Protein AF-A0A2V9B7Y4-F1 (afdb_monomer)

Mean predicted aligned error: 9.8 Å

Structure (mmCIF, N/CA/C/O backbone):
data_AF-A0A2V9B7Y4-F1
#
_entry.id   AF-A0A2V9B7Y4-F1
#
loop_
_atom_site.group_PDB
_atom_site.id
_atom_site.type_symbol
_atom_site.label_atom_id
_atom_site.label_alt_id
_atom_site.label_comp_id
_atom_site.label_asym_id
_atom_site.label_entity_id
_atom_site.label_seq_id
_atom_site.pdbx_PDB_ins_code
_atom_site.Cartn_x
_atom_site.Cartn_y
_atom_site.Cartn_z
_atom_site.occupancy
_atom_site.B_iso_or_equiv
_atom_site.auth_seq_id
_atom_site.auth_comp_id
_atom_site.auth_asym_id
_atom_site.auth_atom_id
_atom_site.pdbx_PDB_model_num
ATOM 1 N N . MET A 1 1 ? -25.257 -10.181 9.235 1.00 35.06 1 MET A N 1
ATOM 2 C CA . MET A 1 1 ? -26.248 -10.334 10.325 1.00 35.06 1 MET A CA 1
ATOM 3 C C . MET A 1 1 ? -25.592 -9.902 11.633 1.00 35.06 1 MET A C 1
ATOM 5 O O . MET A 1 1 ? -24.398 -10.118 11.781 1.00 35.06 1 MET A O 1
ATOM 9 N N . ALA A 1 2 ? -26.307 -9.236 12.543 1.00 29.06 2 ALA A N 1
ATOM 10 C CA . ALA A 1 2 ? -25.777 -8.903 13.868 1.00 29.06 2 ALA A CA 1
ATOM 11 C C . ALA A 1 2 ? -26.132 -10.042 14.832 1.00 29.06 2 ALA A C 1
ATOM 13 O O . ALA A 1 2 ? -27.311 -10.269 15.093 1.00 29.06 2 ALA A O 1
ATOM 14 N N . LEU A 1 3 ? -25.133 -10.775 15.328 1.00 53.94 3 LEU A N 1
ATOM 15 C CA . LEU A 1 3 ? -25.369 -11.898 16.232 1.00 53.94 3 LEU A CA 1
ATOM 16 C C . LEU A 1 3 ? -25.596 -11.379 17.663 1.00 53.94 3 LEU A C 1
ATOM 18 O O . LEU A 1 3 ? -24.677 -10.861 18.303 1.00 53.94 3 LEU A O 1
ATOM 22 N N . VAL A 1 4 ? -26.830 -11.478 18.161 1.00 57.25 4 VAL A N 1
ATOM 23 C CA . VAL A 1 4 ? -27.223 -11.003 19.497 1.00 57.25 4 VAL A CA 1
ATOM 24 C C . VAL A 1 4 ? -27.313 -12.195 20.445 1.00 57.25 4 VAL A C 1
ATOM 26 O O . VAL A 1 4 ? -28.183 -13.045 20.297 1.00 57.25 4 VAL A O 1
ATOM 29 N N . THR A 1 5 ? -26.440 -12.257 21.454 1.00 68.62 5 THR A N 1
ATOM 30 C CA . THR A 1 5 ? -26.583 -13.252 22.530 1.00 68.62 5 THR A CA 1
ATOM 31 C C . THR A 1 5 ? -27.759 -12.868 23.421 1.00 68.62 5 THR A C 1
ATOM 33 O O . THR A 1 5 ? -27.755 -11.774 23.993 1.00 68.62 5 THR A O 1
ATOM 36 N N . THR A 1 6 ? -28.736 -13.753 23.584 1.00 68.00 6 THR A N 1
ATOM 37 C CA . THR A 1 6 ? -29.861 -13.545 24.503 1.00 68.00 6 THR A CA 1
ATOM 38 C C . THR A 1 6 ? -29.462 -13.870 25.943 1.00 68.00 6 THR A C 1
ATOM 40 O O . THR A 1 6 ? -28.637 -14.751 26.180 1.00 68.00 6 THR A O 1
ATOM 43 N N . GLY A 1 7 ? -30.043 -13.165 26.917 1.00 68.25 7 GLY A N 1
ATOM 44 C CA . GLY A 1 7 ? -29.895 -13.525 28.331 1.00 68.25 7 GLY A CA 1
ATOM 45 C C . GLY A 1 7 ? -30.585 -14.856 28.649 1.00 68.25 7 GLY A C 1
ATOM 46 O O . GLY A 1 7 ? -31.545 -15.236 27.982 1.00 68.25 7 GLY A O 1
ATOM 47 N N . GLY A 1 8 ? -30.093 -15.560 29.668 1.00 74.19 8 GLY A N 1
ATOM 48 C CA . GLY A 1 8 ? -30.611 -16.869 30.070 1.00 74.19 8 GLY A CA 1
ATOM 49 C C . GLY A 1 8 ? -32.087 -16.890 30.491 1.00 74.19 8 GLY A C 1
ATOM 50 O O . GLY A 1 8 ? -32.567 -15.965 31.151 1.00 74.19 8 GLY A O 1
ATOM 51 N N . THR A 1 9 ? -32.794 -17.975 30.154 1.00 83.12 9 THR A N 1
ATOM 52 C CA . THR A 1 9 ? -34.196 -18.213 30.539 1.00 83.12 9 THR A CA 1
ATOM 53 C C . THR A 1 9 ? -34.372 -19.578 31.216 1.00 83.12 9 THR A C 1
ATOM 55 O O . THR A 1 9 ? -33.515 -20.454 31.117 1.00 83.12 9 THR A O 1
ATOM 58 N N . ASN A 1 10 ? -35.491 -19.777 31.920 1.00 91.12 10 ASN A N 1
ATOM 59 C CA . ASN A 1 10 ? -35.814 -21.052 32.580 1.00 91.12 10 ASN A CA 1
ATOM 60 C C . ASN A 1 10 ? -36.330 -22.142 31.628 1.00 91.12 10 ASN A C 1
ATOM 62 O O . ASN A 1 10 ? -36.573 -23.266 32.073 1.00 91.12 10 ASN A O 1
ATOM 66 N N . ASN A 1 11 ? -36.511 -21.819 30.350 1.00 93.06 11 ASN A N 1
ATOM 67 C CA . ASN A 1 11 ? -37.021 -22.739 29.348 1.00 93.06 11 ASN A CA 1
ATOM 68 C C . ASN A 1 11 ? -35.929 -23.021 28.324 1.00 93.06 11 ASN A C 1
ATOM 70 O O . ASN A 1 11 ? -35.140 -22.141 27.989 1.00 93.06 11 ASN A O 1
ATOM 74 N N . PHE A 1 12 ? -35.904 -24.247 27.813 1.00 92.81 12 PHE A N 1
ATOM 75 C CA . PHE A 1 12 ? -35.071 -24.559 26.663 1.00 92.81 12 PHE A CA 1
ATOM 76 C C . PHE A 1 12 ? -35.696 -23.957 25.407 1.00 92.81 12 PHE A C 1
ATOM 78 O O . PHE A 1 12 ? -36.899 -24.100 25.180 1.00 92.81 12 PHE A O 1
ATOM 85 N N . HIS A 1 13 ? -34.881 -23.291 24.601 1.00 93.44 13 HIS A N 1
ATOM 86 C CA . HIS A 1 13 ? -35.260 -22.796 23.285 1.00 93.44 13 HIS A CA 1
ATOM 87 C C . HIS A 1 13 ? -34.067 -22.882 22.337 1.00 93.44 13 HIS A C 1
ATOM 89 O O . HIS A 1 13 ? -32.913 -22.853 22.766 1.00 93.44 13 HIS A O 1
ATOM 95 N N . GLY A 1 14 ? -34.351 -22.983 21.048 1.00 92.00 14 GLY A N 1
ATOM 96 C CA . GLY A 1 14 ? -33.337 -23.043 20.013 1.00 92.00 14 GLY A CA 1
ATOM 97 C C . GLY A 1 14 ? -33.952 -22.947 18.628 1.00 92.00 14 GLY A C 1
ATOM 98 O O . GLY A 1 14 ? -35.173 -23.003 18.475 1.00 92.00 14 GLY A O 1
ATOM 99 N N . ASP A 1 15 ? -33.088 -22.802 17.640 1.00 93.81 15 ASP A N 1
ATOM 100 C CA . ASP A 1 15 ? -33.435 -22.662 16.234 1.00 93.81 15 ASP A CA 1
ATOM 101 C C . ASP A 1 15 ? -32.378 -23.352 15.368 1.00 93.81 15 ASP A C 1
ATOM 103 O O . ASP A 1 15 ? -31.227 -23.513 15.777 1.00 93.81 15 ASP A O 1
ATOM 107 N N . LEU A 1 16 ? -32.803 -23.791 14.186 1.00 96.00 16 LEU A N 1
ATOM 108 C CA . LEU A 1 16 ? -31.955 -24.310 13.119 1.00 96.00 16 LEU A CA 1
ATOM 109 C C . LEU A 1 16 ? -32.406 -23.657 11.819 1.00 96.00 16 LEU A C 1
ATOM 111 O O . LEU A 1 16 ? -33.607 -23.463 11.609 1.00 96.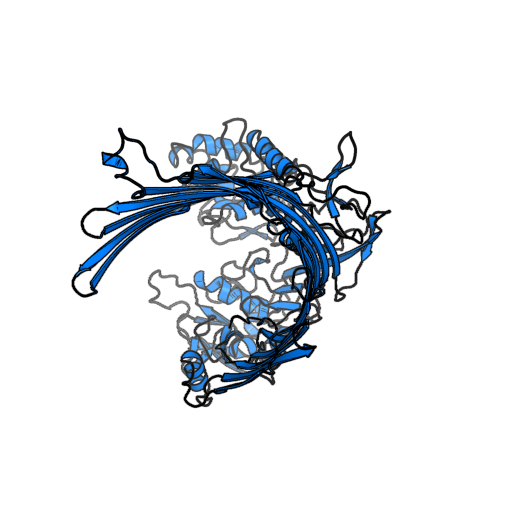00 16 LEU A O 1
ATOM 115 N N . TYR A 1 17 ? -31.460 -23.341 10.945 1.00 95.94 17 TYR A N 1
ATOM 116 C CA . TYR A 1 17 ? -31.757 -22.762 9.644 1.00 95.94 17 TYR A CA 1
ATOM 117 C C . TYR A 1 17 ? -30.705 -23.159 8.605 1.00 95.94 17 TYR A C 1
ATOM 119 O O . TYR A 1 17 ? -29.550 -23.435 8.934 1.00 95.94 17 TYR A O 1
ATOM 127 N N . GLU A 1 18 ? -31.118 -23.152 7.340 1.00 95.94 18 GLU A N 1
ATOM 128 C CA . GLU A 1 18 ? -30.258 -23.337 6.174 1.00 95.94 18 GLU A CA 1
ATOM 129 C C . GLU A 1 18 ? -30.752 -22.433 5.040 1.00 95.94 18 GLU A C 1
ATOM 131 O O . GLU A 1 18 ? -31.954 -22.309 4.799 1.00 95.94 18 GLU A O 1
ATOM 136 N N . ILE A 1 19 ? -29.817 -21.772 4.365 1.00 95.44 19 ILE A N 1
ATOM 137 C CA . ILE A 1 19 ? -30.049 -20.892 3.225 1.00 95.44 19 ILE A CA 1
ATOM 138 C C . ILE A 1 19 ? -29.080 -21.329 2.127 1.00 95.44 19 ILE A C 1
ATOM 140 O O . ILE A 1 19 ? -27.864 -21.264 2.313 1.00 95.44 19 ILE A O 1
ATOM 144 N N . ASN A 1 20 ? -29.623 -21.754 0.986 1.00 94.75 20 ASN A N 1
ATOM 145 C CA . ASN A 1 20 ? -28.862 -22.090 -0.213 1.00 94.75 20 ASN A CA 1
ATOM 146 C C . ASN A 1 20 ? -29.141 -21.068 -1.324 1.00 94.75 20 ASN A C 1
ATOM 148 O O . ASN A 1 20 ? -30.295 -20.753 -1.616 1.00 94.75 20 ASN A O 1
ATOM 152 N N . ARG A 1 21 ? -28.079 -20.597 -1.977 1.00 93.31 21 ARG A N 1
ATOM 153 C CA . ARG A 1 21 ? -28.122 -19.930 -3.280 1.00 93.31 21 ARG A CA 1
ATOM 154 C C . ARG A 1 21 ? -27.186 -20.674 -4.220 1.00 93.31 21 ARG A C 1
ATOM 156 O O . ARG A 1 21 ? -26.070 -21.012 -3.838 1.00 93.31 21 ARG A O 1
ATOM 163 N N . SER A 1 22 ? -27.625 -20.912 -5.447 1.00 91.38 22 SER A N 1
ATOM 164 C CA . SER A 1 22 ? -26.818 -21.563 -6.479 1.00 91.38 22 SER A CA 1
ATOM 165 C C . SER A 1 22 ? -26.890 -20.784 -7.788 1.00 91.38 22 SER A C 1
ATOM 167 O O . SER A 1 22 ? -27.738 -19.908 -7.943 1.00 91.38 22 SER A O 1
ATOM 169 N N . ALA A 1 23 ? -26.042 -21.147 -8.748 1.00 86.88 23 ALA A N 1
ATOM 170 C CA . ALA A 1 23 ? -26.048 -20.592 -10.101 1.00 86.88 23 ALA A CA 1
ATOM 171 C C . ALA A 1 23 ? -27.290 -20.975 -10.944 1.00 86.88 23 ALA A C 1
ATOM 173 O O . ALA A 1 23 ? -27.355 -20.662 -12.134 1.00 86.88 23 ALA A O 1
ATOM 174 N N . LEU A 1 24 ? -28.280 -21.676 -10.374 1.00 87.44 24 LEU A N 1
ATOM 175 C CA . LEU A 1 24 ? -29.507 -22.048 -11.079 1.00 87.44 24 LEU A CA 1
ATOM 176 C C . LEU A 1 24 ? -30.299 -20.794 -11.484 1.00 87.44 24 LEU A C 1
ATOM 178 O O . LEU A 1 24 ? -30.862 -20.104 -10.640 1.00 87.44 24 LEU A O 1
ATOM 182 N N . GLY A 1 25 ? -30.377 -20.537 -12.792 1.00 85.25 25 GLY A N 1
ATOM 183 C CA . GLY A 1 25 ? -31.092 -19.385 -13.352 1.00 85.25 25 GLY A CA 1
ATOM 184 C C . GLY A 1 25 ? -30.278 -18.088 -13.408 1.00 85.25 25 GLY A C 1
ATOM 185 O O . GLY A 1 25 ? -30.826 -17.065 -13.812 1.00 85.25 25 GLY A O 1
ATOM 186 N N . GLU A 1 26 ? -28.991 -18.123 -13.051 1.00 88.12 26 GLU A N 1
ATOM 187 C CA . GLU A 1 26 ? -28.097 -16.969 -13.180 1.00 88.12 26 GLU A CA 1
ATOM 188 C C . GLU A 1 26 ? -27.634 -16.797 -14.635 1.00 88.12 26 GLU A C 1
ATOM 190 O O . GLU A 1 26 ? -27.276 -17.756 -15.329 1.00 88.12 26 GLU A O 1
ATOM 195 N N . SER A 1 27 ? -27.636 -15.554 -15.118 1.00 90.06 27 SER A N 1
ATOM 196 C CA . SER A 1 27 ? -27.051 -15.215 -16.415 1.00 90.06 27 SER A CA 1
ATOM 197 C C . SER A 1 27 ? -25.530 -15.143 -16.317 1.00 90.06 27 SER A C 1
ATOM 199 O O . SER A 1 27 ? -24.990 -14.720 -15.299 1.00 90.06 27 SER A O 1
ATOM 201 N N . ASN A 1 28 ? -24.833 -15.482 -17.402 1.00 91.56 28 ASN A N 1
ATOM 202 C CA . ASN A 1 28 ? -23.390 -15.268 -17.471 1.00 91.56 28 ASN A CA 1
ATOM 203 C C . ASN A 1 28 ? -23.044 -13.770 -17.434 1.00 91.56 28 ASN A C 1
ATOM 205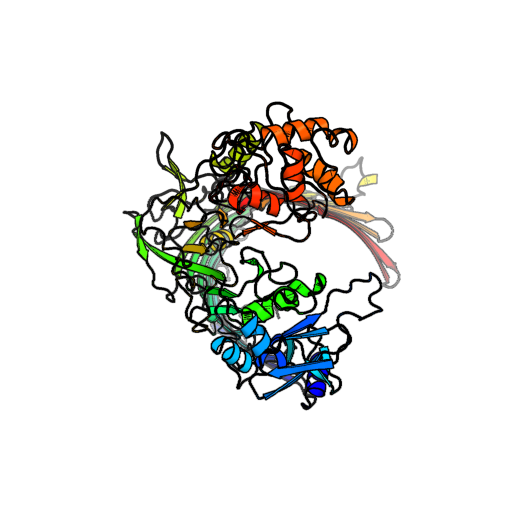 O O . ASN A 1 28 ? -23.796 -12.943 -17.957 1.00 91.56 28 ASN A O 1
ATOM 209 N N . ASP A 1 29 ? -21.889 -13.447 -16.857 1.00 92.00 29 ASP A N 1
ATOM 210 C CA . ASP A 1 29 ? -21.314 -12.107 -16.898 1.00 92.00 29 ASP A CA 1
ATOM 211 C C . ASP A 1 29 ? -21.035 -11.691 -18.351 1.00 92.00 29 ASP A C 1
ATOM 213 O O . ASP A 1 29 ? -20.611 -12.503 -19.178 1.00 92.00 29 ASP A O 1
ATOM 217 N N . PHE A 1 30 ? -21.282 -10.419 -18.677 1.00 90.56 30 PHE A N 1
ATOM 218 C CA . PHE A 1 30 ? -21.164 -9.918 -20.048 1.00 90.56 30 PHE A CA 1
ATOM 219 C C . PHE A 1 30 ? -19.755 -10.115 -20.621 1.00 90.56 30 PHE A C 1
ATOM 221 O O . PHE A 1 30 ? -19.606 -10.581 -21.755 1.00 90.56 30 PHE A O 1
ATOM 228 N N . PHE A 1 31 ? -18.723 -9.786 -19.844 1.00 91.25 31 PHE A N 1
ATOM 229 C CA . PHE A 1 31 ? -17.346 -9.830 -20.312 1.00 91.25 31 PHE A CA 1
ATOM 230 C C . PHE A 1 31 ? -16.828 -11.266 -20.368 1.00 91.25 31 PHE A C 1
ATOM 232 O O . PHE A 1 31 ? -16.194 -11.644 -21.354 1.00 91.25 31 PHE A O 1
ATOM 239 N N . VAL A 1 32 ? -17.151 -12.092 -19.367 1.00 91.19 32 VAL A N 1
ATOM 240 C CA . VAL A 1 32 ? -16.803 -13.525 -19.370 1.00 91.19 32 VAL A CA 1
ATOM 241 C C . VAL A 1 32 ? -17.463 -14.238 -20.548 1.00 91.19 32 VAL A C 1
ATOM 243 O O . VAL A 1 32 ? -16.787 -14.962 -21.277 1.00 91.19 32 VAL A O 1
ATOM 246 N N . LYS A 1 33 ? -18.752 -13.980 -20.798 1.00 92.69 33 LYS A N 1
ATOM 247 C CA . LYS A 1 33 ? -19.474 -14.507 -21.962 1.00 92.69 33 LYS A CA 1
ATOM 248 C C . LYS A 1 33 ? -18.806 -14.095 -23.270 1.00 92.69 33 LYS A C 1
ATOM 250 O O . LYS A 1 33 ? -18.599 -14.942 -24.134 1.00 92.69 33 LYS A O 1
ATOM 255 N N . SER A 1 34 ? -18.478 -12.811 -23.424 1.00 89.81 34 SER A N 1
ATOM 256 C CA . SER A 1 34 ? -17.818 -12.297 -24.630 1.00 89.81 34 SER A CA 1
ATOM 257 C C . SER A 1 34 ? -16.488 -13.015 -24.889 1.00 89.81 34 SER A C 1
ATOM 259 O O . SER A 1 34 ? -16.258 -13.520 -25.987 1.00 89.81 34 SER A O 1
ATOM 261 N N . ALA A 1 35 ? -15.658 -13.163 -23.852 1.00 89.31 35 ALA A N 1
ATOM 262 C CA . ALA A 1 35 ? -14.367 -13.842 -23.934 1.00 89.31 35 ALA A CA 1
ATOM 263 C C . ALA A 1 35 ? -14.489 -15.358 -24.194 1.00 89.31 35 ALA A C 1
ATOM 265 O O . ALA A 1 35 ? -13.728 -15.917 -24.988 1.00 89.31 35 ALA A O 1
ATOM 266 N N . GLN A 1 36 ? -15.464 -16.037 -23.575 1.00 89.75 36 GLN A N 1
ATOM 267 C CA . GLN A 1 36 ? -15.763 -17.452 -23.835 1.00 89.75 36 GLN A CA 1
ATOM 268 C C . GLN A 1 36 ? -16.157 -17.667 -25.299 1.00 89.75 36 GLN A C 1
ATOM 270 O O . GLN A 1 36 ? -15.560 -18.492 -25.986 1.00 89.75 36 GLN A O 1
ATOM 275 N N . LEU A 1 37 ? -17.099 -16.871 -25.809 1.00 88.88 37 LEU A N 1
ATOM 276 C CA . LEU A 1 37 ? -17.543 -16.966 -27.200 1.00 88.88 37 LEU A CA 1
ATOM 277 C C . LEU A 1 37 ? -16.409 -16.640 -28.182 1.00 88.88 37 LEU A C 1
ATOM 279 O O . LEU A 1 37 ? -16.245 -17.344 -29.175 1.00 88.88 37 LEU A O 1
ATOM 283 N N . ALA A 1 38 ? -15.582 -15.633 -27.878 1.00 82.62 38 ALA A N 1
ATOM 284 C CA . ALA A 1 38 ? -14.418 -15.276 -28.688 1.00 82.62 38 ALA A CA 1
ATOM 285 C C . ALA A 1 38 ? -13.336 -16.373 -28.727 1.00 82.62 38 ALA A C 1
ATOM 287 O O . ALA A 1 38 ? -12.560 -16.423 -29.677 1.00 82.62 38 ALA A O 1
ATOM 288 N N . SER A 1 39 ? -13.286 -17.249 -27.718 1.00 81.31 39 SER A N 1
ATOM 289 C CA . SER A 1 39 ? -12.339 -18.372 -27.619 1.00 81.31 39 SER A CA 1
ATOM 290 C C . SER A 1 39 ? -12.956 -19.733 -27.973 1.00 81.31 39 SER A C 1
ATOM 292 O O . SER A 1 39 ? -12.325 -20.768 -27.762 1.00 81.31 39 SER A O 1
ATOM 294 N N . GLY A 1 40 ? -14.184 -19.752 -28.507 1.00 84.56 40 GLY A N 1
ATOM 295 C CA . GLY A 1 40 ? -14.899 -20.984 -28.862 1.00 84.56 40 GLY A CA 1
ATOM 296 C C . GLY A 1 40 ? -15.327 -21.837 -27.660 1.00 84.56 40 GLY A C 1
ATOM 297 O O . GLY A 1 40 ? -15.683 -23.001 -27.828 1.00 84.56 40 GLY A O 1
ATOM 298 N N . GLN A 1 41 ? -15.286 -21.277 -26.450 1.00 85.88 41 GLN A N 1
ATOM 299 C CA . GLN A 1 41 ? -15.716 -21.930 -25.218 1.00 85.88 41 GLN A CA 1
ATOM 300 C C . GLN A 1 41 ? -17.241 -21.837 -25.048 1.00 85.88 41 GLN A C 1
ATOM 302 O O . GLN A 1 41 ? -17.872 -20.887 -25.526 1.00 85.88 41 GLN A O 1
ATOM 307 N N . PRO A 1 42 ? -17.865 -22.799 -24.344 1.00 87.50 42 PRO A N 1
ATOM 308 C CA . PRO A 1 42 ? -19.287 -22.732 -24.044 1.00 87.50 42 PRO A CA 1
ATOM 309 C C . PRO A 1 42 ? -19.609 -21.527 -23.151 1.00 87.50 42 PRO A C 1
ATOM 311 O O . PRO A 1 42 ? -18.861 -21.195 -22.233 1.00 87.50 42 PRO A O 1
ATOM 314 N N . ASN A 1 43 ? -20.767 -20.907 -23.396 1.00 90.50 43 ASN A N 1
ATOM 315 C CA . ASN A 1 43 ? -21.327 -19.863 -22.539 1.00 90.50 43 ASN A CA 1
ATOM 316 C C . ASN A 1 43 ? -21.741 -20.470 -21.189 1.00 90.50 43 ASN A C 1
ATOM 318 O O . ASN A 1 43 ? -22.831 -21.036 -21.076 1.00 90.50 43 ASN A O 1
ATOM 322 N N . HIS A 1 44 ? -20.874 -20.355 -20.187 1.00 87.88 44 HIS A N 1
ATOM 323 C CA . HIS A 1 44 ? -21.093 -20.901 -18.851 1.00 87.88 44 HIS A CA 1
ATOM 324 C C . HIS A 1 44 ? -21.052 -19.780 -17.807 1.00 87.88 44 HIS A C 1
ATOM 326 O O . HIS A 1 44 ? -20.038 -19.074 -17.756 1.00 87.88 44 HIS A O 1
ATOM 332 N N . PRO A 1 45 ? -22.118 -19.596 -17.000 1.00 89.38 45 PRO A N 1
ATOM 333 C CA . PRO A 1 45 ? -22.136 -18.574 -15.961 1.00 89.38 45 PRO A CA 1
ATOM 334 C C . PRO A 1 45 ? -21.040 -18.826 -14.914 1.00 89.38 45 PRO A C 1
ATOM 336 O O . PRO A 1 45 ? -20.663 -19.981 -14.699 1.00 89.38 45 PRO A O 1
ATOM 339 N N . PRO A 1 46 ? -20.524 -17.773 -14.254 1.00 90.31 46 PRO A N 1
ATOM 340 C CA . PRO A 1 46 ? -19.547 -17.932 -13.187 1.00 90.31 46 PRO A CA 1
ATOM 341 C C . PRO A 1 46 ? -20.093 -18.808 -12.056 1.00 90.31 46 PRO A C 1
ATOM 343 O O . PRO A 1 46 ? -21.300 -18.855 -11.806 1.00 90.31 46 PRO A O 1
ATOM 346 N N . GLN A 1 47 ? -19.192 -19.497 -11.358 1.00 89.38 47 GLN A N 1
ATOM 347 C CA . GLN A 1 47 ? -19.559 -20.293 -10.195 1.00 89.38 47 GLN A CA 1
ATOM 348 C C . GLN A 1 47 ? -20.192 -19.403 -9.117 1.00 89.38 47 GLN A C 1
ATOM 350 O O . GLN A 1 47 ? -19.669 -18.340 -8.793 1.00 89.38 47 GLN A O 1
ATOM 355 N N . LEU A 1 48 ? -21.321 -19.855 -8.572 1.00 92.56 48 LEU A N 1
ATOM 356 C CA . LEU A 1 48 ? -22.024 -19.205 -7.472 1.00 92.56 48 LEU A CA 1
ATOM 357 C C . LEU A 1 48 ? -22.680 -20.284 -6.619 1.00 92.56 48 LEU A C 1
ATOM 359 O O . LEU A 1 48 ? -23.634 -20.938 -7.051 1.00 92.56 48 LEU A O 1
ATOM 363 N N . VAL A 1 49 ? -22.167 -20.475 -5.412 1.00 93.81 49 VAL A N 1
ATOM 364 C CA . VAL A 1 49 ? -22.755 -21.365 -4.412 1.00 93.81 49 VAL A CA 1
ATOM 365 C C . VAL A 1 49 ? -22.613 -20.708 -3.053 1.00 93.81 49 VAL A C 1
ATOM 367 O O . VAL A 1 49 ? -21.504 -20.624 -2.539 1.00 93.81 49 VAL A O 1
ATOM 370 N N . HIS A 1 50 ? -23.729 -20.306 -2.440 1.00 95.25 50 HIS A N 1
ATOM 371 C CA . HIS A 1 50 ? -23.766 -19.865 -1.048 1.00 95.25 50 HIS A CA 1
ATOM 372 C C . HIS A 1 50 ? -24.566 -20.835 -0.202 1.00 95.25 50 HIS A C 1
ATOM 374 O O . HIS A 1 50 ? -25.779 -20.922 -0.358 1.00 95.25 50 HIS A O 1
ATOM 380 N N . ASN A 1 51 ? -23.905 -21.520 0.726 1.00 95.94 51 ASN A N 1
ATOM 381 C CA . ASN A 1 51 ? -24.576 -22.287 1.770 1.00 95.94 51 ASN A CA 1
ATOM 382 C C . ASN A 1 51 ? -24.311 -21.636 3.120 1.00 95.94 51 ASN A C 1
ATOM 384 O O . ASN A 1 51 ? -23.168 -21.614 3.578 1.00 95.94 51 ASN A O 1
ATOM 388 N N . VAL A 1 52 ? -25.362 -21.133 3.757 1.00 96.50 52 VAL A N 1
ATOM 389 C CA . VAL A 1 52 ? -25.319 -20.625 5.129 1.00 96.50 52 VAL A CA 1
ATOM 390 C C . VAL A 1 52 ? -26.211 -21.510 5.978 1.00 96.50 52 VAL A C 1
ATOM 392 O O . VAL A 1 52 ? -27.405 -21.611 5.719 1.00 96.50 52 VAL A O 1
ATOM 395 N N . PHE A 1 53 ? -25.647 -22.138 6.997 1.00 96.88 53 PHE A N 1
ATOM 396 C CA . PHE A 1 53 ? -26.397 -22.975 7.924 1.00 96.88 53 PHE A CA 1
ATOM 397 C C . PHE A 1 53 ? -25.959 -22.692 9.348 1.00 96.88 53 PHE A C 1
ATOM 399 O O . PHE A 1 53 ? -24.814 -22.322 9.610 1.00 96.88 53 PHE A O 1
ATOM 406 N N . GLY A 1 54 ? -26.866 -22.882 10.290 1.00 96.44 54 GLY A N 1
ATOM 407 C CA . GLY A 1 54 ? -26.556 -22.620 11.678 1.00 96.44 54 GLY A CA 1
ATOM 408 C C . GLY A 1 54 ? -27.697 -22.963 12.604 1.00 96.44 54 GLY A C 1
ATOM 409 O O . GLY A 1 54 ? -28.752 -23.455 12.202 1.00 96.44 54 GLY A O 1
ATOM 410 N N . GLY A 1 55 ? -27.452 -22.699 13.876 1.00 95.00 55 GLY A N 1
ATOM 411 C CA . GLY A 1 55 ? -28.458 -22.846 14.902 1.00 95.00 55 GLY A CA 1
ATOM 412 C C . GLY A 1 55 ? -28.011 -22.314 16.242 1.00 95.00 55 GLY A C 1
ATOM 413 O O . GLY A 1 55 ? -26.824 -22.079 16.495 1.00 95.00 55 GLY A O 1
ATOM 414 N N . SER A 1 56 ? -28.982 -22.123 17.120 1.00 94.81 56 SER A N 1
ATOM 415 C CA . SER A 1 56 ? -28.744 -21.718 18.495 1.00 94.81 56 SER A CA 1
ATOM 416 C C . SER A 1 56 ? -29.512 -22.597 19.471 1.00 94.81 56 SER A C 1
ATOM 418 O O . SER A 1 56 ? -30.536 -23.190 19.138 1.00 94.81 56 SER A O 1
ATOM 420 N N . VAL A 1 57 ? -28.996 -22.706 20.690 1.00 94.88 57 VAL A N 1
ATOM 421 C CA . VAL A 1 57 ? -29.662 -23.374 21.804 1.00 94.88 57 VAL A CA 1
ATOM 422 C C . VAL A 1 57 ? -29.335 -22.645 23.099 1.00 94.88 57 VAL A C 1
ATOM 424 O O . VAL A 1 57 ? -28.191 -22.270 23.351 1.00 94.88 57 VAL A O 1
ATOM 427 N N . GLY A 1 58 ? -30.338 -22.447 23.946 1.00 95.25 58 GLY A N 1
ATOM 428 C CA . GLY A 1 58 ? -30.177 -21.854 25.266 1.00 95.25 58 GLY A CA 1
ATOM 429 C C . GLY A 1 58 ? -31.155 -22.435 26.277 1.00 95.25 58 GLY A C 1
ATOM 430 O O . GLY A 1 58 ? -32.180 -23.015 25.917 1.00 95.25 58 GLY A O 1
ATOM 431 N N . GLY A 1 59 ? -30.818 -22.296 27.556 1.00 95.19 59 GLY A N 1
ATOM 432 C CA . GLY A 1 59 ? -31.645 -22.785 28.656 1.00 95.19 59 GLY A CA 1
ATOM 433 C C . GLY A 1 59 ? -30.931 -22.758 30.010 1.00 95.19 59 GLY A C 1
ATOM 434 O O . GLY A 1 59 ? -29.814 -22.241 30.124 1.00 95.19 59 GLY A O 1
ATOM 435 N N . PRO A 1 60 ? -31.562 -23.296 31.068 1.00 96.19 60 PRO A N 1
ATOM 436 C CA . PRO A 1 60 ? -30.974 -23.343 32.400 1.00 96.19 60 PRO A CA 1
ATOM 437 C C . PRO A 1 60 ? -30.127 -24.608 32.615 1.00 96.19 60 PRO A C 1
ATOM 439 O O . PRO A 1 60 ? -30.583 -25.722 32.370 1.00 96.19 60 PRO A O 1
ATOM 442 N N . PHE A 1 61 ? -28.933 -24.454 33.192 1.00 95.06 61 PHE A N 1
ATOM 443 C CA . PHE A 1 61 ? -28.282 -25.534 33.949 1.00 95.06 61 PHE A CA 1
ATOM 444 C C . PHE A 1 61 ? -28.905 -25.674 35.342 1.00 95.06 61 PHE A C 1
ATOM 446 O O . PHE A 1 61 ? -29.067 -26.776 35.857 1.00 95.06 61 PHE A O 1
ATOM 453 N N . MET A 1 62 ? -29.266 -24.541 35.952 1.00 93.38 62 MET A N 1
ATOM 454 C CA . MET A 1 62 ? -29.997 -24.464 37.214 1.00 93.38 62 MET A CA 1
ATOM 455 C C . MET A 1 62 ? -31.042 -23.361 37.089 1.00 93.38 62 MET A C 1
ATOM 457 O O . MET A 1 62 ? -30.685 -22.200 36.874 1.00 93.38 62 MET A O 1
ATOM 461 N N . LYS A 1 63 ? -32.325 -23.714 37.234 1.00 91.81 63 LYS A N 1
ATOM 462 C CA . LYS A 1 63 ? -33.422 -22.739 37.157 1.00 91.81 63 LYS A CA 1
ATOM 463 C C . LYS A 1 63 ? -33.171 -21.567 38.105 1.00 91.81 63 LYS A C 1
ATOM 465 O O . LYS A 1 63 ? -32.632 -21.740 39.197 1.00 91.81 63 LYS A O 1
ATOM 470 N N . ASP A 1 64 ? -33.503 -20.373 37.628 1.00 90.75 64 ASP A N 1
ATOM 471 C CA . ASP A 1 64 ? -33.358 -19.082 38.305 1.00 90.75 64 ASP A CA 1
ATOM 472 C C . ASP A 1 64 ? -31.927 -18.642 38.640 1.00 90.75 64 ASP A C 1
ATOM 474 O O . ASP A 1 64 ? -31.744 -17.503 39.082 1.00 90.75 64 ASP A O 1
ATOM 478 N N . ARG A 1 65 ? -30.910 -19.484 38.397 1.00 92.50 65 ARG A N 1
ATOM 479 C CA . ARG A 1 65 ? -29.547 -19.257 38.893 1.00 92.50 65 ARG A CA 1
ATOM 480 C C . ARG A 1 65 ? -28.450 -19.376 37.838 1.00 92.50 65 ARG A C 1
ATOM 482 O O . ARG A 1 65 ? -27.573 -18.518 37.826 1.00 92.50 65 ARG A O 1
ATOM 489 N N . PHE A 1 66 ? -28.459 -20.405 36.992 1.00 94.88 66 PHE A N 1
ATOM 490 C CA . PHE A 1 66 ? -27.366 -20.692 36.058 1.00 94.88 66 PHE A CA 1
ATOM 491 C C . PHE A 1 66 ? -27.897 -21.040 34.670 1.00 94.88 66 PHE A C 1
ATOM 493 O O . PHE A 1 66 ? -28.647 -22.004 34.519 1.00 94.88 66 PHE A O 1
ATOM 500 N N . PHE A 1 67 ? -27.477 -20.284 33.661 1.00 95.56 67 PHE A N 1
ATOM 501 C CA . PHE A 1 67 ? -27.986 -20.375 32.298 1.00 95.56 67 PHE A CA 1
ATOM 502 C C . PHE A 1 67 ? -26.860 -20.490 31.278 1.00 95.56 67 PHE A C 1
ATOM 504 O O . PHE A 1 67 ? -25.753 -20.001 31.514 1.00 95.56 67 PHE A O 1
ATOM 511 N N . PHE A 1 68 ? -27.168 -21.093 30.132 1.00 95.06 68 PHE A N 1
ATOM 512 C CA . PHE A 1 68 ? -26.261 -21.194 28.998 1.00 95.06 68 PHE A CA 1
ATOM 513 C C . PHE A 1 68 ? -26.926 -20.764 27.694 1.00 95.06 68 PHE A C 1
ATOM 515 O O . PHE A 1 68 ? -28.147 -20.814 27.542 1.00 95.06 68 PHE A O 1
ATOM 522 N N . PHE A 1 69 ? -26.081 -20.378 26.748 1.00 95.44 69 PHE A N 1
ATOM 523 C CA . PHE A 1 69 ? -26.420 -20.142 25.355 1.00 95.44 69 PHE A CA 1
ATOM 524 C C . PHE A 1 69 ? -25.253 -20.611 24.485 1.00 95.44 69 PHE A C 1
ATOM 526 O O . PHE A 1 69 ? -24.096 -20.324 24.798 1.00 95.44 69 PHE A O 1
ATOM 533 N N . PHE A 1 70 ? -25.549 -21.320 23.404 1.00 95.00 70 PHE A N 1
ATOM 534 C CA . PHE A 1 70 ? -24.589 -21.733 22.392 1.00 95.00 70 PHE A CA 1
ATOM 535 C C . PHE A 1 70 ? -25.159 -21.460 21.004 1.00 95.00 70 PHE A C 1
ATOM 537 O O . PHE A 1 70 ? -26.338 -21.697 20.752 1.00 95.00 70 PHE A O 1
ATOM 544 N N . ASN A 1 71 ? -24.314 -20.983 20.103 1.00 95.06 71 ASN A N 1
ATOM 545 C CA . ASN A 1 71 ? -24.646 -20.768 18.708 1.00 95.06 71 ASN A CA 1
ATOM 546 C C . ASN A 1 71 ? -23.479 -21.196 17.819 1.00 95.06 71 ASN A C 1
ATOM 548 O O . ASN A 1 71 ? -22.313 -20.959 18.153 1.00 95.06 71 ASN A O 1
ATOM 552 N N . TYR A 1 72 ? -23.832 -21.809 16.693 1.00 95.81 72 TYR A N 1
ATOM 553 C CA . TYR A 1 72 ? -22.930 -22.146 15.606 1.00 95.81 72 TYR A CA 1
ATOM 554 C C . TYR A 1 72 ? -23.507 -21.630 14.288 1.00 95.81 72 TYR A C 1
ATOM 556 O O . TYR A 1 72 ? -24.698 -21.795 14.025 1.00 95.81 72 TYR A O 1
ATOM 564 N N . GLU A 1 73 ? -22.650 -21.047 13.460 1.00 96.06 73 GLU A N 1
ATOM 565 C CA . GLU A 1 73 ? -22.968 -20.637 12.097 1.00 96.06 73 GLU A CA 1
ATOM 566 C C . GLU A 1 73 ? -21.807 -21.024 11.174 1.00 96.06 73 GLU A C 1
ATOM 568 O O . GLU A 1 73 ? -20.638 -20.784 11.488 1.00 96.06 73 GLU A O 1
ATOM 573 N N . GLY A 1 74 ? -22.129 -21.668 10.055 1.00 96.62 74 GLY A N 1
ATOM 574 C CA . GLY A 1 74 ? -21.182 -22.137 9.055 1.00 96.62 74 GLY A CA 1
ATOM 575 C C . GLY A 1 74 ? -21.535 -21.594 7.677 1.00 96.62 74 GLY A C 1
ATOM 576 O O . GLY A 1 74 ? -22.674 -21.719 7.228 1.00 96.62 74 GLY A O 1
ATOM 577 N N . HIS A 1 75 ? -20.556 -20.994 6.998 1.00 96.50 75 HIS A N 1
ATOM 578 C CA . HIS A 1 75 ? -20.706 -20.525 5.616 1.00 96.50 75 HIS A CA 1
ATOM 579 C C . HIS A 1 75 ? -19.822 -21.363 4.696 1.00 96.50 75 HIS A C 1
ATOM 581 O O . HIS A 1 75 ? -18.670 -21.657 5.026 1.00 96.50 75 HIS A O 1
ATOM 587 N N . ARG A 1 76 ? -20.353 -21.784 3.549 1.00 96.06 76 ARG A N 1
ATOM 588 C CA . ARG A 1 76 ? -19.595 -22.424 2.465 1.00 96.06 76 ARG A CA 1
ATOM 589 C C . ARG A 1 76 ? -19.909 -21.674 1.186 1.00 96.06 76 ARG A C 1
ATOM 591 O O . ARG A 1 76 ? -20.982 -21.878 0.612 1.00 96.06 76 ARG A O 1
ATOM 598 N N . PHE A 1 77 ? -19.000 -20.792 0.797 1.00 95.44 77 PHE A N 1
ATOM 599 C CA . PHE A 1 77 ? -19.129 -19.982 -0.403 1.00 95.44 77 PHE A CA 1
ATOM 600 C C . PHE A 1 77 ? -18.138 -20.447 -1.458 1.00 95.44 77 PHE A C 1
ATOM 602 O O . PHE A 1 77 ? -16.995 -20.779 -1.143 1.00 95.44 77 PHE A O 1
ATOM 609 N N . ALA A 1 78 ? -18.600 -20.487 -2.699 1.00 93.56 78 ALA A N 1
ATOM 610 C CA . ALA A 1 78 ? -17.766 -20.663 -3.870 1.00 93.56 78 ALA A CA 1
ATOM 611 C C . ALA A 1 78 ? -18.284 -19.711 -4.945 1.00 93.56 78 ALA A C 1
ATOM 613 O O . ALA A 1 78 ? -19.311 -19.985 -5.571 1.00 93.56 78 ALA A O 1
ATOM 614 N N . ASP A 1 79 ? -17.576 -18.599 -5.113 1.00 91.31 79 ASP A N 1
ATOM 615 C CA . ASP A 1 79 ? -17.977 -17.502 -5.985 1.00 91.31 79 ASP A CA 1
ATOM 616 C C . ASP A 1 79 ? -16.869 -17.205 -6.977 1.00 91.31 79 ASP A C 1
ATOM 618 O O . ASP A 1 79 ? -15.697 -17.139 -6.607 1.00 91.31 79 ASP A O 1
ATOM 622 N N . ALA A 1 80 ? -17.241 -16.998 -8.232 1.00 91.25 80 ALA A N 1
ATOM 623 C CA . ALA A 1 80 ? -16.327 -16.575 -9.273 1.00 91.25 80 ALA A CA 1
ATOM 624 C C . ALA A 1 80 ? -16.724 -15.200 -9.808 1.00 91.25 80 ALA A C 1
ATOM 626 O O . ALA A 1 80 ? -17.889 -14.937 -10.111 1.00 91.25 80 ALA A O 1
ATOM 627 N N . SER A 1 81 ? -15.732 -14.333 -9.969 1.00 89.25 81 SER A N 1
ATOM 628 C CA . SER A 1 81 ? -15.864 -13.019 -10.598 1.00 89.25 81 SER A CA 1
ATOM 629 C C . SER A 1 81 ? -15.017 -12.949 -11.862 1.00 89.25 81 SER A C 1
ATOM 631 O O . SER A 1 81 ? -14.054 -13.697 -12.014 1.00 89.25 81 SER A O 1
ATOM 633 N N . SER A 1 82 ? -15.370 -12.047 -12.784 1.00 92.56 82 SER A N 1
ATOM 634 C CA . SER A 1 82 ? -14.535 -11.794 -13.960 1.00 92.56 82 SER A CA 1
ATOM 635 C C . SER A 1 82 ? -13.174 -11.253 -13.525 1.00 92.56 82 SER A C 1
ATOM 637 O O . SER A 1 82 ? -13.073 -10.122 -13.063 1.00 92.56 82 SER A O 1
ATOM 639 N N . GLU A 1 83 ? -12.123 -12.009 -13.805 1.00 92.12 83 GLU A N 1
ATOM 640 C CA . GLU A 1 83 ? -10.734 -11.601 -13.643 1.00 92.12 83 GLU A CA 1
ATOM 641 C C . GLU A 1 83 ? -10.104 -11.371 -15.013 1.00 92.12 83 GLU A C 1
ATOM 643 O O . GLU A 1 83 ? -10.321 -12.148 -15.945 1.00 92.12 83 GLU A O 1
ATOM 648 N N . LEU A 1 84 ? -9.310 -10.309 -15.128 1.00 93.75 84 LEU A N 1
ATOM 649 C CA . LEU A 1 84 ? -8.532 -9.996 -16.321 1.00 93.75 84 LEU A CA 1
ATOM 650 C C . LEU A 1 84 ? -7.046 -10.017 -15.966 1.00 93.75 84 LEU A C 1
ATOM 652 O O . LEU A 1 84 ? -6.630 -9.428 -14.964 1.00 93.75 84 LEU A O 1
ATOM 656 N N . ARG A 1 85 ? -6.250 -10.709 -16.781 1.00 94.56 85 ARG A N 1
ATOM 657 C CA . ARG A 1 85 ? -4.790 -10.753 -16.671 1.00 94.56 85 ARG A CA 1
ATOM 658 C C . ARG A 1 85 ? -4.175 -10.290 -17.979 1.00 94.56 85 ARG A C 1
ATOM 660 O O . ARG A 1 85 ? -4.488 -10.853 -19.021 1.00 94.56 85 ARG A O 1
ATOM 667 N N . THR A 1 86 ? -3.294 -9.303 -17.935 1.00 95.88 86 THR A N 1
ATOM 668 C CA . THR A 1 86 ? -2.467 -8.942 -19.088 1.00 95.88 86 THR A CA 1
ATOM 669 C C . THR A 1 86 ? -1.334 -9.952 -19.203 1.00 95.88 86 THR A C 1
ATOM 671 O O . THR A 1 86 ? -0.558 -10.132 -18.263 1.00 95.88 86 THR A O 1
ATOM 674 N N . ILE A 1 87 ? -1.272 -10.644 -20.335 1.00 96.00 87 ILE A N 1
ATOM 675 C CA . ILE A 1 87 ? -0.374 -11.772 -20.587 1.00 96.00 87 ILE A CA 1
ATOM 676 C C . ILE A 1 87 ? 0.251 -11.676 -21.992 1.00 96.00 87 ILE A C 1
ATOM 678 O O . ILE A 1 87 ? -0.267 -10.948 -22.842 1.00 96.00 87 ILE A O 1
ATOM 682 N N . PRO A 1 88 ? 1.327 -12.428 -22.288 1.00 96.38 88 PRO A N 1
ATOM 683 C CA . PRO A 1 88 ? 1.938 -12.461 -23.619 1.00 96.38 88 PRO A CA 1
ATOM 684 C C . PRO A 1 88 ? 0.985 -12.974 -24.702 1.00 96.38 88 PRO A C 1
ATOM 686 O O . PRO A 1 88 ? 0.301 -13.983 -24.500 1.00 96.38 88 PRO A O 1
ATOM 689 N N . THR A 1 89 ? 0.977 -12.345 -25.875 1.00 95.81 89 THR A N 1
ATOM 690 C CA . THR A 1 89 ? 0.279 -12.849 -27.070 1.00 95.81 89 THR A CA 1
ATOM 691 C C . THR A 1 89 ? 0.977 -14.077 -27.654 1.00 95.81 89 THR A C 1
ATOM 693 O O . THR A 1 89 ? 2.094 -14.433 -27.272 1.00 95.81 89 THR A O 1
ATOM 696 N N . LYS A 1 90 ? 0.326 -14.738 -28.620 1.00 93.69 90 LYS A N 1
ATOM 697 C CA . LYS A 1 90 ? 0.942 -15.843 -29.366 1.00 93.69 90 LYS A CA 1
ATOM 698 C C . LYS A 1 90 ? 2.190 -15.393 -30.138 1.00 93.69 90 LYS A C 1
ATOM 700 O O . LYS A 1 90 ? 3.173 -16.120 -30.139 1.00 93.69 90 LYS A O 1
ATOM 705 N N . SER A 1 91 ? 2.160 -14.210 -30.751 1.00 94.38 91 SER A N 1
ATOM 706 C CA . SER A 1 91 ? 3.301 -13.655 -31.489 1.00 94.38 91 SER A CA 1
ATOM 707 C C . SER A 1 91 ? 4.509 -13.409 -30.593 1.00 94.38 91 SER A C 1
ATOM 709 O O . SER A 1 91 ? 5.599 -13.871 -30.923 1.00 94.38 91 SER A O 1
ATOM 711 N N . LEU A 1 92 ? 4.320 -12.792 -29.422 1.00 96.25 92 LEU A N 1
ATOM 712 C CA . LEU A 1 92 ? 5.434 -12.535 -28.508 1.00 96.25 92 LEU A CA 1
ATOM 713 C C . LEU A 1 92 ? 6.035 -13.833 -27.950 1.00 96.25 92 LEU A C 1
ATOM 715 O O . LEU A 1 92 ? 7.252 -13.959 -27.857 1.00 96.25 92 LEU A O 1
ATOM 719 N N . ARG A 1 93 ? 5.193 -14.834 -27.655 1.00 94.94 93 ARG A N 1
ATOM 720 C CA . ARG A 1 93 ? 5.618 -16.200 -27.274 1.00 94.94 93 ARG A CA 1
ATOM 721 C C . ARG A 1 93 ? 6.416 -16.929 -28.340 1.00 94.94 93 ARG A C 1
ATOM 723 O O . ARG A 1 93 ? 6.992 -17.970 -28.035 1.00 94.94 93 ARG A O 1
ATOM 730 N N . ASP A 1 94 ? 6.385 -16.423 -29.566 1.00 94.94 94 ASP A N 1
ATOM 731 C CA . ASP A 1 94 ? 7.118 -16.944 -30.710 1.00 94.94 94 ASP A CA 1
ATOM 732 C C . ASP A 1 94 ? 8.266 -16.018 -31.149 1.00 94.94 94 ASP A C 1
ATOM 734 O O . ASP A 1 94 ? 8.904 -16.245 -32.176 1.00 94.94 94 ASP A O 1
ATOM 738 N N . GLY A 1 95 ? 8.545 -14.987 -30.344 1.00 95.56 95 GLY A N 1
ATOM 739 C CA . GLY A 1 95 ? 9.617 -14.020 -30.543 1.00 95.56 95 GLY A CA 1
ATOM 740 C C . GLY A 1 95 ? 9.348 -12.987 -31.635 1.00 95.56 95 GLY A C 1
ATOM 741 O O . GLY A 1 95 ? 10.296 -12.384 -32.128 1.00 95.56 95 GLY A O 1
ATOM 742 N N . ALA A 1 96 ? 8.083 -12.791 -32.018 1.00 95.50 96 ALA A N 1
ATOM 743 C CA . ALA A 1 96 ? 7.660 -11.725 -32.917 1.00 95.50 96 ALA A CA 1
ATOM 744 C C . ALA A 1 96 ? 7.119 -10.529 -32.116 1.00 95.50 96 ALA A C 1
ATOM 746 O O . ALA A 1 96 ? 6.121 -10.663 -31.403 1.00 95.50 96 ALA A O 1
ATOM 747 N N . VAL A 1 97 ? 7.764 -9.368 -32.253 1.00 96.50 97 VAL A N 1
ATOM 748 C CA . VAL A 1 97 ? 7.404 -8.119 -31.559 1.00 96.50 97 VAL A CA 1
ATOM 749 C C . VAL A 1 97 ? 6.757 -7.156 -32.544 1.00 96.50 97 VAL A C 1
ATOM 751 O O . VAL A 1 97 ? 7.322 -6.881 -33.601 1.00 96.50 97 VAL A O 1
ATOM 754 N N . PHE A 1 98 ? 5.583 -6.642 -32.193 1.00 95.12 98 PHE A N 1
ATOM 755 C CA . PHE A 1 98 ? 4.852 -5.656 -32.987 1.00 95.12 98 PHE A CA 1
ATOM 756 C C . PHE A 1 98 ? 5.026 -4.256 -32.407 1.00 95.12 98 PHE A C 1
ATOM 758 O O . PHE A 1 98 ? 5.085 -4.090 -31.192 1.00 95.12 98 PHE A O 1
ATOM 765 N N . TYR A 1 99 ? 5.042 -3.238 -33.261 1.00 93.88 99 TYR A N 1
ATOM 766 C CA . TYR A 1 99 ? 4.967 -1.850 -32.812 1.00 93.88 99 TYR A CA 1
ATOM 767 C C . TYR A 1 99 ? 4.247 -0.961 -33.819 1.00 93.88 99 TYR A C 1
ATOM 769 O O . TYR A 1 99 ? 4.239 -1.250 -35.017 1.00 93.88 99 TYR A O 1
ATOM 777 N N . SER A 1 100 ? 3.626 0.107 -33.318 1.00 90.44 100 SER A N 1
ATOM 778 C CA . SER A 1 100 ? 3.087 1.177 -34.159 1.00 90.44 100 SER A CA 1
ATOM 779 C C . SER A 1 100 ? 4.233 2.050 -34.648 1.00 90.44 100 SER A C 1
ATOM 781 O O . SER A 1 100 ? 5.053 2.485 -33.837 1.00 90.44 100 SER A O 1
ATOM 783 N N . CYS A 1 101 ? 4.283 2.326 -35.945 1.00 87.38 101 CYS A N 1
ATOM 784 C CA . CYS A 1 101 ? 5.317 3.189 -36.509 1.00 87.38 101 CYS A CA 1
ATOM 785 C C . CYS A 1 101 ? 5.016 4.662 -36.231 1.00 87.38 101 CYS A C 1
ATOM 787 O O . CYS A 1 101 ? 3.846 5.047 -36.187 1.00 87.38 101 CYS A O 1
ATOM 789 N N . ALA A 1 102 ? 6.056 5.479 -36.064 1.00 80.44 102 ALA A N 1
ATOM 790 C CA . ALA A 1 102 ? 5.913 6.927 -36.034 1.00 80.44 102 ALA A CA 1
ATOM 791 C C . ALA A 1 102 ? 5.398 7.411 -37.399 1.00 80.44 102 ALA A C 1
ATOM 793 O O . ALA A 1 102 ? 5.922 7.008 -38.433 1.00 80.44 102 ALA A O 1
ATOM 794 N N . ASP A 1 103 ? 4.363 8.253 -37.413 1.00 66.94 103 ASP A N 1
ATOM 795 C CA . ASP A 1 103 ? 3.934 8.926 -38.641 1.00 66.94 103 ASP A CA 1
ATOM 796 C C . ASP A 1 103 ? 4.684 10.258 -38.767 1.00 66.94 103 ASP A C 1
ATOM 798 O O . ASP A 1 103 ? 4.715 11.056 -37.826 1.00 66.94 103 ASP A O 1
ATOM 802 N N . THR A 1 104 ? 5.290 10.508 -39.926 1.00 52.69 104 THR A N 1
ATOM 803 C CA . THR A 1 104 ? 5.926 11.792 -40.246 1.00 52.69 104 THR A CA 1
ATOM 804 C C . THR A 1 104 ? 4.912 12.881 -40.613 1.00 52.69 104 THR A C 1
ATOM 806 O O . THR A 1 104 ? 5.272 14.058 -40.651 1.00 52.69 104 THR A O 1
ATOM 809 N N . ASN A 1 105 ? 3.634 12.533 -40.808 1.00 51.94 105 ASN A N 1
ATOM 810 C CA . ASN A 1 105 ? 2.533 13.463 -41.035 1.00 51.94 105 ASN A CA 1
ATOM 811 C C . ASN A 1 105 ? 1.596 13.540 -39.818 1.00 51.94 105 ASN A C 1
ATOM 813 O O . ASN A 1 105 ? 1.110 12.540 -39.295 1.00 51.94 105 ASN A O 1
ATOM 817 N N . SER A 1 106 ? 1.249 14.758 -39.400 1.00 47.03 106 SER A N 1
ATOM 818 C CA . SER A 1 106 ? 0.368 15.031 -38.251 1.00 47.03 106 SER A CA 1
ATOM 819 C C . SER A 1 106 ? -1.086 14.546 -38.404 1.00 47.03 106 SER A C 1
ATOM 821 O O . SER A 1 106 ? -1.861 14.673 -37.457 1.00 47.03 106 SER A O 1
ATOM 823 N N . ASP A 1 107 ? -1.461 13.986 -39.559 1.00 50.75 107 ASP A N 1
ATOM 824 C CA . ASP A 1 107 ? -2.843 13.632 -39.915 1.00 50.75 107 ASP A CA 1
ATOM 825 C C . ASP A 1 107 ? -3.146 12.115 -39.875 1.00 50.75 107 ASP A C 1
ATOM 827 O O . ASP A 1 107 ? -4.271 11.712 -40.158 1.00 50.75 107 ASP A O 1
ATOM 831 N N . LYS A 1 108 ? -2.178 11.248 -39.511 1.00 51.75 108 LYS A N 1
ATOM 832 C CA . LYS A 1 108 ? -2.335 9.774 -39.357 1.00 51.75 108 LYS A CA 1
ATOM 833 C C . LYS A 1 108 ? -3.011 9.037 -40.530 1.00 51.75 108 LYS A C 1
ATOM 835 O O . LYS A 1 108 ? -3.486 7.910 -40.377 1.00 51.75 108 LYS A O 1
ATOM 840 N N . SER A 1 109 ? -3.093 9.672 -41.697 1.00 49.69 109 SER A N 1
ATOM 841 C CA . SER A 1 109 ? -3.899 9.238 -42.840 1.00 49.69 109 SER A CA 1
ATOM 842 C C . SER A 1 109 ? -3.058 8.690 -43.995 1.00 49.69 109 SER A C 1
ATOM 844 O O . SER A 1 109 ? -3.620 8.084 -44.908 1.00 49.69 109 SER A O 1
ATOM 846 N N . ASN A 1 110 ? -1.728 8.844 -43.940 1.00 53.47 110 ASN A N 1
ATOM 847 C CA . ASN A 1 110 ? -0.809 8.412 -44.987 1.00 53.47 110 ASN A CA 1
ATOM 848 C C . ASN A 1 110 ? 0.321 7.540 -44.408 1.00 53.47 110 ASN A C 1
ATOM 850 O O . ASN A 1 110 ? 1.334 8.040 -43.932 1.00 53.47 110 ASN A O 1
ATOM 854 N N . LEU A 1 111 ? 0.123 6.219 -44.435 1.00 60.56 111 LEU A N 1
ATOM 855 C CA . LEU A 1 111 ? 0.970 5.208 -43.780 1.00 60.56 111 LEU A CA 1
ATOM 856 C C . LEU A 1 111 ? 2.244 4.860 -44.584 1.00 60.56 111 LEU A C 1
ATOM 858 O O . LEU A 1 111 ? 2.622 3.691 -44.658 1.00 60.56 111 LEU A O 1
ATOM 862 N N . ASP A 1 112 ? 2.890 5.845 -45.212 1.00 62.34 112 ASP A N 1
ATOM 863 C CA . ASP A 1 112 ? 3.955 5.627 -46.208 1.00 62.34 112 ASP A CA 1
ATOM 864 C C . ASP A 1 112 ? 5.188 4.886 -45.649 1.00 62.34 112 ASP A C 1
ATOM 866 O O . ASP A 1 112 ? 5.788 4.076 -46.358 1.00 62.34 112 ASP A O 1
ATOM 870 N N . GLU A 1 113 ? 5.548 5.087 -44.374 1.00 66.25 113 GLU A N 1
ATOM 871 C CA . GLU A 1 113 ? 6.671 4.372 -43.735 1.00 66.25 113 GLU A CA 1
ATOM 872 C C . GLU A 1 113 ? 6.328 2.927 -43.336 1.00 66.25 113 GLU A C 1
ATOM 874 O O . GLU A 1 113 ? 7.211 2.069 -43.272 1.00 66.25 113 GLU A O 1
ATOM 879 N N . CYS A 1 114 ? 5.043 2.630 -43.112 1.00 78.50 114 CYS A N 1
ATOM 880 C CA . CYS A 1 114 ? 4.555 1.315 -42.695 1.00 78.50 114 CYS A CA 1
ATOM 881 C C . CYS A 1 114 ? 3.253 0.945 -43.424 1.00 78.50 114 CYS A C 1
ATOM 883 O O . CYS A 1 114 ? 2.186 0.883 -42.803 1.00 78.50 114 CYS A O 1
ATOM 885 N N . PRO A 1 115 ? 3.321 0.610 -44.729 1.00 77.75 115 PRO A N 1
ATOM 886 C CA . PRO A 1 115 ? 2.142 0.255 -45.527 1.00 77.75 115 PRO A CA 1
ATOM 887 C C . PRO A 1 115 ? 1.495 -1.080 -45.105 1.00 77.75 115 PRO A C 1
ATOM 889 O O . PRO A 1 115 ? 0.439 -1.452 -45.616 1.00 77.75 115 PRO A O 1
ATOM 892 N N . GLY A 1 116 ? 2.112 -1.810 -44.169 1.00 79.81 116 GLY A N 1
ATOM 893 C CA . GLY A 1 116 ? 1.754 -3.178 -43.805 1.00 79.81 116 GLY A CA 1
ATOM 894 C C . GLY A 1 116 ? 2.340 -4.216 -44.771 1.00 79.81 116 GLY A C 1
ATOM 895 O O . GLY A 1 116 ? 2.979 -3.891 -45.769 1.00 79.81 116 GLY A O 1
ATOM 896 N N . GLY A 1 117 ? 2.157 -5.500 -44.458 1.00 84.69 117 GLY A N 1
ATOM 897 C CA . GLY A 1 117 ? 2.553 -6.627 -45.312 1.00 84.69 117 GLY A CA 1
ATOM 898 C C . GLY A 1 117 ? 3.937 -7.227 -45.031 1.00 84.69 117 GLY A C 1
ATOM 899 O O . GLY A 1 117 ? 4.223 -8.327 -45.516 1.00 84.69 117 GLY A O 1
ATOM 900 N N . ARG A 1 118 ? 4.781 -6.589 -44.202 1.00 90.62 118 ARG A N 1
ATOM 901 C CA . ARG A 1 118 ? 6.021 -7.224 -43.717 1.00 90.62 118 ARG A CA 1
ATOM 902 C C . ARG A 1 118 ? 5.679 -8.500 -42.965 1.00 90.62 118 ARG A C 1
ATOM 904 O O . ARG A 1 118 ? 4.790 -8.504 -42.119 1.00 90.62 118 ARG A O 1
ATOM 911 N N . THR A 1 119 ? 6.425 -9.556 -43.262 1.00 93.12 119 THR A N 1
ATOM 912 C CA . THR A 1 119 ? 6.199 -10.887 -42.715 1.00 93.12 119 THR A CA 1
ATOM 913 C C . THR A 1 119 ? 7.474 -11.441 -42.092 1.00 93.12 119 THR A C 1
ATOM 915 O O . THR A 1 119 ? 8.536 -11.364 -42.705 1.00 93.12 119 THR A O 1
ATOM 918 N N . VAL A 1 120 ? 7.363 -12.010 -40.891 1.00 94.50 120 VAL A N 1
ATOM 919 C CA . VAL A 1 120 ? 8.472 -12.647 -40.164 1.00 94.50 120 VAL A CA 1
ATOM 920 C C . VAL A 1 120 ? 8.105 -14.066 -39.735 1.00 94.50 120 VAL A C 1
ATOM 922 O O . VAL A 1 120 ? 6.930 -14.387 -39.541 1.00 94.50 120 VAL A O 1
ATOM 925 N N . THR A 1 121 ? 9.119 -14.914 -39.570 1.00 95.62 121 THR A N 1
ATOM 926 C CA . THR A 1 121 ? 8.965 -16.290 -39.081 1.00 95.62 121 THR A CA 1
ATOM 927 C C . THR A 1 121 ? 9.357 -16.353 -37.608 1.00 95.62 121 THR A C 1
ATOM 929 O O . THR A 1 121 ? 10.484 -16.003 -37.260 1.00 95.62 121 THR A O 1
ATOM 932 N N . GLY A 1 122 ? 8.436 -16.784 -36.748 1.00 93.19 122 GLY A N 1
ATOM 933 C CA . GLY A 1 122 ? 8.689 -16.991 -35.322 1.00 93.19 122 GLY A CA 1
ATOM 934 C C . GLY A 1 122 ? 9.453 -18.285 -35.028 1.00 93.19 122 GLY A C 1
ATOM 935 O O . GLY A 1 122 ? 9.701 -19.105 -35.916 1.00 93.19 122 GLY A O 1
ATOM 936 N N . ALA A 1 123 ? 9.822 -18.487 -33.764 1.00 92.12 123 ALA A N 1
ATOM 937 C CA . ALA A 1 123 ? 10.626 -19.624 -33.305 1.00 92.12 123 ALA A CA 1
ATOM 938 C C . ALA A 1 123 ? 9.989 -21.006 -33.583 1.00 92.12 123 ALA A C 1
ATOM 940 O O . ALA A 1 123 ? 10.698 -21.990 -33.782 1.00 92.12 123 ALA A O 1
ATOM 941 N N . SER A 1 124 ? 8.660 -21.082 -33.636 1.00 92.44 124 SER A N 1
ATOM 942 C CA . SER A 1 124 ? 7.862 -22.273 -33.941 1.00 92.44 124 SER A CA 1
ATOM 943 C C . SER A 1 124 ? 7.754 -22.575 -35.440 1.00 92.44 124 SER A C 1
ATOM 945 O O . SER A 1 124 ? 7.214 -23.613 -35.820 1.00 92.44 124 SER A O 1
ATOM 947 N N . GLY A 1 125 ? 8.232 -21.667 -36.298 1.00 92.31 125 GLY A N 1
ATOM 948 C CA . GLY A 1 125 ? 8.023 -21.700 -37.746 1.00 92.31 125 GLY A CA 1
ATOM 949 C C . GLY A 1 125 ? 6.717 -21.043 -38.205 1.00 92.31 125 GLY A C 1
ATOM 950 O O . GLY A 1 125 ? 6.460 -20.991 -39.407 1.00 92.31 125 GLY A O 1
ATOM 951 N N . ALA A 1 126 ? 5.892 -20.529 -37.285 1.00 91.50 126 ALA A N 1
ATOM 952 C CA . ALA A 1 126 ? 4.700 -19.765 -37.633 1.00 91.50 126 ALA A CA 1
ATOM 953 C C . ALA A 1 126 ? 5.059 -18.411 -38.260 1.00 91.50 126 ALA A C 1
ATOM 955 O O . ALA A 1 126 ? 6.093 -17.810 -37.969 1.00 91.50 126 ALA A O 1
ATOM 956 N N . THR A 1 127 ? 4.174 -17.924 -39.122 1.00 93.19 127 THR A N 1
ATOM 957 C CA . THR A 1 127 ? 4.370 -16.695 -39.886 1.00 93.19 127 THR A CA 1
ATOM 958 C C . THR A 1 127 ? 3.479 -15.583 -39.344 1.00 93.19 127 THR A C 1
ATOM 960 O O . THR A 1 127 ? 2.285 -15.797 -39.136 1.00 93.19 127 THR A O 1
ATOM 963 N N . TYR A 1 128 ? 4.049 -14.395 -39.147 1.00 92.81 128 TYR A N 1
ATOM 964 C CA . TYR A 1 128 ? 3.350 -13.221 -38.624 1.00 92.81 128 TYR A CA 1
ATOM 965 C C . TYR A 1 128 ? 3.508 -12.038 -39.571 1.00 92.81 128 TYR A C 1
ATOM 967 O O . TYR A 1 128 ? 4.630 -11.681 -39.929 1.00 92.81 128 TYR A O 1
ATOM 975 N N . THR A 1 129 ? 2.388 -11.425 -39.952 1.00 92.31 129 THR A N 1
ATOM 976 C CA . THR A 1 129 ? 2.344 -10.306 -40.902 1.00 92.31 129 THR A CA 1
ATOM 977 C C . THR A 1 129 ? 1.825 -9.041 -40.227 1.00 92.31 129 THR A C 1
ATOM 979 O O . THR A 1 129 ? 0.791 -9.075 -39.560 1.00 92.31 129 THR A O 1
ATOM 982 N N . ALA A 1 130 ? 2.525 -7.920 -40.410 1.00 89.81 130 ALA A N 1
ATOM 983 C CA . ALA A 1 130 ? 2.113 -6.628 -39.869 1.00 89.81 130 ALA A CA 1
ATOM 984 C C . ALA A 1 130 ? 0.964 -6.001 -40.685 1.00 89.81 130 ALA A C 1
ATOM 986 O O . ALA A 1 130 ? 1.054 -5.970 -41.918 1.00 89.81 130 ALA A O 1
ATOM 987 N N . PRO A 1 131 ? -0.110 -5.493 -40.049 1.00 87.69 131 PRO A N 1
ATOM 988 C CA . PRO A 1 131 ? -1.119 -4.687 -40.735 1.00 87.69 131 PRO A CA 1
ATOM 989 C C . PRO A 1 131 ? -0.587 -3.277 -41.061 1.00 87.69 131 PRO A C 1
ATOM 991 O O . PRO A 1 131 ? 0.462 -2.885 -40.546 1.00 87.69 131 PRO A O 1
ATOM 994 N N . PRO A 1 132 ? -1.305 -2.491 -41.885 1.00 86.50 132 PRO A N 1
ATOM 995 C CA . PRO A 1 132 ? -0.963 -1.089 -42.126 1.00 86.50 132 PRO A CA 1
ATOM 996 C C . PRO A 1 132 ? -0.825 -0.289 -40.820 1.00 86.50 132 PRO A C 1
ATOM 998 O O . PRO A 1 132 ? -1.633 -0.449 -39.905 1.00 86.50 132 PRO A O 1
ATOM 1001 N N . GLY A 1 133 ? 0.205 0.558 -40.739 1.00 83.62 133 GLY A N 1
ATOM 1002 C CA . GLY A 1 133 ? 0.545 1.375 -39.566 1.00 83.62 133 GLY A CA 1
ATOM 1003 C C . GLY A 1 133 ? 1.354 0.657 -38.483 1.00 83.62 133 GLY A C 1
ATOM 1004 O O . GLY A 1 133 ? 1.865 1.304 -37.571 1.00 83.62 133 GLY A O 1
ATOM 1005 N N . PHE A 1 134 ? 1.529 -0.659 -38.605 1.00 88.94 134 PHE A N 1
ATOM 1006 C CA . PHE A 1 134 ? 2.364 -1.452 -37.711 1.00 88.94 134 PHE A CA 1
ATOM 1007 C C . PHE A 1 134 ? 3.561 -2.043 -38.449 1.00 88.94 134 PHE A C 1
ATOM 1009 O O . PHE A 1 134 ? 3.538 -2.278 -39.660 1.00 88.94 134 PHE A O 1
ATOM 1016 N N . PHE A 1 135 ? 4.584 -2.372 -37.674 1.00 92.62 135 PHE A N 1
ATOM 1017 C CA . PHE A 1 135 ? 5.715 -3.175 -38.104 1.00 92.62 135 PHE A CA 1
ATOM 1018 C C . PHE A 1 135 ? 5.876 -4.393 -37.192 1.00 92.62 135 PHE A C 1
ATOM 1020 O O . PHE A 1 135 ? 5.332 -4.437 -36.086 1.00 92.62 135 PHE A O 1
ATOM 1027 N N . VAL A 1 136 ? 6.607 -5.402 -37.671 1.00 94.56 136 VAL A N 1
ATOM 1028 C CA . VAL A 1 136 ? 6.902 -6.616 -36.905 1.00 94.56 136 VAL A CA 1
ATOM 1029 C C . VAL A 1 136 ? 8.373 -7.000 -37.052 1.00 94.56 136 VAL A C 1
ATOM 1031 O O . VAL A 1 136 ? 8.899 -7.073 -38.168 1.00 94.56 136 VAL A O 1
ATOM 1034 N N . LEU A 1 137 ? 9.023 -7.253 -35.916 1.00 96.38 137 LEU A N 1
ATOM 1035 C CA . LEU A 1 137 ? 10.391 -7.761 -35.819 1.00 96.38 137 LEU A CA 1
ATOM 1036 C C . LEU A 1 137 ? 10.354 -9.232 -35.424 1.00 96.38 137 LEU A C 1
ATOM 1038 O O . LEU A 1 137 ? 9.666 -9.602 -34.472 1.00 96.38 137 LEU A O 1
ATOM 1042 N N . GLY A 1 138 ? 11.074 -10.073 -36.163 1.00 96.00 138 GLY A N 1
ATOM 1043 C CA . GLY A 1 138 ? 11.200 -11.497 -35.860 1.00 96.00 138 GLY A CA 1
ATOM 1044 C C . GLY A 1 138 ? 12.401 -11.816 -34.963 1.00 96.00 138 GLY A C 1
ATOM 1045 O O . GLY A 1 138 ? 13.273 -10.968 -34.762 1.00 96.00 138 GLY A O 1
ATOM 1046 N N . PRO A 1 139 ? 12.532 -13.075 -34.504 1.00 96.19 139 PRO A N 1
ATOM 1047 C CA . PRO A 1 139 ? 13.679 -13.521 -33.712 1.00 96.19 139 PRO A CA 1
ATOM 1048 C C . PRO A 1 139 ? 15.035 -13.262 -34.385 1.00 96.19 139 PRO A C 1
ATOM 1050 O O . PRO A 1 139 ? 16.014 -12.974 -33.702 1.00 96.19 139 PRO A O 1
ATOM 1053 N N . SER A 1 140 ? 15.103 -13.358 -35.719 1.00 94.62 140 SER A N 1
ATOM 1054 C CA . SER A 1 140 ? 16.319 -13.068 -36.488 1.00 94.62 140 SER A CA 1
ATOM 1055 C C . SER A 1 140 ? 16.668 -11.583 -36.495 1.00 94.62 140 SER A C 1
ATOM 1057 O O . SER A 1 140 ? 17.833 -11.253 -36.308 1.00 94.62 140 SER A O 1
ATOM 1059 N N . ASP A 1 141 ? 15.672 -10.707 -36.665 1.00 96.00 141 ASP A N 1
ATOM 1060 C CA . ASP A 1 141 ? 15.866 -9.252 -36.651 1.00 96.00 141 ASP A CA 1
ATOM 1061 C C . ASP A 1 141 ? 16.382 -8.819 -35.273 1.00 96.00 141 ASP A C 1
ATOM 1063 O O . ASP A 1 141 ? 17.418 -8.167 -35.163 1.00 96.00 141 ASP A O 1
ATOM 1067 N N . LEU A 1 142 ? 15.716 -9.292 -34.213 1.00 96.25 142 LEU A N 1
ATOM 1068 C CA . LEU A 1 142 ? 16.097 -9.021 -32.829 1.00 96.25 142 LEU A CA 1
ATOM 1069 C C . LEU A 1 142 ? 17.492 -9.553 -32.498 1.00 96.25 142 LEU A C 1
ATOM 1071 O O . LEU A 1 142 ? 18.235 -8.894 -31.786 1.00 96.25 142 LEU A O 1
ATOM 1075 N N . LYS A 1 143 ? 17.882 -10.717 -33.030 1.00 95.44 143 LYS A N 1
ATOM 1076 C CA . LYS A 1 143 ? 19.242 -11.244 -32.860 1.00 95.44 143 LYS A CA 1
ATOM 1077 C C . LYS A 1 143 ? 20.294 -10.389 -33.570 1.00 95.44 143 LYS A C 1
ATOM 1079 O O . LYS A 1 143 ? 21.401 -10.266 -33.062 1.00 95.44 143 LYS A O 1
ATOM 1084 N N . THR A 1 144 ? 19.973 -9.819 -34.731 1.00 94.75 144 THR A N 1
ATOM 1085 C CA . THR A 1 144 ? 20.866 -8.891 -35.442 1.00 94.75 144 THR A CA 1
ATOM 1086 C C . THR A 1 144 ? 20.989 -7.551 -34.718 1.00 94.75 144 THR A C 1
ATOM 1088 O O . THR A 1 144 ? 22.068 -6.971 -34.711 1.00 94.75 144 THR A O 1
ATOM 1091 N N . MET A 1 145 ? 19.909 -7.084 -34.088 1.00 94.44 145 MET A N 1
ATOM 1092 C CA . MET A 1 145 ? 19.892 -5.871 -33.260 1.00 94.44 145 MET A CA 1
ATOM 1093 C C . MET A 1 145 ? 20.525 -6.079 -31.873 1.00 94.44 145 MET A C 1
ATOM 1095 O O . MET A 1 145 ? 20.781 -5.099 -31.179 1.00 94.44 145 MET A O 1
ATOM 1099 N N . ASP A 1 146 ? 20.756 -7.330 -31.462 1.00 95.06 146 ASP A N 1
ATOM 1100 C CA . ASP A 1 146 ? 21.284 -7.684 -30.146 1.00 95.06 146 ASP A CA 1
ATOM 1101 C C . ASP A 1 146 ? 22.810 -7.475 -30.079 1.00 95.06 146 ASP A C 1
ATOM 1103 O O . ASP A 1 146 ? 23.549 -8.185 -30.770 1.00 95.06 146 ASP A O 1
ATOM 1107 N N . PRO A 1 147 ? 23.318 -6.589 -29.200 1.00 91.00 147 PRO A N 1
ATOM 1108 C CA . PRO A 1 147 ? 24.749 -6.321 -29.080 1.00 91.00 147 PRO A CA 1
ATOM 1109 C C . PRO A 1 147 ? 25.541 -7.540 -28.584 1.00 91.00 147 PRO A C 1
ATOM 1111 O O . PRO A 1 147 ? 26.728 -7.660 -28.883 1.00 91.00 147 PRO A O 1
ATOM 1114 N N . VAL A 1 148 ? 24.897 -8.472 -27.869 1.00 91.12 148 VAL A N 1
ATOM 1115 C CA . VAL A 1 148 ? 25.509 -9.735 -27.419 1.00 91.12 148 VAL A CA 1
ATOM 1116 C C . VAL A 1 148 ? 25.170 -10.919 -28.335 1.00 91.12 148 VAL A C 1
ATOM 1118 O O . VAL A 1 148 ? 25.624 -12.040 -28.100 1.00 91.12 148 VAL A O 1
ATOM 1121 N N . GLY A 1 149 ? 24.386 -10.693 -29.397 1.00 90.38 149 GLY A N 1
ATOM 1122 C CA . GLY A 1 149 ? 24.105 -11.662 -30.459 1.00 90.38 149 GLY A CA 1
ATOM 1123 C C . GLY A 1 149 ? 23.333 -12.918 -30.032 1.00 90.38 149 GLY A C 1
ATOM 1124 O O . GLY A 1 149 ? 23.367 -13.921 -30.754 1.00 90.38 149 GLY A O 1
ATOM 1125 N N . MET A 1 150 ? 22.651 -12.907 -28.881 1.00 91.50 150 MET A N 1
ATOM 1126 C CA . MET A 1 150 ? 21.896 -14.060 -28.373 1.00 91.50 150 MET A CA 1
ATOM 1127 C C . MET A 1 150 ? 20.479 -14.118 -28.959 1.00 91.50 150 MET A C 1
ATOM 1129 O O . MET A 1 150 ? 20.020 -15.194 -29.349 1.00 91.50 150 MET A O 1
ATOM 1133 N N . GLY A 1 151 ? 19.817 -12.965 -29.084 1.00 93.62 151 GLY A N 1
ATOM 1134 C CA . GLY A 1 151 ? 18.414 -12.848 -29.474 1.00 93.62 151 GLY A CA 1
ATOM 1135 C C . GLY A 1 151 ? 17.447 -13.170 -28.321 1.00 93.62 151 GLY A C 1
ATOM 1136 O O . GLY A 1 151 ? 17.818 -13.052 -27.152 1.00 93.62 151 GLY A O 1
ATOM 1137 N N . PRO A 1 152 ? 16.194 -13.566 -28.626 1.00 96.69 152 PRO A N 1
ATOM 1138 C CA . PRO A 1 152 ? 15.184 -13.893 -27.615 1.00 96.69 152 PRO A CA 1
ATOM 1139 C C . PRO A 1 152 ? 15.625 -14.953 -26.590 1.00 96.69 152 PRO A C 1
ATOM 1141 O O . PRO A 1 152 ? 16.159 -16.003 -26.950 1.00 96.69 152 PRO A O 1
ATOM 1144 N N . SER A 1 153 ? 15.336 -14.713 -25.308 1.00 96.69 153 SER A N 1
ATOM 1145 C CA . SER A 1 153 ? 15.696 -15.611 -24.206 1.00 96.69 153 SER A CA 1
ATOM 1146 C C . SER A 1 153 ? 14.838 -16.873 -24.192 1.00 96.69 153 SER A C 1
ATOM 1148 O O . SER A 1 153 ? 13.614 -16.819 -24.062 1.00 96.69 153 SER A O 1
ATOM 1150 N N . ALA A 1 154 ? 15.485 -18.041 -24.208 1.00 94.88 154 ALA A N 1
ATOM 1151 C CA . ALA A 1 154 ? 14.805 -19.330 -24.068 1.00 94.88 154 ALA A CA 1
ATOM 1152 C C . ALA A 1 154 ? 14.061 -19.471 -22.723 1.00 94.88 154 ALA A C 1
ATOM 1154 O O . ALA A 1 154 ? 13.013 -20.119 -22.653 1.00 94.88 154 ALA A O 1
ATOM 1155 N N . VAL A 1 155 ? 14.575 -18.846 -21.659 1.00 96.31 155 VAL A N 1
ATOM 1156 C CA . VAL A 1 155 ? 13.976 -18.874 -20.315 1.00 96.31 155 VAL A CA 1
ATOM 1157 C C . VAL A 1 155 ? 12.681 -18.070 -20.304 1.00 96.31 155 VAL A C 1
ATOM 1159 O O . VAL A 1 155 ? 11.638 -18.600 -19.913 1.00 96.31 155 VAL A O 1
ATOM 1162 N N . THR A 1 156 ? 12.718 -16.827 -20.798 1.00 96.19 156 THR A N 1
ATOM 1163 C CA . THR A 1 156 ? 11.515 -15.993 -20.901 1.00 96.19 156 THR A CA 1
ATOM 1164 C C . THR A 1 156 ? 10.491 -16.640 -21.824 1.00 96.19 156 THR A C 1
ATOM 1166 O O . THR A 1 156 ? 9.318 -16.731 -21.477 1.00 96.19 156 THR A O 1
ATOM 1169 N N . MET A 1 157 ? 10.923 -17.169 -22.968 1.00 94.94 157 MET A N 1
ATOM 1170 C CA . MET A 1 157 ? 10.037 -17.840 -23.917 1.00 94.94 157 MET A CA 1
ATOM 1171 C C . MET A 1 157 ? 9.348 -19.059 -23.298 1.00 94.94 157 MET A C 1
ATOM 1173 O O . MET A 1 157 ? 8.146 -19.248 -23.484 1.00 94.94 157 MET A O 1
ATOM 1177 N N . THR A 1 158 ? 10.062 -19.854 -22.496 1.00 94.81 158 THR A N 1
ATOM 1178 C CA . THR A 1 158 ? 9.464 -20.967 -21.739 1.00 94.81 158 THR A CA 1
ATOM 1179 C C . THR A 1 158 ? 8.407 -20.459 -20.757 1.00 94.81 158 THR A C 1
ATOM 1181 O O . THR A 1 158 ? 7.314 -21.019 -20.676 1.00 94.81 158 THR A O 1
ATOM 1184 N N . TYR A 1 159 ? 8.692 -19.362 -20.050 1.00 94.50 159 TYR A N 1
ATOM 1185 C CA . TYR A 1 159 ? 7.734 -18.747 -19.135 1.00 94.50 159 TYR A CA 1
ATOM 1186 C C . TYR A 1 159 ? 6.508 -18.174 -19.864 1.00 94.50 159 TYR A C 1
ATOM 1188 O O . TYR A 1 159 ? 5.379 -18.440 -19.457 1.00 94.50 159 TYR A O 1
ATOM 1196 N N . PHE A 1 160 ? 6.681 -17.468 -20.981 1.00 95.44 160 PHE A N 1
ATOM 1197 C CA . PHE A 1 160 ? 5.578 -16.949 -21.795 1.00 95.44 160 PHE A CA 1
ATOM 1198 C C . PHE A 1 160 ? 4.681 -18.067 -22.344 1.00 95.44 160 PHE A C 1
ATOM 1200 O O . PHE A 1 160 ? 3.457 -17.926 -22.370 1.00 95.44 160 PHE A O 1
ATOM 1207 N N . ASN A 1 161 ? 5.265 -19.207 -22.717 1.00 93.62 161 ASN A N 1
ATOM 1208 C CA . ASN A 1 161 ? 4.516 -20.382 -23.165 1.00 93.62 161 ASN A CA 1
ATOM 1209 C C . ASN A 1 161 ? 3.746 -21.095 -22.038 1.00 93.62 161 ASN A C 1
ATOM 1211 O O . ASN A 1 161 ? 2.895 -21.933 -22.326 1.00 93.62 161 ASN A O 1
ATOM 1215 N N . SER A 1 162 ? 3.978 -20.737 -20.770 1.00 92.75 162 SER A N 1
ATOM 1216 C CA . SER A 1 162 ? 3.233 -21.285 -19.630 1.00 92.75 162 SER A CA 1
ATOM 1217 C C . SER A 1 162 ? 1.859 -20.642 -19.397 1.00 92.75 162 SER A C 1
ATOM 1219 O O . SER A 1 162 ? 1.070 -21.164 -18.609 1.00 92.75 162 SER A O 1
ATOM 1221 N N . PHE A 1 163 ? 1.554 -19.531 -20.075 1.00 93.88 163 PHE A N 1
ATOM 1222 C CA . PHE A 1 163 ? 0.268 -18.837 -19.975 1.00 93.88 163 PHE A CA 1
ATOM 1223 C C . PHE A 1 163 ? -0.791 -19.448 -20.918 1.00 93.88 163 PHE A C 1
ATOM 1225 O O . PHE A 1 163 ? -0.443 -19.960 -21.984 1.00 93.88 163 PHE A O 1
ATOM 1232 N N . PRO A 1 164 ? -2.100 -19.331 -20.630 1.00 93.19 164 PRO A N 1
ATOM 1233 C CA . PRO A 1 164 ? -3.155 -19.571 -21.625 1.00 93.19 164 PRO A CA 1
ATOM 1234 C C . PRO A 1 164 ? -3.079 -18.544 -22.757 1.00 93.19 164 PRO A C 1
ATOM 1236 O O . PRO A 1 164 ? -2.551 -17.465 -22.544 1.00 93.19 164 PRO A O 1
ATOM 1239 N N . LEU A 1 165 ? -3.599 -18.824 -23.954 1.00 92.31 165 LEU A N 1
ATOM 1240 C CA . LEU A 1 165 ? -3.685 -17.797 -25.006 1.00 92.31 165 LEU A CA 1
ATOM 1241 C C . LEU A 1 165 ? -4.682 -16.688 -24.613 1.00 92.31 165 LEU A C 1
ATOM 1243 O O . LEU A 1 165 ? -5.695 -16.999 -23.984 1.00 92.31 165 LEU A O 1
ATOM 1247 N N . PRO A 1 166 ? -4.431 -15.419 -24.985 1.00 93.94 166 PRO A N 1
ATOM 1248 C CA . PRO A 1 166 ? -5.350 -14.324 -24.686 1.00 93.94 166 PRO A CA 1
ATOM 1249 C C . PRO A 1 166 ? -6.697 -14.505 -25.395 1.00 93.94 166 PRO A C 1
ATOM 1251 O O . PRO A 1 166 ? -6.783 -15.116 -26.461 1.00 93.94 166 PRO A O 1
ATOM 1254 N N . ASN A 1 167 ? -7.753 -13.951 -24.803 1.00 92.94 167 ASN A N 1
ATOM 1255 C CA . ASN A 1 167 ? -9.126 -14.004 -25.319 1.00 92.94 167 ASN A CA 1
ATOM 1256 C C . ASN A 1 167 ? -9.858 -12.648 -25.226 1.00 92.94 167 ASN A C 1
ATOM 1258 O O . ASN A 1 167 ? -11.039 -12.567 -25.564 1.00 92.94 167 ASN A O 1
ATOM 1262 N N . ASP A 1 168 ? -9.167 -11.589 -24.796 1.00 91.69 168 ASP A N 1
ATOM 1263 C CA . ASP A 1 168 ? -9.706 -10.254 -24.555 1.00 91.69 168 ASP A CA 1
ATOM 1264 C C . ASP A 1 168 ? -8.685 -9.191 -25.003 1.00 91.69 168 ASP A C 1
ATOM 1266 O O . ASP A 1 168 ? -7.519 -9.251 -24.636 1.00 91.69 168 ASP A O 1
ATOM 1270 N N . THR A 1 169 ? -9.110 -8.211 -25.802 1.00 90.25 169 THR A N 1
ATOM 1271 C CA . THR A 1 169 ? -8.235 -7.153 -26.350 1.00 90.25 169 THR A CA 1
ATOM 1272 C C . THR A 1 169 ? -8.457 -5.786 -25.694 1.00 90.25 169 THR A C 1
ATOM 1274 O O . THR A 1 169 ? -8.082 -4.766 -26.257 1.00 90.25 169 THR A O 1
ATOM 1277 N N . THR A 1 170 ? -9.123 -5.728 -24.537 1.00 90.44 170 THR A N 1
ATOM 1278 C CA . THR A 1 170 ? -9.389 -4.471 -23.808 1.00 90.44 170 THR A CA 1
ATOM 1279 C C . THR A 1 170 ? -8.181 -3.976 -23.015 1.00 90.44 170 THR A C 1
ATOM 1281 O O . THR A 1 170 ? -8.165 -2.826 -22.580 1.00 90.44 170 THR A O 1
ATOM 1284 N N . THR A 1 171 ? -7.168 -4.828 -22.833 1.00 91.69 171 THR A N 1
ATOM 1285 C CA . THR A 1 171 ? -5.876 -4.479 -22.236 1.00 91.69 171 THR A CA 1
ATOM 1286 C C . THR A 1 171 ? -4.720 -4.959 -23.098 1.00 91.69 171 THR A C 1
ATOM 1288 O O . THR A 1 171 ? -4.865 -5.862 -23.926 1.00 91.69 171 THR A O 1
ATOM 1291 N N . GLY A 1 172 ? -3.552 -4.369 -22.846 1.00 90.38 172 GLY A N 1
ATOM 1292 C CA . GLY A 1 172 ? -2.363 -4.586 -23.655 1.00 90.38 172 GLY A CA 1
ATOM 1293 C C . GLY A 1 172 ? -2.417 -3.792 -24.956 1.00 90.38 172 GLY A C 1
ATOM 1294 O O . GLY A 1 172 ? -3.187 -2.843 -25.089 1.00 90.38 172 GLY A O 1
ATOM 1295 N N . ASP A 1 173 ? -1.565 -4.179 -25.893 1.00 91.31 173 ASP A N 1
ATOM 1296 C CA . ASP A 1 173 ? -1.362 -3.509 -27.179 1.00 91.31 173 ASP A CA 1
ATOM 1297 C C . ASP A 1 173 ? -1.797 -4.369 -28.374 1.00 91.31 173 ASP A C 1
ATOM 1299 O O . ASP A 1 173 ? -1.593 -4.006 -29.533 1.00 91.31 173 ASP A O 1
ATOM 1303 N N . ALA A 1 174 ? -2.388 -5.529 -28.092 1.00 89.88 174 ALA A N 1
ATOM 1304 C CA . ALA A 1 174 ? -2.787 -6.471 -29.113 1.00 89.88 174 ALA A CA 1
ATOM 1305 C C . ALA A 1 174 ? -4.032 -6.031 -29.888 1.00 89.88 174 ALA A C 1
ATOM 1307 O O . ALA A 1 174 ? -4.997 -5.492 -29.346 1.00 89.88 174 ALA A O 1
ATOM 1308 N N . PHE A 1 175 ? -4.039 -6.384 -31.166 1.00 88.25 175 PHE A N 1
ATOM 1309 C CA . PHE A 1 175 ? -5.135 -6.194 -32.104 1.00 88.25 175 PHE A CA 1
ATOM 1310 C C . PHE A 1 175 ? -5.496 -7.534 -32.762 1.00 88.25 175 PHE A C 1
ATOM 1312 O O . PHE A 1 175 ? -4.885 -8.570 -32.491 1.00 88.25 175 PHE A O 1
ATOM 1319 N N . ARG A 1 176 ? -6.531 -7.542 -33.607 1.00 86.31 176 ARG A N 1
ATOM 1320 C CA . ARG A 1 176 ? -6.912 -8.732 -34.381 1.00 86.31 176 ARG A CA 1
ATOM 1321 C C . ARG A 1 176 ? -6.336 -8.659 -35.790 1.00 86.31 176 ARG A C 1
ATOM 1323 O O . ARG A 1 176 ? -6.506 -7.643 -36.457 1.00 86.31 176 ARG A O 1
ATOM 1330 N N . ASP A 1 177 ? -5.675 -9.726 -36.233 1.00 81.81 177 ASP A N 1
ATOM 1331 C CA . ASP A 1 177 ? -5.215 -9.855 -37.618 1.00 81.81 177 ASP A CA 1
ATOM 1332 C C . ASP A 1 177 ? -6.391 -10.082 -38.593 1.00 81.81 177 ASP A C 1
ATOM 1334 O O . ASP A 1 177 ? -7.550 -10.218 -38.190 1.00 81.81 177 ASP A O 1
ATOM 1338 N N . ALA A 1 178 ? -6.098 -10.156 -39.895 1.00 77.38 178 ALA A N 1
ATOM 1339 C CA . ALA A 1 178 ? -7.103 -10.400 -40.937 1.00 77.38 178 ALA A CA 1
ATOM 1340 C C . ALA A 1 178 ? -7.850 -11.743 -40.783 1.00 77.38 178 ALA A C 1
ATOM 1342 O O . ALA A 1 178 ? -8.944 -11.904 -41.319 1.00 77.38 178 ALA A O 1
ATOM 1343 N N . ASN A 1 179 ? -7.279 -12.691 -40.035 1.00 78.81 179 ASN A N 1
ATOM 1344 C CA . ASN A 1 179 ? -7.875 -13.989 -39.726 1.00 78.81 179 ASN A CA 1
ATOM 1345 C C . ASN A 1 179 ? -8.614 -13.983 -38.372 1.00 78.81 179 ASN A C 1
ATOM 1347 O O . ASN A 1 179 ? -9.118 -15.017 -37.936 1.00 78.81 179 ASN A O 1
ATOM 1351 N N . GLY A 1 180 ? -8.685 -12.832 -37.696 1.00 80.12 180 GLY A N 1
ATOM 1352 C CA . GLY A 1 180 ? -9.331 -12.654 -36.399 1.00 80.12 180 GLY A CA 1
ATOM 1353 C C . GLY A 1 180 ? -8.491 -13.084 -35.190 1.00 80.12 180 GLY A C 1
ATOM 1354 O O . GLY A 1 180 ? -9.002 -13.021 -34.064 1.00 80.12 180 GLY A O 1
ATOM 1355 N N . ASN A 1 181 ? -7.230 -13.495 -35.376 1.00 84.31 181 ASN A N 1
ATOM 1356 C CA . ASN A 1 181 ? -6.341 -13.906 -34.288 1.00 84.31 181 ASN A CA 1
ATOM 1357 C C . ASN A 1 181 ? -5.832 -12.694 -33.509 1.00 84.31 181 ASN A C 1
ATOM 1359 O O . ASN A 1 181 ? -5.501 -11.670 -34.097 1.00 84.31 181 ASN A O 1
ATOM 1363 N N . ILE A 1 182 ? -5.706 -12.835 -32.189 1.00 88.81 182 ILE A N 1
ATOM 1364 C CA . ILE A 1 182 ? -5.100 -11.810 -31.333 1.00 88.81 182 ILE A CA 1
ATOM 1365 C C . ILE A 1 182 ? -3.576 -11.842 -31.519 1.00 88.81 182 ILE A C 1
ATOM 1367 O O . ILE A 1 182 ? -2.918 -12.821 -31.152 1.00 88.81 182 ILE A O 1
ATOM 1371 N N . VAL A 1 183 ? -3.033 -10.764 -32.081 1.00 87.25 183 VAL A N 1
ATOM 1372 C CA . VAL A 1 183 ? -1.608 -10.541 -32.372 1.00 87.25 183 VAL A CA 1
ATOM 1373 C C . VAL A 1 183 ? -1.168 -9.196 -31.786 1.00 87.25 183 VAL A C 1
ATOM 1375 O O . VAL A 1 183 ? -2.002 -8.344 -31.504 1.00 87.25 183 VAL A O 1
ATOM 1378 N N . GLY A 1 184 ? 0.126 -9.005 -31.551 1.00 92.81 184 GLY A N 1
ATOM 1379 C CA . GLY A 1 184 ? 0.668 -7.869 -30.789 1.00 92.81 184 GLY A CA 1
ATOM 1380 C C . GLY A 1 184 ? 1.706 -8.353 -29.786 1.00 92.81 184 GLY A C 1
ATOM 1381 O O . GLY A 1 184 ? 2.277 -9.426 -29.999 1.00 92.81 184 GLY A O 1
ATOM 1382 N N . ASN A 1 185 ? 1.901 -7.664 -28.664 1.00 96.12 185 ASN A N 1
ATOM 1383 C CA . ASN A 1 185 ? 2.861 -8.099 -27.646 1.00 96.12 185 ASN A CA 1
ATOM 1384 C C . ASN A 1 185 ? 2.164 -8.640 -26.398 1.00 96.12 185 ASN A C 1
ATOM 1386 O O . ASN A 1 185 ? 2.358 -9.799 -26.019 1.00 96.12 185 ASN A O 1
ATOM 1390 N N . TYR A 1 186 ? 1.290 -7.835 -25.800 1.00 96.75 186 TYR A N 1
ATOM 1391 C CA . TYR A 1 186 ? 0.528 -8.177 -24.605 1.00 96.75 186 TYR A CA 1
ATOM 1392 C C . TYR A 1 186 ? -0.971 -8.040 -24.849 1.00 96.75 186 TYR A C 1
ATOM 1394 O O . TYR A 1 186 ? -1.431 -7.173 -25.587 1.00 96.75 186 TYR A O 1
ATOM 1402 N N . SER A 1 187 ? -1.758 -8.903 -24.214 1.00 96.19 187 SER A N 1
ATOM 1403 C CA . SER A 1 187 ? -3.212 -8.890 -24.344 1.00 96.19 187 SER A CA 1
ATOM 1404 C C . SER A 1 187 ? -3.897 -9.463 -23.110 1.00 96.19 187 SER A C 1
ATOM 1406 O O . SER A 1 187 ? -3.269 -10.114 -22.274 1.00 96.19 187 SER A O 1
ATOM 1408 N N . GLY A 1 188 ? -5.195 -9.223 -22.991 1.00 95.25 188 GLY A N 1
ATOM 1409 C CA . GLY A 1 188 ? -6.015 -9.701 -21.898 1.00 95.25 188 GLY A CA 1
ATOM 1410 C C . GLY A 1 188 ? -6.347 -11.191 -22.008 1.00 95.25 188 GLY A C 1
ATOM 1411 O O . GLY A 1 188 ? -6.758 -11.715 -23.046 1.00 95.25 188 GLY A O 1
ATOM 1412 N N . PHE A 1 189 ? -6.241 -11.879 -20.880 1.00 94.44 189 PHE A N 1
ATOM 1413 C CA . PHE A 1 189 ? -6.887 -13.155 -20.634 1.00 94.44 189 PHE A CA 1
ATOM 1414 C C . PHE A 1 189 ? -7.939 -12.981 -19.552 1.00 94.44 189 PHE A C 1
ATOM 1416 O O . PHE A 1 189 ? -7.626 -12.721 -18.386 1.00 94.44 189 PHE A O 1
ATOM 1423 N N . ARG A 1 190 ? -9.196 -13.101 -19.967 1.00 93.81 190 ARG A N 1
ATOM 1424 C CA . ARG A 1 190 ? -10.365 -13.014 -19.114 1.00 93.81 190 ARG A CA 1
ATOM 1425 C C . ARG A 1 190 ? -10.898 -14.396 -18.787 1.00 93.81 190 ARG A C 1
ATOM 1427 O O . ARG A 1 190 ? -11.166 -15.206 -19.676 1.00 93.81 190 ARG A O 1
ATOM 1434 N N . PHE A 1 191 ? -11.102 -14.636 -17.503 1.00 92.69 191 PHE A N 1
ATOM 1435 C CA . PHE A 1 191 ? -11.678 -15.867 -16.979 1.00 92.69 191 PHE A CA 1
ATOM 1436 C C . PHE A 1 191 ? -12.404 -15.589 -15.662 1.00 92.69 191 PHE A C 1
ATOM 1438 O O . PHE A 1 191 ? -12.364 -14.473 -15.154 1.00 92.69 191 PHE A O 1
ATOM 1445 N N . ALA A 1 192 ? -13.095 -16.592 -15.126 1.00 92.19 192 ALA A N 1
ATOM 1446 C CA . ALA A 1 192 ? -13.809 -16.481 -13.859 1.00 92.19 192 ALA A CA 1
ATOM 1447 C C . ALA A 1 192 ? -13.331 -17.579 -12.895 1.00 92.19 192 ALA A C 1
ATOM 1449 O O . ALA A 1 192 ? -13.953 -18.643 -12.835 1.00 92.19 192 ALA A O 1
ATOM 1450 N N . PRO A 1 193 ? -12.191 -17.387 -12.203 1.00 91.38 193 PRO A N 1
ATOM 1451 C CA . PRO A 1 193 ? -11.749 -18.327 -11.182 1.00 91.38 193 PRO A CA 1
ATOM 1452 C C . PRO A 1 193 ? -12.676 -18.266 -9.969 1.00 91.38 193 PRO A C 1
ATOM 1454 O O . PRO A 1 193 ? -13.092 -17.186 -9.560 1.00 91.38 193 PRO A O 1
ATOM 1457 N N . ALA A 1 194 ? -12.965 -19.420 -9.374 1.00 88.81 194 ALA A N 1
ATOM 1458 C CA . ALA A 1 194 ? -13.712 -19.477 -8.127 1.00 88.81 194 ALA A CA 1
ATOM 1459 C C . ALA A 1 194 ? -12.789 -19.267 -6.922 1.00 88.81 194 ALA A C 1
ATOM 1461 O O . ALA A 1 194 ? -11.749 -19.921 -6.810 1.00 88.81 194 ALA A O 1
ATOM 1462 N N . SER A 1 195 ? -13.210 -18.392 -6.015 1.00 90.81 195 SER A N 1
ATOM 1463 C CA . SER A 1 195 ? -12.685 -18.286 -4.656 1.00 90.81 195 SER A CA 1
ATOM 1464 C C . SER A 1 195 ? -13.573 -19.078 -3.706 1.00 90.81 195 SER A C 1
ATOM 1466 O O . SER A 1 195 ? -14.803 -19.035 -3.807 1.00 90.81 195 SER A O 1
ATOM 1468 N N . HIS A 1 196 ? -12.954 -19.782 -2.764 1.00 92.94 196 HIS A N 1
ATOM 1469 C CA . HIS A 1 196 ? -13.658 -20.583 -1.773 1.00 92.94 196 HIS A CA 1
ATOM 1470 C C . HIS A 1 196 ? -13.537 -19.948 -0.396 1.00 92.94 196 HIS A C 1
ATOM 1472 O O . HIS A 1 196 ? -12.431 -19.719 0.091 1.00 92.94 196 HIS A O 1
ATOM 1478 N N . ASN A 1 197 ? -14.678 -19.748 0.264 1.00 94.00 197 ASN A N 1
ATOM 1479 C CA . ASN A 1 197 ? -14.718 -19.317 1.655 1.00 94.00 197 ASN A CA 1
ATOM 1480 C C . ASN A 1 197 ? -15.416 -20.375 2.502 1.00 94.00 197 ASN A C 1
ATOM 1482 O O . ASN A 1 197 ? -16.506 -20.867 2.193 1.00 94.00 197 ASN A O 1
ATOM 1486 N N . ARG A 1 198 ? -14.770 -20.726 3.603 1.00 95.75 198 ARG A N 1
ATOM 1487 C CA . ARG A 1 198 ? -15.250 -21.657 4.607 1.00 95.75 198 ARG A CA 1
ATOM 1488 C C . ARG A 1 198 ? -15.158 -20.972 5.957 1.00 95.75 198 ARG A C 1
ATOM 1490 O O . ARG A 1 198 ? -14.123 -21.048 6.615 1.00 95.75 198 ARG A O 1
ATOM 1497 N N . ASP A 1 199 ? -16.280 -20.429 6.403 1.00 95.31 199 ASP A N 1
ATOM 1498 C CA . ASP A 1 199 ? -16.351 -19.731 7.682 1.00 95.31 199 ASP A CA 1
ATOM 1499 C C . ASP A 1 199 ? -17.054 -20.591 8.726 1.00 95.31 199 ASP A C 1
ATOM 1501 O O . ASP A 1 199 ? -17.967 -21.369 8.417 1.00 95.31 199 ASP A O 1
ATOM 1505 N N . ASN A 1 200 ? -16.582 -20.505 9.966 1.00 95.31 200 ASN A N 1
ATOM 1506 C CA . ASN A 1 200 ? -17.177 -21.205 11.098 1.00 95.31 200 ASN A CA 1
ATOM 1507 C C . ASN A 1 200 ? -17.100 -20.311 12.326 1.00 95.31 200 ASN A C 1
ATOM 1509 O O . ASN A 1 200 ? -16.010 -20.037 12.835 1.00 95.31 200 ASN A O 1
ATOM 1513 N N . TRP A 1 201 ? -18.258 -19.903 12.831 1.00 94.75 201 TRP A N 1
ATOM 1514 C CA . TRP A 1 201 ? -18.368 -19.060 14.012 1.00 94.75 201 TRP A CA 1
ATOM 1515 C C . TRP A 1 201 ? -19.078 -19.804 15.126 1.00 94.75 201 TRP A C 1
ATOM 1517 O O . TRP A 1 201 ? -20.122 -20.422 14.932 1.00 94.75 201 TRP A O 1
ATOM 1527 N N . TYR A 1 202 ? -18.497 -19.716 16.315 1.00 94.81 202 TYR A N 1
ATOM 1528 C CA . TYR A 1 202 ? -19.008 -20.337 17.523 1.00 94.81 202 TYR A CA 1
ATOM 1529 C C . TYR A 1 202 ? -19.109 -19.268 18.596 1.00 94.81 202 TYR A C 1
ATOM 1531 O O . TYR A 1 202 ? -18.125 -18.576 18.868 1.00 94.81 202 TYR A O 1
ATOM 1539 N N . ILE A 1 203 ? -20.262 -19.152 19.249 1.00 95.12 203 ILE A N 1
ATOM 1540 C CA . ILE A 1 203 ? -20.416 -18.310 20.437 1.00 95.12 203 ILE A CA 1
ATOM 1541 C C . ILE A 1 203 ? -21.053 -19.128 21.546 1.00 95.12 203 ILE A C 1
ATOM 1543 O O . ILE A 1 203 ? -22.105 -19.730 21.370 1.00 95.12 203 ILE A O 1
ATOM 1547 N N . ALA A 1 204 ? -20.423 -19.104 22.714 1.00 94.44 204 ALA A N 1
ATOM 1548 C CA . ALA A 1 204 ? -20.954 -19.674 23.936 1.00 94.44 204 ALA A CA 1
ATOM 1549 C C . ALA A 1 204 ? -21.052 -18.584 25.003 1.00 94.44 204 ALA A C 1
ATOM 1551 O O . ALA A 1 204 ? -20.170 -17.731 25.127 1.00 94.44 204 ALA A O 1
ATOM 1552 N N . ARG A 1 205 ? -22.115 -18.614 25.798 1.00 95.25 205 ARG A N 1
ATOM 1553 C CA . ARG A 1 205 ? -22.318 -17.721 26.934 1.00 95.25 205 ARG A CA 1
ATOM 1554 C C . ARG A 1 205 ? -22.845 -18.510 28.122 1.00 95.25 205 ARG A C 1
ATOM 1556 O O . ARG A 1 205 ? -23.664 -19.409 27.968 1.00 95.25 205 ARG A O 1
ATOM 1563 N N . LEU A 1 206 ? -22.368 -18.141 29.299 1.00 95.75 206 LEU A N 1
ATOM 1564 C CA . LEU A 1 206 ? -22.795 -18.653 30.589 1.00 95.75 206 LEU A CA 1
ATOM 1565 C C . LEU A 1 206 ? -23.155 -17.463 31.474 1.00 95.75 206 LEU A C 1
ATOM 1567 O O . LEU A 1 206 ? -22.352 -16.543 31.609 1.00 95.75 206 LEU A O 1
ATOM 1571 N N . ASP A 1 207 ? -24.330 -17.485 32.091 1.00 95.62 207 ASP A N 1
ATOM 1572 C CA . ASP A 1 207 ? -24.789 -16.443 33.011 1.00 95.62 207 ASP A CA 1
ATOM 1573 C C . ASP A 1 207 ? -25.113 -17.066 34.369 1.00 95.62 207 ASP A C 1
ATOM 1575 O O . ASP A 1 207 ? -25.915 -17.997 34.456 1.00 95.62 207 ASP A O 1
ATOM 1579 N N . TYR A 1 208 ? -24.512 -16.547 35.438 1.00 95.62 208 TYR A N 1
ATOM 1580 C CA . TYR A 1 208 ? -24.674 -17.059 36.794 1.00 95.62 208 TYR A CA 1
ATOM 1581 C C . TYR A 1 208 ? -25.068 -15.955 37.774 1.00 95.62 208 TYR A C 1
ATOM 1583 O O . TYR A 1 208 ? -24.362 -14.961 37.947 1.00 95.62 208 TYR A O 1
ATOM 1591 N N . ARG A 1 209 ? -26.188 -16.142 38.471 1.00 95.12 209 ARG A N 1
ATOM 1592 C CA . ARG A 1 209 ? -26.615 -15.285 39.580 1.00 95.12 209 ARG A CA 1
ATOM 1593 C C . ARG A 1 209 ? -26.014 -15.824 40.878 1.00 95.12 209 ARG A C 1
ATOM 1595 O O . ARG A 1 209 ? -26.473 -16.836 41.404 1.00 95.12 209 ARG A O 1
ATOM 1602 N N . LEU A 1 210 ? -24.993 -15.143 41.398 1.00 94.19 210 LEU A N 1
ATOM 1603 C CA . LEU A 1 210 ? -24.334 -15.495 42.664 1.00 94.19 210 LEU A CA 1
ATOM 1604 C C . LEU A 1 210 ? -25.307 -15.393 43.844 1.00 94.19 210 LEU A C 1
ATOM 1606 O O . LEU A 1 210 ? -25.289 -16.232 44.742 1.00 94.19 210 LEU A O 1
ATOM 1610 N N . THR A 1 211 ? -26.172 -14.376 43.826 1.00 93.44 211 THR A N 1
ATOM 1611 C CA . THR A 1 211 ? -27.221 -14.171 44.828 1.00 93.44 211 THR A CA 1
ATOM 1612 C C . THR A 1 211 ? -28.604 -14.404 44.227 1.00 93.44 211 THR A C 1
ATOM 1614 O O . THR A 1 211 ? -28.867 -14.058 43.076 1.00 93.44 211 THR A O 1
ATOM 1617 N N . SER A 1 212 ? -29.524 -14.963 45.018 1.00 86.69 212 SER A N 1
ATOM 1618 C CA . SER A 1 212 ? -30.904 -15.241 44.584 1.00 86.69 212 SER A CA 1
ATOM 1619 C C . SER A 1 212 ? -31.681 -13.981 44.190 1.00 86.69 212 SER A C 1
ATOM 1621 O O . SER A 1 212 ? -32.556 -14.044 43.335 1.00 86.69 212 SER A O 1
ATOM 1623 N N . ASN A 1 213 ? -31.336 -12.831 44.775 1.00 87.94 213 ASN A N 1
ATOM 1624 C CA . ASN A 1 213 ? -31.921 -11.530 44.447 1.00 87.94 213 ASN A CA 1
ATOM 1625 C C . ASN A 1 213 ? -31.325 -10.871 43.186 1.00 87.94 213 ASN A C 1
ATOM 1627 O O . ASN A 1 213 ? -31.785 -9.804 42.798 1.00 87.94 213 ASN A O 1
ATOM 1631 N N . GLY A 1 214 ? -30.301 -11.466 42.561 1.00 86.38 214 GLY A N 1
ATOM 1632 C CA . GLY A 1 214 ? -29.680 -10.938 41.343 1.00 86.38 214 GLY A CA 1
ATOM 1633 C C . GLY A 1 214 ? -28.765 -9.725 41.540 1.00 86.38 214 GLY A C 1
ATOM 1634 O O . GLY A 1 214 ? -28.294 -9.175 40.550 1.00 86.38 214 GLY A O 1
ATOM 1635 N N . ASN A 1 215 ? -28.468 -9.318 42.780 1.00 94.31 215 ASN A N 1
ATOM 1636 C CA . ASN A 1 215 ? -27.548 -8.203 43.039 1.00 94.31 215 ASN A CA 1
ATOM 1637 C C . ASN A 1 215 ? -26.116 -8.495 42.581 1.00 94.31 215 ASN A C 1
ATOM 1639 O O . ASN A 1 215 ? -25.383 -7.568 42.256 1.00 94.31 215 ASN A O 1
ATOM 1643 N N . HIS A 1 216 ? -25.713 -9.765 42.572 1.00 96.69 216 HIS A N 1
ATOM 1644 C CA . HIS A 1 216 ? -24.396 -10.187 42.120 1.00 96.69 216 HIS A CA 1
ATOM 1645 C C . HIS A 1 216 ? -24.546 -11.180 40.973 1.00 96.69 216 HIS A C 1
ATOM 1647 O O . HIS A 1 216 ? -25.100 -12.270 41.146 1.00 96.69 216 HIS A O 1
ATOM 1653 N N . THR A 1 217 ? -24.034 -10.815 39.803 1.00 96.00 217 THR A N 1
ATOM 1654 C CA . THR A 1 217 ? -24.106 -11.649 38.600 1.00 96.00 217 THR A CA 1
ATOM 1655 C C . THR A 1 217 ? -22.743 -11.776 37.947 1.00 96.00 217 THR A C 1
ATOM 1657 O O . THR A 1 217 ? -22.038 -10.780 37.781 1.00 96.00 217 THR A O 1
ATOM 1660 N N . LEU A 1 218 ? -22.403 -12.992 37.539 1.00 96.50 218 LEU A N 1
ATOM 1661 C CA . LEU A 1 218 ? -21.260 -13.305 36.698 1.00 96.50 218 LEU A CA 1
ATOM 1662 C C . LEU A 1 218 ? -21.751 -13.679 35.308 1.00 96.50 218 LEU A C 1
ATOM 1664 O O . LEU A 1 218 ? -22.767 -14.358 35.169 1.00 96.50 218 LEU A O 1
ATOM 1668 N N . PHE A 1 219 ? -20.994 -13.301 34.289 1.00 95.38 219 PHE A N 1
ATOM 1669 C CA . PHE A 1 219 ? -21.133 -13.904 32.976 1.00 95.38 219 PHE A CA 1
ATOM 1670 C C . PHE A 1 219 ? -19.773 -14.309 32.433 1.00 95.38 219 PHE A C 1
ATOM 1672 O O . PHE A 1 219 ? -18.766 -13.642 32.673 1.00 95.38 219 PHE A O 1
ATOM 1679 N N . TRP A 1 220 ? -19.773 -15.375 31.649 1.00 96.38 220 TRP A N 1
ATOM 1680 C CA . TRP A 1 220 ? -18.681 -15.746 30.769 1.00 96.38 220 TRP A CA 1
ATOM 1681 C C . TRP A 1 220 ? -19.194 -15.793 29.333 1.00 96.38 220 TRP A C 1
ATOM 1683 O O . TRP A 1 220 ? -20.321 -16.214 29.079 1.00 96.38 220 TRP A O 1
ATOM 1693 N N . ARG A 1 221 ? -18.370 -15.362 28.382 1.00 95.69 221 ARG A N 1
ATOM 1694 C CA . ARG A 1 221 ? -18.626 -15.490 26.951 1.00 95.69 221 ARG A CA 1
ATOM 1695 C C . ARG A 1 221 ? -17.356 -15.944 26.246 1.00 95.69 221 ARG A C 1
ATOM 1697 O O . ARG A 1 221 ? -16.340 -15.258 26.321 1.00 95.69 221 ARG A O 1
ATOM 1704 N N . GLY A 1 222 ? -17.439 -17.051 25.525 1.00 96.06 222 GLY A N 1
ATOM 1705 C CA . GLY A 1 222 ? -16.424 -17.499 24.580 1.00 96.06 222 GLY A CA 1
ATOM 1706 C C . GLY A 1 222 ? -16.897 -17.278 23.149 1.00 96.06 222 GLY A C 1
ATOM 1707 O O . GLY A 1 222 ? -18.072 -17.468 22.845 1.00 96.06 222 GLY A O 1
ATOM 1708 N N . SER A 1 223 ? -15.988 -16.887 22.267 1.00 95.06 223 SER A N 1
ATOM 1709 C CA . SER A 1 223 ? -16.222 -16.869 20.827 1.00 95.06 223 SER A CA 1
ATOM 1710 C C . SER A 1 223 ? -15.026 -17.471 20.103 1.00 95.06 223 SER A C 1
ATOM 1712 O O . SER A 1 223 ? -13.882 -17.188 20.457 1.00 95.06 223 SER A O 1
ATOM 1714 N N . ALA A 1 224 ? -15.273 -18.279 19.085 1.00 94.81 224 ALA A N 1
ATOM 1715 C CA . ALA A 1 224 ? -14.239 -18.821 18.218 1.00 94.81 224 ALA A CA 1
ATOM 1716 C C . ALA A 1 224 ? -14.647 -18.632 16.761 1.00 94.81 224 ALA A C 1
ATOM 1718 O O . ALA A 1 224 ? -15.831 -18.655 16.426 1.00 94.81 224 ALA A O 1
ATOM 1719 N N . ARG A 1 225 ? -13.643 -18.412 15.924 1.00 93.00 225 ARG A N 1
ATOM 1720 C CA . ARG A 1 225 ? -13.754 -18.222 14.488 1.00 93.00 225 ARG A CA 1
ATOM 1721 C C . ARG A 1 225 ? -12.668 -19.067 13.839 1.00 93.00 225 ARG A C 1
ATOM 1723 O O . ARG A 1 225 ? -11.508 -18.897 14.204 1.00 93.00 225 ARG A O 1
ATOM 1730 N N . ASP A 1 226 ? -13.059 -19.951 12.929 1.00 93.06 226 ASP A N 1
ATOM 1731 C CA . ASP A 1 226 ? -12.170 -20.837 12.171 1.00 93.06 226 ASP A CA 1
ATOM 1732 C C . ASP A 1 226 ? -12.485 -20.688 10.682 1.00 93.06 226 ASP A C 1
ATOM 1734 O O . ASP A 1 226 ? -13.143 -21.536 10.065 1.00 93.06 226 ASP A O 1
ATOM 1738 N N . ASP A 1 227 ? -12.034 -19.560 10.141 1.00 95.12 227 ASP A N 1
ATOM 1739 C CA . ASP A 1 227 ? -12.326 -19.158 8.772 1.00 95.12 227 ASP A CA 1
ATOM 1740 C C . ASP A 1 227 ? -11.146 -19.472 7.864 1.00 95.12 227 ASP A C 1
ATOM 1742 O O . ASP A 1 227 ? -9.983 -19.293 8.240 1.00 95.12 227 ASP A O 1
ATOM 1746 N N . THR A 1 228 ? -11.458 -19.974 6.676 1.00 95.62 228 THR A N 1
ATOM 1747 C CA . THR A 1 228 ? -10.509 -20.186 5.587 1.00 95.62 228 THR A CA 1
ATOM 1748 C C . THR A 1 228 ? -11.077 -19.545 4.338 1.00 95.62 228 THR A C 1
ATOM 1750 O O . THR A 1 228 ? -12.167 -19.924 3.923 1.00 95.62 228 THR A O 1
ATOM 1753 N N . ASP A 1 229 ? -10.361 -18.602 3.745 1.00 94.31 229 ASP A N 1
ATOM 1754 C CA . ASP A 1 229 ? -10.834 -17.870 2.574 1.00 94.31 229 ASP A CA 1
ATOM 1755 C C . ASP A 1 229 ? -9.719 -17.645 1.555 1.00 94.31 229 ASP A C 1
ATOM 1757 O O . ASP A 1 229 ? -8.575 -17.350 1.908 1.00 94.31 229 ASP A O 1
ATOM 1761 N N . ASP A 1 230 ? -10.063 -17.787 0.280 1.00 93.81 230 ASP A N 1
ATOM 1762 C CA . ASP A 1 230 ? -9.181 -17.462 -0.836 1.00 93.81 230 ASP A CA 1
ATOM 1763 C C . ASP A 1 230 ? -9.183 -15.941 -1.045 1.00 93.81 230 ASP A C 1
ATOM 1765 O O . ASP A 1 230 ? -10.025 -15.395 -1.762 1.00 93.81 230 ASP A O 1
ATOM 1769 N N . LEU A 1 231 ? -8.231 -15.248 -0.407 1.00 92.12 231 LEU A N 1
ATOM 1770 C CA . LEU A 1 231 ? -8.075 -13.790 -0.499 1.00 92.12 231 LEU A CA 1
ATOM 1771 C C . LEU A 1 231 ? -7.825 -13.323 -1.928 1.00 92.12 231 LEU A C 1
ATOM 1773 O O . LEU A 1 231 ? -8.294 -12.259 -2.326 1.00 92.12 231 LEU A O 1
ATOM 1777 N N . ILE A 1 232 ? -7.037 -14.100 -2.671 1.00 91.69 232 ILE A N 1
ATOM 1778 C CA . ILE A 1 232 ? -6.774 -13.855 -4.081 1.00 91.69 232 ILE A CA 1
ATOM 1779 C C . ILE A 1 232 ? -6.979 -15.169 -4.821 1.00 91.69 232 ILE A C 1
ATOM 1781 O O . ILE A 1 232 ? -6.268 -16.152 -4.585 1.00 91.69 232 ILE A O 1
ATOM 1785 N N . ALA A 1 233 ? -7.940 -15.146 -5.742 1.00 89.19 233 ALA A N 1
ATOM 1786 C CA . ALA A 1 233 ? -8.265 -16.264 -6.609 1.00 89.19 233 ALA A CA 1
ATOM 1787 C C . ALA A 1 233 ? -7.025 -16.769 -7.381 1.00 89.19 233 ALA A C 1
ATOM 1789 O O . ALA A 1 233 ? -6.040 -16.029 -7.549 1.00 89.19 233 ALA A O 1
ATOM 1790 N N . PRO A 1 234 ? -7.053 -18.020 -7.875 1.00 91.81 234 PRO A N 1
ATOM 1791 C CA . PRO A 1 234 ? -5.975 -18.559 -8.691 1.00 91.81 234 PRO A CA 1
ATOM 1792 C C . PRO A 1 234 ? -5.515 -17.605 -9.792 1.00 91.81 234 PRO A C 1
ATOM 1794 O O . PRO A 1 234 ? -6.329 -16.967 -10.460 1.00 91.81 234 PRO A O 1
ATOM 1797 N N . PHE A 1 235 ? -4.196 -17.495 -9.970 1.00 92.62 235 PHE A N 1
ATOM 1798 C CA . PHE A 1 235 ? -3.612 -16.568 -10.941 1.00 92.62 235 PHE A CA 1
ATOM 1799 C C . PHE A 1 235 ? -4.034 -16.917 -12.372 1.00 92.62 235 PHE A C 1
ATOM 1801 O O . PHE A 1 235 ? -4.411 -16.034 -13.143 1.00 92.62 235 PHE A O 1
ATOM 1808 N N . LEU A 1 236 ? -4.013 -18.217 -12.678 1.00 92.69 236 LEU A N 1
ATOM 1809 C CA . LEU A 1 236 ? -4.432 -18.820 -13.939 1.00 92.69 236 LEU A CA 1
ATOM 1810 C C . LEU A 1 236 ? -5.358 -20.027 -13.685 1.00 92.69 236 LEU A C 1
ATOM 1812 O O . LEU A 1 236 ? -5.414 -20.545 -12.562 1.00 92.69 236 LEU A O 1
ATOM 1816 N N . PRO A 1 237 ? -6.076 -20.516 -14.715 1.00 90.31 237 PRO A N 1
ATOM 1817 C CA . PRO A 1 237 ? -6.850 -21.752 -14.624 1.00 90.31 237 PRO A CA 1
ATOM 1818 C C . PRO A 1 237 ? -5.981 -22.966 -14.268 1.00 90.31 237 PRO A C 1
ATOM 1820 O O . PRO A 1 237 ? -4.774 -22.980 -14.513 1.00 90.31 237 PRO A O 1
ATOM 1823 N N . ALA A 1 238 ? -6.602 -24.016 -13.726 1.00 86.25 238 ALA A N 1
ATOM 1824 C CA . ALA A 1 238 ? -5.916 -25.284 -13.484 1.00 86.25 238 ALA A CA 1
ATOM 1825 C C . ALA A 1 238 ? -5.297 -25.840 -14.783 1.00 86.25 238 ALA A C 1
ATOM 1827 O O . ALA A 1 238 ? -5.910 -25.767 -15.846 1.00 86.25 238 ALA A O 1
ATOM 1828 N N . GLY A 1 239 ? -4.085 -26.395 -14.685 1.00 82.38 239 GLY A N 1
ATOM 1829 C CA . GLY A 1 239 ? -3.328 -26.924 -15.830 1.00 82.38 239 GLY A CA 1
ATOM 1830 C C . GLY A 1 239 ? -2.262 -25.978 -16.397 1.00 82.38 239 GLY A C 1
ATOM 1831 O O . GLY A 1 239 ? -1.445 -26.420 -17.199 1.00 82.38 239 GLY A O 1
ATOM 1832 N N . PHE A 1 240 ? -2.216 -24.721 -15.947 1.00 85.88 240 PHE A N 1
ATOM 1833 C CA . PHE A 1 240 ? -1.132 -23.779 -16.249 1.00 85.88 240 PHE A CA 1
ATOM 1834 C C . PHE A 1 240 ? -0.162 -23.642 -15.066 1.00 85.88 240 PHE A C 1
ATOM 1836 O O . PHE A 1 240 ? -0.492 -23.994 -13.930 1.00 85.88 240 PHE A O 1
ATOM 1843 N N . VAL A 1 241 ? 1.046 -23.128 -15.317 1.00 77.50 241 VAL A N 1
ATOM 1844 C CA . VAL A 1 241 ? 2.014 -22.831 -14.245 1.00 77.50 241 VAL A CA 1
ATOM 1845 C C . VAL A 1 241 ? 1.405 -21.790 -13.304 1.00 77.50 241 VAL A C 1
ATOM 1847 O O . VAL A 1 241 ? 0.819 -20.816 -13.763 1.00 77.50 241 VAL A O 1
ATOM 1850 N N . GLN A 1 242 ? 1.502 -22.015 -11.987 1.00 70.12 242 GLN A N 1
ATOM 1851 C CA . GLN A 1 242 ? 0.816 -21.204 -10.961 1.00 70.12 242 GLN A CA 1
ATOM 1852 C C . GLN A 1 242 ? -0.724 -21.173 -11.120 1.00 70.12 242 GLN A C 1
ATOM 1854 O O . GLN A 1 242 ? -1.396 -20.283 -10.598 1.00 70.12 242 GLN A O 1
ATOM 1859 N N . GLY A 1 243 ? -1.291 -22.142 -11.846 1.00 79.31 243 GLY A N 1
ATOM 1860 C CA . GLY A 1 243 ? -2.715 -22.247 -12.124 1.00 79.31 243 GLY A CA 1
ATOM 1861 C C . GLY A 1 243 ? -3.455 -23.201 -11.188 1.00 79.31 243 GLY A C 1
ATOM 1862 O O . GLY A 1 243 ? -2.898 -24.176 -10.688 1.00 79.31 243 GLY A O 1
ATOM 1863 N N . GLY A 1 244 ? -4.740 -22.930 -10.957 1.00 80.50 244 GLY A N 1
ATOM 1864 C CA . GLY A 1 244 ? -5.642 -23.806 -10.196 1.00 80.50 244 GLY A CA 1
ATOM 1865 C C . GLY A 1 244 ? -5.456 -23.807 -8.675 1.00 80.50 244 GLY A C 1
ATOM 1866 O O . GLY A 1 244 ? -6.274 -24.401 -7.979 1.00 80.50 244 GLY A O 1
ATOM 1867 N N . VAL A 1 245 ? -4.434 -23.124 -8.158 1.00 86.19 245 VAL A N 1
ATOM 1868 C CA . VAL A 1 245 ? -4.249 -22.866 -6.725 1.00 86.19 245 VAL A CA 1
ATOM 1869 C C . VAL A 1 245 ? -4.449 -21.379 -6.435 1.00 86.19 245 VAL A C 1
ATOM 1871 O O . VAL A 1 245 ? -3.969 -20.557 -7.221 1.00 86.19 245 VAL A O 1
ATOM 1874 N N . PRO A 1 246 ? -5.145 -21.010 -5.345 1.00 91.62 246 PRO A N 1
ATOM 1875 C CA . PRO A 1 246 ? -5.264 -19.620 -4.920 1.00 91.62 246 PRO A CA 1
ATOM 1876 C C . PRO A 1 246 ? -3.888 -18.978 -4.745 1.00 91.62 246 PRO A C 1
ATOM 1878 O O . PRO A 1 246 ? -2.932 -19.624 -4.314 1.00 91.62 246 PRO A O 1
ATOM 1881 N N . GLN A 1 247 ? -3.779 -17.699 -5.088 1.00 93.00 247 GLN A N 1
ATOM 1882 C CA . GLN A 1 247 ? -2.527 -16.959 -4.920 1.00 93.00 247 GLN A CA 1
ATOM 1883 C C . GLN A 1 247 ? -2.251 -16.646 -3.452 1.00 93.00 247 GLN A C 1
ATOM 1885 O O . GLN A 1 247 ? -1.103 -16.706 -3.013 1.00 93.00 247 GLN A O 1
ATOM 1890 N N . LEU A 1 248 ? -3.315 -16.319 -2.716 1.00 95.06 248 LEU A N 1
ATOM 1891 C CA . LEU A 1 248 ? -3.303 -16.101 -1.280 1.00 95.06 248 LEU A CA 1
ATOM 1892 C C . LEU A 1 248 ? -4.496 -16.823 -0.659 1.00 95.06 248 LEU A C 1
ATOM 1894 O O . LEU A 1 248 ? -5.641 -16.542 -1.015 1.00 95.06 248 LEU A O 1
ATOM 1898 N N . THR A 1 249 ? -4.230 -17.680 0.320 1.00 95.62 249 THR A N 1
ATOM 1899 C CA . THR A 1 249 ? -5.264 -18.297 1.160 1.00 95.62 249 THR A CA 1
ATOM 1900 C C . THR A 1 249 ? -5.068 -17.826 2.593 1.00 95.62 249 THR A C 1
ATOM 1902 O O . THR A 1 249 ? -3.976 -17.940 3.153 1.00 95.62 249 THR A O 1
ATOM 1905 N N . ARG A 1 250 ? -6.122 -17.299 3.212 1.00 96.06 250 ARG A N 1
ATOM 1906 C CA . ARG A 1 250 ? -6.118 -16.898 4.615 1.00 96.06 250 ARG A CA 1
ATOM 1907 C C . ARG A 1 250 ? -6.721 -17.983 5.483 1.00 96.06 250 ARG A C 1
ATOM 1909 O O . ARG A 1 250 ? -7.793 -18.490 5.192 1.00 96.06 250 ARG A O 1
ATOM 1916 N N . PHE A 1 251 ? -6.072 -18.256 6.605 1.00 95.19 251 PHE A N 1
ATOM 1917 C CA . PHE A 1 251 ? -6.612 -19.023 7.716 1.00 95.19 251 PHE A CA 1
ATOM 1918 C C . PHE A 1 251 ? -6.652 -18.150 8.975 1.00 95.19 251 PHE A C 1
ATOM 1920 O O . PHE A 1 251 ? -5.617 -17.659 9.431 1.00 95.19 251 PHE A O 1
ATOM 1927 N N . SER A 1 252 ? -7.840 -17.951 9.550 1.00 94.06 252 SER A N 1
ATOM 1928 C CA . SER A 1 252 ? -8.065 -17.019 10.665 1.00 94.06 252 SER A CA 1
ATOM 1929 C C . SER A 1 252 ? -8.648 -17.702 11.912 1.00 94.06 252 SER A C 1
ATOM 1931 O O . SER A 1 252 ? -9.856 -17.613 12.136 1.00 94.06 252 SER A O 1
ATOM 1933 N N . PRO A 1 253 ? -7.816 -18.322 12.777 1.00 92.62 253 PRO A N 1
ATOM 1934 C CA . PRO A 1 253 ? -8.254 -18.989 14.010 1.00 92.62 253 PRO A CA 1
ATOM 1935 C C . PRO A 1 253 ? -8.421 -17.993 15.175 1.00 92.62 253 PRO A C 1
ATOM 1937 O O . PRO A 1 253 ? -7.742 -18.075 16.210 1.00 92.62 253 PRO A O 1
ATOM 1940 N N . THR A 1 254 ? -9.277 -16.987 14.988 1.00 94.31 254 THR A N 1
ATOM 1941 C CA . THR A 1 254 ? -9.482 -15.898 15.955 1.00 94.31 254 THR A CA 1
ATOM 1942 C C . THR A 1 254 ? -10.349 -16.355 17.126 1.00 94.31 254 THR A C 1
ATOM 1944 O O . THR A 1 254 ? -11.369 -17.019 16.958 1.00 94.31 254 THR A O 1
ATOM 1947 N N . LYS A 1 255 ? -9.960 -15.980 18.346 1.00 94.62 255 LYS A N 1
ATOM 1948 C CA . LYS A 1 255 ? -10.655 -16.374 19.579 1.00 94.62 255 LYS A CA 1
ATOM 1949 C C . LYS A 1 255 ? -10.954 -15.159 20.443 1.00 94.62 255 LYS A C 1
ATOM 1951 O O . LYS A 1 255 ? -10.162 -14.225 20.519 1.00 94.62 255 LYS A O 1
ATOM 1956 N N . GLY A 1 256 ? -12.092 -15.187 21.115 1.00 95.19 256 GLY A N 1
ATOM 1957 C CA . GLY A 1 256 ? -12.531 -14.169 22.054 1.00 95.19 256 GLY A CA 1
ATOM 1958 C C . GLY A 1 256 ? -12.988 -14.807 23.356 1.00 95.19 256 GLY A C 1
ATOM 1959 O O . GLY A 1 256 ? -13.595 -15.875 23.381 1.00 95.19 256 GLY A O 1
ATOM 1960 N N . PHE A 1 257 ? -12.686 -14.136 24.451 1.00 95.25 257 PHE A N 1
ATOM 1961 C CA . PHE A 1 257 ? -13.051 -14.532 25.797 1.00 95.25 257 PHE A CA 1
ATOM 1962 C C . PHE A 1 257 ? -13.454 -13.273 26.553 1.00 95.25 257 PHE A C 1
ATOM 1964 O O . PHE A 1 257 ? -12.751 -12.269 26.500 1.00 95.25 257 PHE A O 1
ATOM 1971 N N . ALA A 1 258 ? -14.576 -13.308 27.258 1.00 96.50 258 ALA A N 1
ATOM 1972 C CA . ALA A 1 258 ? -14.986 -12.239 28.150 1.00 96.50 258 ALA A CA 1
ATOM 1973 C C . ALA A 1 258 ? -15.544 -12.827 29.442 1.00 96.50 258 ALA A C 1
ATOM 1975 O O . ALA A 1 258 ? -16.374 -13.731 29.418 1.00 96.50 258 ALA A O 1
ATOM 1976 N N . LEU A 1 259 ? -15.104 -12.279 30.563 1.00 97.62 259 LEU A N 1
ATOM 1977 C CA . LEU A 1 259 ? -15.636 -12.527 31.890 1.00 97.62 259 LEU A CA 1
ATOM 1978 C C . LEU A 1 259 ? -16.133 -11.191 32.430 1.00 97.62 259 LEU A C 1
ATOM 1980 O O . LEU A 1 259 ? -15.441 -10.182 32.304 1.00 97.62 259 LEU A O 1
ATOM 1984 N N . GLY A 1 260 ? -17.307 -11.166 33.043 1.00 97.31 260 GLY A N 1
ATOM 1985 C CA . GLY A 1 260 ? -17.771 -9.967 33.721 1.00 97.31 260 GLY A CA 1
ATOM 1986 C C . GLY A 1 260 ? -18.493 -10.263 35.014 1.00 97.31 260 GLY A C 1
ATOM 1987 O O . GLY A 1 260 ? -19.121 -11.307 35.178 1.00 97.31 260 GLY A O 1
ATOM 1988 N N . TYR A 1 261 ? -18.392 -9.309 35.925 1.00 98.00 261 TYR A N 1
ATOM 1989 C CA . TYR A 1 261 ? -18.988 -9.316 37.242 1.00 98.00 261 TYR A CA 1
ATOM 1990 C C . TYR A 1 261 ? -19.726 -7.998 37.448 1.00 98.00 261 TYR A C 1
ATOM 1992 O O . TYR A 1 261 ? -19.149 -6.923 37.326 1.00 98.00 261 TYR A O 1
ATOM 2000 N N . THR A 1 262 ? -21.021 -8.073 37.733 1.00 97.38 262 THR A N 1
ATOM 2001 C CA . THR A 1 262 ? -21.838 -6.905 38.072 1.00 97.38 262 THR A CA 1
ATOM 2002 C C . THR A 1 262 ? -22.321 -7.041 39.506 1.00 97.38 262 THR A C 1
ATOM 2004 O O . THR A 1 262 ? -22.882 -8.074 39.877 1.00 97.38 262 THR A O 1
ATOM 2007 N N . ALA A 1 263 ? -22.088 -5.998 40.298 1.00 97.81 263 ALA A N 1
ATOM 2008 C CA . ALA A 1 263 ? -22.448 -5.922 41.704 1.00 97.81 263 ALA A CA 1
ATOM 2009 C C . ALA A 1 263 ? -23.313 -4.685 41.972 1.00 97.81 263 ALA A C 1
ATOM 2011 O O . ALA A 1 263 ? -22.855 -3.546 41.871 1.00 97.81 263 ALA A O 1
ATOM 2012 N N . VAL A 1 264 ? -24.562 -4.912 42.367 1.00 97.44 264 VAL A N 1
ATOM 2013 C CA . VAL A 1 264 ? -25.462 -3.903 42.932 1.00 97.44 264 VAL A CA 1
ATOM 2014 C C . VAL A 1 264 ? -25.180 -3.825 44.431 1.00 97.44 264 VAL A C 1
ATOM 2016 O O . VAL A 1 264 ? -25.775 -4.537 45.238 1.00 97.44 264 VAL A O 1
ATOM 2019 N N . LEU A 1 265 ? -24.219 -2.978 44.800 1.00 96.19 265 LEU A N 1
ATOM 2020 C CA . LEU A 1 265 ? -23.742 -2.830 46.178 1.00 96.19 265 LEU A CA 1
ATOM 2021 C C . LEU A 1 265 ? -24.778 -2.126 47.066 1.00 96.19 265 LEU A C 1
ATOM 2023 O O . LEU A 1 265 ? -24.887 -2.409 48.257 1.00 96.19 265 LEU A O 1
ATOM 2027 N N . ARG A 1 266 ? -25.531 -1.184 46.484 1.00 95.44 266 ARG A N 1
ATOM 2028 C CA . ARG A 1 266 ? -26.675 -0.478 47.088 1.00 95.44 266 ARG A CA 1
ATOM 2029 C C . ARG A 1 266 ? -27.708 -0.195 45.997 1.00 95.44 266 ARG A C 1
ATOM 2031 O O . ARG A 1 266 ? -27.377 -0.246 44.818 1.00 95.44 266 ARG A O 1
ATOM 2038 N N . SER A 1 267 ? -28.925 0.211 46.367 1.00 94.50 267 SER A N 1
ATOM 2039 C CA . SER A 1 267 ? -29.972 0.613 45.403 1.00 94.50 267 SER A CA 1
ATOM 2040 C C . SER A 1 267 ? -29.564 1.765 44.470 1.00 94.50 267 SER A C 1
ATOM 2042 O O . SER A 1 267 ? -30.225 2.014 43.468 1.00 94.50 267 SER A O 1
ATOM 2044 N N . ASN A 1 268 ? -28.479 2.466 44.799 1.00 96.44 268 ASN A N 1
ATOM 2045 C CA . ASN A 1 268 ? -27.942 3.598 44.065 1.00 96.44 268 ASN A CA 1
ATOM 2046 C C . ASN A 1 268 ? -26.442 3.477 43.740 1.00 96.44 268 ASN A C 1
ATOM 2048 O O . ASN A 1 268 ? -25.849 4.473 43.333 1.00 96.44 268 ASN A O 1
ATOM 2052 N N . LEU A 1 269 ? -25.821 2.311 43.954 1.00 97.88 269 LEU A N 1
ATOM 2053 C CA . LEU A 1 269 ? -24.390 2.084 43.727 1.00 97.88 269 LEU A CA 1
ATOM 2054 C C . LEU A 1 269 ? -24.178 0.749 43.012 1.00 97.88 269 LEU A C 1
ATOM 2056 O O . LEU A 1 269 ? -24.421 -0.309 43.596 1.00 97.88 269 LEU A O 1
ATOM 2060 N N . VAL A 1 270 ? -23.700 0.812 41.771 1.00 98.00 270 VAL A N 1
ATOM 2061 C CA . VAL A 1 270 ? -23.471 -0.354 40.910 1.00 98.00 270 VAL A CA 1
ATOM 2062 C C . VAL A 1 270 ? -22.035 -0.338 40.407 1.00 98.00 270 VAL A C 1
ATOM 2064 O O . VAL A 1 270 ? -21.575 0.683 39.901 1.00 98.00 270 VAL A O 1
ATOM 2067 N N . ASN A 1 271 ? -21.343 -1.467 40.528 1.00 98.19 271 ASN A N 1
ATOM 2068 C CA . ASN A 1 271 ? -20.023 -1.694 39.949 1.00 98.19 271 ASN A CA 1
ATOM 2069 C C . ASN A 1 271 ? -20.097 -2.782 38.869 1.00 98.19 271 ASN A C 1
ATOM 2071 O O . ASN A 1 271 ? -20.830 -3.764 39.020 1.00 98.19 271 ASN A O 1
ATOM 2075 N N . ASN A 1 272 ? -19.355 -2.601 37.781 1.00 97.88 272 ASN A N 1
ATOM 2076 C CA . ASN A 1 272 ? -19.252 -3.546 36.679 1.00 97.88 272 ASN A CA 1
ATOM 2077 C C . ASN A 1 272 ? -17.782 -3.736 36.304 1.00 97.88 272 ASN A C 1
ATOM 2079 O O . ASN A 1 272 ? -17.188 -2.856 35.690 1.00 97.88 272 ASN A O 1
ATOM 2083 N N . LEU A 1 273 ? -17.228 -4.896 36.646 1.00 98.19 273 LEU A N 1
ATOM 2084 C CA . LEU A 1 273 ? -15.874 -5.296 36.288 1.00 98.19 273 LEU A CA 1
ATOM 2085 C C . LEU A 1 273 ? -15.927 -6.270 35.113 1.00 98.19 273 LEU A C 1
ATOM 2087 O O . LEU A 1 273 ? -16.685 -7.241 35.133 1.00 98.19 273 LEU A O 1
ATOM 2091 N N . ARG A 1 274 ? -15.092 -6.054 34.100 1.00 97.88 274 ARG A N 1
ATOM 2092 C CA . ARG A 1 274 ? -14.980 -6.917 32.923 1.00 97.88 274 ARG A CA 1
ATOM 2093 C C . ARG A 1 274 ? -13.525 -7.172 32.583 1.00 97.88 274 ARG A C 1
ATOM 2095 O O . ARG A 1 274 ? -12.709 -6.259 32.558 1.00 97.88 274 ARG A O 1
ATOM 2102 N N . TYR A 1 275 ? -13.233 -8.416 32.244 1.00 98.12 275 TYR A N 1
ATOM 2103 C CA . TYR A 1 275 ? -11.990 -8.824 31.617 1.00 98.12 275 TYR A CA 1
ATOM 2104 C C . TYR A 1 275 ? -12.302 -9.433 30.253 1.00 98.12 275 TYR A C 1
ATOM 2106 O O . TYR A 1 275 ? -13.128 -10.337 30.144 1.00 98.12 275 TYR A O 1
ATOM 2114 N N . GLY A 1 276 ? -11.644 -8.941 29.214 1.00 97.56 276 GLY A N 1
ATOM 2115 C CA . GLY A 1 276 ? -11.701 -9.472 27.863 1.00 97.56 276 GLY A CA 1
ATOM 2116 C C . GLY A 1 276 ? -10.321 -9.914 27.393 1.00 97.56 276 GLY A C 1
ATOM 2117 O O . GLY A 1 276 ? -9.338 -9.219 27.622 1.00 97.56 276 GLY A O 1
ATOM 2118 N N . LEU A 1 277 ? -10.258 -11.044 26.700 1.00 96.62 277 LEU A N 1
ATOM 2119 C CA . LEU A 1 277 ? -9.132 -11.436 25.865 1.00 96.62 277 LEU A CA 1
ATOM 2120 C C . LEU A 1 277 ? -9.649 -11.604 24.438 1.00 96.62 277 LEU A C 1
ATOM 2122 O O . LEU A 1 277 ? -10.447 -12.500 24.167 1.00 96.62 277 LEU A O 1
ATOM 2126 N N . THR A 1 278 ? -9.167 -10.772 23.526 1.00 95.62 278 THR A N 1
ATOM 2127 C CA . THR A 1 278 ? -9.367 -10.964 22.087 1.00 95.62 278 THR A CA 1
ATOM 2128 C C . THR A 1 278 ? -8.041 -11.387 21.493 1.00 95.62 278 THR A C 1
ATOM 2130 O O . THR A 1 278 ? -7.094 -10.615 21.508 1.00 95.62 278 THR A O 1
ATOM 2133 N N . ARG A 1 279 ? -7.953 -12.611 20.981 1.00 94.50 279 ARG A N 1
ATOM 2134 C CA . ARG A 1 279 ? -6.794 -13.108 20.244 1.00 94.50 279 ARG A CA 1
ATOM 2135 C C . ARG A 1 279 ? -7.143 -13.163 18.769 1.00 94.50 279 ARG A C 1
ATOM 2137 O O . ARG A 1 279 ? -7.700 -14.157 18.301 1.00 94.50 279 ARG A O 1
ATOM 2144 N N . GLN A 1 280 ? -6.806 -12.101 18.049 1.00 93.75 280 GLN A N 1
ATOM 2145 C CA . GLN A 1 280 ? -6.891 -12.108 16.597 1.00 93.75 280 GLN A CA 1
ATOM 2146 C C . GLN A 1 280 ? -5.688 -12.861 16.039 1.00 93.75 280 GLN A C 1
ATOM 2148 O O . GLN A 1 280 ? -4.556 -12.654 16.467 1.00 93.75 280 GLN A O 1
ATOM 2153 N N . SER A 1 281 ? -5.911 -13.775 15.110 1.00 93.69 281 SER A N 1
ATOM 2154 C CA . SER A 1 281 ? -4.831 -14.499 14.445 1.00 93.69 281 SER A CA 1
ATOM 2155 C C . SER A 1 281 ? -5.195 -14.689 12.989 1.00 93.69 281 SER A C 1
ATOM 2157 O O . SER A 1 281 ? -6.348 -14.993 12.688 1.00 93.69 281 SER A O 1
ATOM 2159 N N . SER A 1 282 ? -4.214 -14.500 12.116 1.00 94.50 282 SER A N 1
ATOM 2160 C CA . SER A 1 282 ? -4.356 -14.674 10.677 1.00 94.50 282 SER A CA 1
ATOM 2161 C C . SER A 1 282 ? -3.056 -15.231 10.130 1.00 94.50 282 SER A C 1
ATOM 2163 O O . SER A 1 282 ? -1.982 -14.716 10.434 1.00 94.50 282 SER A O 1
ATOM 2165 N N . VAL A 1 283 ? -3.160 -16.271 9.320 1.00 95.31 283 VAL A N 1
ATOM 2166 C CA . VAL A 1 283 ? -2.083 -16.790 8.483 1.00 95.31 283 VAL A CA 1
ATOM 2167 C C . VAL A 1 283 ? -2.523 -16.565 7.053 1.00 95.31 283 VAL A C 1
ATOM 2169 O O . VAL A 1 283 ? -3.603 -16.998 6.680 1.00 95.31 283 VAL A O 1
ATOM 2172 N N . ILE A 1 284 ? -1.719 -15.871 6.272 1.00 96.06 284 ILE A N 1
ATOM 2173 C CA . ILE A 1 284 ? -1.898 -15.703 4.839 1.00 96.06 284 ILE A CA 1
ATOM 2174 C C . ILE A 1 284 ? -0.797 -16.537 4.193 1.00 96.06 284 ILE A C 1
ATOM 2176 O O . ILE A 1 284 ? 0.389 -16.239 4.330 1.00 96.06 284 ILE A O 1
ATOM 2180 N N . ALA A 1 285 ? -1.195 -17.629 3.555 1.00 95.31 285 ALA A N 1
ATOM 2181 C CA . ALA A 1 285 ? -0.303 -18.493 2.804 1.00 95.31 285 ALA A CA 1
ATOM 2182 C C . ALA A 1 285 ? -0.211 -17.973 1.369 1.00 95.31 285 ALA A C 1
ATOM 2184 O O . ALA A 1 285 ? -1.231 -17.872 0.687 1.00 95.31 285 ALA A O 1
ATOM 2185 N N . GLY A 1 286 ? 1.003 -17.636 0.939 1.00 94.69 286 GLY A N 1
ATOM 2186 C CA . GLY A 1 286 ? 1.303 -17.293 -0.444 1.00 94.69 286 GLY A CA 1
ATOM 2187 C C . GLY A 1 286 ? 1.657 -18.515 -1.280 1.00 94.69 286 GLY A C 1
ATOM 2188 O O . GLY A 1 286 ? 2.036 -19.563 -0.756 1.00 94.69 286 GLY A O 1
ATOM 2189 N N . ASN A 1 287 ? 1.543 -18.374 -2.596 1.00 92.19 287 ASN A N 1
ATOM 2190 C CA . ASN A 1 287 ? 1.818 -19.437 -3.558 1.00 92.19 287 ASN A CA 1
ATOM 2191 C C . ASN A 1 287 ? 3.296 -19.545 -3.987 1.00 92.19 287 ASN A C 1
ATOM 2193 O O . ASN A 1 287 ? 3.620 -20.391 -4.820 1.00 92.19 287 ASN A O 1
ATOM 2197 N N . SER A 1 288 ? 4.191 -18.713 -3.440 1.00 92.25 288 SER A N 1
ATOM 2198 C CA . SER A 1 288 ? 5.630 -18.739 -3.718 1.00 92.25 288 SER A CA 1
ATOM 2199 C C . SER A 1 288 ? 6.478 -18.709 -2.444 1.00 92.25 288 SER A C 1
ATOM 2201 O O . SER A 1 288 ? 6.092 -18.167 -1.408 1.00 92.25 288 SER A O 1
ATOM 2203 N N . ASN A 1 289 ? 7.676 -19.282 -2.546 1.00 93.38 289 ASN A N 1
ATOM 2204 C CA . ASN A 1 289 ? 8.738 -19.227 -1.544 1.00 93.38 289 ASN A CA 1
ATOM 2205 C C . ASN A 1 289 ? 10.132 -19.082 -2.184 1.00 93.38 289 ASN A C 1
ATOM 2207 O O . ASN A 1 289 ? 11.121 -19.519 -1.596 1.00 93.38 289 ASN A O 1
ATOM 2211 N N . GLN A 1 290 ? 10.200 -18.526 -3.397 1.00 93.38 290 GLN A N 1
ATOM 2212 C CA . GLN A 1 290 ? 11.431 -18.361 -4.170 1.00 93.38 290 GLN A CA 1
ATOM 2213 C C . GLN A 1 290 ? 11.609 -16.905 -4.617 1.00 93.38 290 GLN A C 1
ATOM 2215 O O . GLN A 1 290 ? 10.602 -16.226 -4.816 1.00 93.38 290 GLN A O 1
ATOM 2220 N N . PRO A 1 291 ? 12.854 -16.447 -4.851 1.00 95.44 291 PRO A N 1
ATOM 2221 C CA . PRO A 1 291 ? 13.121 -15.179 -5.532 1.00 95.44 291 PRO A CA 1
ATOM 2222 C C . PRO A 1 291 ? 12.477 -15.159 -6.923 1.00 95.44 291 PRO A C 1
ATOM 2224 O O . PRO A 1 291 ? 12.173 -16.220 -7.481 1.00 95.44 291 PRO A O 1
ATOM 2227 N N . TRP A 1 292 ? 12.291 -13.971 -7.501 1.00 96.25 292 TRP A N 1
ATOM 2228 C CA . TRP A 1 292 ? 11.660 -13.843 -8.815 1.00 96.25 292 TRP A CA 1
ATOM 2229 C C . TRP A 1 292 ? 12.233 -12.700 -9.661 1.00 96.25 292 TRP A C 1
ATOM 2231 O O . TRP A 1 292 ? 12.455 -11.600 -9.156 1.00 96.25 292 TRP A O 1
ATOM 2241 N N . ASN A 1 293 ? 12.432 -12.969 -10.953 1.00 97.31 293 ASN A N 1
ATOM 2242 C CA . ASN A 1 293 ? 12.706 -11.974 -11.985 1.00 97.31 293 ASN A CA 1
ATOM 2243 C C . ASN A 1 293 ? 11.380 -11.530 -12.628 1.00 97.31 293 ASN A C 1
ATOM 2245 O O . ASN A 1 293 ? 10.737 -12.286 -13.356 1.00 97.31 293 ASN A O 1
ATOM 2249 N N . PHE A 1 294 ? 10.940 -10.310 -12.345 1.00 97.31 294 PHE A N 1
ATOM 2250 C CA . PHE A 1 294 ? 9.706 -9.738 -12.865 1.00 97.31 294 PHE A CA 1
ATOM 2251 C C . PHE A 1 294 ? 9.870 -9.219 -14.296 1.00 97.31 294 PHE A C 1
ATOM 2253 O O . PHE A 1 294 ? 10.908 -8.683 -14.679 1.00 97.31 294 PHE A O 1
ATOM 2260 N N . ILE A 1 295 ? 8.805 -9.354 -15.081 1.00 97.19 295 ILE A N 1
ATOM 2261 C CA . ILE A 1 295 ? 8.693 -8.868 -16.453 1.00 97.19 295 ILE A CA 1
ATOM 2262 C C . ILE A 1 295 ? 7.664 -7.746 -16.456 1.00 97.19 295 ILE A C 1
ATOM 2264 O O . ILE A 1 295 ? 6.491 -7.955 -16.142 1.00 97.19 295 ILE A O 1
ATOM 2268 N N . ARG A 1 296 ? 8.099 -6.542 -16.823 1.00 95.50 296 ARG A N 1
ATOM 2269 C CA . ARG A 1 296 ? 7.221 -5.375 -16.922 1.00 95.50 296 ARG A CA 1
ATOM 2270 C C . ARG A 1 296 ? 6.138 -5.587 -17.988 1.00 95.50 296 ARG A C 1
ATOM 2272 O O . ARG A 1 296 ? 6.388 -6.124 -19.064 1.00 95.50 296 ARG A O 1
ATOM 2279 N N . GLY A 1 297 ? 4.933 -5.100 -17.696 1.00 91.69 297 GLY A N 1
ATOM 2280 C CA . GLY A 1 297 ? 3.814 -5.056 -18.644 1.00 91.69 297 GLY A CA 1
ATOM 2281 C C . GLY A 1 297 ? 2.901 -6.287 -18.657 1.00 91.69 297 GLY A C 1
ATOM 2282 O O . GLY A 1 297 ? 1.839 -6.227 -19.272 1.00 91.69 297 GLY A O 1
ATOM 2283 N N . ILE A 1 298 ? 3.237 -7.353 -17.923 1.00 94.81 298 ILE A N 1
ATOM 2284 C CA . ILE A 1 298 ? 2.347 -8.505 -17.703 1.00 94.81 298 ILE A CA 1
ATOM 2285 C C . ILE A 1 298 ? 2.046 -8.702 -16.220 1.00 94.81 298 ILE A C 1
ATOM 2287 O O . ILE A 1 298 ? 2.812 -8.296 -15.348 1.00 94.81 298 ILE A O 1
ATOM 2291 N N . ASN A 1 299 ? 0.925 -9.353 -15.918 1.00 94.94 299 ASN A N 1
ATOM 2292 C CA . ASN A 1 299 ? 0.666 -9.817 -14.562 1.00 94.94 299 ASN A CA 1
ATOM 2293 C C . ASN A 1 299 ? 1.465 -11.096 -14.282 1.00 94.94 299 ASN A C 1
ATOM 2295 O O . ASN A 1 299 ? 1.645 -11.934 -15.164 1.00 94.94 299 ASN A O 1
ATOM 2299 N N . GLN A 1 300 ? 1.910 -11.260 -13.036 1.00 92.31 300 GLN A N 1
ATOM 2300 C CA . GLN A 1 300 ? 2.632 -12.442 -12.561 1.00 92.31 300 GLN A CA 1
ATOM 2301 C C . GLN A 1 300 ? 2.151 -12.767 -11.144 1.00 92.31 300 GLN A C 1
ATOM 2303 O O . GLN A 1 300 ? 2.112 -11.887 -10.287 1.00 92.31 300 GLN A O 1
ATOM 2308 N N . GLY A 1 301 ? 1.741 -14.011 -10.899 1.00 90.06 301 GLY A N 1
ATOM 2309 C CA . GLY A 1 301 ? 1.090 -14.407 -9.651 1.00 90.06 301 GLY A CA 1
ATOM 2310 C C . GLY A 1 301 ? 2.060 -14.873 -8.576 1.00 90.06 301 GLY A C 1
ATOM 2311 O O . GLY A 1 301 ? 1.943 -16.008 -8.133 1.00 90.06 301 GLY A O 1
ATOM 2312 N N . VAL A 1 302 ? 3.023 -14.047 -8.166 1.00 92.31 302 VAL A N 1
ATOM 2313 C CA . VAL A 1 302 ? 4.024 -14.410 -7.144 1.00 92.31 302 VAL A CA 1
ATOM 2314 C C . VAL A 1 302 ? 3.683 -13.731 -5.823 1.00 92.31 302 VAL A C 1
ATOM 2316 O O . VAL A 1 302 ? 3.820 -12.519 -5.700 1.00 92.31 302 VAL A O 1
ATOM 2319 N N . ASN A 1 303 ? 3.250 -14.508 -4.828 1.00 94.06 303 ASN A N 1
ATOM 2320 C CA . ASN A 1 303 ? 2.880 -13.988 -3.512 1.00 94.06 303 ASN A CA 1
ATOM 2321 C C . ASN A 1 303 ? 3.552 -14.792 -2.392 1.00 94.06 303 ASN A C 1
ATOM 2323 O O . ASN A 1 303 ? 3.619 -16.021 -2.456 1.00 94.06 303 ASN A O 1
ATOM 2327 N N . TYR A 1 304 ? 4.017 -14.104 -1.347 1.00 94.25 304 TYR A N 1
ATOM 2328 C CA . TYR A 1 304 ? 4.710 -14.715 -0.208 1.00 94.25 304 TYR A CA 1
ATOM 2329 C C . TYR A 1 304 ? 3.828 -14.768 1.037 1.00 94.25 304 TYR A C 1
ATOM 2331 O O . TYR A 1 304 ? 2.882 -13.996 1.185 1.00 94.25 304 TYR A O 1
ATOM 2339 N N . SER A 1 305 ? 4.154 -15.685 1.948 1.00 95.69 305 SER A N 1
ATOM 2340 C CA . SER A 1 305 ? 3.359 -15.897 3.156 1.00 95.69 305 SER A CA 1
ATOM 2341 C C . SER A 1 305 ? 3.676 -14.883 4.255 1.00 95.69 305 SER A C 1
ATOM 2343 O O . SER A 1 305 ? 4.822 -14.475 4.457 1.00 95.69 305 SER A O 1
ATOM 2345 N N . ASN A 1 306 ? 2.666 -14.539 5.044 1.00 94.44 306 ASN A N 1
ATOM 2346 C CA . ASN A 1 306 ? 2.823 -13.812 6.295 1.00 94.44 306 ASN A CA 1
ATOM 2347 C C . ASN A 1 306 ? 1.751 -14.226 7.305 1.00 94.44 306 ASN A C 1
ATOM 2349 O O . ASN A 1 306 ? 0.667 -14.684 6.965 1.00 94.44 306 ASN A O 1
ATOM 2353 N N . ALA A 1 307 ? 2.050 -14.076 8.584 1.00 93.94 307 ALA A N 1
ATOM 2354 C CA . ALA A 1 307 ? 1.158 -14.436 9.665 1.00 93.94 307 ALA A CA 1
ATOM 2355 C C . ALA A 1 307 ? 1.300 -13.461 10.824 1.00 93.94 307 ALA A C 1
ATOM 2357 O O . ALA A 1 307 ? 2.369 -12.901 11.071 1.00 93.94 307 ALA A O 1
ATOM 2358 N N . PHE A 1 308 ? 0.218 -13.298 11.574 1.00 92.50 308 PHE A N 1
ATOM 2359 C CA . PHE A 1 308 ? 0.229 -12.526 12.799 1.00 92.50 308 PHE A CA 1
ATOM 2360 C C . PHE A 1 308 ? -0.671 -13.132 13.873 1.00 92.50 308 PHE A C 1
ATOM 2362 O O . PHE A 1 308 ? -1.630 -13.863 13.606 1.00 92.50 308 PHE A O 1
ATOM 2369 N N . ASN A 1 309 ? -0.392 -12.748 15.113 1.00 92.56 309 ASN A N 1
ATOM 2370 C CA . ASN A 1 309 ? -1.197 -13.034 16.284 1.00 92.56 309 ASN A CA 1
ATOM 2371 C C . ASN A 1 309 ? -1.202 -11.810 17.213 1.00 92.56 309 ASN A C 1
ATOM 2373 O O . ASN A 1 309 ? -0.169 -11.460 17.782 1.00 92.56 309 ASN A O 1
ATOM 2377 N N . PHE A 1 310 ? -2.377 -11.208 17.397 1.00 91.19 310 PHE A N 1
ATOM 2378 C CA . PHE A 1 310 ? -2.613 -10.043 18.248 1.00 91.19 310 PHE A CA 1
ATOM 2379 C C . PHE A 1 310 ? -3.526 -10.393 19.433 1.00 91.19 310 PHE A C 1
ATOM 2381 O O . PHE A 1 310 ? -4.754 -10.283 19.321 1.00 91.19 310 PHE A O 1
ATOM 2388 N N . PRO A 1 311 ? -2.981 -10.844 20.577 1.00 94.69 311 PRO A N 1
ATOM 2389 C CA . PRO A 1 311 ? -3.734 -10.912 21.819 1.00 94.69 311 PRO A CA 1
ATOM 2390 C C . PRO A 1 311 ? -3.870 -9.523 22.464 1.00 94.69 311 PRO A C 1
ATOM 2392 O O . PRO A 1 311 ? -2.889 -8.827 22.728 1.00 94.69 311 PRO A O 1
ATOM 2395 N N . VAL A 1 312 ? -5.112 -9.156 22.767 1.00 95.50 312 VAL A N 1
ATOM 2396 C CA . VAL A 1 312 ? -5.498 -7.942 23.486 1.00 95.50 312 VAL A CA 1
ATOM 2397 C C . VAL A 1 312 ? -6.166 -8.347 24.787 1.00 95.50 312 VAL A C 1
ATOM 2399 O O . VAL A 1 312 ? -7.272 -8.892 24.776 1.00 95.50 312 VAL A O 1
ATOM 2402 N N . HIS A 1 313 ? -5.509 -8.055 25.902 1.00 97.12 313 HIS A N 1
ATOM 2403 C CA . HIS A 1 313 ? -6.122 -8.130 27.220 1.00 97.12 313 HIS A CA 1
ATOM 2404 C C . HIS A 1 313 ? -6.750 -6.776 27.527 1.00 97.12 313 HIS A C 1
ATOM 2406 O O . HIS A 1 313 ? -6.081 -5.750 27.432 1.00 97.12 313 HIS A O 1
ATOM 2412 N N . ASN A 1 314 ? -8.026 -6.771 27.886 1.00 97.44 314 ASN A N 1
ATOM 2413 C CA . ASN A 1 314 ? -8.777 -5.568 28.197 1.00 97.44 314 ASN A CA 1
ATOM 2414 C C . ASN A 1 314 ? -9.439 -5.710 29.569 1.00 97.44 314 ASN A C 1
ATOM 2416 O O . ASN A 1 314 ? -10.257 -6.608 29.762 1.00 97.44 314 ASN A O 1
ATOM 2420 N N . ILE A 1 315 ? -9.088 -4.848 30.516 1.00 98.12 315 ILE A N 1
ATOM 2421 C CA . ILE A 1 315 ? -9.666 -4.821 31.861 1.00 98.12 315 ILE A CA 1
ATOM 2422 C C . ILE A 1 315 ? -10.428 -3.511 32.002 1.00 98.12 315 ILE A C 1
ATOM 2424 O O . ILE A 1 315 ? -9.827 -2.442 31.936 1.00 98.12 315 ILE A O 1
ATOM 2428 N N . VAL A 1 316 ? -11.737 -3.599 32.213 1.00 98.06 316 VAL A N 1
ATOM 2429 C CA . VAL A 1 316 ? -12.620 -2.439 32.345 1.00 98.06 316 VAL A CA 1
ATOM 2430 C C . VAL A 1 316 ? -13.355 -2.515 33.671 1.00 98.06 316 VAL A C 1
ATOM 2432 O O . VAL A 1 316 ? -13.943 -3.547 33.983 1.00 98.06 316 VAL A O 1
ATOM 2435 N N . ASP A 1 317 ? -13.337 -1.428 34.429 1.00 98.00 317 ASP A N 1
ATOM 2436 C CA . ASP A 1 317 ? -14.145 -1.264 35.634 1.00 98.00 317 ASP A CA 1
ATOM 2437 C C . ASP A 1 317 ? -14.971 0.013 35.520 1.00 98.00 317 ASP A C 1
ATOM 2439 O O . ASP A 1 317 ? -14.417 1.077 35.246 1.00 98.00 317 ASP A O 1
ATOM 2443 N N . ASP A 1 318 ? -16.279 -0.097 35.739 1.00 98.00 318 ASP A N 1
ATOM 2444 C CA . ASP A 1 318 ? -17.214 1.024 35.723 1.00 98.00 318 ASP A CA 1
ATOM 2445 C C . ASP A 1 318 ? -18.006 1.058 37.038 1.00 98.00 318 ASP A C 1
ATOM 2447 O O . ASP A 1 318 ? -18.749 0.131 37.375 1.00 98.00 318 ASP A O 1
ATOM 2451 N N . LEU A 1 319 ? -17.897 2.158 37.780 1.00 98.25 319 LEU A N 1
ATOM 2452 C CA . LEU A 1 319 ? -18.658 2.431 38.996 1.00 98.25 319 LEU A CA 1
ATOM 2453 C C . LEU A 1 319 ? -19.661 3.559 38.743 1.00 98.25 319 LEU A C 1
ATOM 2455 O O . LEU A 1 319 ? -19.280 4.672 38.382 1.00 98.25 319 LEU A O 1
ATOM 2459 N N . SER A 1 320 ? -20.943 3.297 38.993 1.00 97.88 320 SER A N 1
ATOM 2460 C CA . SER A 1 320 ? -22.022 4.284 38.923 1.00 97.88 320 SER A CA 1
ATOM 2461 C C . SER A 1 320 ? -22.642 4.505 40.298 1.00 97.88 320 SER A C 1
ATOM 2463 O O . SER A 1 320 ? -23.084 3.555 40.949 1.00 97.88 320 SER A O 1
ATOM 2465 N N . TRP A 1 321 ? -22.689 5.763 40.741 1.00 98.19 321 TRP A N 1
ATOM 2466 C CA . TRP A 1 321 ? -23.227 6.158 42.038 1.00 98.19 321 TRP A CA 1
ATOM 2467 C C . TRP A 1 321 ? -24.225 7.310 41.911 1.00 98.19 321 TRP A C 1
ATOM 2469 O O . TRP A 1 321 ? -23.855 8.466 41.703 1.00 98.19 321 TRP A O 1
ATOM 2479 N N . ALA A 1 322 ? -25.508 7.011 42.098 1.00 97.50 322 ALA A N 1
ATOM 2480 C CA . ALA A 1 322 ? -26.556 8.020 42.178 1.00 97.50 322 ALA A CA 1
ATOM 2481 C C . ALA A 1 322 ? -26.661 8.564 43.614 1.00 97.50 322 ALA A C 1
ATOM 2483 O O . ALA A 1 322 ? -27.126 7.888 44.533 1.00 97.50 322 ALA A O 1
ATOM 2484 N N . LYS A 1 323 ? -26.243 9.810 43.837 1.00 96.62 323 LYS A N 1
ATOM 2485 C CA . LYS A 1 323 ? -26.273 10.463 45.152 1.00 96.62 323 LYS A CA 1
ATOM 2486 C C . LYS A 1 323 ? -27.034 11.783 45.073 1.00 96.62 323 LYS A C 1
ATOM 2488 O O . LYS A 1 323 ? -26.503 12.815 44.669 1.00 96.62 323 LYS A O 1
ATOM 2493 N N . GLY A 1 324 ? -28.295 11.765 45.504 1.00 96.00 324 GLY A N 1
ATOM 2494 C CA . GLY A 1 324 ? -29.154 12.950 45.485 1.00 96.00 324 GLY A CA 1
ATOM 2495 C C . GLY A 1 324 ? -29.382 13.459 44.059 1.00 96.00 324 GLY A C 1
ATOM 2496 O O . GLY A 1 324 ? -29.988 12.769 43.246 1.00 96.00 324 GLY A O 1
ATOM 2497 N N . LYS A 1 325 ? -28.902 14.672 43.761 1.00 97.12 325 LYS A N 1
ATOM 2498 C CA . LYS A 1 325 ? -28.997 15.301 42.429 1.00 97.12 325 LYS A CA 1
ATOM 2499 C C . LYS A 1 325 ? -27.860 14.912 41.475 1.00 97.12 325 LYS A C 1
ATOM 2501 O O . LYS A 1 325 ? -27.859 15.391 40.345 1.00 97.12 325 LYS A O 1
ATOM 2506 N N . HIS A 1 326 ? -26.913 14.096 41.927 1.00 98.06 326 HIS A N 1
ATOM 2507 C CA . HIS A 1 326 ? -25.710 13.725 41.187 1.00 98.06 326 HIS A CA 1
ATOM 2508 C C . HIS A 1 326 ? -25.770 12.263 40.761 1.00 98.06 326 HIS A C 1
ATOM 2510 O O . HIS A 1 326 ? -26.240 11.408 41.517 1.00 98.06 326 HIS A O 1
ATOM 2516 N N . THR A 1 327 ? -25.260 11.977 39.570 1.00 97.94 327 THR A N 1
ATOM 2517 C CA . THR A 1 327 ? -24.990 10.617 39.100 1.00 97.94 327 THR A CA 1
ATOM 2518 C C . THR A 1 327 ? -23.523 10.561 38.727 1.00 97.94 327 THR A C 1
ATOM 2520 O O . THR A 1 327 ? -23.136 10.930 37.620 1.00 97.94 327 THR A O 1
ATOM 2523 N N . LEU A 1 328 ? -22.713 10.140 39.692 1.00 98.38 328 LEU A N 1
ATOM 2524 C CA . LEU A 1 328 ? -21.269 10.065 39.563 1.00 98.38 328 LEU A CA 1
ATOM 2525 C C . LEU A 1 328 ? -20.892 8.783 38.821 1.00 98.38 328 LEU A C 1
ATOM 2527 O O . LEU A 1 328 ? -21.438 7.713 39.097 1.00 98.38 328 LEU A O 1
ATOM 2531 N N . GLY A 1 329 ? -19.954 8.898 37.890 1.00 98.06 329 GLY A N 1
ATOM 2532 C CA . GLY A 1 329 ? -19.363 7.788 37.160 1.00 98.06 329 GLY A CA 1
ATOM 2533 C C . GLY A 1 329 ? -17.849 7.817 37.298 1.00 98.06 329 GLY A C 1
ATOM 2534 O O . GLY A 1 329 ? -17.230 8.846 37.032 1.00 98.06 329 GLY A O 1
ATOM 2535 N N . PHE A 1 330 ? -17.262 6.688 37.667 1.00 98.25 330 PHE A N 1
ATOM 2536 C CA . PHE A 1 330 ? -15.816 6.489 37.694 1.00 98.25 330 PHE A CA 1
ATOM 2537 C C . PHE A 1 330 ? -15.492 5.237 36.904 1.00 98.25 330 PHE A C 1
ATOM 2539 O O . PHE A 1 330 ? -16.272 4.287 36.941 1.00 98.25 330 PHE A O 1
ATOM 2546 N N . GLY A 1 331 ? -14.356 5.217 36.226 1.00 97.56 331 GLY A N 1
ATOM 2547 C CA . GLY A 1 331 ? -13.932 3.980 35.604 1.00 97.56 331 GLY A CA 1
ATOM 2548 C C . GLY A 1 331 ? -12.497 3.965 35.132 1.00 97.56 331 GLY A C 1
ATOM 2549 O O . GLY A 1 331 ? -11.832 4.998 35.020 1.00 97.56 331 GLY A O 1
ATOM 2550 N N . THR A 1 332 ? -12.057 2.746 34.864 1.00 97.75 332 THR A N 1
ATOM 2551 C CA . THR A 1 332 ? -10.718 2.376 34.422 1.00 97.75 332 THR A CA 1
ATOM 2552 C C . THR A 1 332 ? -10.848 1.516 33.182 1.00 97.75 332 THR A C 1
ATOM 2554 O O . THR A 1 332 ? -11.714 0.648 33.116 1.00 97.75 332 THR A O 1
ATOM 2557 N N . ASN A 1 333 ? -9.956 1.714 32.220 1.00 97.25 333 ASN A N 1
ATOM 2558 C CA . ASN A 1 333 ? -9.779 0.814 31.093 1.00 97.25 333 ASN A CA 1
ATOM 2559 C C . ASN A 1 333 ? -8.279 0.590 30.867 1.00 97.25 333 ASN A C 1
ATOM 2561 O O . ASN A 1 333 ? -7.543 1.536 30.596 1.00 97.25 333 ASN A O 1
ATOM 2565 N N . ILE A 1 334 ? -7.826 -0.652 31.013 1.00 97.31 334 ILE A N 1
ATOM 2566 C CA . ILE A 1 334 ? -6.439 -1.058 30.790 1.00 97.31 334 ILE A CA 1
ATOM 2567 C C . ILE A 1 334 ? -6.415 -2.000 29.598 1.00 97.31 334 ILE A C 1
ATOM 2569 O O . ILE A 1 334 ? -6.994 -3.088 29.657 1.00 97.31 334 ILE A O 1
ATOM 2573 N N . ARG A 1 335 ? -5.694 -1.611 28.546 1.00 95.06 335 ARG A N 1
ATOM 2574 C CA . ARG A 1 335 ? -5.475 -2.445 27.364 1.00 95.06 335 ARG A CA 1
ATOM 2575 C C . ARG A 1 335 ? -4.007 -2.815 27.252 1.00 95.06 335 ARG A C 1
ATOM 2577 O O . ARG A 1 335 ? -3.140 -1.950 27.173 1.00 95.06 335 ARG A O 1
ATOM 2584 N N . LEU A 1 336 ? -3.744 -4.118 27.241 1.00 95.12 336 LEU A N 1
ATOM 2585 C CA . LEU A 1 336 ? -2.424 -4.689 27.010 1.00 95.12 336 LEU A CA 1
ATOM 2586 C C . LEU A 1 336 ? -2.460 -5.427 25.677 1.00 95.12 336 LEU A C 1
ATOM 2588 O O . LEU A 1 336 ? -3.062 -6.498 25.564 1.00 95.12 336 LEU A O 1
ATOM 2592 N N . VAL A 1 337 ? -1.842 -4.829 24.668 1.00 93.00 337 VAL A N 1
ATOM 2593 C CA . VAL A 1 337 ? -1.794 -5.351 23.307 1.00 93.00 337 VAL A CA 1
ATOM 2594 C C . VAL A 1 337 ? -0.411 -5.932 23.068 1.00 93.00 337 VAL A C 1
ATOM 2596 O O . VAL A 1 337 ? 0.592 -5.271 23.325 1.00 93.00 337 VAL A O 1
ATOM 2599 N N . HIS A 1 338 ? -0.359 -7.153 22.548 1.00 92.94 338 HIS A N 1
ATOM 2600 C CA . HIS A 1 338 ? 0.856 -7.714 21.968 1.00 92.94 338 HIS A CA 1
ATOM 2601 C C . HIS A 1 338 ? 0.593 -8.078 20.513 1.00 92.94 338 HIS A C 1
ATOM 2603 O O . HIS A 1 338 ? -0.541 -8.363 20.136 1.00 92.94 338 HIS A O 1
ATOM 2609 N N . ASN A 1 339 ? 1.644 -8.084 19.709 1.00 90.50 339 ASN A N 1
ATOM 2610 C CA . ASN A 1 339 ? 1.627 -8.454 18.307 1.00 90.50 339 ASN A CA 1
ATOM 2611 C C . ASN A 1 339 ? 2.844 -9.328 18.024 1.00 90.50 339 ASN A C 1
ATOM 2613 O O . ASN A 1 339 ? 3.967 -8.839 18.067 1.00 90.50 339 ASN A O 1
ATOM 2617 N N . GLY A 1 340 ? 2.623 -10.606 17.740 1.00 91.75 340 GLY A N 1
ATOM 2618 C CA . GLY A 1 340 ? 3.644 -11.452 17.135 1.00 91.75 340 GLY A CA 1
ATOM 2619 C C . GLY A 1 340 ? 3.377 -11.573 15.644 1.00 91.75 340 GLY A C 1
ATOM 2620 O O . GLY A 1 340 ? 2.312 -12.069 15.276 1.00 91.75 340 GLY A O 1
ATOM 2621 N N . SER A 1 341 ? 4.330 -11.181 14.806 1.00 91.12 341 SER A N 1
ATOM 2622 C CA . SER A 1 341 ? 4.258 -11.357 13.357 1.00 91.12 341 SER A CA 1
ATOM 2623 C C . SER A 1 341 ? 5.425 -12.188 12.832 1.00 91.12 341 SER A C 1
ATOM 2625 O O . SER A 1 341 ? 6.519 -12.193 13.395 1.00 91.12 341 SER A O 1
ATOM 2627 N N . ILE A 1 342 ? 5.157 -12.922 11.757 1.00 92.38 342 ILE A N 1
ATOM 2628 C CA . ILE A 1 342 ? 6.114 -13.729 11.003 1.00 92.38 342 ILE A CA 1
ATOM 2629 C C . ILE A 1 342 ? 5.843 -13.425 9.530 1.00 92.38 342 ILE A C 1
ATOM 2631 O O . ILE A 1 342 ? 4.722 -13.625 9.071 1.00 92.38 342 ILE A O 1
ATOM 2635 N N . SER A 1 343 ? 6.820 -12.919 8.787 1.00 91.81 343 SER A N 1
ATOM 2636 C CA . SER A 1 343 ? 6.608 -12.440 7.417 1.00 91.81 343 SER A CA 1
ATOM 2637 C C . SER A 1 343 ? 7.720 -12.893 6.486 1.00 91.81 343 SER A C 1
ATOM 2639 O O . SER A 1 343 ? 8.891 -12.775 6.832 1.00 91.81 343 SER A O 1
ATOM 2641 N N . GLN A 1 344 ? 7.355 -13.374 5.297 1.00 93.62 344 GLN A N 1
ATOM 2642 C CA . GLN A 1 344 ? 8.289 -13.623 4.195 1.00 93.62 344 GLN A CA 1
ATOM 2643 C C . GLN A 1 344 ? 8.232 -12.533 3.114 1.00 93.62 344 GLN A C 1
ATOM 2645 O O . GLN A 1 344 ? 8.913 -12.644 2.097 1.00 93.62 344 GLN A O 1
ATOM 2650 N N . LEU A 1 345 ? 7.432 -11.477 3.316 1.00 89.75 345 LEU A N 1
ATOM 2651 C CA . LEU A 1 345 ? 7.234 -10.414 2.321 1.00 89.75 345 LEU A CA 1
ATOM 2652 C C . LEU A 1 345 ? 8.533 -9.668 1.989 1.00 89.75 345 LEU A C 1
ATOM 2654 O O . LEU A 1 345 ? 8.720 -9.253 0.854 1.00 89.75 345 LEU A O 1
ATOM 2658 N N . SER A 1 346 ? 9.434 -9.541 2.964 1.00 89.38 346 SER A N 1
ATOM 2659 C CA . SER A 1 346 ? 10.759 -8.936 2.810 1.00 89.38 346 SER A CA 1
ATOM 2660 C C . SER A 1 346 ? 11.872 -9.983 2.903 1.00 89.38 346 SER A C 1
ATOM 2662 O O . SER A 1 346 ? 12.964 -9.676 3.362 1.00 89.38 346 SER A O 1
ATOM 2664 N N . SER A 1 347 ? 11.616 -11.240 2.526 1.00 93.00 347 SER A N 1
ATOM 2665 C CA . SER A 1 347 ? 12.604 -12.331 2.629 1.00 93.00 347 SER A CA 1
ATOM 2666 C C . SER A 1 347 ? 13.270 -12.696 1.305 1.00 93.00 347 SER A C 1
ATOM 2668 O O . SER A 1 347 ? 14.097 -13.606 1.295 1.00 93.00 347 SER A O 1
ATOM 2670 N N . PHE A 1 348 ? 12.923 -12.033 0.200 1.00 94.31 348 PHE A N 1
ATOM 2671 C CA . PHE A 1 348 ? 13.411 -12.373 -1.134 1.00 94.31 348 PHE A CA 1
ATOM 2672 C C . PHE A 1 348 ? 13.917 -11.140 -1.874 1.00 94.31 348 PHE A C 1
ATOM 2674 O O . PHE A 1 348 ? 13.207 -10.145 -1.978 1.00 94.31 348 PHE A O 1
ATOM 2681 N N . SER A 1 349 ? 15.118 -11.248 -2.438 1.00 95.00 349 SER A N 1
ATOM 2682 C CA . SER A 1 349 ? 15.579 -10.364 -3.503 1.00 95.00 349 SER A CA 1
ATOM 2683 C C . SER A 1 349 ? 14.776 -10.599 -4.782 1.00 95.00 349 SER A C 1
ATOM 2685 O O . SER A 1 349 ? 14.228 -11.686 -4.997 1.00 95.00 349 SER A O 1
ATOM 2687 N N . SER A 1 350 ? 14.736 -9.597 -5.651 1.00 95.75 350 SER A N 1
ATOM 2688 C CA . SER A 1 350 ? 14.079 -9.689 -6.956 1.00 95.75 350 SER A CA 1
ATOM 2689 C C . SER A 1 350 ? 14.904 -9.005 -8.036 1.00 95.75 350 SER A C 1
ATOM 2691 O O . SER A 1 350 ? 15.751 -8.169 -7.739 1.00 95.75 350 SER A O 1
ATOM 2693 N N . GLY A 1 351 ? 14.668 -9.393 -9.282 1.00 96.75 351 GLY A N 1
ATOM 2694 C CA . GLY A 1 351 ? 15.154 -8.682 -10.459 1.00 96.75 351 GLY A CA 1
ATOM 2695 C C . GLY A 1 351 ? 13.963 -8.200 -11.272 1.00 96.75 351 GLY A C 1
ATOM 2696 O O . GLY A 1 351 ? 12.894 -8.803 -11.196 1.00 96.75 351 GLY A O 1
ATOM 2697 N N . THR A 1 352 ? 14.126 -7.147 -12.059 1.00 97.19 352 THR A N 1
ATOM 2698 C CA . THR A 1 352 ? 13.076 -6.625 -12.934 1.00 97.19 352 THR A CA 1
ATOM 2699 C C . THR A 1 352 ? 13.650 -6.334 -14.313 1.00 97.19 352 THR A C 1
ATOM 2701 O O . THR A 1 352 ? 14.688 -5.691 -14.462 1.00 97.19 352 THR A O 1
ATOM 2704 N N . MET A 1 353 ? 12.943 -6.792 -15.344 1.00 97.31 353 MET A N 1
ATOM 2705 C CA . MET A 1 353 ? 13.239 -6.459 -16.733 1.00 97.31 353 MET A CA 1
ATOM 2706 C C . MET A 1 353 ? 12.621 -5.101 -17.057 1.00 97.31 353 MET A C 1
ATOM 2708 O O . MET A 1 353 ? 11.454 -5.015 -17.453 1.00 97.31 353 MET A O 1
ATOM 2712 N N . ASN A 1 354 ? 13.376 -4.033 -16.787 1.00 93.75 354 ASN A N 1
ATOM 2713 C CA . ASN A 1 354 ? 12.871 -2.667 -16.731 1.00 93.75 354 ASN A CA 1
ATOM 2714 C C . ASN A 1 354 ? 13.600 -1.730 -17.706 1.00 93.75 354 ASN A C 1
ATOM 2716 O O . ASN A 1 354 ? 14.699 -1.260 -17.420 1.00 93.75 354 ASN A O 1
ATOM 2720 N N . ALA A 1 355 ? 12.957 -1.398 -18.829 1.00 90.50 355 ALA A N 1
ATOM 2721 C CA . ALA A 1 355 ? 13.530 -0.475 -19.814 1.00 90.50 355 ALA A CA 1
ATOM 2722 C C . ALA A 1 355 ? 13.799 0.924 -19.232 1.00 90.50 355 ALA A C 1
ATOM 2724 O O . ALA A 1 355 ? 14.780 1.563 -19.589 1.00 90.50 355 ALA A O 1
ATOM 2725 N N . SER A 1 356 ? 12.980 1.375 -18.275 1.00 86.69 356 SER A N 1
ATOM 2726 C CA . SER A 1 356 ? 13.157 2.672 -17.609 1.00 86.69 356 SER A CA 1
ATOM 2727 C C . SER A 1 356 ? 14.392 2.723 -16.702 1.00 86.69 356 SER A C 1
ATOM 2729 O O . SER A 1 356 ? 14.750 3.801 -16.243 1.00 86.69 356 SER A O 1
ATOM 2731 N N . TRP A 1 357 ? 15.011 1.574 -16.407 1.00 87.50 357 TRP A N 1
ATOM 2732 C CA . TRP A 1 357 ? 16.230 1.481 -15.598 1.00 87.50 357 TRP A CA 1
ATOM 2733 C C . TRP A 1 357 ? 17.514 1.514 -16.436 1.00 87.50 357 TRP A C 1
ATOM 2735 O O . TRP A 1 357 ? 18.601 1.630 -15.870 1.00 87.50 357 TRP A O 1
ATOM 2745 N N . LEU A 1 358 ? 17.388 1.418 -17.766 1.00 83.12 358 LEU A N 1
ATOM 2746 C CA . LEU A 1 358 ? 18.515 1.538 -18.687 1.00 83.12 358 LEU A CA 1
ATOM 2747 C C . LEU A 1 358 ? 19.074 2.971 -18.697 1.00 83.12 358 LEU A C 1
ATOM 2749 O O . LEU A 1 358 ? 18.366 3.918 -18.347 1.00 83.12 358 LEU A O 1
ATOM 2753 N N . SER A 1 359 ? 20.312 3.146 -19.159 1.00 73.25 359 SER A N 1
ATOM 2754 C CA . SER A 1 359 ? 21.009 4.438 -19.326 1.00 73.25 359 SER A CA 1
ATOM 2755 C C . SER A 1 359 ? 20.220 5.472 -20.134 1.00 73.25 359 SER A C 1
ATOM 2757 O O . SER A 1 359 ? 20.312 6.673 -19.894 1.00 73.25 359 SER A O 1
ATOM 2759 N N . THR A 1 360 ? 19.379 5.002 -21.046 1.00 67.88 360 THR A N 1
ATOM 2760 C CA . THR A 1 360 ? 18.516 5.792 -21.929 1.00 67.88 360 THR A CA 1
ATOM 2761 C C . THR A 1 360 ? 17.085 5.957 -21.416 1.00 67.88 360 THR A C 1
ATOM 2763 O O . THR A 1 360 ? 16.282 6.615 -22.075 1.00 67.88 360 THR A O 1
ATOM 2766 N N . ALA A 1 361 ? 16.746 5.351 -20.273 1.00 77.19 361 ALA A N 1
ATOM 2767 C CA . ALA A 1 361 ? 15.397 5.281 -19.703 1.00 77.19 361 ALA A CA 1
ATOM 2768 C C . ALA A 1 361 ? 14.310 4.720 -20.655 1.00 77.19 361 ALA A C 1
ATOM 2770 O O . ALA A 1 361 ? 13.118 4.964 -20.450 1.00 77.19 361 ALA A O 1
ATOM 2771 N N . GLY A 1 362 ? 14.710 3.948 -21.669 1.00 82.88 362 GLY A N 1
ATOM 2772 C CA . GLY A 1 362 ? 13.848 3.359 -22.697 1.00 82.88 362 GLY A CA 1
ATOM 2773 C C . GLY A 1 362 ? 14.660 2.852 -23.892 1.00 82.88 362 GLY A C 1
ATOM 2774 O O . GLY A 1 362 ? 15.868 3.057 -23.946 1.00 82.88 362 GLY A O 1
ATOM 2775 N N . ILE A 1 363 ? 14.018 2.199 -24.858 1.00 87.06 363 ILE A N 1
ATOM 2776 C CA . ILE A 1 363 ? 14.668 1.684 -26.080 1.00 87.06 363 ILE A CA 1
ATOM 2777 C C . ILE A 1 363 ? 14.179 2.475 -27.299 1.00 87.06 363 ILE A C 1
ATOM 2779 O O . ILE A 1 363 ? 14.986 3.011 -28.060 1.00 87.06 363 ILE A O 1
ATOM 2783 N N . ALA A 1 364 ? 12.862 2.586 -27.472 1.00 86.00 364 ALA A N 1
ATOM 2784 C CA . ALA A 1 364 ? 12.225 3.247 -28.605 1.00 86.00 364 ALA A CA 1
ATOM 2785 C C . ALA A 1 364 ? 12.607 4.729 -28.744 1.00 86.00 364 ALA A C 1
ATOM 2787 O O . ALA A 1 364 ? 12.484 5.510 -27.801 1.00 86.00 364 ALA A O 1
ATOM 2788 N N . GLY A 1 365 ? 12.995 5.134 -29.957 1.00 77.44 365 GLY A N 1
ATOM 2789 C CA . GLY A 1 365 ? 13.254 6.538 -30.299 1.00 77.44 365 GLY A CA 1
ATOM 2790 C C . GLY A 1 365 ? 14.546 7.085 -29.700 1.00 77.44 365 GLY A C 1
ATOM 2791 O O . GLY A 1 365 ? 14.734 8.298 -29.626 1.00 77.44 365 GLY A O 1
ATOM 2792 N N . THR A 1 366 ? 15.428 6.197 -29.248 1.00 73.38 366 THR A N 1
ATOM 2793 C CA . THR A 1 366 ? 16.661 6.596 -28.588 1.00 73.38 366 THR A CA 1
ATOM 2794 C C . THR A 1 366 ? 17.871 6.468 -29.521 1.00 73.38 366 THR A C 1
ATOM 2796 O O . THR A 1 366 ? 18.847 7.177 -29.319 1.00 73.38 366 THR A O 1
ATOM 2799 N N . GLY A 1 367 ? 17.880 5.551 -30.488 1.00 74.81 367 GLY A N 1
ATOM 2800 C CA . GLY A 1 367 ? 19.001 5.236 -31.381 1.00 74.81 367 GLY A CA 1
ATOM 2801 C C . GLY A 1 367 ? 19.998 4.184 -30.865 1.00 74.81 367 GLY A C 1
ATOM 2802 O O . GLY A 1 367 ? 21.094 4.090 -31.411 1.00 74.81 367 GLY A O 1
ATOM 2803 N N . THR A 1 368 ? 19.686 3.425 -29.801 1.00 79.75 368 THR A N 1
ATOM 2804 C CA . THR A 1 368 ? 20.558 2.343 -29.268 1.00 79.75 368 THR A CA 1
ATOM 2805 C C . THR A 1 368 ? 20.197 0.993 -29.868 1.00 79.75 368 THR A C 1
ATOM 2807 O O . THR A 1 368 ? 19.309 0.880 -30.717 1.00 79.75 368 THR A O 1
ATOM 2810 N N . ALA A 1 369 ? 20.920 -0.049 -29.457 1.00 87.38 369 ALA A N 1
ATOM 2811 C CA . ALA A 1 369 ? 20.544 -1.411 -29.763 1.00 87.38 369 ALA A CA 1
ATOM 2812 C C . ALA A 1 369 ? 19.083 -1.687 -29.384 1.00 87.38 369 ALA A C 1
ATOM 2814 O O . ALA A 1 369 ? 18.545 -1.132 -28.432 1.00 87.38 369 ALA A O 1
ATOM 2815 N N . PHE A 1 370 ? 18.440 -2.540 -30.172 1.00 94.00 370 PHE A N 1
ATOM 2816 C CA . PHE A 1 370 ? 17.001 -2.791 -30.139 1.00 94.00 370 PHE A CA 1
ATOM 2817 C C . PHE A 1 370 ? 16.073 -1.611 -30.487 1.00 94.00 370 PHE A C 1
ATOM 2819 O O . PHE A 1 370 ? 14.881 -1.857 -30.664 1.00 94.00 370 PHE A O 1
ATOM 2826 N N . ASP A 1 371 ? 16.549 -0.378 -30.673 1.00 91.88 371 ASP A N 1
ATOM 2827 C CA . ASP A 1 371 ? 15.730 0.675 -31.286 1.00 91.88 371 ASP A CA 1
ATOM 2828 C C . ASP A 1 371 ? 15.559 0.385 -32.789 1.00 91.88 371 ASP A C 1
ATOM 2830 O O . ASP A 1 371 ? 16.562 0.238 -33.489 1.00 91.88 371 ASP A O 1
ATOM 2834 N N . PRO A 1 372 ? 14.338 0.274 -33.342 1.00 92.94 372 PRO A N 1
ATOM 2835 C CA . PRO A 1 372 ? 14.163 -0.161 -34.727 1.00 92.94 372 PRO A CA 1
ATOM 2836 C C . PRO A 1 372 ? 14.976 0.616 -35.786 1.00 92.94 372 PRO A C 1
ATOM 2838 O O . PRO A 1 372 ? 15.577 -0.048 -36.637 1.00 92.94 372 PRO A O 1
ATOM 2841 N N . PRO A 1 373 ? 15.123 1.957 -35.725 1.00 86.31 373 PRO A N 1
ATOM 2842 C CA . PRO A 1 373 ? 15.984 2.701 -36.648 1.00 86.31 373 PRO A CA 1
ATOM 2843 C C . PRO A 1 373 ? 17.456 2.280 -36.631 1.00 86.31 373 PRO A C 1
ATOM 2845 O O . PRO A 1 373 ? 18.095 2.295 -37.683 1.00 86.31 373 PRO A O 1
ATOM 2848 N N . SER A 1 374 ? 18.000 1.845 -35.487 1.00 84.88 374 SER A N 1
ATOM 2849 C CA . SER A 1 374 ? 19.390 1.365 -35.411 1.00 84.88 374 SER A CA 1
ATOM 2850 C C . SER A 1 374 ? 19.582 0.025 -36.134 1.00 84.88 374 SER A C 1
ATOM 2852 O O . SER A 1 374 ? 20.663 -0.254 -36.651 1.00 84.88 374 SER A O 1
ATOM 2854 N N . GLY A 1 375 ? 18.512 -0.768 -36.249 1.00 86.19 375 GLY A N 1
ATOM 2855 C CA . GLY A 1 375 ? 18.444 -1.989 -37.056 1.00 86.19 375 GLY A CA 1
ATOM 2856 C C . GLY A 1 375 ? 18.068 -1.768 -38.527 1.00 86.19 375 GLY A C 1
ATOM 2857 O O . GLY A 1 375 ? 17.956 -2.743 -39.270 1.00 86.19 375 GLY A O 1
ATOM 2858 N N . GLY A 1 376 ? 17.860 -0.519 -38.964 1.00 88.38 376 GLY A N 1
ATOM 2859 C CA . GLY A 1 376 ? 17.396 -0.195 -40.318 1.00 88.38 376 GLY A CA 1
ATOM 2860 C C . GLY A 1 376 ? 15.890 -0.392 -40.532 1.00 88.38 376 GLY A C 1
ATOM 2861 O O . GLY A 1 376 ? 15.456 -0.635 -41.660 1.00 88.38 376 GLY A O 1
ATOM 2862 N N . PHE A 1 377 ? 15.093 -0.311 -39.465 1.00 91.06 377 PHE A N 1
ATOM 2863 C CA . PHE A 1 377 ? 13.635 -0.449 -39.484 1.00 91.06 377 PHE A CA 1
ATOM 2864 C C . PHE A 1 377 ? 12.928 0.886 -39.162 1.00 91.06 377 PHE A C 1
ATOM 2866 O O . PHE A 1 377 ? 13.549 1.780 -38.589 1.00 91.06 377 PHE A O 1
ATOM 2873 N N . PRO A 1 378 ? 11.636 1.053 -39.509 1.00 90.62 378 PRO A N 1
ATOM 2874 C CA . PRO A 1 378 ? 10.884 2.281 -39.224 1.00 90.62 378 PRO A CA 1
ATOM 2875 C C . PRO A 1 378 ? 10.816 2.606 -37.728 1.00 90.62 378 PRO A C 1
ATOM 2877 O O . PRO A 1 378 ? 10.735 1.689 -36.911 1.00 90.62 378 PRO A O 1
ATOM 2880 N N . ALA A 1 379 ? 10.805 3.892 -37.370 1.00 87.31 379 ALA A N 1
ATOM 2881 C CA . ALA A 1 379 ? 10.779 4.344 -35.977 1.00 87.31 379 ALA A CA 1
ATOM 2882 C C . ALA A 1 379 ? 9.468 3.985 -35.255 1.00 87.31 379 ALA A C 1
ATOM 2884 O O . ALA A 1 379 ? 8.413 3.877 -35.879 1.00 87.31 379 ALA A O 1
ATOM 2885 N N . VAL A 1 380 ? 9.526 3.825 -33.930 1.00 88.12 380 VAL A N 1
ATOM 2886 C CA . VAL A 1 380 ? 8.351 3.570 -33.075 1.00 88.12 380 VAL A CA 1
ATOM 2887 C C . VAL A 1 380 ? 7.615 4.884 -32.786 1.00 88.12 380 VAL A C 1
ATOM 2889 O O . VAL A 1 380 ? 8.251 5.889 -32.477 1.00 88.12 380 VAL A O 1
ATOM 2892 N N . ASP A 1 381 ? 6.279 4.886 -32.842 1.00 84.50 381 ASP A N 1
ATOM 2893 C CA . ASP A 1 381 ? 5.458 6.026 -32.403 1.00 84.50 381 ASP A CA 1
ATOM 2894 C C . ASP A 1 381 ? 5.721 6.304 -30.913 1.00 84.50 381 ASP A C 1
ATOM 2896 O O . ASP A 1 381 ? 5.701 5.390 -30.085 1.00 84.50 381 ASP A O 1
ATOM 2900 N N . SER A 1 382 ? 5.945 7.566 -30.545 1.00 80.94 382 SER A N 1
ATOM 2901 C CA . SER A 1 382 ? 6.281 7.942 -29.165 1.00 80.94 382 SER A CA 1
ATOM 2902 C C . SER A 1 382 ? 5.194 7.560 -28.152 1.00 80.94 382 SER A C 1
ATOM 2904 O O . SER A 1 382 ? 5.506 7.239 -27.005 1.00 80.94 382 SER A O 1
ATOM 2906 N N . SER A 1 383 ? 3.923 7.503 -28.567 1.00 81.69 383 SER A N 1
ATOM 2907 C CA . SER A 1 383 ? 2.818 7.011 -27.734 1.00 81.69 383 SER A CA 1
ATOM 2908 C C . SER A 1 383 ? 2.845 5.493 -27.512 1.00 81.69 383 SER A C 1
ATOM 2910 O O . SER A 1 383 ? 2.179 4.997 -26.603 1.00 81.69 383 SER A O 1
ATOM 2912 N N . PHE A 1 384 ? 3.638 4.758 -28.298 1.00 88.88 384 PHE A N 1
ATOM 2913 C CA . PHE A 1 384 ? 3.798 3.306 -28.235 1.00 88.88 384 PHE A CA 1
ATOM 2914 C C . PHE A 1 384 ? 5.125 2.865 -27.588 1.00 88.88 384 PHE A C 1
ATOM 2916 O O . PHE A 1 384 ? 5.327 1.670 -27.391 1.00 88.88 384 PHE A O 1
ATOM 2923 N N . ALA A 1 385 ? 6.012 3.790 -27.199 1.00 87.50 385 ALA A N 1
ATOM 2924 C CA . ALA A 1 385 ? 7.354 3.473 -26.688 1.00 87.50 385 ALA A CA 1
ATOM 2925 C C . ALA A 1 385 ? 7.349 2.400 -25.579 1.00 87.50 385 ALA A C 1
ATOM 2927 O O . ALA A 1 385 ? 7.948 1.342 -25.726 1.00 87.50 385 ALA A O 1
ATOM 2928 N N . ASN A 1 386 ? 6.553 2.587 -24.522 1.00 90.75 386 ASN A N 1
ATOM 2929 C CA . ASN A 1 386 ? 6.429 1.608 -23.430 1.00 90.75 386 ASN A CA 1
ATOM 2930 C C . ASN A 1 386 ? 5.862 0.244 -23.876 1.00 90.75 386 ASN A C 1
ATOM 2932 O O . ASN A 1 386 ? 6.223 -0.796 -23.319 1.00 90.75 386 ASN A O 1
ATOM 2936 N N . SER A 1 387 ? 4.958 0.251 -24.859 1.00 93.50 387 SER A N 1
ATOM 2937 C CA . SER A 1 387 ? 4.361 -0.955 -25.443 1.00 93.50 387 SER A CA 1
ATOM 2938 C C . SER A 1 387 ? 5.325 -1.703 -26.363 1.00 93.50 387 SER A C 1
ATOM 2940 O O . SER A 1 387 ? 5.082 -2.862 -26.665 1.00 93.50 387 SER A O 1
ATOM 2942 N N . TYR A 1 388 ? 6.438 -1.091 -26.764 1.00 95.62 388 TYR A N 1
ATOM 2943 C CA . TYR A 1 388 ? 7.544 -1.763 -27.441 1.00 95.62 388 TYR A CA 1
ATOM 2944 C C . TYR A 1 388 ? 8.641 -2.185 -26.452 1.00 95.62 388 TYR A C 1
ATOM 2946 O O . TYR A 1 388 ? 9.040 -3.351 -26.406 1.00 95.62 388 TYR A O 1
ATOM 2954 N N . ASP A 1 389 ? 9.066 -1.259 -25.597 1.00 95.69 389 ASP A N 1
ATOM 2955 C CA . ASP A 1 389 ? 10.219 -1.403 -24.713 1.00 95.69 389 ASP A CA 1
ATOM 2956 C C . ASP A 1 389 ? 10.075 -2.559 -23.713 1.00 95.69 389 ASP A C 1
ATOM 2958 O O . ASP A 1 389 ? 10.984 -3.380 -23.570 1.00 95.69 389 ASP A O 1
ATOM 2962 N N . PHE A 1 390 ? 8.936 -2.668 -23.012 1.00 96.00 390 PHE A N 1
ATOM 2963 C CA . PHE A 1 390 ? 8.767 -3.723 -22.003 1.00 96.00 390 PHE A CA 1
ATOM 2964 C C . PHE A 1 390 ? 8.660 -5.128 -22.603 1.00 96.00 390 PHE A C 1
ATOM 2966 O O . PHE A 1 390 ? 9.290 -6.034 -22.050 1.00 96.00 390 PHE A O 1
ATOM 2973 N N . PRO A 1 391 ? 7.926 -5.355 -23.711 1.00 97.19 391 PRO A N 1
ATOM 2974 C CA . PRO A 1 391 ? 7.995 -6.624 -24.426 1.00 97.19 391 PRO A CA 1
ATOM 2975 C C . PRO A 1 391 ? 9.392 -6.998 -24.900 1.00 97.19 391 PRO A C 1
ATOM 2977 O O . PRO A 1 391 ? 9.762 -8.159 -24.746 1.00 97.19 391 PRO A O 1
ATOM 2980 N N . VAL A 1 392 ? 10.176 -6.052 -25.429 1.00 97.44 392 VAL A N 1
ATOM 2981 C CA . VAL A 1 392 ? 11.557 -6.319 -25.859 1.00 97.44 392 VAL A CA 1
ATOM 2982 C C . VAL A 1 392 ? 12.426 -6.702 -24.662 1.00 97.44 392 VAL A C 1
ATOM 2984 O O . VAL A 1 392 ? 13.042 -7.767 -24.685 1.00 97.44 392 VAL A O 1
ATOM 2987 N N . MET A 1 393 ? 12.409 -5.918 -23.579 1.00 96.94 393 MET A N 1
ATOM 2988 C CA . MET A 1 393 ? 13.132 -6.245 -22.340 1.00 96.94 393 MET A CA 1
ATOM 2989 C C . MET A 1 393 ? 12.768 -7.633 -21.810 1.00 96.94 393 MET A C 1
ATOM 2991 O O . MET A 1 393 ? 13.653 -8.427 -21.488 1.00 96.94 393 MET A O 1
ATOM 2995 N N . GLY A 1 394 ? 11.467 -7.939 -21.765 1.00 97.12 394 GLY A N 1
ATOM 2996 C CA . GLY A 1 394 ? 10.942 -9.234 -21.351 1.00 97.12 394 GLY A CA 1
ATOM 2997 C C . GLY A 1 394 ? 11.436 -10.370 -22.240 1.00 97.12 394 GLY A C 1
ATOM 2998 O O . GLY A 1 394 ? 12.069 -11.309 -21.759 1.00 97.12 394 GLY A O 1
ATOM 2999 N N . LEU A 1 395 ? 11.177 -10.270 -23.544 1.00 97.69 395 LEU A N 1
ATOM 3000 C CA . LEU A 1 395 ? 11.489 -11.288 -24.546 1.00 97.69 395 LEU A CA 1
ATOM 3001 C C . LEU A 1 395 ? 12.984 -11.601 -24.614 1.00 97.69 395 LEU A C 1
ATOM 3003 O O . LEU A 1 395 ? 13.369 -12.770 -24.649 1.00 97.69 395 LEU A O 1
ATOM 3007 N N . ILE A 1 396 ? 13.820 -10.565 -24.626 1.00 97.19 396 ILE A N 1
ATOM 3008 C CA . ILE A 1 396 ? 15.278 -10.697 -24.621 1.00 97.19 396 ILE A CA 1
ATOM 3009 C C . ILE A 1 396 ? 15.775 -11.172 -23.248 1.00 97.19 396 ILE A C 1
ATOM 3011 O O . ILE A 1 396 ? 16.795 -11.850 -23.159 1.00 97.19 396 ILE A O 1
ATOM 3015 N N . GLY A 1 397 ? 15.026 -10.902 -22.177 1.00 96.75 397 GLY A N 1
ATOM 3016 C CA . GLY A 1 397 ? 15.344 -11.355 -20.829 1.00 96.75 397 GLY A CA 1
ATOM 3017 C C . GLY A 1 397 ? 16.384 -10.483 -20.132 1.00 96.75 397 GLY A C 1
ATOM 3018 O O . GLY A 1 397 ? 17.195 -11.017 -19.382 1.00 96.75 397 GLY A O 1
ATOM 3019 N N . MET A 1 398 ? 16.403 -9.178 -20.410 1.00 96.56 398 MET A N 1
ATOM 3020 C CA . MET A 1 398 ? 17.340 -8.217 -19.815 1.00 96.56 398 MET A CA 1
ATOM 3021 C C . MET A 1 398 ? 16.918 -7.844 -18.400 1.00 96.56 398 MET A C 1
ATOM 3023 O O . MET A 1 398 ? 15.877 -7.218 -18.234 1.00 96.56 398 MET A O 1
ATOM 3027 N N . VAL A 1 399 ? 17.717 -8.189 -17.390 1.00 97.19 399 VAL A N 1
ATOM 3028 C CA . VAL A 1 399 ? 17.463 -7.800 -15.994 1.00 97.19 399 VAL A CA 1
ATOM 3029 C C . VAL A 1 399 ? 18.308 -6.574 -15.657 1.00 97.19 399 VAL A C 1
ATOM 3031 O O . VAL A 1 399 ? 19.463 -6.704 -15.271 1.00 97.19 399 VAL A O 1
ATOM 3034 N N . SER A 1 400 ? 17.732 -5.389 -15.830 1.00 94.44 400 SER A N 1
ATOM 3035 C CA . SER A 1 400 ? 18.404 -4.101 -15.607 1.00 94.44 400 SER A CA 1
ATOM 3036 C C . SER A 1 400 ? 18.279 -3.588 -14.169 1.00 94.44 400 SER A C 1
ATOM 3038 O O . SER A 1 400 ? 19.119 -2.819 -13.714 1.00 94.44 400 SER A O 1
ATOM 3040 N N . GLU A 1 401 ? 17.250 -4.014 -13.435 1.00 94.00 401 GLU A N 1
ATOM 3041 C CA . GLU A 1 401 ? 16.984 -3.595 -12.055 1.00 94.00 401 GLU A CA 1
ATOM 3042 C C . GLU A 1 401 ? 17.072 -4.804 -11.117 1.00 94.00 401 GLU A C 1
ATOM 3044 O O . GLU A 1 401 ? 16.466 -5.847 -11.369 1.00 94.00 401 GLU A O 1
ATOM 3049 N N . VAL A 1 402 ? 17.813 -4.670 -10.022 1.00 94.31 402 VAL A N 1
ATOM 3050 C CA . VAL A 1 402 ? 18.044 -5.699 -9.010 1.00 94.31 402 VAL A CA 1
ATOM 3051 C C . VAL A 1 402 ? 17.802 -5.110 -7.627 1.00 94.31 402 VAL A C 1
ATOM 3053 O O . VAL A 1 402 ? 18.461 -4.170 -7.195 1.00 94.31 402 VAL A O 1
ATOM 3056 N N . ASN A 1 403 ? 16.875 -5.738 -6.914 1.00 92.56 403 ASN A N 1
ATOM 3057 C CA . ASN A 1 403 ? 16.476 -5.429 -5.551 1.00 92.56 403 ASN A CA 1
ATOM 3058 C C . ASN A 1 403 ? 17.084 -6.474 -4.606 1.00 92.56 403 ASN A C 1
ATOM 3060 O O . ASN A 1 403 ? 16.595 -7.604 -4.528 1.00 92.56 403 ASN A O 1
ATOM 3064 N N . ALA A 1 404 ? 18.144 -6.111 -3.887 1.00 92.44 404 ALA A N 1
ATOM 3065 C CA . ALA A 1 404 ? 18.827 -6.950 -2.910 1.00 92.44 404 ALA A CA 1
ATOM 3066 C C . ALA A 1 404 ? 18.228 -6.765 -1.505 1.00 92.44 404 ALA A C 1
ATOM 3068 O O . ALA A 1 404 ? 18.314 -5.691 -0.907 1.00 92.44 404 ALA A O 1
ATOM 3069 N N . GLN A 1 405 ? 17.630 -7.829 -0.967 1.00 92.50 405 GLN A N 1
ATOM 3070 C CA . GLN A 1 405 ? 16.964 -7.815 0.332 1.00 92.50 405 GLN A CA 1
ATOM 3071 C C . GLN A 1 405 ? 17.798 -8.545 1.392 1.00 92.50 405 GLN A C 1
ATOM 3073 O O . GLN A 1 405 ? 18.129 -9.724 1.243 1.00 92.50 405 GLN A O 1
ATOM 3078 N N . TYR A 1 406 ? 18.068 -7.867 2.506 1.00 92.62 406 TYR A N 1
ATOM 3079 C CA . TYR A 1 406 ? 18.845 -8.393 3.626 1.00 92.62 406 TYR A CA 1
ATOM 3080 C C . TYR A 1 406 ? 18.104 -8.201 4.942 1.00 92.62 406 TYR A C 1
ATOM 3082 O O . TYR A 1 406 ? 17.616 -7.113 5.233 1.00 92.62 406 TYR A O 1
ATOM 3090 N N . ASN A 1 407 ? 18.059 -9.245 5.768 1.00 93.56 407 ASN A N 1
ATOM 3091 C CA . ASN A 1 407 ? 17.466 -9.177 7.101 1.00 93.56 407 ASN A CA 1
ATOM 3092 C C . ASN A 1 407 ? 18.448 -9.712 8.136 1.00 93.56 407 ASN A C 1
ATOM 3094 O O . ASN A 1 407 ? 19.209 -10.637 7.849 1.00 93.56 407 ASN A O 1
ATOM 3098 N N . PHE A 1 408 ? 18.399 -9.168 9.346 1.00 93.06 408 PHE A N 1
ATOM 3099 C CA . PHE A 1 408 ? 19.288 -9.530 10.441 1.00 93.06 408 PHE A CA 1
ATOM 3100 C C . PHE A 1 408 ? 18.504 -9.718 11.740 1.00 93.06 408 PHE A C 1
ATOM 3102 O O . PHE A 1 408 ? 17.483 -9.077 11.969 1.00 93.06 408 PHE A O 1
ATOM 3109 N N . THR A 1 409 ? 19.015 -10.573 12.622 1.00 92.94 409 THR A N 1
ATOM 3110 C CA . THR A 1 409 ? 18.673 -10.558 14.049 1.00 92.94 409 THR A CA 1
ATOM 3111 C C . THR A 1 409 ? 19.790 -9.885 14.831 1.00 92.94 409 THR A C 1
ATOM 3113 O O . THR A 1 409 ? 20.958 -10.170 14.574 1.00 92.94 409 THR A O 1
ATOM 3116 N N . LEU A 1 410 ? 19.461 -9.046 15.805 1.00 91.94 410 LEU A N 1
ATOM 3117 C CA . LEU A 1 410 ? 20.422 -8.233 16.548 1.00 91.94 410 LEU A CA 1
ATOM 3118 C C . LEU A 1 410 ? 20.642 -8.754 17.969 1.00 91.94 410 LEU A C 1
ATOM 3120 O O . LEU A 1 410 ? 19.687 -9.102 18.670 1.00 91.94 410 LEU A O 1
ATOM 3124 N N . ASP A 1 411 ? 21.893 -8.725 18.424 1.00 92.19 411 ASP A N 1
ATOM 3125 C CA . ASP A 1 411 ? 22.245 -8.770 19.840 1.00 92.19 411 ASP A CA 1
ATOM 3126 C C . ASP A 1 411 ? 21.986 -7.392 20.462 1.00 92.19 411 ASP A C 1
ATOM 3128 O O . ASP A 1 411 ? 22.599 -6.381 20.108 1.00 92.19 411 ASP A O 1
ATOM 3132 N N . THR A 1 412 ? 21.064 -7.346 21.420 1.00 89.31 412 THR A N 1
ATOM 3133 C CA . THR A 1 412 ? 20.574 -6.093 22.007 1.00 89.31 412 THR A CA 1
ATOM 3134 C C . THR A 1 412 ? 21.614 -5.353 22.851 1.00 89.31 412 THR A C 1
ATOM 3136 O O . THR A 1 412 ? 21.460 -4.150 23.093 1.00 89.31 412 THR A O 1
ATOM 3139 N N . LYS A 1 413 ? 22.678 -6.041 23.289 1.00 87.81 413 LYS A N 1
ATOM 3140 C CA . LYS A 1 413 ? 23.755 -5.481 24.111 1.00 87.81 413 LYS A CA 1
ATOM 3141 C C . LYS A 1 413 ? 24.902 -4.969 23.253 1.00 87.81 413 LYS A C 1
ATOM 3143 O O . LYS A 1 413 ? 25.380 -3.865 23.496 1.00 87.81 413 LYS A O 1
ATOM 3148 N N . THR A 1 414 ? 25.346 -5.761 22.281 1.00 88.88 414 THR A N 1
ATOM 3149 C CA . THR A 1 414 ? 26.550 -5.463 21.489 1.00 88.88 414 THR A CA 1
ATOM 3150 C C . THR A 1 414 ? 26.251 -4.728 20.186 1.00 88.88 414 THR A C 1
ATOM 3152 O O . THR A 1 414 ? 27.155 -4.108 19.633 1.00 88.88 414 THR A O 1
ATOM 3155 N N . GLY A 1 415 ? 25.011 -4.779 19.688 1.00 88.00 415 GLY A N 1
ATOM 3156 C CA . GLY A 1 415 ? 24.667 -4.253 18.364 1.00 88.00 415 GLY A CA 1
ATOM 3157 C C . GLY A 1 415 ? 25.115 -5.141 17.205 1.00 88.00 415 GLY A C 1
ATOM 3158 O O . GLY A 1 415 ? 24.924 -4.745 16.057 1.00 88.00 415 GLY A O 1
ATOM 3159 N N . ALA A 1 416 ? 25.687 -6.317 17.479 1.00 93.00 416 ALA A N 1
ATOM 3160 C CA . ALA A 1 416 ? 26.074 -7.273 16.449 1.00 93.00 416 ALA A CA 1
ATOM 3161 C C . ALA A 1 416 ? 24.835 -7.918 15.816 1.00 93.00 416 ALA A C 1
ATOM 3163 O O . ALA A 1 416 ? 23.926 -8.367 16.515 1.00 93.00 416 ALA A O 1
ATOM 3164 N N . GLY A 1 417 ? 24.805 -7.972 14.490 1.00 92.62 417 GLY A N 1
ATOM 3165 C CA . GLY A 1 417 ? 23.770 -8.620 13.698 1.00 92.62 417 GLY A CA 1
ATOM 3166 C C . GLY A 1 417 ? 24.181 -10.024 13.259 1.00 92.62 417 GLY A C 1
ATOM 3167 O O . GLY A 1 417 ? 25.349 -10.308 13.010 1.00 92.62 417 GLY A O 1
ATOM 3168 N N . THR A 1 418 ? 23.208 -10.916 13.126 1.00 94.00 418 THR A N 1
ATOM 3169 C CA . THR A 1 418 ? 23.344 -12.208 12.444 1.00 94.00 418 THR A CA 1
ATOM 3170 C C . THR A 1 418 ? 22.387 -12.215 11.267 1.00 94.00 418 THR A C 1
ATOM 3172 O O . THR A 1 418 ? 21.190 -12.002 11.452 1.00 94.00 418 THR A O 1
ATOM 3175 N N . GLN A 1 419 ? 22.909 -12.420 10.060 1.00 93.56 419 GLN A N 1
ATOM 3176 C CA . GLN A 1 419 ? 22.097 -12.406 8.849 1.00 93.56 419 GLN A CA 1
ATOM 3177 C C . GLN A 1 419 ? 21.096 -13.567 8.853 1.00 93.56 419 GLN A C 1
ATOM 3179 O O . GLN A 1 419 ? 21.442 -14.715 9.134 1.00 93.56 419 GLN A O 1
ATOM 3184 N N . ILE A 1 420 ? 19.849 -13.259 8.515 1.00 93.94 420 ILE A N 1
ATOM 3185 C CA . ILE A 1 420 ? 18.798 -14.230 8.234 1.00 93.94 420 ILE A CA 1
ATOM 3186 C C . ILE A 1 420 ? 18.928 -14.611 6.758 1.00 93.94 420 ILE A C 1
ATOM 3188 O O . ILE A 1 420 ? 18.868 -13.751 5.878 1.00 93.94 420 ILE A O 1
ATOM 3192 N N . ASN A 1 421 ? 19.105 -15.904 6.485 1.00 92.75 421 ASN A N 1
ATOM 3193 C CA . ASN A 1 421 ? 19.206 -16.397 5.114 1.00 92.75 421 ASN A CA 1
ATOM 3194 C C . ASN A 1 421 ? 17.937 -16.080 4.313 1.00 92.75 421 ASN A C 1
ATOM 3196 O O . ASN A 1 421 ? 16.819 -16.174 4.828 1.00 92.75 421 ASN A O 1
ATOM 3200 N N . GLN A 1 422 ? 18.122 -15.759 3.033 1.00 90.62 422 GLN A N 1
ATOM 3201 C CA . GLN A 1 422 ? 17.031 -15.487 2.100 1.00 90.62 422 GLN A CA 1
ATOM 3202 C C . GLN A 1 422 ? 16.000 -16.631 2.102 1.00 90.62 422 GLN A C 1
ATOM 3204 O O . GLN A 1 422 ? 16.351 -17.810 2.155 1.00 90.62 422 GLN A O 1
ATOM 3209 N N . GLY A 1 423 ? 14.717 -16.270 2.082 1.00 89.81 423 GLY A N 1
ATOM 3210 C CA . GLY A 1 423 ? 13.573 -17.182 2.150 1.00 89.81 423 GLY A CA 1
ATOM 3211 C C . GLY A 1 423 ? 13.100 -17.557 3.558 1.00 89.81 423 GLY A C 1
ATOM 3212 O O . GLY A 1 423 ? 11.946 -17.971 3.715 1.00 89.81 423 GLY A O 1
ATOM 3213 N N . LEU A 1 424 ? 13.919 -17.361 4.596 1.00 94.38 424 LEU A N 1
ATOM 3214 C CA . LEU A 1 424 ? 13.468 -17.518 5.981 1.00 94.38 424 LEU A CA 1
ATOM 3215 C C . LEU A 1 424 ? 12.627 -16.310 6.421 1.00 94.38 424 LEU A C 1
ATOM 3217 O O . LEU A 1 424 ? 12.921 -15.180 6.023 1.00 94.38 424 LEU A O 1
ATOM 3221 N N . PRO A 1 425 ? 11.578 -16.515 7.235 1.00 92.31 425 PRO A N 1
ATOM 3222 C CA . PRO A 1 425 ? 10.709 -15.427 7.651 1.00 92.31 425 PRO A CA 1
ATOM 3223 C C . PRO A 1 425 ? 11.374 -14.505 8.678 1.00 92.31 425 PRO A C 1
ATOM 3225 O O . PRO A 1 425 ? 12.060 -14.960 9.595 1.00 92.31 425 PRO A O 1
ATOM 3228 N N . VAL A 1 426 ? 11.065 -13.216 8.580 1.00 91.19 426 VAL A N 1
ATOM 3229 C CA . VAL A 1 426 ? 11.381 -12.199 9.587 1.00 91.19 426 VAL A CA 1
ATOM 3230 C C . VAL A 1 426 ? 10.309 -12.218 10.675 1.00 91.19 426 VAL A C 1
ATOM 3232 O O . VAL A 1 426 ? 9.118 -12.336 10.374 1.00 91.19 426 VAL A O 1
ATOM 3235 N N . GLN A 1 427 ? 10.718 -12.120 11.940 1.00 91.00 427 GLN A N 1
ATOM 3236 C CA . GLN A 1 427 ? 9.811 -12.145 13.090 1.00 91.00 427 GLN A CA 1
ATOM 3237 C C . GLN A 1 427 ? 9.887 -10.838 13.875 1.00 91.00 427 GLN A C 1
ATOM 3239 O O . GLN A 1 427 ? 10.980 -10.350 14.153 1.00 91.00 427 GLN A O 1
ATOM 3244 N N . HIS A 1 428 ? 8.732 -10.319 14.290 1.00 88.56 428 HIS A N 1
ATOM 3245 C CA . HIS A 1 428 ? 8.652 -9.167 15.188 1.00 88.56 428 HIS A CA 1
ATOM 3246 C C . HIS A 1 428 ? 7.675 -9.426 16.332 1.00 88.56 428 HIS A C 1
ATOM 3248 O O . HIS A 1 428 ? 6.631 -10.060 16.153 1.00 88.56 428 HIS A O 1
ATOM 3254 N N . HIS A 1 429 ? 7.995 -8.900 17.514 1.00 92.19 429 HIS A N 1
ATOM 3255 C CA . HIS A 1 429 ? 7.168 -9.016 18.707 1.00 92.19 429 HIS A CA 1
ATOM 3256 C C . HIS A 1 429 ? 6.903 -7.644 19.322 1.00 92.19 429 HIS A C 1
ATOM 3258 O O . HIS A 1 429 ? 7.601 -7.236 20.248 1.00 92.19 429 HIS A O 1
ATOM 3264 N N . TYR A 1 430 ? 5.874 -6.938 18.865 1.00 91.44 430 TYR A N 1
ATOM 3265 C CA . TYR A 1 430 ? 5.519 -5.636 19.428 1.00 91.44 430 TYR A CA 1
ATOM 3266 C C . TYR A 1 430 ? 4.608 -5.751 20.648 1.00 91.44 430 TYR A C 1
ATOM 3268 O O . TYR A 1 430 ? 3.789 -6.665 20.755 1.00 91.44 430 TYR A O 1
ATOM 3276 N N . ALA A 1 431 ? 4.699 -4.775 21.542 1.00 91.62 431 ALA A N 1
ATOM 3277 C CA . ALA A 1 431 ? 3.728 -4.553 22.604 1.00 91.62 431 ALA A CA 1
ATOM 3278 C C . ALA A 1 431 ? 3.291 -3.085 22.633 1.00 91.62 431 ALA A C 1
ATOM 3280 O O . ALA A 1 431 ? 4.042 -2.204 22.230 1.00 91.62 431 ALA A O 1
ATOM 3281 N N . LEU A 1 432 ? 2.060 -2.835 23.078 1.00 90.56 432 LEU A N 1
ATOM 3282 C CA . LEU A 1 432 ? 1.469 -1.510 23.265 1.00 90.56 432 LEU A CA 1
ATOM 3283 C C . LEU A 1 432 ? 0.565 -1.548 24.492 1.00 90.56 432 LEU A C 1
ATOM 3285 O O . LEU A 1 432 ? -0.376 -2.342 24.540 1.00 90.56 432 LEU A O 1
ATOM 3289 N N . TYR A 1 433 ? 0.825 -0.671 25.461 1.00 92.00 433 TYR A N 1
ATOM 3290 C CA . TYR A 1 433 ? 0.016 -0.564 26.673 1.00 92.00 433 TYR A CA 1
ATOM 3291 C C . TYR A 1 433 ? -0.692 0.782 26.754 1.00 92.00 433 TYR A C 1
ATOM 3293 O O . TYR A 1 433 ? -0.098 1.841 26.512 1.00 92.00 433 TYR A O 1
ATOM 3301 N N . GLU A 1 434 ? -1.957 0.716 27.151 1.00 92.19 434 GLU A N 1
ATOM 3302 C CA . GLU A 1 434 ? -2.836 1.862 27.306 1.00 92.19 434 GLU A CA 1
ATOM 3303 C C . GLU A 1 434 ? -3.540 1.802 28.657 1.00 92.19 434 GLU A C 1
ATOM 3305 O O . GLU A 1 434 ? -4.066 0.761 29.064 1.00 92.19 434 GLU A O 1
ATOM 3310 N N . TYR A 1 435 ? -3.574 2.946 29.331 1.00 95.19 435 TYR A N 1
ATOM 3311 C CA . TYR A 1 435 ? -4.244 3.106 30.613 1.00 95.19 435 TYR A CA 1
ATOM 3312 C C . TYR A 1 435 ? -5.167 4.313 30.532 1.00 95.19 435 TYR A C 1
ATOM 3314 O O . TYR A 1 435 ? -4.713 5.433 30.304 1.00 95.19 435 TYR A O 1
ATOM 3322 N N . GLU A 1 436 ? -6.460 4.100 30.734 1.00 95.69 436 GLU A N 1
ATOM 3323 C CA . GLU A 1 436 ? -7.455 5.162 30.770 1.00 95.69 436 GLU A CA 1
ATOM 3324 C C . GLU A 1 436 ? -8.138 5.196 32.130 1.00 95.69 436 GLU A C 1
ATOM 3326 O O . GLU A 1 436 ? -8.539 4.162 32.662 1.00 95.69 436 GLU A O 1
ATOM 3331 N N . LEU A 1 437 ? -8.318 6.402 32.655 1.00 97.31 437 LEU A N 1
ATOM 3332 C CA . LEU A 1 437 ? -9.068 6.673 33.876 1.00 97.31 437 LEU A CA 1
ATOM 3333 C C . LEU A 1 437 ? -10.087 7.762 33.575 1.00 97.31 437 LEU A C 1
ATOM 3335 O O . LEU A 1 437 ? -9.751 8.736 32.900 1.00 97.31 437 LEU A O 1
ATOM 3339 N N . TYR A 1 438 ? -11.311 7.655 34.080 1.00 97.94 438 TYR A N 1
ATOM 3340 C CA . TYR A 1 438 ? -12.277 8.741 33.963 1.00 97.94 438 TYR A CA 1
ATOM 3341 C C . TYR A 1 438 ? -13.053 8.985 35.251 1.00 97.94 438 TYR A C 1
ATOM 3343 O O . TYR A 1 438 ? -13.321 8.077 36.037 1.00 97.94 438 TYR A O 1
ATOM 3351 N N . ALA A 1 439 ? -13.454 10.241 35.416 1.00 98.44 439 ALA A N 1
ATOM 3352 C CA . ALA A 1 439 ? -14.426 10.674 36.404 1.00 98.44 439 ALA A CA 1
ATOM 3353 C C . ALA A 1 439 ? -15.411 11.629 35.729 1.00 98.44 439 ALA A C 1
ATOM 3355 O O . ALA A 1 439 ? -15.009 12.523 34.980 1.00 98.44 439 ALA A O 1
ATOM 3356 N N . GLN A 1 440 ? -16.700 11.435 35.976 1.00 98.06 440 GLN A N 1
ATOM 3357 C CA . GLN A 1 440 ? -17.764 12.262 35.420 1.00 98.06 440 GLN A CA 1
ATOM 3358 C C . GLN A 1 440 ? -18.942 12.377 36.384 1.00 98.06 440 GLN A C 1
ATOM 3360 O O . GLN A 1 440 ? -19.145 11.522 37.245 1.00 98.06 440 GLN A O 1
ATOM 3365 N N . ASP A 1 441 ? -19.745 13.414 36.201 1.00 98.44 441 ASP A N 1
ATOM 3366 C CA . ASP A 1 441 ? -20.974 13.646 36.942 1.00 98.44 441 ASP A CA 1
ATOM 3367 C C . ASP A 1 441 ? -22.086 14.108 36.000 1.00 98.44 441 ASP A C 1
ATOM 3369 O O . ASP A 1 441 ? -21.866 14.942 35.120 1.00 98.44 441 ASP A O 1
ATOM 3373 N N . SER A 1 442 ? -23.287 13.574 36.214 1.00 98.00 442 SER A N 1
ATOM 3374 C CA . SER A 1 442 ? -24.531 14.134 35.699 1.00 98.00 442 SER A CA 1
ATOM 3375 C C . SER A 1 442 ? -25.286 14.799 36.843 1.00 98.00 442 SER A C 1
ATOM 3377 O O . SER A 1 442 ? -25.908 14.139 37.683 1.00 98.00 442 SER A O 1
ATOM 3379 N N . TRP A 1 443 ? -25.233 16.127 36.868 1.00 98.25 443 TRP A N 1
ATOM 3380 C CA . TRP A 1 443 ? -25.805 16.942 37.922 1.00 98.25 443 TRP A CA 1
ATOM 3381 C C . TRP A 1 443 ? -27.134 17.560 37.487 1.00 98.25 443 TRP A C 1
ATOM 3383 O O . TRP A 1 443 ? -27.206 18.443 36.629 1.00 98.25 443 TRP A O 1
ATOM 3393 N N . LYS A 1 444 ? -28.217 17.151 38.148 1.00 97.69 444 LYS A N 1
ATOM 3394 C CA . LYS A 1 444 ? -29.529 17.801 38.052 1.00 97.69 444 LYS A CA 1
ATOM 3395 C C . LYS A 1 444 ? -29.558 19.066 38.912 1.00 97.69 444 LYS A C 1
ATOM 3397 O O . LYS A 1 444 ? -30.149 19.077 39.994 1.00 97.69 444 LYS A O 1
ATOM 3402 N N . VAL A 1 445 ? -28.921 20.135 38.437 1.00 96.94 445 VAL A N 1
ATOM 3403 C CA . VAL A 1 445 ? -28.841 21.444 39.116 1.00 96.94 445 VAL A CA 1
ATOM 3404 C C . VAL A 1 445 ? -30.243 21.945 39.496 1.00 96.94 445 VAL A C 1
ATOM 3406 O O . VAL A 1 445 ? -30.510 22.295 40.653 1.00 96.94 445 VAL A O 1
ATOM 3409 N N . LYS A 1 446 ? -31.165 21.921 38.522 1.00 94.56 446 LYS A N 1
ATOM 3410 C CA . LYS A 1 446 ? -32.592 22.261 38.656 1.00 94.56 446 LYS A CA 1
ATOM 3411 C C . LYS A 1 446 ? -33.442 21.229 37.898 1.00 94.56 446 LYS A C 1
ATOM 3413 O O . LYS A 1 446 ? -32.918 20.571 37.005 1.00 94.56 446 LYS A O 1
ATOM 3418 N N . PRO A 1 447 ? -34.757 21.111 38.164 1.00 92.19 447 PRO A N 1
ATOM 3419 C CA . PRO A 1 447 ? -35.636 20.220 37.393 1.00 92.19 447 PRO A CA 1
ATOM 3420 C C . PRO A 1 447 ? -35.625 20.481 35.878 1.00 92.19 447 PRO A C 1
ATOM 3422 O O . PRO A 1 447 ? -35.886 19.574 35.100 1.00 92.19 447 PRO A O 1
ATOM 3425 N N . ASN A 1 448 ? -35.297 21.711 35.471 1.00 94.00 448 ASN A N 1
ATOM 3426 C CA . ASN A 1 448 ? -35.211 22.160 34.084 1.00 94.00 448 ASN A CA 1
ATOM 3427 C C . ASN A 1 448 ? -33.765 22.376 33.593 1.00 94.00 448 ASN A C 1
ATOM 3429 O O . ASN A 1 448 ? -33.575 22.955 32.525 1.00 94.00 448 ASN A O 1
ATOM 3433 N N . PHE A 1 449 ? -32.747 21.987 34.372 1.00 96.25 449 PHE A N 1
ATOM 3434 C CA . PHE A 1 449 ? -31.340 22.141 33.995 1.00 96.25 449 PHE A CA 1
ATOM 3435 C C . PHE A 1 449 ? -30.492 20.973 34.503 1.00 96.25 449 PHE A C 1
ATOM 3437 O O . PHE A 1 449 ? -30.289 20.820 35.712 1.00 96.25 449 PHE A O 1
ATOM 3444 N N . THR A 1 450 ? -29.982 20.178 33.564 1.00 98.12 450 THR A N 1
ATOM 3445 C CA . THR A 1 450 ? -28.996 19.123 33.818 1.00 98.12 450 THR A CA 1
ATOM 3446 C C . THR A 1 450 ? -27.668 19.532 33.203 1.00 98.12 450 THR A C 1
ATOM 3448 O O . THR A 1 450 ? -27.622 19.916 32.035 1.00 98.12 450 THR A O 1
ATOM 3451 N N . PHE A 1 451 ? -26.601 19.434 33.983 1.00 98.19 451 PHE A N 1
ATOM 3452 C CA . PHE A 1 451 ? -25.238 19.717 33.562 1.00 98.19 451 PHE A CA 1
ATOM 3453 C C . PHE A 1 451 ? -24.408 18.447 33.723 1.00 98.19 451 PHE A C 1
ATOM 3455 O O . PHE A 1 451 ? -24.405 17.850 34.797 1.00 98.19 451 PHE A O 1
ATOM 3462 N N . ASN A 1 452 ? -23.726 18.025 32.665 1.00 98.25 452 ASN A N 1
ATOM 3463 C CA . ASN A 1 452 ? -22.798 16.908 32.705 1.00 98.25 452 ASN A CA 1
ATOM 3464 C C . ASN A 1 452 ? -21.385 17.433 32.507 1.00 98.25 452 ASN A C 1
ATOM 3466 O O . ASN A 1 452 ? -21.131 18.227 31.601 1.00 98.25 452 ASN A O 1
ATOM 3470 N N . TYR A 1 453 ? -20.457 16.951 33.315 1.00 98.12 453 TYR A N 1
ATOM 3471 C CA . TYR A 1 453 ? -19.049 17.274 33.168 1.00 98.12 453 TYR A CA 1
ATOM 3472 C C . TYR A 1 453 ? -18.200 16.083 33.579 1.00 98.12 453 TYR A C 1
ATOM 3474 O O . TYR A 1 453 ? -18.580 15.289 34.437 1.00 98.12 453 TYR A O 1
ATOM 3482 N N . GLY A 1 454 ? -17.043 15.949 32.956 1.00 98.31 454 GLY A N 1
ATOM 3483 C CA . GLY A 1 454 ? -16.111 14.887 33.267 1.00 98.31 454 GLY A CA 1
ATOM 3484 C C . GLY A 1 454 ? -14.781 15.084 32.574 1.00 98.31 454 GLY A C 1
ATOM 3485 O O . GLY A 1 454 ? -14.632 15.907 31.670 1.00 98.31 454 GLY A O 1
ATOM 3486 N N . VAL A 1 455 ? -13.807 14.304 33.010 1.00 98.12 455 VAL A N 1
ATOM 3487 C CA . VAL A 1 455 ? -12.484 14.251 32.405 1.00 98.12 455 VAL A CA 1
ATOM 3488 C C . VAL A 1 455 ? -12.055 12.802 32.300 1.00 98.12 455 VAL A C 1
ATOM 3490 O O . VAL A 1 455 ? -12.280 12.000 33.209 1.00 98.12 455 VAL A O 1
ATOM 3493 N N . ARG A 1 456 ? -11.435 12.472 31.172 1.00 97.25 456 ARG A N 1
ATOM 3494 C CA . ARG A 1 456 ? -10.704 11.227 30.992 1.00 97.25 456 ARG A CA 1
ATOM 3495 C C . ARG A 1 456 ? -9.220 11.533 30.861 1.00 97.25 456 ARG A C 1
ATOM 3497 O O . ARG A 1 456 ? -8.844 12.440 30.129 1.00 97.25 456 ARG A O 1
ATOM 3504 N N . TYR A 1 457 ? -8.392 10.783 31.564 1.00 96.75 457 TYR A N 1
ATOM 3505 C CA . TYR A 1 457 ? -6.951 10.756 31.371 1.00 96.75 457 TYR A CA 1
ATOM 3506 C C . TYR A 1 457 ? -6.591 9.505 30.578 1.00 96.75 457 TYR A C 1
ATOM 3508 O O . TYR A 1 457 ? -7.093 8.425 30.890 1.00 96.75 457 TYR A O 1
ATOM 3516 N N . LEU A 1 458 ? -5.748 9.655 29.561 1.00 94.38 458 LEU A N 1
ATOM 3517 C CA . LEU A 1 458 ? -5.221 8.554 28.768 1.00 94.38 458 LEU A CA 1
ATOM 3518 C C . LEU A 1 458 ? -3.693 8.574 28.864 1.00 94.38 458 LEU A C 1
ATOM 3520 O O . LEU A 1 458 ? -3.058 9.590 28.600 1.00 94.38 458 LEU A O 1
ATOM 3524 N N . LEU A 1 459 ? -3.094 7.445 29.215 1.00 92.88 459 LEU A N 1
ATOM 3525 C CA . LEU A 1 459 ? -1.665 7.213 29.068 1.00 92.88 459 LEU A CA 1
ATOM 3526 C C . LEU A 1 459 ? -1.472 6.212 27.938 1.00 92.88 459 LEU A C 1
ATOM 3528 O O . LEU A 1 459 ? -1.845 5.046 28.068 1.00 92.88 459 LEU A O 1
ATOM 3532 N N . MET A 1 460 ? -0.877 6.682 26.847 1.00 87.25 460 MET A N 1
ATOM 3533 C CA . MET A 1 460 ? -0.533 5.854 25.698 1.00 87.25 460 MET A CA 1
ATOM 3534 C C . MET A 1 460 ? 0.982 5.740 25.602 1.00 87.25 460 MET A C 1
ATOM 3536 O O . MET A 1 460 ? 1.687 6.751 25.500 1.00 87.25 460 MET A O 1
ATOM 3540 N N . THR A 1 461 ? 1.471 4.506 25.649 1.00 89.19 461 THR A N 1
ATOM 3541 C CA . THR A 1 461 ? 2.881 4.212 25.380 1.00 89.19 461 THR A CA 1
ATOM 3542 C C . THR A 1 461 ? 3.118 4.134 23.867 1.00 89.19 461 THR A C 1
ATOM 3544 O O . THR A 1 461 ? 2.190 3.774 23.144 1.00 89.19 461 THR A O 1
ATOM 3547 N N . PRO A 1 462 ? 4.306 4.488 23.345 1.00 88.94 462 PRO A N 1
ATOM 3548 C CA . PRO A 1 462 ? 4.681 4.081 21.998 1.00 88.94 462 PRO A CA 1
ATOM 3549 C C . PRO A 1 462 ? 4.708 2.546 21.973 1.00 88.94 462 PRO A C 1
ATOM 3551 O O . PRO A 1 462 ? 5.094 1.940 22.980 1.00 88.94 462 PRO A O 1
ATOM 3554 N N . PRO A 1 463 ? 4.306 1.890 20.878 1.00 90.31 463 PRO A N 1
ATOM 3555 C CA . PRO A 1 463 ? 4.597 0.487 20.737 1.00 90.31 463 PRO A CA 1
ATOM 3556 C C . PRO A 1 463 ? 6.106 0.260 20.612 1.00 90.31 463 PRO A C 1
ATOM 3558 O O . PRO A 1 463 ? 6.813 1.097 20.058 1.00 90.31 463 PRO A O 1
ATOM 3561 N N . TRP A 1 464 ? 6.587 -0.859 21.147 1.00 89.88 464 TRP A N 1
ATOM 3562 C CA . TRP A 1 464 ? 8.011 -1.207 21.158 1.00 89.88 464 TRP A CA 1
ATOM 3563 C C . TRP A 1 464 ? 8.211 -2.684 20.836 1.00 89.88 464 TRP A C 1
ATOM 3565 O O . TRP A 1 464 ? 7.344 -3.511 21.140 1.00 89.88 464 TRP A O 1
ATOM 3575 N N . GLU A 1 465 ? 9.356 -3.028 20.250 1.00 91.50 465 GLU A N 1
ATOM 3576 C CA . GLU A 1 465 ? 9.742 -4.420 20.020 1.00 91.50 465 GLU A CA 1
ATOM 3577 C C . GLU A 1 465 ? 10.261 -5.071 21.322 1.00 91.50 465 GLU A C 1
ATOM 3579 O O . GLU A 1 465 ? 11.207 -4.613 21.964 1.00 91.50 465 GLU A O 1
ATOM 3584 N N . THR A 1 466 ? 9.609 -6.149 21.758 1.00 92.81 466 THR A N 1
ATOM 3585 C CA . THR A 1 466 ? 9.807 -6.779 23.073 1.00 92.81 466 THR A CA 1
ATOM 3586 C C . THR A 1 466 ? 11.084 -7.615 23.185 1.00 92.81 466 THR A C 1
ATOM 3588 O O . THR A 1 466 ? 11.564 -7.818 24.301 1.00 92.81 466 THR A O 1
ATOM 3591 N N . LYS A 1 467 ? 11.657 -8.072 22.070 1.00 91.94 467 LYS A N 1
ATOM 3592 C CA . LYS A 1 467 ? 12.940 -8.786 21.956 1.00 91.94 467 LYS A CA 1
ATOM 3593 C C . LYS A 1 467 ? 14.125 -7.864 21.624 1.00 91.94 467 LYS A C 1
ATOM 3595 O O . LYS A 1 467 ? 15.245 -8.357 21.511 1.00 91.94 467 LYS A O 1
ATOM 3600 N N . GLY A 1 468 ? 13.900 -6.555 21.507 1.00 89.94 468 GLY A N 1
ATOM 3601 C CA . GLY A 1 468 ? 14.897 -5.547 21.150 1.00 89.94 468 GLY A CA 1
ATOM 3602 C C . GLY A 1 468 ? 15.349 -5.581 19.684 1.00 89.94 468 GLY A C 1
ATOM 3603 O O . GLY A 1 468 ? 16.424 -5.069 19.385 1.00 89.94 468 GLY A O 1
ATOM 3604 N N . GLN A 1 469 ? 14.555 -6.170 18.782 1.00 91.50 469 GLN A N 1
ATOM 3605 C CA . GLN A 1 469 ? 14.784 -6.149 17.330 1.00 91.50 469 GLN A CA 1
ATOM 3606 C C . GLN A 1 469 ? 14.266 -4.831 16.730 1.00 91.50 469 GLN A C 1
ATOM 3608 O O . GLN A 1 469 ? 13.337 -4.814 15.924 1.00 91.50 469 GLN A O 1
ATOM 3613 N N . GLU A 1 470 ? 14.818 -3.709 17.191 1.00 90.12 470 GLU A N 1
ATOM 3614 C CA . GLU A 1 470 ? 14.366 -2.361 16.839 1.00 90.12 470 GLU A CA 1
ATOM 3615 C C . GLU A 1 470 ? 15.563 -1.432 16.644 1.00 90.12 470 GLU A C 1
ATOM 3617 O O . GLU A 1 470 ? 16.492 -1.406 17.457 1.00 90.12 470 GLU A O 1
ATOM 3622 N N . VAL A 1 471 ? 15.525 -0.653 15.566 1.00 90.19 471 VAL A N 1
ATOM 3623 C CA . VAL A 1 471 ? 16.530 0.361 15.235 1.00 90.19 471 VAL A CA 1
ATOM 3624 C C . VAL A 1 471 ? 15.836 1.677 14.930 1.00 90.19 471 VAL A C 1
ATOM 3626 O O . VAL A 1 471 ? 14.692 1.694 14.478 1.00 90.19 471 VAL A O 1
ATOM 3629 N N . ALA A 1 472 ? 16.528 2.781 15.179 1.00 88.88 472 ALA A N 1
ATOM 3630 C CA . ALA A 1 472 ? 16.040 4.116 14.873 1.00 88.88 472 ALA A CA 1
ATOM 3631 C C . ALA A 1 472 ? 17.158 4.975 14.285 1.00 88.88 472 ALA A C 1
ATOM 3633 O O . ALA A 1 472 ? 18.328 4.772 14.635 1.00 88.88 472 ALA A O 1
ATOM 3634 N N . PRO A 1 473 ? 16.802 5.986 13.476 1.00 88.19 473 PRO A N 1
ATOM 3635 C CA . PRO A 1 473 ? 17.695 7.090 13.178 1.00 88.19 473 PRO A CA 1
ATOM 3636 C C . PRO A 1 473 ? 18.295 7.678 14.468 1.00 88.19 473 PRO A C 1
ATOM 3638 O O . PRO A 1 473 ? 17.579 7.905 15.448 1.00 88.19 473 PRO A O 1
ATOM 3641 N N . TYR A 1 474 ? 19.598 7.950 14.497 1.00 77.62 474 TYR A N 1
ATOM 3642 C CA . TYR A 1 474 ? 20.297 8.545 15.637 1.00 77.62 474 TYR A CA 1
ATOM 3643 C C . TYR A 1 474 ? 21.284 9.630 15.198 1.00 77.62 474 TYR A C 1
ATOM 3645 O O . TYR A 1 474 ? 21.776 9.636 14.073 1.00 77.62 474 TYR A O 1
ATOM 3653 N N . TYR A 1 475 ? 21.605 10.528 16.129 1.00 63.69 475 TYR A N 1
ATOM 3654 C CA . TYR A 1 475 ? 22.767 11.404 16.028 1.00 63.69 475 TYR A CA 1
ATOM 3655 C C . TYR A 1 475 ? 23.596 11.358 17.307 1.00 63.69 475 TYR A C 1
ATOM 3657 O O . TYR A 1 475 ? 23.083 11.116 18.407 1.00 63.69 475 TYR A O 1
ATOM 3665 N N . LEU A 1 476 ? 24.897 11.595 17.153 1.00 55.38 476 LEU A N 1
ATOM 3666 C CA . LEU A 1 476 ? 25.796 11.884 18.263 1.00 55.38 476 LEU A CA 1
ATOM 3667 C C . LEU A 1 476 ? 25.787 13.391 18.485 1.00 55.38 476 LEU A C 1
ATOM 3669 O O . LEU A 1 476 ? 26.042 14.158 17.560 1.00 55.38 476 LEU A O 1
ATOM 3673 N N . ASN A 1 477 ? 25.513 13.824 19.709 1.00 55.78 477 ASN A N 1
ATOM 3674 C CA . ASN A 1 477 ? 25.843 15.177 20.134 1.00 55.78 477 ASN A CA 1
ATOM 3675 C C . ASN A 1 477 ? 26.837 15.128 21.299 1.00 55.78 477 ASN A C 1
ATOM 3677 O O . ASN A 1 477 ? 27.188 14.060 21.801 1.00 55.78 477 ASN A O 1
ATOM 3681 N N . SER A 1 478 ? 27.285 16.298 21.750 1.00 51.62 478 SER A N 1
ATOM 3682 C CA . SER A 1 478 ? 28.197 16.436 22.892 1.00 51.62 478 SER A CA 1
ATOM 3683 C C . SER A 1 478 ? 27.647 15.866 24.212 1.00 51.62 478 SER A C 1
ATOM 3685 O O . SER A 1 478 ? 28.420 15.648 25.139 1.00 51.62 478 SER A O 1
ATOM 3687 N N . ALA A 1 479 ? 26.340 15.590 24.299 1.00 57.22 479 ALA A N 1
ATOM 3688 C CA . ALA A 1 479 ? 25.668 14.954 25.434 1.00 57.22 479 ALA A CA 1
ATOM 3689 C C . ALA A 1 479 ? 25.416 13.440 25.238 1.00 57.22 479 ALA A C 1
ATOM 3691 O O . ALA A 1 479 ? 24.781 12.814 26.088 1.00 57.22 479 ALA A O 1
ATOM 3692 N N . GLY A 1 480 ? 25.912 12.840 24.150 1.00 60.44 480 GLY A N 1
ATOM 3693 C CA . GLY A 1 480 ? 25.803 11.414 23.850 1.00 60.44 480 GLY A CA 1
ATOM 3694 C C . GLY A 1 480 ? 24.862 11.088 22.688 1.00 60.44 480 GLY A C 1
ATOM 3695 O O . GLY A 1 480 ? 24.514 11.929 21.859 1.00 60.44 480 GLY A O 1
ATOM 3696 N N . LYS A 1 481 ? 24.478 9.813 22.599 1.00 63.81 481 LYS A N 1
ATOM 3697 C CA . LYS A 1 481 ? 23.624 9.292 21.531 1.00 63.81 481 LYS A CA 1
ATOM 3698 C C . LYS A 1 481 ? 22.152 9.617 21.799 1.00 63.81 481 LYS A C 1
ATOM 3700 O O . LYS A 1 481 ? 21.610 9.204 22.824 1.00 63.81 481 LYS A O 1
ATOM 3705 N N . LYS A 1 482 ? 21.486 10.288 20.858 1.00 67.38 482 LYS A N 1
ATOM 3706 C CA . LYS A 1 482 ? 20.047 10.588 20.923 1.00 67.38 482 LYS A CA 1
ATOM 3707 C C . LYS A 1 482 ? 19.345 10.123 19.646 1.00 67.38 482 LYS A C 1
ATOM 3709 O O . LYS A 1 482 ? 19.940 10.151 18.570 1.00 67.38 482 LYS A O 1
ATOM 3714 N N . ILE A 1 483 ? 18.085 9.697 19.769 1.00 73.00 483 ILE A N 1
ATOM 3715 C CA . ILE A 1 483 ? 17.236 9.412 18.604 1.00 73.00 483 ILE A CA 1
ATOM 3716 C C . ILE A 1 483 ? 17.109 10.686 17.774 1.00 73.00 483 ILE A C 1
ATOM 3718 O O . ILE A 1 483 ? 16.889 11.777 18.309 1.00 73.00 483 ILE A O 1
ATOM 3722 N N . PHE A 1 484 ? 17.315 10.529 16.475 1.00 74.75 484 PHE A N 1
ATOM 3723 C CA . PHE A 1 484 ? 17.306 11.606 15.510 1.00 74.75 484 PHE A CA 1
ATOM 3724 C C . PHE A 1 484 ? 15.869 12.027 15.226 1.00 74.75 484 PHE A C 1
ATOM 3726 O O . PHE A 1 484 ? 15.019 11.233 14.829 1.00 74.75 484 PHE A O 1
ATOM 3733 N N . ASP A 1 485 ? 15.592 13.298 15.481 1.00 85.06 485 ASP A N 1
ATOM 3734 C CA . ASP A 1 485 ? 14.344 13.940 15.103 1.00 85.06 485 ASP A CA 1
ATOM 3735 C C . ASP A 1 485 ? 14.445 14.314 13.621 1.00 85.06 485 ASP A C 1
ATOM 3737 O O . ASP A 1 485 ? 15.044 15.332 13.261 1.00 85.06 485 ASP A O 1
ATOM 3741 N N . LEU A 1 486 ? 13.891 13.452 12.762 1.00 88.31 486 LEU A N 1
ATOM 3742 C CA . LEU A 1 486 ? 13.836 13.691 11.321 1.00 88.31 486 LEU A CA 1
ATOM 3743 C C . LEU A 1 486 ? 13.061 14.973 10.979 1.00 88.31 486 LEU A C 1
ATOM 3745 O O . LEU A 1 486 ? 13.367 15.614 9.975 1.00 88.31 486 LEU A O 1
ATOM 3749 N N . GLY A 1 487 ? 12.117 15.402 11.823 1.00 87.88 487 GLY A N 1
ATOM 3750 C CA . GLY A 1 487 ? 11.457 16.696 11.688 1.00 87.88 487 GLY A CA 1
ATOM 3751 C C . GLY A 1 487 ? 12.435 17.857 11.867 1.00 87.88 487 GLY A C 1
ATOM 3752 O O . GLY A 1 487 ? 12.437 18.787 11.064 1.00 87.88 487 GLY A O 1
ATOM 3753 N N . THR A 1 488 ? 13.315 17.791 12.868 1.00 87.56 488 THR A N 1
ATOM 3754 C CA . THR A 1 488 ? 14.395 18.776 13.060 1.00 87.56 488 THR A CA 1
ATOM 3755 C C . THR A 1 488 ? 15.398 18.745 11.903 1.00 87.56 488 THR A C 1
ATOM 3757 O O . THR A 1 488 ? 15.823 19.807 11.450 1.00 87.56 488 THR A O 1
ATOM 3760 N N . TRP A 1 489 ? 15.741 17.562 11.382 1.00 88.94 489 TRP A N 1
ATOM 3761 C CA . TRP A 1 489 ? 16.584 17.444 10.186 1.00 88.94 489 TRP A CA 1
ATOM 3762 C C . TRP A 1 489 ? 15.951 18.143 8.981 1.00 88.94 489 TRP A C 1
ATOM 3764 O O . TRP A 1 489 ? 16.589 19.000 8.375 1.00 88.94 489 TRP A O 1
ATOM 3774 N N . PHE A 1 490 ? 14.671 17.882 8.706 1.00 91.50 490 PHE A N 1
ATOM 3775 C CA . PHE A 1 490 ? 13.924 18.532 7.629 1.00 91.50 490 PHE A CA 1
ATOM 3776 C C . PHE A 1 490 ? 13.859 20.061 7.780 1.00 91.50 490 PHE A C 1
ATOM 3778 O O . PHE A 1 490 ? 14.129 20.791 6.829 1.00 91.50 490 PHE A O 1
ATOM 3785 N N . GLN A 1 491 ? 13.566 20.572 8.983 1.00 91.06 491 GLN A N 1
ATOM 3786 C CA . GLN A 1 491 ? 13.582 22.020 9.245 1.00 91.06 491 GLN A CA 1
ATOM 3787 C C . GLN A 1 491 ? 14.984 22.624 9.072 1.00 91.06 491 GLN A C 1
ATOM 3789 O O . GLN A 1 491 ? 15.120 23.748 8.582 1.00 91.06 491 GLN A O 1
ATOM 3794 N N . GLY A 1 492 ? 16.026 21.873 9.441 1.00 91.88 492 GLY A N 1
ATOM 3795 C CA . GLY A 1 492 ? 17.419 22.237 9.203 1.00 91.88 492 GLY A CA 1
ATOM 3796 C C . GLY A 1 492 ? 17.707 22.389 7.714 1.00 91.88 492 GLY A C 1
ATOM 3797 O O . GLY A 1 492 ? 18.177 23.445 7.304 1.00 91.88 492 GLY A O 1
ATOM 3798 N N . ARG A 1 493 ? 17.315 21.403 6.895 1.00 92.56 493 ARG A N 1
ATOM 3799 C CA . ARG A 1 493 ? 17.435 21.467 5.428 1.00 92.56 493 ARG A CA 1
ATOM 3800 C C . ARG A 1 493 ? 16.720 22.687 4.848 1.00 92.56 493 ARG A C 1
ATOM 3802 O O . ARG A 1 493 ? 17.309 23.401 4.041 1.00 92.56 493 ARG A O 1
ATOM 3809 N N . GLY A 1 494 ? 15.495 22.959 5.305 1.00 92.88 494 GLY A N 1
ATOM 3810 C CA . GLY A 1 494 ? 14.719 24.130 4.885 1.00 92.88 494 GLY A CA 1
ATOM 3811 C C . GLY A 1 494 ? 15.341 25.470 5.301 1.00 92.88 494 GLY A C 1
ATOM 3812 O O . GLY A 1 494 ? 15.257 26.445 4.564 1.00 92.88 494 GLY A O 1
ATOM 3813 N N . SER A 1 495 ? 16.022 25.531 6.446 1.00 93.81 495 SER A N 1
ATOM 3814 C CA . SER A 1 495 ? 16.774 26.730 6.851 1.00 93.81 495 SER A CA 1
ATOM 3815 C C . SER A 1 495 ? 18.064 26.882 6.039 1.00 93.81 495 SER A C 1
ATOM 3817 O O . SER A 1 495 ? 18.419 27.982 5.626 1.00 93.81 495 SER A O 1
ATOM 3819 N N . SER A 1 496 ? 18.751 25.768 5.780 1.00 93.50 496 SER A N 1
ATOM 3820 C CA . SER A 1 496 ? 19.973 25.706 4.982 1.00 93.50 496 SER A CA 1
ATOM 3821 C C . SER A 1 496 ? 19.736 26.127 3.532 1.00 93.50 496 SER A C 1
ATOM 3823 O O . SER A 1 496 ? 20.541 26.883 2.997 1.00 93.50 496 SER A O 1
ATOM 3825 N N . MET A 1 497 ? 18.626 25.718 2.907 1.00 93.25 497 MET A N 1
ATOM 3826 C CA . MET A 1 497 ? 18.351 26.088 1.512 1.00 93.25 497 MET A CA 1
ATOM 3827 C C . MET A 1 497 ? 18.141 27.601 1.337 1.00 93.25 497 MET A C 1
ATOM 3829 O O . MET A 1 497 ? 18.641 28.171 0.374 1.00 93.25 497 MET A O 1
ATOM 3833 N N . GLN A 1 498 ? 17.520 28.273 2.319 1.00 93.44 498 GLN A N 1
ATOM 3834 C CA . GLN A 1 498 ? 17.374 29.739 2.335 1.00 93.44 498 GLN A CA 1
ATOM 3835 C C . GLN A 1 498 ? 18.714 30.481 2.466 1.00 93.44 498 GLN A C 1
ATOM 3837 O O . GLN A 1 498 ? 18.802 31.661 2.141 1.00 93.44 498 GLN A O 1
ATOM 3842 N N . GLN A 1 499 ? 19.750 29.801 2.959 1.00 93.25 499 GLN A N 1
ATOM 3843 C CA . GLN A 1 499 ? 21.113 30.321 3.088 1.00 93.25 499 GLN A CA 1
ATOM 3844 C C . GLN A 1 499 ? 22.011 29.896 1.913 1.00 93.25 499 GLN A C 1
ATOM 3846 O O . GLN A 1 499 ? 23.216 30.132 1.965 1.00 93.25 499 GLN A O 1
ATOM 3851 N N . GLY A 1 500 ? 21.456 29.234 0.891 1.00 89.75 500 GLY A N 1
ATOM 3852 C CA . GLY A 1 500 ? 22.221 28.677 -0.227 1.00 89.75 500 GLY A CA 1
ATOM 3853 C C . GLY A 1 500 ? 23.129 27.505 0.163 1.00 89.75 500 GLY A C 1
ATOM 3854 O O . GLY A 1 500 ? 24.088 27.216 -0.542 1.00 89.75 500 GLY A O 1
ATOM 3855 N N . ILE A 1 501 ? 22.872 26.838 1.296 1.00 91.00 501 ILE A N 1
ATOM 3856 C CA . ILE A 1 501 ? 23.678 25.699 1.754 1.00 91.00 501 ILE A CA 1
ATOM 3857 C C . ILE A 1 501 ? 23.188 24.409 1.063 1.00 91.00 501 ILE A C 1
ATOM 3859 O O . ILE A 1 501 ? 22.039 23.998 1.293 1.00 91.00 501 ILE A O 1
ATOM 3863 N N . PRO A 1 502 ? 24.054 23.722 0.293 1.00 88.62 502 PRO A N 1
ATOM 3864 C CA . PRO A 1 502 ? 23.704 22.554 -0.520 1.00 88.62 502 PRO A CA 1
ATOM 3865 C C . PRO A 1 502 ? 23.346 21.310 0.306 1.00 88.62 502 PRO A C 1
ATOM 3867 O O . PRO A 1 502 ? 23.601 21.231 1.510 1.00 88.62 502 PRO A O 1
ATOM 3870 N N . SER A 1 503 ? 22.714 20.316 -0.318 1.00 88.75 503 SER A N 1
ATOM 3871 C CA . SER A 1 503 ? 22.251 19.097 0.355 1.00 88.75 503 SER A CA 1
ATOM 3872 C C . SER A 1 503 ? 23.347 18.081 0.683 1.00 88.75 503 SER A C 1
ATOM 3874 O O . SER A 1 503 ? 23.183 17.313 1.626 1.00 88.75 503 SER A O 1
ATOM 3876 N N . ASN A 1 504 ? 24.500 18.108 0.015 1.00 83.69 504 ASN A N 1
ATOM 3877 C CA . ASN A 1 504 ? 25.670 17.311 0.411 1.00 83.69 504 ASN A CA 1
ATOM 3878 C C . ASN A 1 504 ? 26.292 17.734 1.757 1.00 83.69 504 ASN A C 1
ATOM 3880 O O . ASN A 1 504 ? 27.086 16.982 2.317 1.00 83.69 504 ASN A O 1
ATOM 3884 N N . GLN A 1 505 ? 25.935 18.913 2.279 1.00 87.31 505 GLN A N 1
ATOM 3885 C CA . GLN A 1 505 ? 26.310 19.377 3.619 1.00 87.31 505 GLN A CA 1
ATOM 3886 C C . GLN A 1 505 ? 25.258 19.032 4.683 1.00 87.31 505 GLN A C 1
ATOM 3888 O O . GLN A 1 505 ? 25.459 19.326 5.865 1.00 87.31 505 GLN A O 1
ATOM 3893 N N . ASP A 1 506 ? 24.139 18.410 4.296 1.00 86.88 506 ASP A N 1
ATOM 3894 C CA . ASP A 1 506 ? 23.153 17.940 5.262 1.00 86.88 506 ASP A CA 1
ATOM 3895 C C . ASP A 1 506 ? 23.756 16.817 6.124 1.00 86.88 506 ASP A C 1
ATOM 3897 O O . ASP A 1 506 ? 24.471 15.951 5.612 1.00 86.88 506 ASP A O 1
ATOM 3901 N N . PRO A 1 507 ? 23.459 16.774 7.436 1.00 86.56 507 PRO A N 1
ATOM 3902 C CA . PRO A 1 507 ? 23.894 15.671 8.281 1.00 86.56 507 PRO A CA 1
ATOM 3903 C C . PRO A 1 507 ? 23.386 14.329 7.744 1.00 86.56 507 PRO A C 1
ATOM 3905 O O . PRO A 1 507 ? 22.185 14.179 7.500 1.00 86.56 507 PRO A O 1
ATOM 3908 N N . LEU A 1 508 ? 24.288 13.354 7.610 1.00 87.31 508 LEU A N 1
ATOM 3909 C CA . LEU A 1 508 ? 23.929 11.999 7.200 1.00 87.31 508 LEU A CA 1
ATOM 3910 C C . LEU A 1 508 ? 23.097 11.303 8.282 1.00 87.31 508 LEU A C 1
ATOM 3912 O O . LEU A 1 508 ? 23.447 11.294 9.466 1.00 87.31 508 LEU A O 1
ATOM 3916 N N . VAL A 1 509 ? 22.018 10.660 7.857 1.00 88.31 509 VAL A N 1
ATOM 3917 C CA . VAL A 1 509 ? 21.159 9.835 8.699 1.00 88.31 509 VAL A CA 1
ATOM 3918 C C . VAL A 1 509 ? 21.856 8.505 8.970 1.00 88.31 509 VAL A C 1
ATOM 3920 O O . VAL A 1 509 ? 22.247 7.778 8.053 1.00 88.31 509 VAL A O 1
ATOM 3923 N N . SER A 1 510 ? 22.010 8.190 10.251 1.00 88.12 510 SER A N 1
ATOM 3924 C CA . SER A 1 510 ? 22.595 6.939 10.734 1.00 88.12 510 SER A CA 1
ATOM 3925 C C . SER A 1 510 ? 21.598 6.210 11.624 1.00 88.12 510 SER A C 1
ATOM 3927 O O . SER A 1 510 ? 20.762 6.846 12.255 1.00 88.12 510 SER A O 1
ATOM 3929 N N . PHE A 1 511 ? 21.691 4.889 11.698 1.00 89.50 511 PHE A N 1
ATOM 3930 C CA . PHE A 1 511 ? 20.822 3.993 12.450 1.00 89.50 511 PHE A CA 1
ATOM 3931 C C . PHE A 1 511 ? 21.595 3.282 13.550 1.00 89.50 511 PHE A C 1
ATOM 3933 O O . PHE A 1 511 ? 22.777 2.981 13.412 1.00 89.50 511 PHE A O 1
ATOM 3940 N N . ASP A 1 512 ? 20.928 3.013 14.663 1.00 89.62 512 ASP A N 1
ATOM 3941 C CA . ASP A 1 512 ? 21.445 2.181 15.745 1.00 89.62 512 ASP A CA 1
ATOM 3942 C C . ASP A 1 512 ? 20.250 1.639 16.539 1.00 89.62 512 ASP A C 1
ATOM 3944 O O . ASP A 1 512 ? 19.112 2.075 16.353 1.00 89.62 512 ASP A O 1
ATOM 3948 N N . LEU A 1 513 ? 20.507 0.683 17.422 1.00 89.81 513 LEU A N 1
ATOM 3949 C CA . LEU A 1 513 ? 19.524 0.058 18.286 1.00 89.81 513 LEU A CA 1
ATOM 3950 C C . LEU A 1 513 ? 18.659 1.105 19.004 1.00 89.81 513 LEU A C 1
ATOM 3952 O O . LEU A 1 513 ? 19.144 2.162 19.438 1.00 89.81 513 LEU A O 1
ATOM 3956 N N . ALA A 1 514 ? 17.386 0.764 19.155 1.00 89.06 514 ALA A N 1
ATOM 3957 C CA . ALA A 1 514 ? 16.362 1.558 19.814 1.00 89.06 514 ALA A CA 1
ATOM 3958 C C . ALA A 1 514 ? 15.458 0.670 20.683 1.00 89.06 514 ALA A C 1
ATOM 3960 O O . ALA A 1 514 ? 15.652 -0.546 20.784 1.00 89.06 514 ALA A O 1
ATOM 3961 N N . GLY A 1 515 ? 14.519 1.302 21.378 1.00 88.44 515 GLY A N 1
ATOM 3962 C CA . GLY A 1 515 ? 13.509 0.619 22.168 1.00 88.44 515 GLY A CA 1
ATOM 3963 C C . GLY A 1 515 ? 13.979 0.249 23.570 1.00 88.44 515 GLY A C 1
ATOM 3964 O O . GLY A 1 515 ? 15.111 -0.192 23.808 1.00 88.44 515 GLY A O 1
ATOM 3965 N N . ARG A 1 516 ? 13.055 0.358 24.525 1.00 89.88 516 ARG A N 1
ATOM 3966 C CA . ARG A 1 516 ? 13.288 0.029 25.940 1.00 89.88 516 ARG A CA 1
ATOM 3967 C C . ARG A 1 516 ? 13.810 -1.390 26.179 1.00 89.88 516 ARG A C 1
ATOM 3969 O O . ARG A 1 516 ? 14.552 -1.604 27.135 1.00 89.88 516 ARG A O 1
ATOM 3976 N N . SER A 1 517 ? 13.472 -2.355 25.318 1.00 90.50 517 SER A N 1
ATOM 3977 C CA . SER A 1 517 ? 13.960 -3.739 25.427 1.00 90.50 517 SER A CA 1
ATOM 3978 C C . SER A 1 517 ? 15.457 -3.880 25.144 1.00 90.50 517 SER A C 1
ATOM 3980 O O . SER A 1 517 ? 16.069 -4.839 25.609 1.00 90.50 517 SER A O 1
ATOM 3982 N N . SER A 1 518 ? 16.064 -2.922 24.436 1.00 87.19 518 SER A N 1
ATOM 3983 C CA . SER A 1 518 ? 17.518 -2.834 24.256 1.00 87.19 518 SER A CA 1
ATOM 3984 C C . SER A 1 518 ? 18.188 -1.879 25.260 1.00 87.19 518 SER A C 1
ATOM 3986 O O . SER A 1 518 ? 19.377 -1.589 25.140 1.00 87.19 518 SER A O 1
ATOM 3988 N N . GLY A 1 519 ? 17.441 -1.374 26.254 1.00 87.25 519 GLY A N 1
ATOM 3989 C CA . GLY A 1 519 ? 17.919 -0.387 27.228 1.00 87.25 519 GLY A CA 1
ATOM 3990 C C . GLY A 1 519 ? 18.078 1.028 26.660 1.00 87.25 519 GLY A C 1
ATOM 3991 O O . GLY A 1 519 ? 18.751 1.859 27.270 1.00 87.25 519 GLY A O 1
ATOM 3992 N N . ARG A 1 520 ? 17.488 1.309 25.493 1.00 86.56 520 ARG A N 1
ATOM 3993 C CA . ARG A 1 520 ? 17.583 2.589 24.776 1.00 86.56 520 ARG A CA 1
ATOM 3994 C C . ARG A 1 520 ? 16.211 3.283 24.716 1.00 86.56 520 ARG A C 1
ATOM 3996 O O . ARG A 1 520 ? 15.207 2.663 25.067 1.00 86.56 520 ARG A O 1
ATOM 4003 N N . PRO A 1 521 ? 16.134 4.573 24.335 1.00 86.31 521 PRO A N 1
ATOM 4004 C CA . PRO A 1 521 ? 14.848 5.255 24.203 1.00 86.31 521 PRO A CA 1
ATOM 4005 C C . PRO A 1 521 ? 13.949 4.588 23.149 1.00 86.31 521 PRO A C 1
ATOM 4007 O O . PRO A 1 521 ? 14.452 4.046 22.166 1.00 86.31 521 PRO A O 1
ATOM 4010 N N . ASP A 1 522 ? 12.632 4.637 23.352 1.00 87.94 522 ASP A N 1
ATOM 4011 C CA . ASP A 1 522 ? 11.656 4.209 22.339 1.00 87.94 522 ASP A CA 1
ATOM 4012 C C . ASP A 1 522 ? 11.611 5.203 21.171 1.00 87.94 522 ASP A C 1
ATOM 4014 O O . ASP A 1 522 ? 12.008 6.360 21.323 1.00 87.94 522 ASP A O 1
ATOM 4018 N N . LEU A 1 523 ? 11.074 4.770 20.026 1.00 87.00 523 LEU A N 1
ATOM 4019 C CA . LEU A 1 523 ? 11.054 5.554 18.785 1.00 87.00 523 LEU A CA 1
ATOM 4020 C C . LEU A 1 523 ? 10.438 6.957 18.921 1.00 87.00 523 LEU A C 1
ATOM 4022 O O . LEU A 1 523 ? 10.871 7.879 18.235 1.00 87.00 523 LEU A O 1
ATOM 4026 N N . TRP A 1 524 ? 9.456 7.139 19.807 1.00 87.75 524 TRP A N 1
ATOM 4027 C CA . TRP A 1 524 ? 8.885 8.443 20.160 1.00 87.75 524 TRP A CA 1
ATOM 4028 C C . TRP A 1 524 ? 8.443 8.460 21.634 1.00 87.75 524 TRP A C 1
ATOM 4030 O O . TRP A 1 524 ? 8.249 7.402 22.237 1.00 87.75 524 TRP A O 1
ATOM 4040 N N . PRO A 1 525 ? 8.301 9.635 22.272 1.00 85.06 525 PRO A N 1
ATOM 4041 C CA . PRO A 1 525 ? 8.023 9.711 23.703 1.00 85.06 525 PRO A CA 1
ATOM 4042 C C . PRO A 1 525 ? 6.592 9.288 24.072 1.00 85.06 525 PRO A C 1
ATOM 4044 O O . PRO A 1 525 ? 5.644 9.438 23.302 1.00 85.06 525 PRO A O 1
ATOM 4047 N N . ASN A 1 526 ? 6.424 8.837 25.321 1.00 84.75 526 ASN A N 1
ATOM 4048 C CA . ASN A 1 526 ? 5.111 8.561 25.915 1.00 84.75 526 ASN A CA 1
ATOM 4049 C C . ASN A 1 526 ? 4.193 9.789 25.865 1.00 84.75 526 ASN A C 1
ATOM 4051 O O . ASN A 1 526 ? 4.585 10.893 26.257 1.00 84.75 526 ASN A O 1
ATOM 4055 N N . SER A 1 527 ? 2.925 9.568 25.520 1.00 84.38 527 SER A N 1
ATOM 4056 C CA . SER A 1 527 ? 1.915 10.622 25.555 1.00 84.38 527 SER A CA 1
ATOM 4057 C C . SER A 1 527 ? 1.200 10.643 26.906 1.00 84.38 527 SER A C 1
ATOM 4059 O O . SER A 1 527 ? 0.163 10.015 27.106 1.00 84.38 527 SER A O 1
ATOM 4061 N N . SER A 1 528 ? 1.802 11.341 27.871 1.00 85.75 528 SER A N 1
ATOM 4062 C CA . SER A 1 528 ? 1.325 11.431 29.262 1.00 85.75 528 SER A CA 1
ATOM 4063 C C . SER A 1 528 ? 0.481 12.672 29.559 1.00 85.75 528 SER A C 1
ATOM 4065 O O . SER A 1 528 ? 0.125 12.925 30.705 1.00 85.75 528 SER A O 1
ATOM 4067 N N . LYS A 1 529 ? 0.181 13.491 28.548 1.00 89.88 529 LYS A N 1
ATOM 4068 C CA . LYS A 1 529 ? -0.560 14.755 28.707 1.00 89.88 529 LYS A CA 1
ATOM 4069 C C . LYS A 1 529 ? -1.945 14.703 28.061 1.00 89.88 529 LYS A C 1
ATOM 4071 O O . LYS A 1 529 ? -2.503 15.747 27.729 1.00 89.88 529 LYS A O 1
ATOM 4076 N N . ASN A 1 530 ? -2.495 13.503 27.877 1.00 93.75 530 ASN A N 1
ATOM 4077 C CA . ASN A 1 530 ? -3.763 13.319 27.180 1.00 93.75 530 ASN A CA 1
ATOM 4078 C C . ASN A 1 530 ? -4.949 13.424 28.146 1.00 93.75 530 ASN A C 1
ATOM 4080 O O . ASN A 1 530 ? -5.470 12.422 28.638 1.00 93.75 530 ASN A O 1
ATOM 4084 N N . PHE A 1 531 ? -5.379 14.658 28.415 1.00 96.38 531 PHE A N 1
ATOM 4085 C CA . PHE A 1 531 ? -6.603 14.949 29.161 1.00 96.38 531 PHE A CA 1
ATOM 4086 C C . PHE A 1 531 ? -7.741 15.265 28.193 1.00 96.38 531 PHE A C 1
ATOM 4088 O O . PHE A 1 531 ? -7.664 16.208 27.415 1.00 96.38 531 PHE A O 1
ATOM 4095 N N . ALA A 1 532 ? -8.807 14.479 28.266 1.00 97.19 532 ALA A N 1
ATOM 4096 C CA . ALA A 1 532 ? -9.978 14.544 27.407 1.00 97.19 532 ALA A CA 1
ATOM 4097 C C . ALA A 1 532 ? -11.203 15.014 28.218 1.00 97.19 532 ALA A C 1
ATOM 4099 O O . ALA A 1 532 ? -11.956 14.180 28.738 1.00 97.19 532 ALA A O 1
ATOM 4100 N N . PRO A 1 533 ? -11.396 16.337 28.401 1.00 97.81 533 PRO A N 1
ATOM 4101 C CA . PRO A 1 533 ? -12.576 16.872 29.069 1.00 97.81 533 PRO A CA 1
ATOM 4102 C C . PRO A 1 533 ? -13.837 16.672 28.226 1.00 97.81 533 PRO A C 1
ATOM 4104 O O . PRO A 1 533 ? -13.806 16.683 26.992 1.00 97.81 533 PRO A O 1
ATOM 4107 N N . ARG A 1 534 ? -14.968 16.524 28.915 1.00 97.12 534 ARG A N 1
ATOM 4108 C CA . ARG A 1 534 ? -16.303 16.446 28.322 1.00 97.12 534 ARG A CA 1
ATOM 4109 C C . ARG A 1 534 ? -17.264 17.274 29.146 1.00 97.12 534 ARG A C 1
ATOM 4111 O O . ARG A 1 534 ? -17.307 17.138 30.366 1.00 97.12 534 ARG A O 1
ATOM 4118 N N . ILE A 1 535 ? -18.028 18.124 28.480 1.00 98.19 535 ILE A N 1
ATOM 4119 C CA . ILE A 1 535 ? -19.011 18.999 29.109 1.00 98.19 535 ILE A CA 1
ATOM 4120 C C . ILE A 1 535 ? -20.252 18.994 28.229 1.00 98.19 535 ILE A C 1
ATOM 4122 O O . ILE A 1 535 ? -20.158 19.150 27.018 1.00 98.19 535 ILE A O 1
ATOM 4126 N N . SER A 1 536 ? -21.423 18.818 28.822 1.00 98.25 536 SER A N 1
ATOM 4127 C CA . SER A 1 536 ? -22.687 19.010 28.118 1.00 98.25 536 SER A CA 1
ATOM 4128 C C . SER A 1 536 ? -23.756 19.530 29.057 1.00 98.25 536 SER A C 1
ATOM 4130 O O . SER A 1 536 ? -23.651 19.416 30.277 1.00 98.25 536 SER A O 1
ATOM 4132 N N . PHE A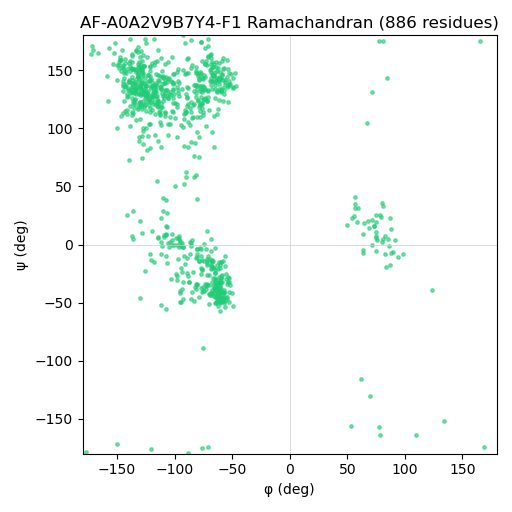 1 537 ? -24.814 20.097 28.502 1.00 98.31 537 PHE A N 1
ATOM 4133 C CA . PHE A 1 537 ? -25.978 20.466 29.283 1.00 98.31 537 PHE A CA 1
ATOM 4134 C C . PHE A 1 537 ? -27.266 20.239 28.514 1.00 98.31 537 PHE A C 1
ATOM 4136 O O . PHE A 1 537 ? -27.294 20.256 27.287 1.00 98.31 537 PHE A O 1
ATOM 4143 N N . ALA A 1 538 ? -28.345 20.072 29.269 1.00 97.50 538 ALA A N 1
ATOM 4144 C CA . ALA A 1 538 ? -29.708 20.117 28.778 1.00 97.50 538 ALA A CA 1
ATOM 4145 C C . ALA A 1 538 ? -30.479 21.139 29.615 1.00 97.50 538 ALA A C 1
ATOM 4147 O O . ALA A 1 538 ? -30.564 21.017 30.841 1.00 97.50 538 ALA A O 1
ATOM 4148 N N . TYR A 1 539 ? -31.018 22.160 28.956 1.00 96.12 539 TYR A N 1
ATOM 4149 C CA . TYR A 1 539 ? -31.684 23.284 29.592 1.00 96.12 539 TYR A CA 1
ATOM 4150 C C . TYR A 1 539 ? -33.046 23.556 28.966 1.00 96.12 539 TYR A C 1
ATOM 4152 O O . TYR A 1 539 ? -33.203 23.593 27.748 1.00 96.12 539 TYR A O 1
ATOM 4160 N N . THR A 1 540 ? -34.034 23.786 29.819 1.00 95.75 540 THR A N 1
ATOM 4161 C CA . THR A 1 540 ? -35.382 24.199 29.440 1.00 95.75 540 THR A CA 1
ATOM 4162 C C . THR A 1 540 ? -35.645 25.587 30.039 1.00 95.75 540 THR A C 1
ATOM 4164 O O . THR A 1 540 ? -35.965 25.695 31.231 1.00 95.75 540 THR A O 1
ATOM 4167 N N . PRO A 1 541 ? -35.408 26.675 29.280 1.00 91.88 541 PRO A N 1
ATOM 4168 C CA . PRO A 1 541 ? -35.452 28.038 29.801 1.00 91.88 541 PRO A CA 1
ATOM 4169 C C . PRO A 1 541 ? -36.841 28.464 30.278 1.00 91.88 541 PRO A C 1
ATOM 4171 O O . PRO A 1 541 ? -37.799 28.470 29.518 1.00 91.88 541 PRO A O 1
ATOM 4174 N N . ARG A 1 542 ? -36.917 28.922 31.535 1.00 88.38 542 ARG A N 1
ATOM 4175 C CA . ARG A 1 542 ? -38.125 29.498 32.161 1.00 88.38 542 ARG A CA 1
ATOM 4176 C C . ARG A 1 542 ? -37.901 30.973 32.510 1.00 88.38 542 ARG A C 1
ATOM 4178 O O . ARG A 1 542 ? -37.987 31.374 33.668 1.00 88.38 542 ARG A O 1
ATOM 4185 N N . ILE A 1 543 ? -37.505 31.766 31.513 1.00 85.12 543 ILE A N 1
ATOM 4186 C CA . ILE A 1 543 ? -37.106 33.172 31.684 1.00 85.12 543 ILE A CA 1
ATOM 4187 C C . ILE A 1 543 ? -38.275 34.079 31.284 1.00 85.12 543 ILE A C 1
ATOM 4189 O O . ILE A 1 543 ? -38.588 34.205 30.103 1.00 85.12 543 ILE A O 1
ATOM 4193 N N . ASN A 1 544 ? -38.903 34.735 32.266 1.00 83.06 544 ASN A N 1
ATOM 4194 C CA . ASN A 1 544 ? -40.145 35.495 32.068 1.00 83.06 544 ASN A CA 1
ATOM 4195 C C . ASN A 1 544 ? -40.051 36.605 31.004 1.00 83.06 544 ASN A C 1
ATOM 4197 O O . ASN A 1 544 ? -40.987 36.777 30.230 1.00 83.06 544 ASN A O 1
ATOM 4201 N N . TRP A 1 545 ? -38.930 37.327 30.926 1.00 85.69 545 TRP A N 1
ATOM 4202 C CA . TRP A 1 545 ? -38.736 38.408 29.948 1.00 85.69 545 TRP A CA 1
ATOM 4203 C C . TRP A 1 545 ? -38.325 37.909 28.547 1.00 85.69 545 TRP A C 1
ATOM 4205 O O . TRP A 1 545 ? -38.407 38.663 27.585 1.00 85.69 545 TRP A O 1
ATOM 4215 N N . LEU A 1 546 ? -37.957 36.627 28.407 1.00 84.50 546 LEU A N 1
ATOM 4216 C CA . LEU A 1 546 ? -37.677 35.957 27.125 1.00 84.50 546 LEU A CA 1
ATOM 4217 C C . LEU A 1 546 ? -38.789 34.978 26.717 1.00 84.50 546 LEU A C 1
ATOM 4219 O O . LEU A 1 546 ? -38.599 34.170 25.807 1.00 84.50 546 LEU A O 1
ATOM 4223 N N . LYS A 1 547 ? -39.969 35.057 27.348 1.00 82.75 547 LYS A N 1
ATOM 4224 C CA . LYS A 1 547 ? -41.152 34.258 26.983 1.00 82.75 547 LYS A CA 1
ATOM 4225 C C . LYS A 1 547 ? -41.488 34.298 25.482 1.00 82.75 547 LYS A C 1
ATOM 4227 O O . LYS A 1 547 ? -41.767 33.229 24.941 1.00 82.75 547 LYS A O 1
ATOM 4232 N N . PRO A 1 548 ? -41.414 35.442 24.768 1.00 82.69 548 PRO A N 1
ATOM 4233 C CA . PRO A 1 548 ? -41.639 35.453 23.318 1.00 82.69 548 PRO A CA 1
ATOM 4234 C C . PRO A 1 548 ? -40.630 34.582 22.546 1.00 82.69 548 PRO A C 1
ATOM 4236 O O . PRO A 1 548 ? -40.976 33.915 21.567 1.00 82.69 548 PRO A O 1
ATOM 4239 N N . LEU A 1 549 ? -39.383 34.532 23.024 1.00 82.81 549 LEU A N 1
ATOM 4240 C CA . LEU A 1 549 ? -38.287 33.820 22.375 1.00 82.81 549 LEU A CA 1
ATOM 4241 C C . LEU A 1 549 ? -38.269 32.319 22.694 1.00 82.81 549 LEU A C 1
ATOM 4243 O O . LEU A 1 549 ? -37.961 31.540 21.801 1.00 82.81 549 LEU A O 1
ATOM 4247 N N . PHE A 1 550 ? -38.620 31.896 23.911 1.00 87.38 550 PHE A N 1
ATOM 4248 C CA . PHE A 1 550 ? -38.523 30.486 24.332 1.00 87.38 550 PHE A CA 1
ATOM 4249 C C . PHE A 1 550 ? -39.869 29.789 24.572 1.00 87.38 550 PHE A C 1
ATOM 4251 O O . PHE A 1 550 ? -39.917 28.568 24.730 1.00 87.38 550 PHE A O 1
ATOM 4258 N N . GLY A 1 551 ? -40.975 30.529 24.543 1.00 82.31 551 GLY A N 1
ATOM 4259 C CA . GLY A 1 551 ? -42.291 30.015 24.910 1.00 82.31 551 GLY A CA 1
ATOM 4260 C C . GLY A 1 551 ? -42.482 29.900 26.424 1.00 82.31 551 GLY A C 1
ATOM 4261 O O . GLY A 1 551 ? -41.582 30.169 27.220 1.00 82.31 551 GLY A O 1
ATOM 4262 N N . GLU A 1 552 ? -43.695 29.528 26.827 1.00 82.00 552 GLU A N 1
ATOM 4263 C CA . GLU A 1 552 ? -44.030 29.281 28.231 1.00 82.00 552 GLU A CA 1
ATOM 4264 C C . GLU A 1 552 ? -43.813 27.813 28.612 1.00 82.00 552 GLU A C 1
ATOM 4266 O O . GLU A 1 552 ? -44.042 26.913 27.803 1.00 82.00 552 GLU A O 1
ATOM 4271 N N . GLY A 1 553 ? -43.418 27.571 29.865 1.00 83.88 553 GLY A N 1
ATOM 4272 C CA . GLY A 1 553 ? -43.217 26.222 30.395 1.00 83.88 553 GLY A CA 1
ATOM 4273 C C . GLY A 1 553 ? -42.006 25.522 29.778 1.00 83.88 553 GLY A C 1
ATOM 4274 O O . GLY A 1 553 ? -40.920 26.094 29.737 1.00 83.88 553 GLY A O 1
ATOM 4275 N N . ASP A 1 554 ? -42.205 24.285 29.315 1.00 86.62 554 ASP A N 1
ATOM 4276 C CA . ASP A 1 554 ? -41.137 23.399 28.833 1.00 86.62 554 ASP A CA 1
ATOM 4277 C C . ASP A 1 554 ? -41.120 23.247 27.297 1.00 86.62 554 ASP A C 1
ATOM 4279 O O . ASP A 1 554 ? -40.661 22.247 26.750 1.00 86.62 554 ASP A O 1
ATOM 4283 N N . LYS A 1 555 ? -41.620 24.266 26.584 1.00 91.38 555 LYS A N 1
ATOM 4284 C CA . LYS A 1 555 ? -41.777 24.258 25.119 1.00 91.38 555 LYS A CA 1
ATOM 4285 C C . LYS A 1 555 ? -40.475 24.359 24.330 1.00 91.38 555 LYS A C 1
ATOM 4287 O O . LYS A 1 555 ? -40.490 24.057 23.141 1.00 91.38 555 LYS A O 1
ATOM 4292 N N . THR A 1 556 ? -39.374 24.791 24.946 1.00 95.06 556 THR A N 1
ATOM 4293 C CA . THR A 1 556 ? -38.055 24.835 24.298 1.00 95.06 556 THR A CA 1
ATOM 4294 C C . THR A 1 556 ? -37.040 24.040 25.103 1.00 95.06 556 THR A C 1
ATOM 4296 O O . THR A 1 556 ? -36.875 24.279 26.295 1.00 95.06 556 THR A O 1
ATOM 4299 N N . VAL A 1 557 ? -36.304 23.151 24.440 1.00 95.81 557 VAL A N 1
ATOM 4300 C CA . VAL A 1 557 ? -35.185 22.404 25.017 1.00 95.81 557 VAL A CA 1
ATOM 4301 C C . VAL A 1 557 ? -33.922 22.728 24.237 1.00 95.81 557 VAL A C 1
ATOM 4303 O O . VAL A 1 557 ? -33.876 22.564 23.022 1.00 95.81 557 VAL A O 1
ATOM 4306 N N . ILE A 1 558 ? -32.893 23.164 24.952 1.00 97.06 558 ILE A N 1
ATOM 4307 C CA . ILE A 1 558 ? -31.560 23.424 24.417 1.00 97.06 558 ILE A CA 1
ATOM 4308 C C . ILE A 1 558 ? -30.636 22.345 24.965 1.00 97.06 558 ILE A C 1
ATOM 4310 O O . ILE A 1 558 ? -30.559 22.162 26.182 1.00 97.06 558 ILE A O 1
ATOM 4314 N N . ARG A 1 559 ? -29.930 21.640 24.087 1.00 97.94 559 ARG A N 1
ATOM 4315 C CA . ARG A 1 559 ? -28.838 20.743 24.463 1.00 97.94 559 ARG A CA 1
ATOM 4316 C C . ARG A 1 559 ? -27.583 21.198 23.755 1.00 97.94 559 ARG A C 1
ATOM 4318 O O . ARG A 1 559 ? -27.652 21.522 22.577 1.00 97.94 559 ARG A O 1
ATOM 4325 N N . ALA A 1 560 ? -26.470 21.229 24.461 1.00 98.25 560 ALA A N 1
ATOM 4326 C CA . ALA A 1 560 ? -25.184 21.467 23.835 1.00 98.25 560 ALA A CA 1
ATOM 4327 C C . ALA A 1 560 ? -24.115 20.618 24.505 1.00 98.25 560 ALA A C 1
ATOM 4329 O O . ALA A 1 560 ? -24.197 20.352 25.711 1.00 98.25 560 ALA A O 1
ATOM 4330 N N . GLY A 1 561 ? -23.112 20.233 23.730 1.00 98.00 561 GLY A N 1
ATOM 4331 C CA . GLY A 1 561 ? -22.021 19.386 24.164 1.00 98.00 561 GLY A CA 1
ATOM 4332 C C . GLY A 1 561 ? -20.695 19.769 23.521 1.00 98.00 561 GLY A C 1
ATOM 4333 O O . GLY A 1 561 ? -20.618 20.253 22.393 1.00 98.00 561 GLY A O 1
ATOM 4334 N N . PHE A 1 562 ? -19.640 19.560 24.297 1.00 98.44 562 PHE A N 1
ATOM 4335 C CA . PHE A 1 562 ? -18.246 19.633 23.898 1.00 98.44 562 PHE A CA 1
ATOM 4336 C C . PHE A 1 562 ? -17.533 18.399 24.449 1.00 98.44 562 PHE A C 1
ATOM 4338 O O . PHE A 1 562 ? -17.653 18.072 25.635 1.00 98.44 562 PHE A O 1
ATOM 4345 N N . GLY A 1 563 ? -16.736 17.738 23.619 1.00 97.88 563 GLY A N 1
ATOM 4346 C CA . GLY A 1 563 ? -15.842 16.679 24.065 1.00 97.88 563 GLY A CA 1
ATOM 4347 C C . GLY A 1 563 ? -14.539 16.679 23.290 1.00 97.88 563 GLY A C 1
ATOM 4348 O O . GLY A 1 563 ? -14.530 16.927 22.088 1.00 97.88 563 GLY A O 1
ATOM 4349 N N . MET A 1 564 ? -13.451 16.365 23.983 1.00 97.19 564 MET A N 1
ATOM 4350 C CA . MET A 1 564 ? -12.157 16.087 23.370 1.00 97.19 564 MET A CA 1
ATOM 4351 C C . MET A 1 564 ? -11.902 14.576 23.339 1.00 97.19 564 MET A C 1
ATOM 4353 O O . MET A 1 564 ? -12.218 13.871 24.302 1.00 97.19 564 MET A O 1
ATOM 4357 N N . TYR A 1 565 ? -11.330 14.082 22.244 1.00 95.06 565 TYR A N 1
ATOM 4358 C CA . TYR A 1 565 ? -11.055 12.663 22.014 1.00 95.06 565 TYR A CA 1
ATOM 4359 C C . TYR A 1 565 ? -9.656 12.504 21.426 1.00 95.06 565 TYR A C 1
ATOM 4361 O O . TYR A 1 565 ? -9.282 13.264 20.540 1.00 95.06 565 TYR A O 1
ATOM 4369 N N . TYR A 1 566 ? -8.885 11.541 21.924 1.00 93.94 566 TYR A N 1
ATOM 4370 C CA . TYR A 1 566 ? -7.571 11.198 21.379 1.00 93.94 566 TYR A CA 1
ATOM 4371 C C . TYR A 1 566 ? -7.681 9.960 20.505 1.00 93.94 566 TYR A C 1
ATOM 4373 O O . TYR A 1 566 ? -8.485 9.075 20.802 1.00 93.94 566 TYR A O 1
ATOM 4381 N N . ASP A 1 567 ? -6.862 9.916 19.462 1.00 88.56 567 ASP A N 1
ATOM 4382 C CA . ASP A 1 567 ? -6.765 8.762 18.577 1.00 88.56 567 ASP A CA 1
ATOM 4383 C C . ASP A 1 567 ? -5.701 7.769 19.056 1.00 88.56 567 ASP A C 1
ATOM 4385 O O . ASP A 1 567 ? -4.665 8.155 19.611 1.00 88.56 567 ASP A O 1
ATOM 4389 N N . HIS A 1 568 ? -5.955 6.487 18.805 1.00 82.81 568 HIS A N 1
ATOM 4390 C CA . HIS A 1 568 ? -5.045 5.382 19.076 1.00 82.81 568 HIS A CA 1
ATOM 4391 C C . HIS A 1 568 ? -4.186 5.113 17.839 1.00 82.81 568 HIS A C 1
ATOM 4393 O O . HIS A 1 568 ? -4.686 4.647 16.823 1.00 82.81 568 HIS A O 1
ATOM 4399 N N . PHE A 1 569 ? -2.879 5.382 17.919 1.00 84.56 569 PHE A N 1
ATOM 4400 C CA . PHE A 1 569 ? -1.965 5.305 16.773 1.00 84.56 569 PHE A CA 1
ATOM 4401 C C . PHE A 1 569 ? -0.665 4.553 17.111 1.00 84.56 569 PHE A C 1
ATOM 4403 O O . PHE A 1 569 ? -0.348 4.322 18.276 1.00 84.56 569 PHE A O 1
ATOM 4410 N N . GLY A 1 570 ? 0.104 4.179 16.082 1.00 78.50 570 GLY A N 1
ATOM 4411 C CA . GLY A 1 570 ? 1.478 3.678 16.224 1.00 78.50 570 GLY A CA 1
ATOM 4412 C C . GLY A 1 570 ? 1.739 2.299 15.618 1.00 78.50 570 GLY A C 1
ATOM 4413 O O . GLY A 1 570 ? 2.771 2.110 14.988 1.00 78.50 570 GLY A O 1
ATOM 4414 N N . GLN A 1 571 ? 0.806 1.347 15.735 1.00 73.00 571 GLN A N 1
ATOM 4415 C CA . GLN A 1 571 ? 1.015 -0.030 15.243 1.00 73.00 571 GLN A CA 1
ATOM 4416 C C . GLN A 1 571 ? 1.172 -0.103 13.716 1.00 73.00 571 GLN A C 1
ATOM 4418 O O . GLN A 1 571 ? 2.148 -0.662 13.226 1.00 73.00 571 GLN A O 1
ATOM 4423 N N . GLY A 1 572 ? 0.250 0.505 12.958 1.00 73.50 572 GLY A N 1
ATOM 4424 C CA . GLY A 1 572 ? 0.362 0.553 11.493 1.00 73.50 572 GLY A CA 1
ATOM 4425 C C . GLY A 1 572 ? 1.617 1.296 11.025 1.00 73.50 572 GLY A C 1
ATOM 4426 O O . GLY A 1 572 ? 2.252 0.903 10.056 1.00 73.50 572 GLY A O 1
ATOM 4427 N N . MET A 1 573 ? 2.022 2.313 11.784 1.00 80.94 573 MET A N 1
ATOM 4428 C CA . MET A 1 573 ? 3.192 3.137 11.500 1.00 80.94 573 MET A CA 1
ATOM 4429 C C . MET A 1 573 ? 4.505 2.358 11.654 1.00 80.94 573 MET A C 1
ATOM 4431 O O . MET A 1 573 ? 5.371 2.442 10.789 1.00 80.94 573 MET A O 1
ATOM 4435 N N . LEU A 1 574 ? 4.627 1.557 12.720 1.00 79.69 574 LEU A N 1
ATOM 4436 C CA . LEU A 1 574 ? 5.759 0.648 12.924 1.00 79.69 574 LEU A CA 1
ATOM 4437 C C . LEU A 1 574 ? 5.858 -0.398 11.823 1.00 79.69 574 LEU A C 1
ATOM 4439 O O . LEU A 1 574 ? 6.955 -0.660 11.348 1.00 79.69 574 LEU A O 1
ATOM 4443 N N . SER A 1 575 ? 4.720 -0.962 11.407 1.00 70.81 575 SER A N 1
ATOM 4444 C CA . SER A 1 575 ? 4.698 -1.926 10.310 1.00 70.81 575 SER A CA 1
ATOM 4445 C C . SER A 1 575 ? 5.258 -1.312 9.029 1.00 70.81 575 SER A C 1
ATOM 4447 O O . SER A 1 575 ? 6.123 -1.920 8.418 1.00 70.81 575 SER A O 1
ATOM 4449 N N . SER A 1 576 ? 4.815 -0.110 8.639 1.00 72.31 576 SER A N 1
ATOM 4450 C CA . SER A 1 576 ? 5.361 0.576 7.459 1.00 72.31 576 SER A CA 1
ATOM 4451 C C . SER A 1 576 ? 6.845 0.911 7.620 1.00 72.31 576 SER A C 1
ATOM 4453 O O . SER A 1 576 ? 7.617 0.742 6.683 1.00 72.31 576 SER A O 1
ATOM 4455 N N . PHE A 1 577 ? 7.261 1.356 8.808 1.00 80.88 577 PHE A N 1
ATOM 4456 C CA . PHE A 1 577 ? 8.657 1.683 9.089 1.00 80.88 577 PHE A CA 1
ATOM 4457 C C . PHE A 1 577 ? 9.585 0.467 8.943 1.00 80.88 577 PHE A C 1
ATOM 4459 O O . PHE A 1 577 ? 10.659 0.594 8.361 1.00 80.88 577 PHE A O 1
ATOM 4466 N N . THR A 1 578 ? 9.178 -0.718 9.409 1.00 73.38 578 THR A N 1
ATOM 4467 C CA . THR A 1 578 ? 10.025 -1.916 9.314 1.00 73.38 578 THR A CA 1
ATOM 4468 C C . THR A 1 578 ? 9.993 -2.602 7.954 1.00 73.38 578 THR A C 1
ATOM 4470 O O . THR A 1 578 ? 11.014 -3.135 7.520 1.00 73.38 578 THR A O 1
ATOM 4473 N N . THR A 1 579 ? 8.857 -2.592 7.251 1.00 65.75 579 THR A N 1
ATOM 4474 C CA . THR A 1 579 ? 8.745 -3.276 5.952 1.00 65.75 579 THR A CA 1
ATOM 4475 C C . THR A 1 579 ? 9.237 -2.447 4.773 1.00 65.75 579 THR A C 1
ATOM 4477 O O . THR A 1 579 ? 9.596 -3.025 3.753 1.00 65.75 579 THR A O 1
ATOM 4480 N N . SER A 1 580 ? 9.258 -1.118 4.888 1.00 66.06 580 SER A N 1
ATOM 4481 C CA . SER A 1 580 ? 9.522 -0.213 3.761 1.00 66.06 580 SER A CA 1
ATOM 4482 C C . SER A 1 580 ? 10.886 0.488 3.866 1.00 66.06 580 SER A C 1
ATOM 4484 O O . SER A 1 580 ? 11.013 1.678 3.607 1.00 66.06 580 SER A O 1
ATOM 4486 N N . GLY A 1 581 ? 11.923 -0.230 4.303 1.00 70.62 581 GLY A N 1
ATOM 4487 C CA . GLY A 1 581 ? 13.302 0.283 4.323 1.00 70.62 581 GLY A CA 1
ATOM 4488 C C . GLY A 1 581 ? 13.629 1.300 5.427 1.00 70.62 581 GLY A C 1
ATOM 4489 O O . GLY A 1 581 ? 14.741 1.818 5.455 1.00 70.62 581 GLY A O 1
ATOM 4490 N N . GLY A 1 582 ? 12.710 1.569 6.361 1.00 80.69 582 GLY A N 1
ATOM 4491 C CA . GLY A 1 582 ? 12.957 2.490 7.477 1.00 80.69 582 GLY A CA 1
ATOM 4492 C C . GLY A 1 582 ? 13.805 1.908 8.603 1.00 80.69 582 GLY A C 1
ATOM 4493 O O . GLY A 1 582 ? 14.429 2.657 9.345 1.00 80.69 582 GLY A O 1
ATOM 4494 N N . SER A 1 583 ? 13.908 0.585 8.715 1.00 88.00 583 SER A N 1
ATOM 4495 C CA . SER A 1 583 ? 14.753 -0.094 9.706 1.00 88.00 583 SER A CA 1
ATOM 4496 C C . SER A 1 583 ? 16.084 -0.577 9.118 1.00 88.00 583 SER A C 1
ATOM 4498 O O . SER A 1 583 ? 16.438 -1.751 9.256 1.00 88.00 583 SER A O 1
ATOM 4500 N N . PHE A 1 584 ? 16.809 0.309 8.432 1.00 90.00 584 PHE A N 1
ATOM 4501 C CA . PHE A 1 584 ? 18.062 -0.036 7.757 1.00 90.00 584 PHE A CA 1
ATOM 4502 C C . PHE A 1 584 ? 19.070 -0.737 8.687 1.00 90.00 584 PHE A C 1
ATOM 4504 O O . PHE A 1 584 ? 19.251 -0.353 9.844 1.00 90.00 584 PHE A O 1
ATOM 4511 N N . GLY A 1 585 ? 19.709 -1.788 8.170 1.00 88.81 585 GLY A N 1
ATOM 4512 C CA . GLY A 1 585 ? 20.646 -2.670 8.874 1.00 88.81 585 GLY A CA 1
ATOM 4513 C C . GLY A 1 585 ? 19.962 -3.783 9.683 1.00 88.81 585 GLY A C 1
ATOM 4514 O O . GLY A 1 585 ? 20.589 -4.793 9.988 1.00 88.81 585 GLY A O 1
ATOM 4515 N N . LEU A 1 586 ? 18.669 -3.641 10.007 1.00 90.62 586 LEU A N 1
ATOM 4516 C CA . LEU A 1 586 ? 17.831 -4.720 10.547 1.00 90.62 586 LEU A CA 1
ATOM 4517 C C . LEU A 1 586 ? 17.064 -5.418 9.414 1.00 90.62 586 LEU A C 1
ATOM 4519 O O . LEU A 1 586 ? 17.092 -6.640 9.304 1.00 90.62 586 LEU A O 1
ATOM 4523 N N . SER A 1 587 ? 16.415 -4.627 8.561 1.00 89.88 587 SER A N 1
ATOM 4524 C CA . SER A 1 587 ? 15.795 -5.035 7.298 1.00 89.88 587 SER A CA 1
ATOM 4525 C C . SER A 1 587 ? 16.150 -3.978 6.257 1.00 89.88 587 SER A C 1
ATOM 4527 O O . SER A 1 587 ? 15.758 -2.817 6.394 1.00 89.88 587 SER A O 1
ATOM 4529 N N . SER A 1 588 ? 16.939 -4.367 5.259 1.00 89.25 588 SER A N 1
ATOM 4530 C CA . SER A 1 588 ? 17.484 -3.479 4.233 1.00 89.25 588 SER A CA 1
ATOM 4531 C C . SER A 1 588 ? 17.084 -3.949 2.843 1.00 89.25 588 SER A C 1
ATOM 4533 O O . SER A 1 588 ? 17.280 -5.115 2.502 1.00 89.25 588 SER A O 1
ATOM 4535 N N . LEU A 1 589 ? 16.598 -3.006 2.041 1.00 87.81 589 LEU A N 1
ATOM 4536 C CA . LEU A 1 589 ? 16.402 -3.140 0.604 1.00 87.81 589 LEU A CA 1
ATOM 4537 C C . LEU A 1 589 ? 17.415 -2.224 -0.087 1.00 87.81 589 LEU A C 1
ATOM 4539 O O . LEU A 1 589 ? 17.395 -1.016 0.141 1.00 87.81 589 LEU A O 1
ATOM 4543 N N . LEU A 1 590 ? 18.308 -2.799 -0.885 1.00 88.38 590 LEU A N 1
ATOM 4544 C CA . LEU A 1 590 ? 19.310 -2.077 -1.667 1.00 88.38 590 LEU A CA 1
ATOM 4545 C C . LEU A 1 590 ? 19.056 -2.324 -3.151 1.00 88.38 590 LEU A C 1
ATOM 4547 O O . LEU A 1 590 ? 18.763 -3.452 -3.538 1.00 88.38 590 LEU A O 1
ATOM 4551 N N . ILE A 1 591 ? 19.156 -1.277 -3.963 1.00 87.50 591 ILE A N 1
ATOM 4552 C CA . ILE A 1 591 ? 18.822 -1.319 -5.390 1.00 87.50 591 ILE A CA 1
ATOM 4553 C C . ILE A 1 591 ? 20.041 -0.847 -6.179 1.00 87.50 591 ILE A C 1
ATOM 4555 O O . ILE A 1 591 ? 20.709 0.103 -5.759 1.00 87.50 591 ILE A O 1
ATOM 4559 N N . ASN A 1 592 ? 20.344 -1.492 -7.308 1.00 87.25 592 ASN A N 1
ATOM 4560 C CA . ASN A 1 592 ? 21.358 -0.964 -8.217 1.00 87.25 592 ASN A CA 1
ATOM 4561 C C . ASN A 1 592 ? 20.898 0.371 -8.824 1.00 87.25 592 ASN A C 1
ATOM 4563 O O . ASN A 1 592 ? 19.710 0.533 -9.099 1.00 87.25 592 ASN A O 1
ATOM 4567 N N . PRO A 1 593 ? 21.801 1.332 -9.062 1.00 78.19 593 PRO A N 1
ATOM 4568 C CA . PRO A 1 593 ? 21.406 2.637 -9.584 1.00 78.19 593 PRO A CA 1
ATOM 4569 C C . PRO A 1 593 ? 20.719 2.541 -10.949 1.00 78.19 593 PRO A C 1
ATOM 4571 O O . PRO A 1 593 ? 21.134 1.763 -11.808 1.00 78.19 593 PRO A O 1
ATOM 4574 N N . ALA A 1 594 ? 19.694 3.369 -11.155 1.00 79.00 594 ALA A N 1
ATOM 4575 C CA . ALA A 1 594 ? 19.094 3.557 -12.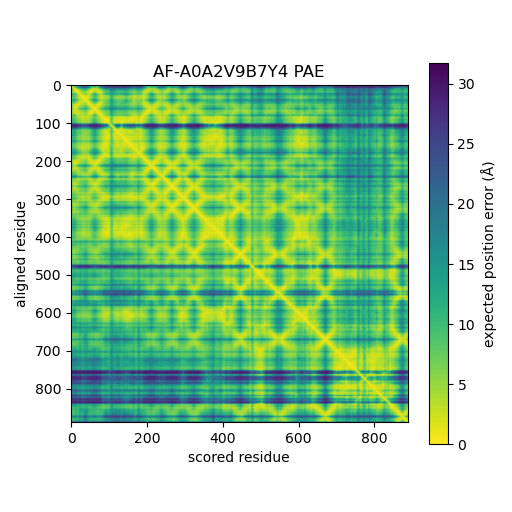470 1.00 79.00 594 ALA A CA 1
ATOM 4576 C C . ALA A 1 594 ? 20.073 4.276 -13.406 1.00 79.00 594 ALA A C 1
ATOM 4578 O O . ALA A 1 594 ? 20.852 5.123 -12.966 1.00 79.00 594 ALA A O 1
ATOM 4579 N N . GLY A 1 595 ? 20.001 3.968 -14.699 1.00 71.44 595 GLY A N 1
ATOM 4580 C CA . GLY A 1 595 ? 20.756 4.676 -15.728 1.00 71.44 595 GLY A CA 1
ATOM 4581 C C . GLY A 1 595 ? 22.209 4.219 -15.909 1.00 71.44 595 GLY A C 1
ATOM 4582 O O . GLY A 1 595 ? 22.950 4.865 -16.644 1.00 71.44 595 GLY A O 1
ATOM 4583 N N . ILE A 1 596 ? 22.622 3.135 -15.244 1.00 76.19 596 ILE A N 1
ATOM 4584 C CA . ILE A 1 596 ? 23.973 2.561 -15.367 1.00 76.19 596 ILE A CA 1
ATOM 4585 C C . ILE A 1 596 ? 24.015 1.420 -16.385 1.00 76.19 596 ILE A C 1
ATOM 4587 O O . ILE A 1 596 ? 24.955 1.337 -17.166 1.00 76.19 596 ILE A O 1
ATOM 4591 N N . GLU A 1 597 ? 23.002 0.554 -16.384 1.00 86.38 597 GLU A N 1
ATOM 4592 C CA . GLU A 1 597 ? 22.934 -0.573 -17.314 1.00 86.38 597 GLU A CA 1
ATOM 4593 C C . GLU A 1 597 ? 22.459 -0.125 -18.699 1.00 86.38 597 GLU A C 1
ATOM 4595 O O . GLU A 1 597 ? 21.549 0.692 -18.809 1.00 86.38 597 GLU A O 1
ATOM 4600 N N . ASP A 1 598 ? 23.009 -0.699 -19.762 1.00 87.44 598 ASP A N 1
ATOM 4601 C CA . ASP A 1 598 ? 22.509 -0.552 -21.131 1.00 87.44 598 ASP A CA 1
ATOM 4602 C C . ASP A 1 598 ? 22.122 -1.916 -21.731 1.00 87.44 598 ASP A C 1
ATOM 4604 O O . ASP A 1 598 ? 22.126 -2.947 -21.048 1.00 87.44 598 ASP A O 1
ATOM 4608 N N . GLU A 1 599 ? 21.731 -1.948 -23.005 1.00 89.25 599 GLU A N 1
ATOM 4609 C CA . GLU A 1 599 ? 21.276 -3.171 -23.671 1.00 89.25 599 GLU A CA 1
ATOM 4610 C C . GLU A 1 599 ? 22.387 -4.230 -23.844 1.00 89.25 599 GLU A C 1
ATOM 4612 O O . GLU A 1 599 ? 22.095 -5.418 -24.050 1.00 89.25 599 GLU A O 1
ATOM 4617 N N . SER A 1 600 ? 23.655 -3.812 -23.757 1.00 88.44 600 SER A N 1
ATOM 4618 C CA . SER A 1 600 ? 24.853 -4.647 -23.859 1.00 88.44 600 SER A CA 1
ATOM 4619 C C . SER A 1 600 ? 25.362 -5.129 -22.499 1.00 88.44 600 SER A C 1
ATOM 4621 O O . SER A 1 600 ? 25.757 -6.294 -22.380 1.00 88.44 600 SER A O 1
ATOM 4623 N N . THR A 1 601 ? 25.302 -4.290 -21.461 1.00 91.31 601 THR A N 1
ATOM 4624 C CA . THR A 1 601 ? 25.751 -4.647 -20.108 1.00 91.31 601 THR A CA 1
ATOM 4625 C C . THR A 1 601 ? 24.699 -5.460 -19.360 1.00 91.31 601 THR A C 1
ATOM 4627 O O . THR A 1 601 ? 25.059 -6.420 -18.680 1.00 91.31 601 THR A O 1
ATOM 4630 N N . SER A 1 602 ? 23.405 -5.184 -19.568 1.00 94.56 602 SER A N 1
ATOM 4631 C CA . SER A 1 602 ? 22.311 -5.836 -18.836 1.00 94.56 602 SER A CA 1
ATOM 4632 C C . SER A 1 602 ? 22.387 -7.372 -18.908 1.00 94.56 602 SER A C 1
ATOM 4634 O O . SER A 1 602 ? 22.326 -7.948 -20.009 1.00 94.56 602 SER A O 1
ATOM 4636 N N . PRO A 1 603 ? 22.446 -8.083 -17.766 1.00 95.81 603 PRO A N 1
ATOM 4637 C CA . PRO A 1 603 ? 22.535 -9.534 -17.762 1.00 95.81 603 PRO A CA 1
ATOM 4638 C C . PRO A 1 603 ? 21.264 -10.183 -18.298 1.00 95.81 603 PRO A C 1
ATOM 4640 O O . PRO A 1 603 ? 20.137 -9.725 -18.079 1.00 95.81 603 PRO A O 1
ATOM 4643 N N . ARG A 1 604 ? 21.453 -11.310 -18.985 1.00 94.50 604 ARG A N 1
ATOM 4644 C CA . ARG A 1 604 ? 20.355 -12.149 -19.467 1.00 94.50 604 ARG A CA 1
ATOM 4645 C C . ARG A 1 604 ? 19.854 -13.063 -18.352 1.00 94.50 604 ARG A C 1
ATOM 4647 O O . ARG A 1 604 ? 20.635 -13.690 -17.637 1.00 94.50 604 ARG A O 1
ATOM 4654 N N . VAL A 1 605 ? 18.537 -13.190 -18.234 1.00 95.88 605 VAL A N 1
ATOM 4655 C CA . VAL A 1 605 ? 17.905 -14.108 -17.286 1.00 95.88 605 VAL A CA 1
ATOM 4656 C C . VAL A 1 605 ? 18.298 -15.556 -17.598 1.00 95.88 605 VAL A C 1
ATOM 4658 O O . VAL A 1 605 ? 18.089 -16.059 -18.701 1.00 95.88 605 VAL A O 1
ATOM 4661 N N . THR A 1 606 ? 18.851 -16.248 -16.604 1.00 95.75 606 THR A N 1
ATOM 4662 C CA . THR A 1 606 ? 19.227 -17.671 -16.700 1.00 95.75 606 THR A CA 1
ATOM 4663 C C . THR A 1 606 ? 18.176 -18.589 -16.079 1.00 95.75 606 THR A C 1
ATOM 4665 O O . THR A 1 606 ? 18.046 -19.752 -16.460 1.00 95.75 606 THR A O 1
ATOM 4668 N N . ASN A 1 607 ? 17.394 -18.065 -15.136 1.00 95.62 607 ASN A N 1
ATOM 4669 C CA . ASN A 1 607 ? 16.250 -18.718 -14.518 1.00 95.62 607 ASN A CA 1
ATOM 4670 C C . ASN A 1 607 ? 15.331 -17.644 -13.912 1.00 95.62 607 ASN A C 1
ATOM 4672 O O . ASN A 1 607 ? 15.815 -16.653 -13.369 1.00 95.62 607 ASN A O 1
ATOM 4676 N N . MET A 1 608 ? 14.012 -17.845 -13.943 1.00 94.75 608 MET A N 1
ATOM 4677 C CA . MET A 1 608 ? 13.068 -16.896 -13.334 1.00 94.75 608 MET A CA 1
ATOM 4678 C C . MET A 1 608 ? 13.254 -16.746 -11.815 1.00 94.75 608 MET A C 1
ATOM 4680 O O . MET A 1 608 ? 12.861 -15.725 -11.270 1.00 94.75 608 MET A O 1
ATOM 4684 N N . ASN A 1 609 ? 13.880 -17.714 -11.140 1.00 95.50 609 ASN A N 1
ATOM 4685 C CA . ASN A 1 609 ? 14.122 -17.725 -9.696 1.00 95.50 609 ASN A CA 1
ATOM 4686 C C . ASN A 1 609 ? 15.570 -17.409 -9.277 1.00 95.50 609 ASN A C 1
ATOM 4688 O O . ASN A 1 609 ? 15.874 -17.448 -8.085 1.00 95.50 609 ASN A O 1
ATOM 4692 N N . VAL A 1 610 ? 16.471 -17.118 -10.222 1.00 95.38 610 VAL A N 1
ATOM 4693 C CA . VAL A 1 610 ? 17.879 -16.792 -9.934 1.00 95.38 610 VAL A CA 1
ATOM 4694 C C . VAL A 1 610 ? 18.126 -15.333 -10.286 1.00 95.38 610 VAL A C 1
ATOM 4696 O O . VAL A 1 610 ? 18.073 -14.958 -11.455 1.00 95.38 610 VAL A O 1
ATOM 4699 N N . ILE A 1 611 ? 18.377 -14.510 -9.270 1.00 96.38 611 ILE A N 1
ATOM 4700 C CA . ILE A 1 611 ? 18.634 -13.079 -9.456 1.00 96.38 611 ILE A CA 1
ATOM 4701 C C . ILE A 1 611 ? 20.102 -12.900 -9.867 1.00 96.38 611 ILE A C 1
ATOM 4703 O O . ILE A 1 611 ? 20.975 -13.445 -9.183 1.00 96.38 611 ILE A O 1
ATOM 4707 N N . PRO A 1 612 ? 20.396 -12.194 -10.971 1.00 95.62 612 PRO A N 1
ATOM 4708 C CA . PRO A 1 612 ? 21.770 -11.987 -11.409 1.00 95.62 612 PRO A CA 1
ATOM 4709 C C . PRO A 1 612 ? 22.551 -11.143 -10.397 1.00 95.62 612 PRO A C 1
ATOM 4711 O O . PRO A 1 612 ? 22.028 -10.188 -9.824 1.00 95.62 612 PRO A O 1
ATOM 4714 N N . THR A 1 613 ? 23.812 -11.518 -10.169 1.00 94.38 613 THR A N 1
ATOM 4715 C CA . THR A 1 613 ? 24.704 -10.816 -9.232 1.00 94.38 613 THR A CA 1
ATOM 4716 C C . THR A 1 613 ? 25.650 -9.833 -9.911 1.00 94.38 613 THR A C 1
ATOM 4718 O O . THR A 1 613 ? 26.082 -8.859 -9.294 1.00 94.38 613 THR A O 1
ATOM 4721 N N . THR A 1 614 ? 25.973 -10.097 -11.174 1.00 94.44 614 THR A N 1
ATOM 4722 C CA . THR A 1 614 ? 26.860 -9.292 -12.013 1.00 94.44 614 THR A CA 1
ATOM 4723 C C . THR A 1 614 ? 26.210 -9.033 -13.366 1.00 94.44 614 THR A C 1
ATOM 4725 O O . THR A 1 614 ? 25.367 -9.823 -13.802 1.00 94.44 614 THR A O 1
ATOM 4728 N N . ASP A 1 615 ? 26.620 -7.953 -14.018 1.00 93.25 615 ASP A N 1
ATOM 4729 C CA . ASP A 1 615 ? 26.282 -7.644 -15.406 1.00 93.25 615 ASP A CA 1
ATOM 4730 C C . ASP A 1 615 ? 27.104 -8.512 -16.395 1.00 93.25 615 ASP A C 1
ATOM 4732 O O . ASP A 1 615 ? 27.874 -9.397 -15.995 1.00 93.25 615 ASP A O 1
ATOM 4736 N N . ASN A 1 616 ? 26.959 -8.264 -17.700 1.00 90.44 616 ASN A N 1
ATOM 4737 C CA . ASN A 1 616 ? 27.719 -8.955 -18.750 1.00 90.44 616 ASN A CA 1
ATOM 4738 C C . ASN A 1 616 ? 29.203 -8.543 -18.810 1.00 90.44 616 ASN A C 1
ATOM 4740 O O . ASN A 1 616 ? 29.997 -9.251 -19.433 1.00 90.44 616 ASN A O 1
ATOM 4744 N N . THR A 1 617 ? 29.591 -7.426 -18.187 1.00 88.69 617 THR A N 1
ATOM 4745 C CA . THR A 1 617 ? 30.987 -6.960 -18.109 1.00 88.69 617 THR A CA 1
ATOM 4746 C C . THR A 1 617 ? 31.728 -7.523 -16.888 1.00 88.69 617 THR A C 1
ATOM 4748 O O . THR A 1 617 ? 32.956 -7.459 -16.816 1.00 88.69 617 THR A O 1
ATOM 4751 N N . GLY A 1 618 ? 30.995 -8.137 -15.952 1.00 89.31 618 GLY A N 1
ATOM 4752 C CA . GLY A 1 618 ? 31.491 -8.636 -14.672 1.00 89.31 618 GLY A CA 1
ATOM 4753 C C . GLY A 1 618 ? 31.390 -7.619 -13.529 1.00 89.31 618 GLY A C 1
ATOM 4754 O O . GLY A 1 618 ? 31.832 -7.920 -12.417 1.00 89.31 618 GLY A O 1
ATOM 4755 N N . ALA A 1 619 ? 30.811 -6.440 -13.766 1.00 88.56 619 ALA A N 1
ATOM 4756 C CA . ALA A 1 619 ? 30.512 -5.454 -12.740 1.00 88.56 619 ALA A CA 1
ATOM 4757 C C . ALA A 1 619 ? 29.399 -5.957 -11.810 1.00 88.56 619 ALA A C 1
ATOM 4759 O O . ALA A 1 619 ? 28.464 -6.646 -12.221 1.00 88.56 619 ALA A O 1
ATOM 4760 N N . ALA A 1 620 ? 29.506 -5.640 -10.520 1.00 89.19 620 ALA A N 1
ATOM 4761 C CA . ALA A 1 620 ? 28.521 -6.055 -9.529 1.00 89.19 620 ALA A CA 1
ATOM 4762 C C . ALA A 1 620 ? 27.257 -5.192 -9.626 1.00 89.19 620 ALA A C 1
ATOM 4764 O O . ALA A 1 620 ? 27.317 -3.986 -9.399 1.00 89.19 620 ALA A O 1
ATOM 4765 N N . ILE A 1 621 ? 26.115 -5.833 -9.877 1.00 89.69 621 ILE A N 1
ATOM 4766 C CA . ILE A 1 621 ? 24.792 -5.185 -9.879 1.00 89.69 621 ILE A CA 1
ATOM 4767 C C . ILE A 1 621 ? 23.970 -5.558 -8.647 1.00 89.69 621 ILE A C 1
ATOM 4769 O O . ILE A 1 621 ? 22.993 -4.907 -8.312 1.00 89.69 621 ILE A O 1
ATOM 4773 N N . PHE A 1 622 ? 24.360 -6.609 -7.932 1.00 91.06 622 PHE A N 1
ATOM 4774 C CA . PHE A 1 622 ? 23.718 -6.984 -6.681 1.00 91.06 622 PHE A CA 1
ATOM 4775 C C . PHE A 1 622 ? 24.474 -6.333 -5.530 1.00 91.06 622 PHE A C 1
ATOM 4777 O O . PHE A 1 622 ? 25.562 -6.776 -5.152 1.00 91.06 622 PHE A O 1
ATOM 4784 N N . THR A 1 623 ? 23.913 -5.241 -5.009 1.00 89.56 623 THR A N 1
ATOM 4785 C CA . THR A 1 623 ? 24.542 -4.426 -3.965 1.00 89.56 623 THR A CA 1
ATOM 4786 C C . THR A 1 623 ? 24.858 -5.283 -2.734 1.00 89.56 623 THR A C 1
ATOM 4788 O O . THR A 1 623 ? 23.988 -6.034 -2.294 1.00 89.56 623 THR A O 1
ATOM 4791 N N . PRO A 1 624 ? 26.073 -5.201 -2.160 1.00 89.25 624 PRO A N 1
ATOM 4792 C CA . PRO A 1 624 ? 26.465 -6.038 -1.031 1.00 89.25 624 PRO A CA 1
ATOM 4793 C C . PRO A 1 624 ? 25.647 -5.737 0.229 1.00 89.25 624 PRO A C 1
ATOM 4795 O O . PRO A 1 624 ? 25.168 -4.622 0.435 1.00 89.25 624 PRO A O 1
ATOM 4798 N N . ALA A 1 625 ? 25.550 -6.734 1.111 1.00 89.75 625 ALA A N 1
ATOM 4799 C CA . ALA A 1 625 ? 24.881 -6.584 2.396 1.00 89.75 625 ALA A CA 1
ATOM 4800 C C . ALA A 1 625 ? 25.525 -5.461 3.230 1.00 89.75 625 ALA A C 1
ATOM 4802 O O . ALA A 1 625 ? 26.758 -5.350 3.251 1.00 89.75 625 ALA A O 1
ATOM 4803 N N . PRO A 1 626 ? 24.729 -4.666 3.971 1.00 89.25 626 PRO A N 1
ATOM 4804 C CA . PRO A 1 626 ? 25.292 -3.746 4.947 1.00 89.25 626 PRO A CA 1
ATOM 4805 C C . PRO A 1 626 ? 26.059 -4.535 6.022 1.00 89.25 626 PRO A C 1
ATOM 4807 O O . PRO A 1 626 ? 25.775 -5.719 6.242 1.00 89.25 626 PRO A O 1
ATOM 4810 N N . PRO A 1 627 ? 27.027 -3.913 6.722 1.00 88.88 627 PRO A N 1
ATOM 4811 C CA . PRO A 1 627 ? 27.745 -4.604 7.785 1.00 88.88 627 PRO A CA 1
ATOM 4812 C C . PRO A 1 627 ? 26.765 -5.128 8.847 1.00 88.88 627 PRO A C 1
ATOM 4814 O O . PRO A 1 627 ? 25.712 -4.548 9.080 1.00 88.88 627 PRO A O 1
ATOM 4817 N N . ALA A 1 628 ? 27.091 -6.209 9.541 1.00 86.81 628 ALA A N 1
ATOM 4818 C CA . ALA A 1 628 ? 26.203 -6.759 10.565 1.00 86.81 628 ALA A CA 1
ATOM 4819 C C . ALA A 1 628 ? 26.525 -6.175 11.955 1.00 86.81 628 ALA A C 1
ATOM 4821 O O . ALA A 1 628 ? 26.809 -6.921 12.888 1.00 86.81 628 ALA A O 1
ATOM 4822 N N . GLN A 1 629 ? 26.583 -4.847 12.100 1.00 90.75 629 GLN A N 1
ATOM 4823 C CA . GLN A 1 629 ? 27.015 -4.205 13.351 1.00 90.75 629 GLN A CA 1
ATOM 4824 C C . GLN A 1 629 ? 26.505 -2.771 13.463 1.00 90.75 629 GLN A C 1
ATOM 4826 O O . GLN A 1 629 ? 26.861 -1.952 12.628 1.00 90.75 629 GLN A O 1
ATOM 4831 N N . PHE A 1 630 ? 25.780 -2.442 14.532 1.00 89.56 630 PHE A N 1
ATOM 4832 C CA . PHE A 1 630 ? 25.343 -1.077 14.839 1.00 89.56 630 PHE A CA 1
ATOM 4833 C C . PHE A 1 630 ? 26.316 -0.325 15.768 1.00 89.56 630 PHE A C 1
ATOM 4835 O O . PHE A 1 630 ? 26.963 -0.963 16.609 1.00 89.56 630 PHE A O 1
ATOM 4842 N N . PRO A 1 631 ? 26.421 1.019 15.658 1.00 89.56 631 PRO A N 1
ATOM 4843 C CA . PRO A 1 631 ? 25.693 1.912 14.743 1.00 89.56 631 PRO A CA 1
ATOM 4844 C C . PRO A 1 631 ? 26.143 1.827 13.275 1.00 89.56 631 PRO A C 1
ATOM 4846 O O . PRO A 1 631 ? 27.274 1.440 12.997 1.00 89.56 631 PRO A O 1
ATOM 4849 N N . GLN A 1 632 ? 25.274 2.240 12.347 1.00 87.75 632 GLN A N 1
ATOM 4850 C CA . GLN A 1 632 ? 25.518 2.214 10.899 1.00 87.75 632 GLN A CA 1
ATOM 4851 C C . GLN A 1 632 ? 25.007 3.459 10.198 1.00 87.75 632 GLN A C 1
ATOM 4853 O O . GLN A 1 632 ? 23.903 3.913 10.473 1.00 87.75 632 GLN A O 1
ATOM 4858 N N . THR A 1 633 ? 25.761 3.972 9.237 1.00 88.69 633 THR A N 1
ATOM 4859 C CA . THR A 1 633 ? 25.302 5.065 8.375 1.00 88.69 633 THR A CA 1
ATOM 4860 C C . THR A 1 633 ? 24.595 4.490 7.155 1.00 88.69 633 THR A C 1
ATOM 4862 O O . THR A 1 633 ? 25.088 3.532 6.559 1.00 88.69 633 THR A O 1
ATOM 4865 N N . PHE A 1 634 ? 23.448 5.060 6.779 1.00 89.12 634 PHE A N 1
ATOM 4866 C CA . PHE A 1 634 ? 22.781 4.677 5.534 1.00 89.12 634 PHE A CA 1
ATOM 4867 C C . PHE A 1 634 ? 23.685 5.023 4.329 1.00 89.12 634 PHE A C 1
ATOM 4869 O O . PHE A 1 634 ? 24.358 6.060 4.380 1.00 89.12 634 PHE A O 1
ATOM 4876 N N . PRO A 1 635 ? 23.731 4.206 3.263 1.00 89.19 635 PRO A N 1
ATOM 4877 C CA . PRO A 1 635 ? 24.534 4.481 2.075 1.00 89.19 635 PRO A CA 1
ATOM 4878 C C . PRO A 1 635 ? 24.338 5.892 1.520 1.00 89.19 635 PRO A C 1
ATOM 4880 O O . PRO A 1 635 ? 23.214 6.364 1.396 1.00 89.19 635 PRO A O 1
ATOM 4883 N N . SER A 1 636 ? 25.434 6.572 1.184 1.00 86.25 636 SER A N 1
ATOM 4884 C CA . SER A 1 636 ? 25.427 7.961 0.697 1.00 86.25 636 SER A CA 1
ATOM 4885 C C . SER A 1 636 ? 26.008 8.109 -0.714 1.00 86.25 636 SER A C 1
ATOM 4887 O O . SER A 1 636 ? 26.334 9.214 -1.136 1.00 86.25 636 SER A O 1
ATOM 4889 N N . THR A 1 637 ? 26.218 6.998 -1.423 1.00 81.00 637 THR A N 1
ATOM 4890 C CA . THR A 1 637 ? 26.672 6.987 -2.819 1.00 81.00 637 THR A CA 1
ATOM 4891 C C . THR A 1 637 ? 25.816 6.020 -3.620 1.00 81.00 637 THR A C 1
ATOM 4893 O O . THR A 1 637 ? 25.401 4.985 -3.096 1.00 81.00 637 THR A O 1
ATOM 4896 N N . LEU A 1 638 ? 25.599 6.309 -4.904 1.00 76.25 638 LEU A N 1
ATOM 4897 C CA . LEU A 1 638 ? 24.838 5.429 -5.798 1.00 76.25 638 LEU A CA 1
ATOM 4898 C C . LEU A 1 638 ? 25.408 4.000 -5.807 1.00 76.25 638 LEU A C 1
ATOM 4900 O O . LEU A 1 638 ? 24.680 3.036 -5.601 1.00 76.25 638 LEU A O 1
ATOM 4904 N N . SER A 1 639 ? 26.733 3.863 -5.908 1.00 74.25 639 SER A N 1
ATOM 4905 C CA . SER A 1 639 ? 27.429 2.567 -5.921 1.00 74.25 639 SER A CA 1
ATOM 4906 C C . SER A 1 639 ? 27.244 1.713 -4.660 1.00 74.25 639 SER A C 1
ATOM 4908 O O . SER A 1 639 ? 27.515 0.515 -4.690 1.00 74.25 639 SER A O 1
ATOM 4910 N N . THR A 1 640 ? 26.799 2.305 -3.549 1.00 77.56 640 THR A N 1
ATOM 4911 C CA . THR A 1 640 ? 26.562 1.598 -2.280 1.00 77.56 640 THR A CA 1
ATOM 4912 C C . THR A 1 640 ? 25.075 1.461 -1.937 1.00 77.56 640 THR A C 1
ATOM 4914 O O . THR A 1 640 ? 24.750 0.967 -0.860 1.00 77.56 640 THR A O 1
ATOM 4917 N N . GLY A 1 641 ? 24.172 1.850 -2.848 1.00 78.94 641 GLY A N 1
ATOM 4918 C CA . GLY A 1 641 ? 22.719 1.815 -2.647 1.00 78.94 641 GLY A CA 1
ATOM 4919 C C . GLY A 1 641 ? 22.141 3.074 -1.988 1.00 78.94 641 GLY A C 1
ATOM 4920 O O . GLY A 1 641 ? 21.093 3.004 -1.347 1.00 78.94 641 GLY A O 1
ATOM 4921 N N . GLY A 1 642 ? 22.839 4.212 -2.092 1.00 84.31 642 GLY A N 1
ATOM 4922 C CA . GLY A 1 642 ? 22.312 5.528 -1.720 1.00 84.31 642 GLY A CA 1
ATOM 4923 C C . GLY A 1 642 ? 21.235 6.021 -2.692 1.00 84.31 642 GLY A C 1
ATOM 4924 O O . GLY A 1 642 ? 20.832 5.306 -3.606 1.00 84.31 642 GLY A O 1
ATOM 4925 N N . PHE A 1 643 ? 20.779 7.261 -2.504 1.00 83.19 643 PHE A N 1
ATOM 4926 C CA . PHE A 1 643 ? 19.702 7.866 -3.303 1.00 83.19 643 PHE A CA 1
ATOM 4927 C C . PHE A 1 643 ? 18.380 7.064 -3.289 1.00 83.19 643 PHE A C 1
ATOM 4929 O O . PHE A 1 643 ? 17.650 7.006 -4.276 1.00 83.19 643 PHE A O 1
ATOM 4936 N N . CYS A 1 644 ? 18.043 6.432 -2.162 1.00 83.06 644 CYS A N 1
ATOM 4937 C CA . CYS A 1 644 ? 16.878 5.551 -2.103 1.00 83.06 644 CYS A CA 1
ATOM 4938 C C . CYS A 1 644 ? 15.544 6.314 -2.045 1.00 83.06 644 CYS A C 1
ATOM 4940 O O . CYS A 1 644 ? 15.469 7.456 -1.584 1.00 83.06 644 CYS A O 1
ATOM 4942 N N . ILE A 1 645 ? 14.469 5.636 -2.450 1.00 84.12 645 ILE A N 1
ATOM 4943 C CA . ILE A 1 645 ? 13.093 6.000 -2.100 1.00 84.12 645 ILE A CA 1
ATOM 4944 C C . ILE A 1 645 ? 12.728 5.171 -0.869 1.00 84.12 645 ILE A C 1
ATOM 4946 O O . ILE A 1 645 ? 12.478 3.970 -0.970 1.00 84.12 645 ILE A O 1
ATOM 4950 N N . CYS A 1 646 ? 12.752 5.801 0.302 1.00 85.44 646 CYS A N 1
ATOM 4951 C CA . CYS A 1 646 ? 12.665 5.113 1.586 1.00 85.44 646 CYS A CA 1
ATOM 4952 C C . CYS A 1 646 ? 11.593 5.713 2.502 1.00 85.44 646 CYS A C 1
ATOM 4954 O O . CYS A 1 646 ? 11.092 6.819 2.294 1.00 85.44 646 CYS A O 1
ATOM 4956 N N . TRP A 1 647 ? 11.259 4.975 3.560 1.00 87.50 647 TRP A N 1
ATOM 4957 C CA . TRP A 1 647 ? 10.334 5.416 4.596 1.00 87.50 647 TRP A CA 1
ATOM 4958 C C . TRP A 1 647 ? 11.085 5.712 5.888 1.00 87.50 647 TRP A C 1
ATOM 4960 O O . TRP A 1 647 ? 12.021 5.015 6.257 1.00 87.50 647 TRP A O 1
ATOM 4970 N N . GLY A 1 648 ? 10.658 6.748 6.597 1.00 86.38 648 GLY A N 1
ATOM 4971 C CA . GLY A 1 648 ? 11.221 7.163 7.873 1.00 86.38 648 GLY A CA 1
ATOM 4972 C C . GLY A 1 648 ? 10.161 7.254 8.962 1.00 86.38 648 GLY A C 1
ATOM 4973 O O . GLY A 1 648 ? 8.955 7.145 8.725 1.00 86.38 648 GLY A O 1
ATOM 4974 N N . LEU A 1 649 ? 10.621 7.495 10.183 1.00 85.81 649 LEU A N 1
ATOM 4975 C CA . LEU A 1 649 ? 9.757 7.737 11.325 1.00 85.81 649 LEU A CA 1
ATOM 4976 C C . LEU A 1 649 ? 10.290 8.915 12.135 1.00 85.81 649 LEU A C 1
ATOM 4978 O O . LEU A 1 649 ? 11.415 8.881 12.630 1.00 85.81 649 LEU A O 1
ATOM 4982 N N . ASP A 1 650 ? 9.468 9.952 12.276 1.00 87.56 650 ASP A N 1
ATOM 4983 C CA . ASP A 1 650 ? 9.803 11.116 13.084 1.00 87.56 650 ASP A CA 1
ATOM 4984 C C . ASP A 1 650 ? 9.575 10.814 14.578 1.00 87.56 650 ASP A C 1
ATOM 4986 O O . ASP A 1 650 ? 8.481 10.442 15.006 1.00 87.56 650 ASP A O 1
ATOM 4990 N N . SER A 1 651 ? 10.609 11.001 15.399 1.00 86.75 651 SER A N 1
ATOM 4991 C CA . SER A 1 651 ? 10.516 10.820 16.853 1.00 86.75 651 SER A CA 1
ATOM 4992 C C . SER A 1 651 ? 9.710 11.916 17.564 1.00 86.75 651 SER A C 1
ATOM 4994 O O . SER A 1 651 ? 9.342 11.759 18.731 1.00 86.75 651 SER A O 1
ATOM 4996 N N . SER A 1 652 ? 9.397 13.021 16.878 1.00 86.94 652 SER A N 1
ATOM 4997 C CA . SER A 1 652 ? 8.644 14.162 17.414 1.00 86.94 652 SER A CA 1
ATOM 4998 C C . SER A 1 652 ? 7.115 14.002 17.350 1.00 86.94 652 SER A C 1
ATOM 5000 O O . SER A 1 652 ? 6.376 14.920 17.734 1.00 86.94 652 SER A O 1
ATOM 5002 N N . ILE A 1 653 ? 6.629 12.836 16.906 1.00 88.31 653 ILE A N 1
ATOM 5003 C CA . ILE A 1 653 ? 5.203 12.520 16.766 1.00 88.31 653 ILE A CA 1
ATOM 5004 C C . ILE A 1 653 ? 4.435 12.704 18.083 1.00 88.31 653 ILE A C 1
ATOM 5006 O O . ILE A 1 653 ? 4.893 12.390 19.183 1.00 88.31 653 ILE A O 1
ATOM 5010 N N . LYS A 1 654 ? 3.210 13.221 17.956 1.00 89.25 654 LYS A N 1
ATOM 5011 C CA . LYS A 1 654 ? 2.278 13.523 19.047 1.00 89.25 654 LYS A CA 1
ATOM 5012 C C . LYS A 1 654 ? 0.931 12.859 18.794 1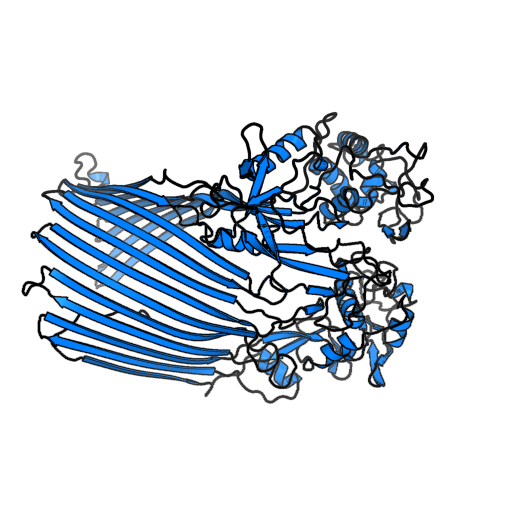.00 89.25 654 LYS A C 1
ATOM 5014 O O . LYS A 1 654 ? 0.527 12.683 17.649 1.00 89.25 654 LYS A O 1
ATOM 5019 N N . SER A 1 655 ? 0.198 12.581 19.874 1.00 91.38 655 SER A N 1
ATOM 5020 C CA . SER A 1 655 ? -1.162 12.041 19.785 1.00 91.38 655 SER A CA 1
ATOM 5021 C C . SER A 1 655 ? -2.092 12.961 18.985 1.00 91.38 655 SER A C 1
ATOM 5023 O O . SER A 1 655 ? -2.253 14.127 19.382 1.00 91.38 655 SER A O 1
ATOM 5025 N N . PRO A 1 656 ? -2.729 12.449 17.915 1.00 93.56 656 PRO A N 1
ATOM 5026 C CA . PRO A 1 656 ? -3.831 13.134 17.259 1.00 93.56 656 PRO A CA 1
ATOM 5027 C C . PRO A 1 656 ? -5.017 13.277 18.213 1.00 93.56 656 PRO A C 1
ATOM 5029 O O . PRO A 1 656 ? -5.229 12.439 19.096 1.00 93.56 656 PRO A O 1
ATOM 5032 N N . TYR A 1 657 ? -5.796 14.343 18.045 1.00 95.06 657 TYR A N 1
ATOM 5033 C CA . TYR A 1 657 ? -7.021 14.541 18.815 1.00 95.06 657 TYR A CA 1
ATOM 5034 C C . TYR A 1 657 ? -8.088 15.286 18.022 1.00 95.06 657 TYR A C 1
ATOM 5036 O O . TYR A 1 657 ? -7.790 16.048 17.101 1.00 95.06 657 TYR A O 1
ATOM 5044 N N . SER A 1 658 ? -9.345 15.111 18.421 1.00 96.75 658 SER A N 1
ATOM 5045 C CA . SER A 1 658 ? -10.478 15.844 17.876 1.00 96.75 658 SER A CA 1
ATOM 5046 C C . SER A 1 658 ? -11.341 16.491 18.952 1.00 96.75 658 SER A C 1
ATOM 5048 O O . SER A 1 658 ? -11.443 16.014 20.085 1.00 96.75 658 SER A O 1
ATOM 5050 N N . TYR A 1 659 ? -11.978 17.595 18.573 1.00 97.75 659 TYR A N 1
ATOM 5051 C CA . TYR A 1 659 ? -13.084 18.192 19.306 1.00 97.75 659 TYR A CA 1
ATOM 5052 C C . TYR A 1 659 ? -14.395 17.825 18.620 1.00 97.75 659 TYR A C 1
ATOM 5054 O O . TYR A 1 659 ? -14.553 18.091 17.429 1.00 97.75 659 TYR A O 1
ATOM 5062 N N . ALA A 1 660 ? -15.333 17.263 19.378 1.00 97.81 660 ALA A N 1
ATOM 5063 C CA . ALA A 1 660 ? -16.715 17.096 18.954 1.00 97.81 660 ALA A CA 1
ATOM 5064 C C . ALA A 1 660 ? -17.583 18.156 19.635 1.00 97.81 660 ALA A C 1
ATOM 5066 O O . ALA A 1 660 ? -17.531 18.321 20.857 1.00 97.81 660 ALA A O 1
ATOM 5067 N N . LEU A 1 661 ? -18.362 18.864 18.826 1.00 97.38 661 LEU A N 1
ATOM 5068 C CA . LEU A 1 661 ? -19.281 19.920 19.222 1.00 97.38 661 LEU A CA 1
ATOM 5069 C C . LEU A 1 661 ? -20.686 19.517 18.793 1.00 97.38 661 LEU A C 1
ATOM 5071 O O . LEU A 1 661 ? -20.881 19.129 17.641 1.00 97.38 661 LEU A O 1
ATOM 5075 N N . ASP A 1 662 ? -21.663 19.683 19.673 1.00 97.25 662 ASP A N 1
ATOM 5076 C CA . ASP A 1 662 ? -23.071 19.549 19.323 1.00 97.25 662 ASP A CA 1
ATOM 5077 C C . ASP A 1 662 ? -23.904 20.665 19.953 1.00 97.25 662 ASP A C 1
ATOM 5079 O O . ASP A 1 662 ? -23.631 21.141 21.056 1.00 97.25 662 ASP A O 1
ATOM 5083 N N . LEU A 1 663 ? -24.918 21.109 19.220 1.00 97.81 663 LEU A N 1
ATOM 5084 C CA . LEU A 1 663 ? -25.959 22.006 19.697 1.00 97.81 663 LEU A CA 1
ATOM 5085 C C . LEU A 1 663 ? -27.277 21.556 19.078 1.00 97.81 663 LEU A C 1
ATOM 5087 O O . LEU A 1 663 ? -27.388 21.453 17.863 1.00 97.81 663 LEU A O 1
ATOM 5091 N N . SER A 1 664 ? -28.294 21.331 19.897 1.00 97.62 664 SER A N 1
ATOM 5092 C CA . SER A 1 664 ? -29.661 21.108 19.440 1.00 97.62 664 SER A CA 1
ATOM 5093 C C . SER A 1 664 ? -30.623 22.024 20.180 1.00 97.62 664 SER A C 1
ATOM 5095 O O . SER A 1 664 ? -30.585 22.153 21.405 1.00 97.62 664 SER A O 1
ATOM 5097 N N . ILE A 1 665 ? -31.502 22.669 19.426 1.00 96.88 665 ILE A N 1
ATOM 5098 C CA . ILE A 1 665 ? -32.594 23.479 19.947 1.00 96.88 665 ILE A CA 1
ATOM 5099 C C . ILE A 1 665 ? -33.878 22.887 19.398 1.00 96.88 665 ILE A C 1
ATOM 5101 O O . ILE A 1 665 ? -34.131 22.930 18.198 1.00 96.88 665 ILE A O 1
ATOM 5105 N N . GLN A 1 666 ? -34.695 22.347 20.290 1.00 96.25 666 GLN A N 1
ATOM 5106 C CA . GLN A 1 666 ? -36.014 21.834 19.965 1.00 96.25 666 GLN A CA 1
ATOM 5107 C C . GLN A 1 666 ? -37.066 22.774 20.539 1.00 96.25 666 GLN A C 1
ATOM 5109 O O . GLN A 1 666 ? -37.006 23.110 21.720 1.00 96.25 666 GLN A O 1
ATOM 5114 N N . ARG A 1 667 ? -38.035 23.184 19.723 1.00 93.81 667 ARG A N 1
ATOM 5115 C CA . ARG A 1 667 ? -39.122 24.077 20.116 1.00 93.81 667 ARG A CA 1
ATOM 5116 C C . ARG A 1 667 ? -40.471 23.568 19.630 1.00 93.81 667 ARG A C 1
ATOM 5118 O O . ARG A 1 667 ? -40.661 23.315 18.442 1.00 93.81 667 ARG A O 1
ATOM 5125 N N . GLU A 1 668 ? -41.431 23.502 20.541 1.00 94.50 668 GLU A N 1
ATOM 5126 C CA . GLU A 1 668 ? -42.847 23.393 20.212 1.00 94.50 668 GLU A CA 1
ATOM 5127 C C . GLU A 1 668 ? -43.368 24.752 19.716 1.00 94.50 668 GLU A C 1
ATOM 5129 O O . GLU A 1 668 ? -43.231 25.785 20.382 1.00 94.50 668 GLU A O 1
ATOM 5134 N N . LEU A 1 669 ? -43.957 24.750 18.524 1.00 91.75 669 LEU A N 1
ATOM 5135 C CA . LEU A 1 669 ? -44.564 25.903 17.871 1.00 91.75 669 LEU A CA 1
ATOM 5136 C C . LEU A 1 669 ? -46.099 25.760 17.871 1.00 91.75 669 LEU A C 1
ATOM 5138 O O . LEU A 1 669 ? -46.619 24.641 17.914 1.00 91.75 669 LEU A O 1
ATOM 5142 N N . PRO A 1 670 ? -46.855 26.871 17.795 1.00 89.62 670 PRO A N 1
ATOM 5143 C CA . PRO A 1 670 ? -48.309 26.818 17.660 1.00 89.62 670 PRO A CA 1
ATOM 5144 C C . PRO A 1 670 ? -48.772 25.958 16.470 1.00 89.62 670 PRO A C 1
ATOM 5146 O O . PRO A 1 670 ? -48.088 25.865 15.454 1.00 89.62 670 PRO A O 1
ATOM 5149 N N . GLY A 1 671 ? -49.963 25.359 16.578 1.00 89.25 671 GLY A N 1
ATOM 5150 C CA . GLY A 1 671 ? -50.565 24.581 15.486 1.00 89.25 671 GLY A CA 1
ATOM 5151 C C . GLY A 1 671 ? -50.028 23.152 15.336 1.00 89.25 671 GLY A C 1
ATOM 5152 O O . GLY A 1 671 ? -49.925 22.665 14.211 1.00 89.25 671 GLY A O 1
ATOM 5153 N N . ASN A 1 672 ? -49.700 22.483 16.452 1.00 91.19 672 ASN A N 1
ATOM 5154 C CA . ASN A 1 672 ? -49.153 21.116 16.495 1.00 91.19 672 ASN A CA 1
ATOM 5155 C C . ASN A 1 672 ? -47.860 20.960 15.675 1.00 91.19 672 ASN A C 1
ATOM 5157 O O . ASN A 1 672 ? -47.668 19.968 14.961 1.00 91.19 672 ASN A O 1
ATOM 5161 N N . MET A 1 673 ? -46.989 21.969 15.765 1.00 93.44 673 MET A N 1
ATOM 5162 C CA . MET A 1 673 ? -45.720 22.037 15.051 1.00 93.44 673 MET A CA 1
ATOM 5163 C C . MET A 1 673 ? -44.542 21.889 16.018 1.00 93.44 673 MET A C 1
ATOM 5165 O O . MET A 1 673 ? -44.580 22.382 17.140 1.00 93.44 673 MET A O 1
ATOM 5169 N N . SER A 1 674 ? -43.466 21.245 15.576 1.00 94.81 674 SER A N 1
ATOM 5170 C CA . SER A 1 674 ? -42.190 21.215 16.291 1.00 94.81 674 SER A CA 1
ATOM 5171 C C . SER A 1 674 ? -41.053 21.554 15.341 1.00 94.81 674 SER A C 1
ATOM 5173 O O . SER A 1 674 ? -40.947 20.941 14.278 1.00 94.81 674 SER A O 1
ATOM 5175 N N . LEU A 1 675 ? -40.204 22.492 15.742 1.00 95.56 675 LEU A N 1
ATOM 5176 C CA . LEU A 1 675 ? -38.972 22.846 15.051 1.00 95.56 675 LEU A CA 1
ATOM 5177 C C . LEU A 1 675 ? -37.786 22.303 15.842 1.00 95.56 675 LEU A C 1
ATOM 5179 O O . LEU A 1 675 ? -37.702 22.498 17.052 1.00 95.56 675 LEU A O 1
ATOM 5183 N N . GLU A 1 676 ? -36.861 21.655 15.158 1.00 96.75 676 GLU A N 1
ATOM 5184 C CA . GLU A 1 676 ? -35.588 21.216 15.704 1.00 96.75 676 GLU A CA 1
ATOM 5185 C C . GLU A 1 676 ? -34.468 21.762 14.825 1.00 96.75 676 GLU A C 1
ATOM 5187 O O . GLU A 1 676 ? -34.478 21.581 13.608 1.00 96.75 676 GLU A O 1
ATOM 5192 N N . ILE A 1 677 ? -33.526 22.463 15.443 1.00 97.12 677 ILE A N 1
ATOM 5193 C CA . ILE A 1 677 ? -32.317 22.960 14.797 1.00 97.12 677 ILE A CA 1
ATOM 5194 C C . ILE A 1 677 ? -31.145 22.263 15.469 1.00 97.12 677 ILE A C 1
ATOM 5196 O O . ILE A 1 677 ? -30.967 22.392 16.678 1.00 97.12 677 ILE A O 1
ATOM 5200 N N . GLY A 1 678 ? -30.372 21.523 14.687 1.00 97.31 678 GLY A N 1
ATOM 5201 C CA . GLY A 1 678 ? -29.158 20.843 15.105 1.00 97.31 678 GLY A CA 1
ATOM 5202 C C . GLY A 1 678 ? -27.932 21.464 14.448 1.00 97.31 678 GLY A C 1
ATOM 5203 O O . GLY A 1 678 ? -27.975 21.876 13.292 1.00 97.31 678 GLY A O 1
ATOM 5204 N N . TYR A 1 679 ? -26.829 21.500 15.177 1.00 97.50 679 TYR A N 1
ATOM 5205 C CA . TYR A 1 679 ? -25.500 21.796 14.675 1.00 97.50 679 TYR A CA 1
ATOM 5206 C C . TYR A 1 679 ? -24.528 20.765 15.236 1.00 97.50 679 TYR A C 1
ATOM 5208 O O . TYR A 1 679 ? -24.576 20.443 16.424 1.00 97.50 679 TYR A O 1
ATOM 5216 N N . VAL A 1 680 ? -23.639 20.276 14.380 1.00 97.31 680 VAL A N 1
ATOM 5217 C CA . VAL A 1 680 ? -22.525 19.410 14.752 1.00 97.31 680 VAL A CA 1
ATOM 5218 C C . VAL A 1 680 ? -21.232 19.967 14.172 1.00 97.31 680 VAL A C 1
ATOM 5220 O O . VAL A 1 680 ? -21.190 20.429 13.031 1.00 97.31 680 VAL A O 1
ATOM 5223 N N . GLY A 1 681 ? -20.171 19.925 14.969 1.00 97.00 681 GLY A N 1
ATOM 5224 C CA . GLY A 1 681 ? -18.825 20.301 14.560 1.00 97.00 681 GLY A CA 1
ATOM 5225 C C . GLY A 1 681 ? -17.832 19.216 14.948 1.00 97.00 681 GLY A C 1
ATOM 5226 O O . GLY A 1 681 ? -17.891 18.698 16.062 1.00 97.00 681 GLY A O 1
ATOM 5227 N N . HIS A 1 682 ? -16.913 18.886 14.049 1.00 96.69 682 HIS A N 1
ATOM 5228 C CA . HIS A 1 682 ? -15.812 17.976 14.328 1.00 96.69 682 HIS A CA 1
ATOM 5229 C C . HIS A 1 682 ? -14.505 18.605 13.846 1.00 96.69 682 HIS A C 1
ATOM 5231 O O . HIS A 1 682 ? -14.344 18.886 12.660 1.00 96.69 682 HIS A O 1
ATOM 5237 N N . LEU A 1 683 ? -13.589 18.871 14.776 1.00 96.50 683 LEU A N 1
ATOM 5238 C CA . LEU A 1 683 ? -12.340 19.590 14.515 1.00 96.50 683 LEU A CA 1
ATOM 5239 C C . LEU A 1 683 ? -11.169 18.696 14.913 1.00 96.50 683 LEU A C 1
ATOM 5241 O O . LEU A 1 683 ? -10.901 18.529 16.104 1.00 96.50 683 LEU A O 1
ATOM 5245 N N . ALA A 1 684 ? -10.486 18.109 13.940 1.00 95.88 684 ALA A N 1
ATOM 5246 C CA . ALA A 1 684 ? -9.344 17.237 14.175 1.00 95.88 684 ALA A CA 1
ATOM 5247 C C . ALA A 1 684 ? -8.025 18.004 14.035 1.00 95.88 684 ALA A C 1
ATOM 5249 O O . ALA A 1 684 ? -7.878 18.852 13.158 1.00 95.88 684 ALA A O 1
ATOM 5250 N N . HIS A 1 685 ? -7.070 17.703 14.910 1.00 95.19 685 HIS A N 1
ATOM 5251 C CA . HIS A 1 685 ? -5.772 18.364 14.991 1.00 95.19 685 HIS A CA 1
ATOM 5252 C C . HIS A 1 685 ? -4.667 17.327 15.180 1.00 95.19 685 HIS A C 1
ATOM 5254 O O . HIS A 1 685 ? -4.879 16.292 15.819 1.00 95.19 685 HIS A O 1
ATOM 5260 N N . ARG A 1 686 ? -3.461 17.654 14.698 1.00 93.69 686 ARG A N 1
ATOM 5261 C CA . ARG A 1 686 ? -2.277 16.782 14.782 1.00 93.69 686 ARG A CA 1
ATOM 5262 C C . ARG A 1 686 ? -2.512 15.416 14.138 1.00 93.69 686 ARG A C 1
ATOM 5264 O O . ARG A 1 686 ? -1.958 14.421 14.598 1.00 93.69 686 ARG A O 1
ATOM 5271 N N . LEU A 1 687 ? -3.346 15.376 13.099 1.00 93.06 687 LEU A N 1
ATOM 5272 C CA . LEU A 1 687 ? -3.541 14.175 12.301 1.00 93.06 687 LEU A CA 1
ATOM 5273 C C . LEU A 1 687 ? -2.199 13.743 11.710 1.00 93.06 687 LEU A C 1
ATOM 5275 O O . LEU A 1 687 ? -1.343 14.580 11.400 1.00 93.06 687 LEU A O 1
ATOM 5279 N N . LEU A 1 688 ? -2.018 12.432 11.592 1.00 91.00 688 LEU A N 1
ATOM 5280 C CA . LEU A 1 688 ? -0.822 11.872 10.988 1.00 91.00 688 LEU A CA 1
ATOM 5281 C C . LEU A 1 688 ? -0.886 12.086 9.476 1.00 91.00 688 LEU A C 1
ATOM 5283 O O . LEU A 1 688 ? -1.860 11.704 8.832 1.00 91.00 688 LEU A O 1
ATOM 5287 N N . MET A 1 689 ? 0.154 12.701 8.929 1.00 90.00 689 MET A N 1
ATOM 5288 C CA . MET A 1 689 ? 0.379 12.832 7.493 1.00 90.00 689 MET A CA 1
ATOM 5289 C C . MET A 1 689 ? 1.783 12.345 7.170 1.00 90.00 689 MET A C 1
ATOM 5291 O O . MET A 1 689 ? 2.675 12.424 8.015 1.00 90.00 689 MET A O 1
ATOM 5295 N N . GLN A 1 690 ? 1.956 11.829 5.961 1.00 88.25 690 GLN A N 1
ATOM 5296 C CA . GLN A 1 690 ? 3.256 11.444 5.443 1.00 88.25 690 GLN A CA 1
ATOM 5297 C C . GLN A 1 690 ? 3.805 12.579 4.578 1.00 88.25 690 GLN A C 1
ATOM 5299 O O . GLN A 1 690 ? 3.071 13.135 3.764 1.00 88.25 690 GLN A O 1
ATOM 5304 N N . ASP A 1 691 ? 5.069 12.926 4.793 1.00 90.62 691 ASP A N 1
ATOM 5305 C CA . ASP A 1 691 ? 5.760 14.041 4.141 1.00 90.62 691 ASP A CA 1
ATOM 5306 C C . ASP A 1 691 ? 7.115 13.550 3.613 1.00 90.62 691 ASP A C 1
ATOM 5308 O O . ASP A 1 691 ? 7.725 12.678 4.243 1.00 90.62 691 ASP A O 1
ATOM 5312 N N . ASP A 1 692 ? 7.575 14.069 2.473 1.00 92.44 692 ASP A N 1
ATOM 5313 C CA . ASP A 1 692 ? 8.898 13.732 1.933 1.00 92.44 692 ASP A CA 1
ATOM 5314 C C . ASP A 1 692 ? 9.960 14.648 2.545 1.00 92.44 692 ASP A C 1
ATOM 5316 O O . ASP A 1 692 ? 10.126 15.809 2.169 1.00 92.44 692 ASP A O 1
ATOM 5320 N N . LEU A 1 693 ? 10.709 14.109 3.502 1.00 92.12 693 LEU A N 1
ATOM 5321 C CA . LEU A 1 693 ? 11.722 14.864 4.229 1.00 92.12 693 LEU A CA 1
ATOM 5322 C C . LEU A 1 693 ? 13.025 15.032 3.445 1.00 92.12 693 LEU A C 1
ATOM 5324 O O . LEU A 1 693 ? 13.861 15.854 3.829 1.00 92.12 693 LEU A O 1
ATOM 5328 N N . ALA A 1 694 ? 13.215 14.261 2.373 1.00 91.38 694 ALA A N 1
ATOM 5329 C CA . ALA A 1 694 ? 14.412 14.293 1.542 1.00 91.38 694 ALA A CA 1
ATOM 5330 C C . ALA A 1 694 ? 14.194 14.951 0.175 1.00 91.38 694 ALA A C 1
ATOM 5332 O O . ALA A 1 694 ? 15.129 14.953 -0.622 1.00 91.38 694 ALA A O 1
ATOM 5333 N N . MET A 1 695 ? 13.033 15.585 -0.054 1.00 90.25 695 MET A N 1
ATOM 5334 C CA . MET A 1 695 ? 12.762 16.321 -1.294 1.00 90.25 695 MET A CA 1
ATOM 5335 C C . MET A 1 695 ? 13.932 17.257 -1.665 1.00 90.25 695 MET A C 1
ATOM 5337 O O . MET A 1 695 ? 14.600 17.773 -0.747 1.00 90.25 695 MET A O 1
ATOM 5341 N N . PRO A 1 696 ? 14.196 17.494 -2.965 1.00 89.38 696 PRO A N 1
ATOM 5342 C CA . PRO A 1 696 ? 15.251 18.403 -3.404 1.00 89.38 696 PRO A CA 1
ATOM 5343 C C . PRO A 1 696 ? 15.126 19.762 -2.720 1.00 89.38 696 PRO A C 1
ATOM 5345 O O . PRO A 1 696 ? 14.020 20.282 -2.554 1.00 89.38 696 PRO A O 1
ATOM 5348 N N . LYS A 1 697 ? 16.252 20.336 -2.293 1.00 90.75 697 LYS A N 1
ATOM 5349 C CA . LYS A 1 697 ? 16.259 21.682 -1.716 1.00 90.75 697 LYS A CA 1
ATOM 5350 C C . LYS A 1 697 ? 15.851 22.703 -2.770 1.00 90.75 697 LYS A C 1
ATOM 5352 O O . LYS A 1 697 ? 16.371 22.686 -3.874 1.00 90.75 697 LYS A O 1
ATOM 5357 N N . ASP A 1 698 ? 15.011 23.655 -2.389 1.00 92.88 698 ASP A N 1
ATOM 5358 C CA . ASP A 1 698 ? 14.805 24.876 -3.165 1.00 92.88 698 ASP A CA 1
ATOM 5359 C C . ASP A 1 698 ? 15.920 25.872 -2.814 1.00 92.88 698 ASP A C 1
ATOM 5361 O O . ASP A 1 698 ? 15.756 26.739 -1.953 1.00 92.88 698 ASP A O 1
ATOM 5365 N N . LEU A 1 699 ? 17.125 25.642 -3.353 1.00 92.06 699 LEU A N 1
ATOM 5366 C CA . LEU A 1 699 ? 18.303 26.443 -3.006 1.00 92.06 699 LEU A CA 1
ATOM 5367 C C . LEU A 1 699 ? 18.110 27.902 -3.425 1.00 92.06 699 LEU A C 1
ATOM 5369 O O . LEU A 1 699 ? 17.739 28.181 -4.562 1.00 92.06 699 LEU A O 1
ATOM 5373 N N . VAL A 1 700 ? 18.415 28.821 -2.507 1.00 94.44 700 VAL A N 1
ATOM 5374 C CA . VAL A 1 700 ? 18.410 30.266 -2.753 1.00 94.44 700 VAL A CA 1
ATOM 5375 C C . VAL A 1 700 ? 19.820 30.733 -3.089 1.00 94.44 700 VAL A C 1
ATOM 5377 O O . VAL A 1 700 ? 20.756 30.518 -2.316 1.00 94.44 700 VAL A O 1
ATOM 5380 N N . ASP A 1 701 ? 19.969 31.436 -4.207 1.00 92.81 701 ASP A N 1
ATOM 5381 C CA . ASP A 1 701 ? 21.185 32.184 -4.499 1.00 92.81 701 ASP A CA 1
ATOM 5382 C C . ASP A 1 701 ? 21.285 33.399 -3.562 1.00 92.81 701 ASP A C 1
ATOM 5384 O O . ASP A 1 701 ? 20.479 34.331 -3.591 1.00 92.81 701 ASP A O 1
ATOM 5388 N N . THR A 1 702 ? 22.310 33.401 -2.710 1.00 90.50 702 THR A N 1
ATOM 5389 C CA . THR A 1 702 ? 22.543 34.466 -1.724 1.00 90.50 702 THR A CA 1
ATOM 5390 C C . THR A 1 702 ? 22.922 35.814 -2.343 1.00 90.50 702 THR A C 1
ATOM 5392 O O . THR A 1 702 ? 22.860 36.829 -1.644 1.00 90.50 702 THR A O 1
ATOM 5395 N N . ARG A 1 703 ? 23.300 35.867 -3.629 1.00 90.06 703 ARG A N 1
ATOM 5396 C CA . ARG A 1 703 ? 23.685 37.118 -4.301 1.00 90.06 703 ARG A CA 1
ATOM 5397 C C . ARG A 1 703 ? 22.488 37.928 -4.780 1.00 90.06 703 ARG A C 1
ATOM 5399 O O . ARG A 1 703 ? 22.522 39.155 -4.689 1.00 90.06 703 ARG A O 1
ATOM 5406 N N . ASN A 1 704 ? 21.444 37.268 -5.279 1.00 92.75 704 ASN A N 1
ATOM 5407 C CA . ASN A 1 704 ? 20.264 37.926 -5.852 1.00 92.75 704 ASN A CA 1
ATOM 5408 C C . ASN A 1 704 ? 18.934 37.566 -5.156 1.00 92.75 704 ASN A C 1
ATOM 5410 O O . ASN A 1 704 ? 17.916 38.193 -5.449 1.00 92.75 704 ASN A O 1
ATOM 5414 N N . GLY A 1 705 ? 18.935 36.592 -4.240 1.00 92.69 705 GLY A N 1
ATOM 5415 C CA . GLY A 1 705 ? 17.758 36.123 -3.507 1.00 92.69 705 GLY A CA 1
ATOM 5416 C C . GLY A 1 705 ? 16.787 35.256 -4.316 1.00 92.69 705 GLY A C 1
ATOM 5417 O O . GLY A 1 705 ? 15.675 35.030 -3.844 1.00 92.69 705 GLY A O 1
ATOM 5418 N N . MET A 1 706 ? 17.157 34.802 -5.517 1.00 95.06 706 MET A N 1
ATOM 5419 C CA . MET A 1 706 ? 16.330 33.920 -6.342 1.00 95.06 706 MET A CA 1
ATOM 5420 C C . MET A 1 706 ? 16.452 32.465 -5.881 1.00 95.06 706 MET A C 1
ATOM 5422 O O . MET A 1 706 ? 17.556 31.967 -5.676 1.00 95.06 706 MET A O 1
ATOM 5426 N N . ASP A 1 707 ? 15.315 31.787 -5.751 1.00 94.50 707 ASP A N 1
ATOM 5427 C CA . ASP A 1 707 ? 15.235 30.348 -5.501 1.00 94.50 707 ASP A CA 1
ATOM 5428 C C . ASP A 1 707 ? 15.210 29.518 -6.798 1.00 94.50 707 ASP A C 1
ATOM 5430 O O . ASP A 1 707 ? 14.877 30.013 -7.885 1.00 94.50 707 ASP A O 1
ATOM 5434 N N . TYR A 1 708 ? 15.561 28.239 -6.668 1.00 92.62 708 TYR A N 1
ATOM 5435 C CA . TYR A 1 708 ? 15.581 27.275 -7.763 1.00 92.62 708 TYR A CA 1
ATOM 5436 C C . TYR A 1 708 ? 14.236 27.163 -8.470 1.00 92.62 708 TYR A C 1
ATOM 5438 O O . TYR A 1 708 ? 14.199 27.236 -9.700 1.00 92.62 708 TYR A O 1
ATOM 5446 N N . PHE A 1 7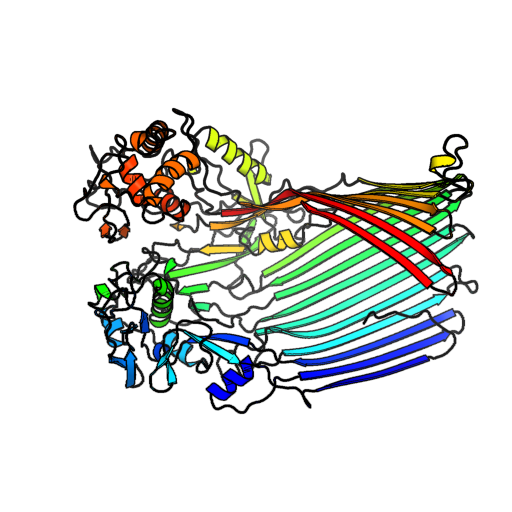09 ? 13.128 27.011 -7.738 1.00 92.31 709 PHE A N 1
ATOM 5447 C CA . PHE A 1 709 ? 11.818 26.824 -8.360 1.00 92.31 709 PHE A CA 1
ATOM 5448 C C . PHE A 1 709 ? 11.408 28.030 -9.210 1.00 92.31 709 PHE A C 1
ATOM 5450 O O . PHE A 1 709 ? 10.839 27.863 -10.293 1.00 92.31 709 PHE A O 1
ATOM 5457 N N . THR A 1 710 ? 11.746 29.244 -8.790 1.00 94.56 710 THR A N 1
ATOM 5458 C CA . THR A 1 710 ? 11.527 30.474 -9.553 1.00 94.56 710 THR A CA 1
ATOM 5459 C C . THR A 1 710 ? 12.441 30.538 -10.780 1.00 94.56 710 THR A C 1
ATOM 5461 O O . THR A 1 710 ? 11.972 30.874 -11.878 1.00 94.56 710 THR A O 1
ATOM 5464 N N . ALA A 1 711 ? 13.719 30.175 -10.634 1.00 94.31 711 ALA A N 1
ATOM 5465 C CA . ALA A 1 711 ? 14.682 30.138 -11.733 1.00 94.31 711 ALA A CA 1
ATOM 5466 C C . ALA A 1 711 ? 14.288 29.115 -12.811 1.00 94.31 711 ALA A C 1
ATOM 5468 O O . ALA A 1 711 ? 14.238 29.454 -13.997 1.00 94.31 711 ALA A O 1
ATOM 5469 N N . ILE A 1 712 ? 13.922 27.888 -12.421 1.00 92.50 712 ILE A N 1
ATOM 5470 C CA . ILE A 1 712 ? 13.513 26.853 -13.374 1.00 92.50 712 ILE A CA 1
ATOM 5471 C C . ILE A 1 712 ? 12.140 27.137 -13.978 1.00 92.50 712 ILE A C 1
ATOM 5473 O O . ILE A 1 712 ? 11.950 26.919 -15.170 1.00 92.50 712 ILE A O 1
ATOM 5477 N N . THR A 1 713 ? 11.203 27.726 -13.224 1.00 92.69 713 THR A N 1
ATOM 5478 C CA . THR A 1 713 ? 9.904 28.162 -13.769 1.00 92.69 713 THR A CA 1
ATOM 5479 C C . THR A 1 713 ? 10.076 29.194 -14.888 1.00 92.69 713 THR A C 1
ATOM 5481 O O . THR A 1 713 ? 9.275 29.226 -15.827 1.00 92.69 713 THR A O 1
ATOM 5484 N N . THR A 1 714 ? 11.113 30.033 -14.807 1.00 94.19 714 THR A N 1
ATOM 5485 C CA . THR A 1 714 ? 11.455 31.013 -15.849 1.00 94.19 714 THR A CA 1
ATOM 5486 C C . THR A 1 714 ? 11.849 30.306 -17.148 1.00 94.19 714 THR A C 1
ATOM 5488 O O . THR A 1 714 ? 11.256 30.575 -18.191 1.00 94.19 714 THR A O 1
ATOM 5491 N N . LEU A 1 715 ? 12.757 29.325 -17.083 1.00 93.50 715 LEU A N 1
ATOM 5492 C CA . LEU A 1 715 ? 13.133 28.508 -18.245 1.00 93.50 715 LEU A CA 1
ATOM 5493 C C . LEU A 1 715 ? 11.961 27.651 -18.751 1.00 93.50 715 LEU A C 1
ATOM 5495 O O . LEU A 1 715 ? 11.750 27.528 -19.958 1.00 93.50 715 LEU A O 1
ATOM 5499 N N . ALA A 1 716 ? 11.143 27.127 -17.834 1.00 90.69 716 ALA A N 1
ATOM 5500 C CA . ALA A 1 716 ? 10.034 26.238 -18.149 1.00 90.69 716 ALA A CA 1
ATOM 5501 C C . ALA A 1 716 ? 8.931 26.868 -18.976 1.00 90.69 716 ALA A C 1
ATOM 5503 O O . ALA A 1 716 ? 8.383 26.248 -19.888 1.00 90.69 716 ALA A O 1
ATOM 5504 N N . LYS A 1 717 ? 8.623 28.132 -18.706 1.00 90.88 717 LYS A N 1
ATOM 5505 C CA . LYS A 1 717 ? 7.688 28.885 -19.540 1.00 90.88 717 LYS A CA 1
ATOM 5506 C C . LYS A 1 717 ? 8.210 29.062 -20.964 1.00 90.88 717 LYS A C 1
ATOM 5508 O O . LYS A 1 717 ? 7.400 29.067 -21.880 1.00 90.88 717 LYS A O 1
ATOM 5513 N N . ILE A 1 718 ? 9.526 29.174 -21.145 1.00 91.81 718 ILE A N 1
ATOM 5514 C CA . ILE A 1 718 ? 10.162 29.421 -22.444 1.00 91.81 718 ILE A CA 1
ATOM 5515 C C . ILE A 1 718 ? 10.250 28.134 -23.273 1.00 91.81 718 ILE A C 1
ATOM 5517 O O . ILE A 1 718 ? 9.895 28.148 -24.444 1.00 91.81 718 ILE A O 1
ATOM 5521 N N . TYR A 1 719 ? 10.668 26.993 -22.710 1.00 86.75 719 TYR A N 1
ATOM 5522 C CA . TYR A 1 719 ? 10.666 25.745 -23.498 1.00 86.75 719 TYR A CA 1
ATOM 5523 C C . TYR A 1 719 ? 9.248 25.276 -23.848 1.00 86.75 719 TYR A C 1
ATOM 5525 O O . TYR A 1 719 ? 9.033 24.707 -24.914 1.00 86.75 719 TYR A O 1
ATOM 5533 N N . ARG A 1 720 ? 8.237 25.585 -23.020 1.00 85.50 720 ARG A N 1
ATOM 5534 C CA . ARG A 1 720 ? 6.829 25.246 -23.316 1.00 85.50 720 ARG A CA 1
ATOM 5535 C C . ARG A 1 720 ? 6.249 26.036 -24.487 1.00 85.50 720 ARG A C 1
ATOM 5537 O O . ARG A 1 720 ? 5.200 25.654 -24.998 1.00 85.50 720 ARG A O 1
ATOM 5544 N N . THR A 1 721 ? 6.909 27.107 -24.924 1.00 87.88 721 THR A N 1
ATOM 5545 C CA . THR A 1 721 ? 6.549 27.829 -26.152 1.00 87.88 721 THR A CA 1
ATOM 5546 C C . THR A 1 721 ? 7.333 27.349 -27.377 1.00 87.88 721 THR A C 1
ATOM 5548 O O . THR A 1 721 ? 7.109 27.871 -28.466 1.00 87.88 721 THR A O 1
ATOM 5551 N N . GLY A 1 722 ? 8.206 26.343 -27.230 1.00 84.31 722 GLY A N 1
ATOM 5552 C CA . GLY A 1 722 ? 8.953 25.731 -28.332 1.00 84.31 722 GLY A CA 1
ATOM 5553 C C . GLY A 1 722 ? 10.176 26.527 -28.792 1.00 84.31 722 GLY A C 1
ATOM 5554 O O . GLY A 1 722 ? 10.590 26.394 -29.941 1.00 84.31 722 GLY A O 1
ATOM 5555 N N . VAL A 1 723 ? 10.741 27.383 -27.935 1.00 88.25 723 VAL A N 1
ATOM 5556 C CA . VAL A 1 723 ? 11.980 28.105 -28.260 1.00 88.25 723 VAL A CA 1
ATOM 5557 C C . VAL A 1 723 ? 13.154 27.110 -28.260 1.00 88.25 723 VAL A C 1
ATOM 5559 O O . VAL A 1 723 ? 13.327 26.392 -27.281 1.00 88.25 723 VAL A O 1
ATOM 5562 N N . PRO A 1 724 ? 13.967 27.029 -29.329 1.00 85.19 724 PRO A N 1
ATOM 5563 C CA . PRO A 1 724 ? 15.125 26.137 -29.353 1.00 85.19 724 PRO A CA 1
ATOM 5564 C C . PRO A 1 724 ? 16.257 26.669 -28.463 1.00 85.19 724 PRO A C 1
ATOM 5566 O O . PRO A 1 724 ? 16.375 27.885 -28.267 1.00 85.19 724 PRO A O 1
ATOM 5569 N N . THR A 1 725 ? 17.132 25.772 -27.994 1.00 89.44 725 THR A N 1
ATOM 5570 C CA . THR A 1 725 ? 18.294 26.107 -27.143 1.00 89.44 725 THR A CA 1
ATOM 5571 C C . THR A 1 725 ? 19.164 27.216 -27.746 1.00 89.44 725 THR A C 1
ATOM 5573 O O . THR A 1 725 ? 19.670 28.076 -27.024 1.00 89.44 725 THR A O 1
ATOM 5576 N N . ASP A 1 726 ? 19.287 27.265 -29.075 1.00 89.81 726 ASP A N 1
ATOM 5577 C CA . ASP A 1 726 ? 20.072 28.266 -29.813 1.00 89.81 726 ASP A CA 1
ATOM 5578 C C . ASP A 1 726 ? 19.719 29.714 -29.436 1.00 89.81 726 ASP A C 1
ATOM 5580 O O . ASP A 1 726 ? 20.572 30.599 -29.460 1.00 89.81 726 ASP A O 1
ATOM 5584 N N . ASN A 1 727 ? 18.452 29.951 -29.085 1.00 90.56 727 ASN A N 1
ATOM 5585 C CA . ASN A 1 727 ? 17.901 31.278 -28.828 1.00 90.56 727 ASN A CA 1
ATOM 5586 C C . ASN A 1 727 ? 17.793 31.615 -27.334 1.00 90.56 727 ASN A C 1
ATOM 5588 O O . ASN A 1 727 ? 17.359 32.720 -26.991 1.00 90.56 727 ASN A O 1
ATOM 5592 N N . VAL A 1 728 ? 18.184 30.703 -26.439 1.00 93.19 728 VAL A N 1
ATOM 5593 C CA . VAL A 1 728 ? 18.131 30.909 -24.988 1.00 93.19 728 VAL A CA 1
ATOM 5594 C C . VAL A 1 728 ? 19.545 30.997 -24.431 1.00 93.19 728 VAL A C 1
ATOM 5596 O O . VAL A 1 728 ? 20.240 30.005 -24.261 1.00 93.19 728 VAL A O 1
ATOM 5599 N N . THR A 1 729 ? 19.961 32.226 -24.148 1.00 94.06 729 THR A N 1
ATOM 5600 C CA . THR A 1 729 ? 21.281 32.590 -23.624 1.00 94.06 729 THR A CA 1
ATOM 5601 C C . THR A 1 729 ? 21.108 33.566 -22.466 1.00 94.06 729 THR A C 1
ATOM 5603 O O . THR A 1 729 ? 20.051 34.181 -22.302 1.00 94.06 729 THR A O 1
ATOM 5606 N N . SER A 1 730 ? 22.169 33.797 -21.707 1.00 94.19 730 SER A N 1
ATOM 5607 C CA . SER A 1 730 ? 22.257 34.838 -20.687 1.00 94.19 730 SER A CA 1
ATOM 5608 C C . SER A 1 730 ? 21.916 36.237 -21.230 1.00 94.19 730 SER A C 1
ATOM 5610 O O . SER A 1 730 ? 21.401 37.078 -20.496 1.00 94.19 730 SER A O 1
ATOM 5612 N N . ALA A 1 731 ? 22.141 36.498 -22.523 1.00 94.81 731 ALA A N 1
ATOM 5613 C CA . ALA A 1 731 ? 21.797 37.772 -23.159 1.00 94.81 731 ALA A CA 1
ATOM 5614 C C . ALA A 1 731 ? 20.316 37.873 -23.569 1.00 94.81 731 ALA A C 1
ATOM 5616 O O . ALA A 1 731 ? 19.739 38.961 -23.533 1.00 94.81 731 ALA A O 1
ATOM 5617 N N . THR A 1 732 ? 19.696 36.759 -23.969 1.00 96.06 732 THR A N 1
ATOM 5618 C CA . THR A 1 732 ? 18.307 36.736 -24.461 1.00 96.06 732 THR A CA 1
ATOM 5619 C C . THR A 1 732 ? 17.288 36.428 -23.367 1.00 96.06 732 THR A C 1
ATOM 5621 O O . THR A 1 732 ? 16.137 36.842 -23.470 1.00 96.06 732 THR A O 1
ATOM 5624 N N . LEU A 1 733 ? 17.680 35.773 -22.273 1.00 95.38 733 LEU A N 1
ATOM 5625 C CA . LEU A 1 733 ? 16.750 35.417 -21.201 1.00 95.38 733 LEU A CA 1
ATOM 5626 C C . LEU A 1 733 ? 16.008 36.631 -20.589 1.00 95.38 733 LEU A C 1
ATOM 5628 O O . LEU A 1 733 ? 14.795 36.529 -20.397 1.00 95.38 733 LEU A O 1
ATOM 5632 N N . PRO A 1 734 ? 16.644 37.800 -20.348 1.00 96.44 734 PRO A N 1
ATOM 5633 C CA . PRO A 1 734 ? 15.944 38.986 -19.841 1.00 96.44 734 PRO A CA 1
ATOM 5634 C C . PRO A 1 734 ? 14.906 39.579 -20.803 1.00 96.44 734 PRO A C 1
ATOM 5636 O O . PRO A 1 734 ? 14.018 40.302 -20.358 1.00 96.44 734 PRO A O 1
ATOM 5639 N N . THR A 1 735 ? 15.000 39.317 -22.111 1.00 95.88 735 THR A N 1
ATOM 5640 C CA . THR A 1 735 ? 13.978 39.757 -23.076 1.00 95.88 735 THR A CA 1
ATOM 5641 C C . THR A 1 735 ? 12.847 38.740 -23.205 1.00 95.88 735 THR A C 1
ATOM 5643 O O . THR A 1 735 ? 11.699 39.139 -23.393 1.00 95.88 735 THR A O 1
ATOM 5646 N N . LEU A 1 736 ? 13.153 37.447 -23.052 1.00 93.75 736 LEU A N 1
ATOM 5647 C CA . LEU A 1 736 ? 12.179 36.351 -23.066 1.00 93.75 736 LEU A CA 1
ATOM 5648 C C . LEU A 1 736 ? 11.314 36.309 -21.792 1.00 93.75 736 LEU A C 1
ATOM 5650 O O . LEU A 1 736 ? 10.120 36.030 -21.878 1.00 93.75 736 LEU A O 1
ATOM 5654 N N . ASP A 1 737 ? 11.882 36.645 -20.629 1.00 94.62 737 ASP A N 1
ATOM 5655 C CA . ASP A 1 737 ? 11.143 36.909 -19.387 1.00 94.62 737 ASP A CA 1
ATOM 5656 C C . ASP A 1 737 ? 11.610 38.239 -18.759 1.00 94.62 737 ASP A C 1
ATOM 5658 O O . ASP A 1 737 ? 12.539 38.257 -17.946 1.00 94.62 737 ASP A O 1
ATOM 5662 N N . PRO A 1 738 ? 10.951 39.370 -19.076 1.00 94.75 738 PRO A N 1
ATOM 5663 C CA . PRO A 1 738 ? 11.303 40.678 -18.518 1.00 94.75 738 PRO A CA 1
ATOM 5664 C C . PRO A 1 738 ? 11.144 40.795 -17.000 1.00 94.75 738 PRO A C 1
ATOM 5666 O O . PRO A 1 738 ? 11.668 41.735 -16.403 1.00 94.75 738 PRO A O 1
ATOM 5669 N N . LYS A 1 739 ? 10.384 39.893 -16.366 1.00 93.81 739 LYS A N 1
ATOM 5670 C CA . LYS A 1 739 ? 10.105 39.952 -14.930 1.00 93.81 739 LYS A CA 1
ATOM 5671 C C . LYS A 1 739 ? 11.206 39.267 -14.127 1.00 93.81 739 LYS A C 1
ATOM 5673 O O . LYS A 1 739 ? 11.662 39.832 -13.138 1.00 93.81 739 LYS A O 1
ATOM 5678 N N . ASN A 1 740 ? 11.606 38.065 -14.540 1.00 95.88 740 ASN A N 1
ATOM 5679 C CA . ASN A 1 740 ? 12.519 37.216 -13.770 1.00 95.88 740 ASN A CA 1
ATOM 5680 C C . ASN A 1 740 ? 13.842 36.919 -14.489 1.00 95.88 740 ASN A C 1
ATOM 5682 O O . ASN A 1 740 ? 14.789 36.475 -13.843 1.00 95.88 740 ASN A O 1
ATOM 5686 N N . GLY A 1 741 ? 13.942 37.168 -15.798 1.00 95.06 741 GLY A N 1
ATOM 5687 C CA . GLY A 1 741 ? 15.040 36.690 -16.636 1.00 95.06 741 GLY A CA 1
ATOM 5688 C C . GLY A 1 741 ? 16.421 37.139 -16.164 1.00 95.06 741 GLY A C 1
ATOM 5689 O O . GLY A 1 741 ? 17.305 36.305 -16.038 1.00 95.06 741 GLY A O 1
ATOM 5690 N N . ALA A 1 742 ? 16.606 38.413 -15.804 1.00 95.38 742 ALA A N 1
ATOM 5691 C CA . ALA A 1 742 ? 17.900 38.911 -15.316 1.00 95.38 742 ALA A CA 1
ATOM 5692 C C . ALA A 1 742 ? 18.367 38.227 -14.017 1.00 95.38 742 ALA A C 1
ATOM 5694 O O . ALA A 1 742 ? 19.545 37.911 -13.868 1.00 95.38 742 ALA A O 1
ATOM 5695 N N . ALA A 1 743 ? 17.446 37.966 -13.087 1.00 95.56 743 ALA A N 1
ATOM 5696 C CA . ALA A 1 743 ? 17.773 37.254 -11.858 1.00 95.56 743 ALA A CA 1
ATOM 5697 C C . ALA A 1 743 ? 17.992 35.751 -12.121 1.00 95.56 743 ALA A C 1
ATOM 5699 O O . ALA A 1 743 ? 18.904 35.170 -11.542 1.00 95.56 743 ALA A O 1
ATOM 5700 N N . ALA A 1 744 ? 17.266 35.147 -13.068 1.00 95.50 744 ALA A N 1
ATOM 5701 C CA . ALA A 1 744 ? 17.492 33.760 -13.479 1.00 95.50 744 ALA A CA 1
ATOM 5702 C C . ALA A 1 744 ? 18.867 33.561 -14.134 1.00 95.50 744 ALA A C 1
ATOM 5704 O O . ALA A 1 744 ? 19.529 32.566 -13.854 1.00 95.50 744 ALA A O 1
ATOM 5705 N N . VAL A 1 745 ? 19.339 34.523 -14.938 1.00 95.25 745 VAL A N 1
ATOM 5706 C CA . VAL A 1 745 ? 20.711 34.510 -15.478 1.00 95.25 745 VAL A CA 1
ATOM 5707 C C . VAL A 1 745 ? 21.739 34.446 -14.353 1.00 95.25 745 VAL A C 1
ATOM 5709 O O . VAL A 1 745 ? 22.624 33.592 -14.374 1.00 95.25 745 VAL A O 1
ATOM 5712 N N . GLN A 1 746 ? 21.607 35.326 -13.358 1.00 93.38 746 GLN A N 1
ATOM 5713 C CA . GLN A 1 746 ? 22.521 35.362 -12.218 1.00 93.38 746 GLN A CA 1
ATOM 5714 C C . GLN A 1 746 ? 22.466 34.053 -11.416 1.00 93.38 746 GLN A C 1
ATOM 5716 O O . GLN A 1 746 ? 23.516 33.486 -11.131 1.00 93.38 746 GLN A O 1
ATOM 5721 N N . PHE A 1 747 ? 21.264 33.526 -11.152 1.00 93.19 747 PHE A N 1
ATOM 5722 C CA . PHE A 1 747 ? 21.083 32.262 -10.437 1.00 93.19 747 PHE A CA 1
ATOM 5723 C C . PHE A 1 747 ? 21.823 31.109 -11.127 1.00 93.19 747 PHE A C 1
ATOM 5725 O O . PHE A 1 747 ? 22.651 30.445 -10.510 1.00 93.19 747 PHE A O 1
ATOM 5732 N N . TRP A 1 748 ? 21.578 30.881 -12.421 1.00 90.38 748 TRP A N 1
ATOM 5733 C CA . TRP A 1 748 ? 22.209 29.771 -13.145 1.00 90.38 748 TRP A CA 1
ATOM 5734 C C . TRP A 1 748 ? 23.718 29.955 -13.311 1.00 90.38 748 TRP A C 1
ATOM 5736 O O . TRP A 1 748 ? 24.458 28.977 -13.263 1.00 90.38 748 TRP A O 1
ATOM 5746 N N . THR A 1 749 ? 24.187 31.197 -13.427 1.00 88.88 749 THR A N 1
ATOM 5747 C CA . THR A 1 749 ? 25.626 31.505 -13.437 1.00 88.88 749 THR A CA 1
ATOM 5748 C C . THR A 1 749 ? 26.300 31.151 -12.109 1.00 88.88 749 THR A C 1
ATOM 5750 O O . THR A 1 749 ? 27.453 30.730 -12.099 1.00 88.88 749 THR A O 1
ATOM 5753 N N . ASP A 1 750 ? 25.585 31.284 -10.992 1.00 86.69 750 ASP A N 1
ATOM 5754 C CA . ASP A 1 750 ? 26.122 31.030 -9.653 1.00 86.69 750 ASP A CA 1
ATOM 5755 C C . ASP A 1 750 ? 25.995 29.563 -9.235 1.00 86.69 750 ASP A C 1
ATOM 5757 O O . ASP A 1 750 ? 26.852 29.031 -8.516 1.00 86.69 750 ASP A O 1
ATOM 5761 N N . MET A 1 751 ? 24.942 28.893 -9.711 1.00 82.94 751 MET A N 1
ATOM 5762 C CA . MET A 1 751 ? 24.699 27.478 -9.451 1.00 82.94 751 MET A CA 1
ATOM 5763 C C . MET A 1 751 ? 25.619 26.566 -10.265 1.00 82.94 751 MET A C 1
ATOM 5765 O O . MET A 1 751 ? 26.083 25.548 -9.743 1.00 82.94 751 MET A O 1
ATOM 5769 N N . ILE A 1 752 ? 25.935 26.935 -11.507 1.00 80.50 752 ILE A N 1
ATOM 5770 C CA . ILE A 1 752 ? 26.801 26.147 -12.384 1.00 80.50 752 ILE A CA 1
ATOM 5771 C C . ILE A 1 752 ? 28.259 26.575 -12.196 1.00 80.50 752 ILE A C 1
ATOM 5773 O O . ILE A 1 752 ? 28.648 27.698 -12.504 1.00 80.50 752 ILE A O 1
ATOM 5777 N N . GLN A 1 753 ? 29.087 25.668 -11.674 1.00 66.31 753 GLN A N 1
ATOM 5778 C CA . GLN A 1 753 ? 30.511 25.929 -11.467 1.00 66.31 753 GLN A CA 1
ATOM 5779 C C . GLN A 1 753 ? 31.299 25.723 -12.771 1.00 66.31 753 GLN A C 1
ATOM 5781 O O . GLN A 1 753 ? 31.209 24.643 -13.359 1.00 66.31 753 GLN A O 1
ATOM 5786 N N . PRO A 1 754 ? 32.153 26.673 -13.190 1.00 57.41 754 PRO A N 1
ATOM 5787 C CA . PRO A 1 754 ? 33.152 26.397 -14.210 1.00 57.41 754 PRO A CA 1
ATOM 5788 C C . PRO A 1 754 ? 34.286 25.568 -13.591 1.00 57.41 754 PRO A C 1
ATOM 5790 O O . PRO A 1 754 ? 35.058 26.065 -12.769 1.00 57.41 754 PRO A O 1
ATOM 5793 N N . ALA A 1 755 ? 34.421 24.302 -13.987 1.00 47.72 755 ALA A N 1
ATOM 5794 C CA . ALA A 1 755 ? 35.597 23.511 -13.645 1.00 47.72 755 ALA A CA 1
ATOM 5795 C C . ALA A 1 755 ? 36.782 24.013 -14.483 1.00 47.72 755 ALA A C 1
ATOM 5797 O O . ALA A 1 755 ? 36.939 23.713 -15.661 1.00 47.72 755 ALA A O 1
ATOM 5798 N N . ASN A 1 756 ? 37.654 24.796 -13.868 1.00 52.78 756 ASN A N 1
ATOM 5799 C CA . ASN A 1 756 ? 38.909 25.269 -14.449 1.00 52.78 756 ASN A CA 1
ATOM 5800 C C . ASN A 1 756 ? 39.983 24.163 -14.578 1.00 52.78 756 ASN A C 1
ATOM 5802 O O . ASN A 1 756 ? 41.131 24.465 -14.901 1.00 52.78 756 ASN A O 1
ATOM 5806 N N . THR A 1 757 ? 39.609 22.893 -14.382 1.00 53.41 757 THR A N 1
ATOM 5807 C CA . THR A 1 757 ? 40.481 21.708 -14.407 1.00 53.41 757 THR A CA 1
ATOM 5808 C C . THR A 1 757 ? 41.173 21.494 -15.758 1.00 53.41 757 THR A C 1
ATOM 5810 O O . THR A 1 757 ? 42.328 21.075 -15.773 1.00 53.41 757 THR A O 1
ATOM 5813 N N . PHE A 1 758 ? 40.525 21.846 -16.878 1.00 55.22 758 PHE A N 1
ATOM 5814 C CA . PHE A 1 758 ? 41.088 21.701 -18.234 1.00 55.22 758 PHE A CA 1
ATOM 5815 C C . PHE A 1 758 ? 41.341 23.027 -18.973 1.00 55.22 758 PHE A C 1
ATOM 5817 O O . PHE A 1 758 ? 41.749 23.009 -20.128 1.00 55.22 758 PHE A O 1
ATOM 5824 N N . GLY A 1 759 ? 41.171 24.176 -18.301 1.00 51.47 759 GLY A N 1
ATOM 5825 C CA . GLY A 1 759 ? 41.454 25.509 -18.849 1.00 51.47 759 GLY A CA 1
ATOM 5826 C C . GLY A 1 759 ? 40.521 25.942 -19.993 1.00 51.47 759 GLY A C 1
ATOM 5827 O O . GLY A 1 759 ? 40.688 25.534 -21.134 1.00 51.47 759 GLY A O 1
ATOM 5828 N N . GLY A 1 760 ? 39.572 26.844 -19.711 1.00 62.16 760 GLY A N 1
ATOM 5829 C CA . GLY A 1 760 ? 38.690 27.430 -20.738 1.00 62.16 760 GLY A CA 1
ATOM 5830 C C . GLY A 1 760 ? 37.572 26.510 -21.258 1.00 62.16 760 GLY A C 1
ATOM 5831 O O . GLY A 1 760 ? 37.138 26.691 -22.391 1.00 62.16 760 GLY A O 1
ATOM 5832 N N . GLY A 1 761 ? 37.138 25.530 -20.454 1.00 66.56 761 GLY A N 1
ATOM 5833 C CA . GLY A 1 761 ? 36.086 24.551 -20.771 1.00 66.56 761 GLY A CA 1
ATOM 5834 C C . GLY A 1 761 ? 34.752 25.143 -21.253 1.00 66.56 761 GLY A C 1
ATOM 5835 O O . GLY A 1 761 ? 34.364 26.235 -20.832 1.00 66.56 761 GLY A O 1
ATOM 5836 N N . ALA A 1 762 ? 34.064 24.408 -22.134 1.00 78.25 762 ALA A N 1
ATOM 5837 C CA . ALA A 1 762 ? 32.709 24.695 -22.611 1.00 78.25 762 ALA A CA 1
ATOM 5838 C C . ALA A 1 762 ? 31.788 23.496 -22.323 1.00 78.25 762 ALA A C 1
ATOM 5840 O O . ALA A 1 762 ? 32.209 22.342 -22.398 1.00 78.25 762 ALA A O 1
ATOM 5841 N N . TYR A 1 763 ? 30.523 23.773 -22.021 1.00 82.00 763 TYR A N 1
ATOM 5842 C CA . TYR A 1 763 ? 29.471 22.781 -21.836 1.00 82.00 763 TYR A CA 1
ATOM 5843 C C . TYR A 1 763 ? 29.104 22.160 -23.181 1.00 82.00 763 TYR A C 1
ATOM 5845 O O . TYR A 1 763 ? 28.861 22.887 -24.146 1.00 82.00 763 TYR A O 1
ATOM 5853 N N . ALA A 1 764 ? 29.025 20.836 -23.258 1.00 80.56 764 ALA A N 1
ATOM 5854 C CA . ALA A 1 764 ? 28.370 20.199 -24.394 1.00 80.56 764 ALA A CA 1
ATOM 5855 C C . ALA A 1 764 ? 26.864 20.493 -24.362 1.00 80.56 764 ALA A C 1
ATOM 5857 O O . ALA A 1 764 ? 26.236 20.485 -23.303 1.00 80.56 764 ALA A O 1
ATOM 5858 N N . VAL A 1 765 ? 26.309 20.740 -25.543 1.00 84.25 765 VAL A N 1
ATOM 5859 C CA . VAL A 1 765 ? 24.870 20.874 -25.782 1.00 84.25 765 VAL A CA 1
ATOM 5860 C C . VAL A 1 765 ? 24.496 19.968 -26.946 1.00 84.25 765 VAL A C 1
ATOM 5862 O O . VAL A 1 765 ? 25.321 19.699 -27.826 1.00 84.25 765 VAL A O 1
ATOM 5865 N N . PHE A 1 766 ? 23.276 19.452 -26.927 1.00 78.44 766 PHE A N 1
ATOM 5866 C CA . PHE A 1 766 ? 22.912 18.284 -27.712 1.00 78.44 766 PHE A CA 1
ATOM 5867 C C . PHE A 1 766 ? 21.695 18.545 -28.600 1.00 78.44 766 PHE A C 1
ATOM 5869 O O . PHE A 1 766 ? 20.754 19.240 -28.208 1.00 78.44 766 PHE A O 1
ATOM 5876 N N . PRO A 1 767 ? 21.677 17.980 -29.817 1.00 69.62 767 PRO A N 1
ATOM 5877 C CA . PRO A 1 767 ? 20.504 18.071 -30.663 1.00 69.62 767 PRO A CA 1
ATOM 5878 C C . PRO A 1 767 ? 19.348 17.258 -30.071 1.00 69.62 767 PRO A C 1
ATOM 5880 O O . PRO A 1 767 ? 19.547 16.249 -29.388 1.00 69.62 767 PRO A O 1
ATOM 5883 N N . ALA A 1 768 ? 18.125 17.646 -30.432 1.00 59.53 768 ALA A N 1
ATOM 5884 C CA . ALA A 1 768 ? 16.899 16.944 -30.038 1.00 59.53 768 ALA A CA 1
ATOM 5885 C C . ALA A 1 768 ? 16.857 15.457 -30.433 1.00 59.53 768 ALA A C 1
ATOM 5887 O O . ALA A 1 768 ? 16.090 14.688 -29.863 1.00 59.53 768 ALA A O 1
ATOM 5888 N N . THR A 1 769 ? 17.691 15.035 -31.385 1.00 53.62 769 THR A N 1
ATOM 5889 C CA . THR A 1 769 ? 17.759 13.653 -31.873 1.00 53.62 769 THR A CA 1
ATOM 5890 C C . THR A 1 769 ? 18.519 12.696 -30.949 1.00 53.62 769 THR A C 1
ATOM 5892 O O . THR A 1 769 ? 18.578 11.512 -31.263 1.00 53.62 769 THR A O 1
ATOM 5895 N N . GLY A 1 770 ? 19.089 13.181 -29.837 1.00 53.41 770 GLY A N 1
ATOM 5896 C CA . GLY A 1 770 ? 19.901 12.386 -28.914 1.00 53.41 770 GLY A CA 1
ATOM 5897 C C . GLY A 1 770 ? 21.262 12.022 -29.515 1.00 53.41 770 GLY A C 1
ATOM 5898 O O . GLY A 1 770 ? 21.370 11.565 -30.651 1.00 53.41 770 GLY A O 1
ATOM 5899 N N . THR A 1 771 ? 22.339 12.232 -28.766 1.00 52.78 771 THR A N 1
ATOM 5900 C CA . THR A 1 771 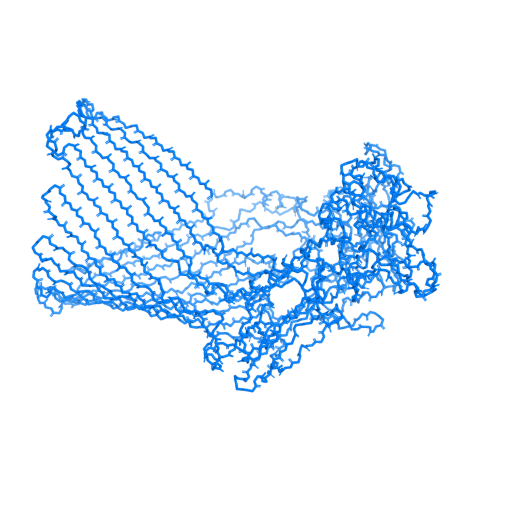? 23.692 11.837 -29.194 1.00 52.78 771 THR A CA 1
ATOM 5901 C C . THR A 1 771 ? 24.416 11.136 -28.063 1.00 52.78 771 THR A C 1
ATOM 5903 O O . THR A 1 771 ? 24.180 11.427 -26.893 1.00 52.78 771 THR A O 1
ATOM 5906 N N . THR A 1 772 ? 25.318 10.218 -28.398 1.00 50.78 772 THR A N 1
ATOM 5907 C CA . THR A 1 772 ? 26.200 9.581 -27.419 1.00 50.78 772 THR A CA 1
ATOM 5908 C C . THR A 1 772 ? 27.417 10.462 -27.154 1.00 50.78 772 THR A C 1
ATOM 5910 O O . THR A 1 772 ? 28.193 10.722 -28.074 1.00 50.78 772 THR A O 1
ATOM 5913 N N . PHE A 1 773 ? 27.616 10.876 -25.905 1.00 46.28 773 PHE A N 1
ATOM 5914 C CA . PHE A 1 773 ? 28.838 11.525 -25.434 1.00 46.28 773 PHE A CA 1
ATOM 5915 C C . PHE A 1 773 ? 29.470 10.644 -24.353 1.00 46.28 773 PHE A C 1
ATOM 5917 O O . PHE A 1 773 ? 28.787 10.210 -23.430 1.00 46.28 773 PHE A O 1
ATOM 5924 N N . ALA A 1 774 ? 30.759 10.320 -24.497 1.00 46.38 774 ALA A N 1
ATOM 5925 C CA . ALA A 1 774 ? 31.487 9.443 -23.567 1.00 46.38 774 ALA A CA 1
ATOM 5926 C C . ALA A 1 774 ? 30.870 8.041 -23.346 1.00 46.38 774 ALA A C 1
ATOM 5928 O O . ALA A 1 774 ? 31.082 7.424 -22.309 1.00 46.38 774 ALA A O 1
ATOM 5929 N N . GLY A 1 775 ? 30.091 7.534 -24.308 1.00 43.69 775 GLY A N 1
ATOM 5930 C CA . GLY A 1 775 ? 29.370 6.259 -24.180 1.00 43.69 775 GLY A CA 1
ATOM 5931 C C . GLY A 1 775 ? 27.972 6.364 -23.554 1.00 43.69 775 GLY A C 1
ATOM 5932 O O . GLY A 1 775 ? 27.227 5.397 -23.626 1.00 43.69 775 GLY A O 1
ATOM 5933 N N . ASN A 1 776 ? 27.568 7.532 -23.042 1.00 45.34 776 ASN A N 1
ATOM 5934 C CA . ASN A 1 776 ? 26.233 7.776 -22.483 1.00 45.34 776 ASN A CA 1
ATOM 5935 C C . ASN A 1 776 ? 25.364 8.562 -23.476 1.00 45.34 776 ASN A C 1
ATOM 5937 O O . ASN A 1 776 ? 25.859 9.479 -24.136 1.00 45.34 776 ASN A O 1
ATOM 5941 N N . LYS A 1 777 ? 24.065 8.248 -23.598 1.00 51.69 777 LYS A N 1
ATOM 5942 C CA . LYS A 1 777 ? 23.152 9.111 -24.367 1.00 51.69 777 LYS A CA 1
ATOM 5943 C C . LYS A 1 777 ? 22.818 10.372 -23.602 1.00 51.69 777 LYS A C 1
ATOM 5945 O O . LYS A 1 777 ? 22.456 10.319 -22.431 1.00 51.69 777 LYS A O 1
ATOM 5950 N N . VAL A 1 778 ? 22.865 11.486 -24.316 1.00 60.72 778 VAL A N 1
ATOM 5951 C CA . VAL A 1 778 ? 22.528 12.802 -23.792 1.00 60.72 778 VAL A CA 1
ATOM 5952 C C . VAL A 1 778 ? 21.489 13.453 -24.698 1.00 60.72 778 VAL A C 1
ATOM 5954 O O . VAL A 1 778 ? 21.540 13.311 -25.925 1.00 60.72 778 VAL A O 1
ATOM 5957 N N . PHE A 1 779 ? 20.516 14.119 -24.076 1.00 65.62 779 PHE A N 1
ATOM 5958 C CA . PHE A 1 779 ? 19.366 14.740 -24.728 1.00 65.62 779 PHE A CA 1
ATOM 5959 C C . PHE A 1 779 ? 19.451 16.259 -24.582 1.00 65.62 779 PHE A C 1
ATOM 5961 O O . PHE A 1 779 ? 19.814 16.748 -23.514 1.00 65.62 779 PHE A O 1
ATOM 5968 N N . GLY A 1 780 ? 19.078 16.984 -25.635 1.00 74.50 780 GLY A N 1
ATOM 5969 C CA . GLY A 1 780 ? 19.016 18.443 -25.637 1.00 74.50 780 GLY A CA 1
ATOM 5970 C C . GLY A 1 780 ? 17.942 18.966 -26.588 1.00 74.50 780 GLY A C 1
ATOM 5971 O O . GLY A 1 780 ? 17.137 18.201 -27.111 1.00 74.50 780 GLY A O 1
ATOM 5972 N N . CYS A 1 781 ? 17.906 20.274 -26.801 1.00 79.94 781 CYS A N 1
ATOM 5973 C CA . CYS A 1 781 ? 16.971 20.970 -27.689 1.00 79.94 781 CYS A CA 1
ATOM 5974 C C . CYS A 1 781 ? 17.684 21.928 -28.658 1.00 79.94 781 CYS A C 1
ATOM 5976 O O . CYS A 1 781 ? 17.063 22.849 -29.206 1.00 79.94 781 CYS A O 1
ATOM 5978 N N . VAL A 1 782 ? 18.987 21.729 -28.882 1.00 85.19 782 VAL A N 1
ATOM 5979 C CA . VAL A 1 782 ? 19.739 22.428 -29.932 1.00 85.19 782 VAL A CA 1
ATOM 5980 C C . VAL A 1 782 ? 19.163 22.061 -31.302 1.00 85.19 782 VAL A C 1
ATOM 5982 O O . VAL A 1 782 ? 18.786 20.908 -31.548 1.00 85.19 782 VAL A O 1
ATOM 5985 N N . SER A 1 783 ? 19.078 23.031 -32.217 1.00 79.00 783 SER A N 1
ATOM 5986 C CA . SER A 1 783 ? 18.687 22.720 -33.596 1.00 79.00 783 SER A CA 1
ATOM 5987 C C . SER A 1 783 ? 19.781 21.931 -34.322 1.00 79.00 783 SER A C 1
ATOM 5989 O O . SER A 1 783 ? 20.949 21.946 -33.945 1.00 79.00 783 SER A O 1
ATOM 5991 N N . SER A 1 784 ? 19.449 21.290 -35.443 1.00 70.00 784 SER A N 1
ATOM 5992 C CA . SER A 1 784 ? 20.437 20.579 -36.271 1.00 70.00 784 SER A CA 1
ATOM 5993 C C . SER A 1 784 ? 21.570 21.469 -36.811 1.00 70.00 784 SER A C 1
ATOM 5995 O O . SER A 1 784 ? 22.561 20.959 -37.323 1.00 70.00 784 SER A O 1
ATOM 5997 N N . THR A 1 785 ? 21.407 22.794 -36.750 1.00 75.81 785 THR A N 1
ATOM 5998 C CA . THR A 1 785 ? 22.399 23.801 -37.161 1.00 75.81 785 THR A CA 1
ATOM 5999 C C . THR A 1 785 ? 22.972 24.597 -35.986 1.00 75.81 785 THR A C 1
ATOM 6001 O O . THR A 1 785 ? 23.741 25.531 -36.207 1.00 75.81 785 THR A O 1
ATOM 6004 N N . GLY A 1 786 ? 22.560 24.278 -34.758 1.00 75.81 786 GLY A N 1
ATOM 6005 C CA . GLY A 1 786 ? 22.987 24.967 -33.549 1.00 75.81 786 GLY A CA 1
ATOM 6006 C C . GLY A 1 786 ? 24.401 24.574 -33.101 1.00 75.81 786 GLY A C 1
ATOM 6007 O O . GLY A 1 786 ? 25.043 23.711 -33.708 1.00 75.81 786 GLY A O 1
ATOM 6008 N N . PRO A 1 787 ? 24.933 25.243 -32.065 1.00 81.62 787 PRO A N 1
ATOM 6009 C CA . PRO A 1 787 ? 26.275 24.972 -31.565 1.00 81.62 787 PRO A CA 1
ATOM 6010 C C . PRO A 1 787 ? 26.356 23.582 -30.918 1.00 81.62 787 PRO A C 1
ATOM 6012 O O . PRO A 1 787 ? 25.413 23.142 -30.280 1.00 81.62 787 PRO A O 1
ATOM 6015 N N . SER A 1 788 ? 27.503 22.908 -31.025 1.00 79.81 788 SER A N 1
ATOM 6016 C CA . SER A 1 788 ? 27.769 21.641 -30.317 1.00 79.81 788 SER A CA 1
ATOM 6017 C C . SER A 1 788 ? 28.321 21.842 -28.899 1.00 79.81 788 SER A C 1
ATOM 6019 O O . SER A 1 788 ? 28.508 20.883 -28.152 1.00 79.81 788 SER A O 1
ATOM 6021 N N . SER A 1 789 ? 28.656 23.082 -28.541 1.00 86.06 789 SER A N 1
ATOM 6022 C CA . SER A 1 789 ? 29.135 23.462 -27.216 1.00 86.06 789 SER A CA 1
ATOM 6023 C C . SER A 1 789 ? 28.823 24.925 -26.910 1.00 86.06 789 SER A C 1
ATOM 6025 O O . SER A 1 789 ? 28.671 25.746 -27.815 1.00 86.06 789 SER A O 1
ATOM 6027 N N . THR A 1 790 ? 28.735 25.269 -25.630 1.00 87.56 790 THR A N 1
ATOM 6028 C CA . THR A 1 790 ? 28.483 26.634 -25.165 1.00 87.56 790 THR A CA 1
ATOM 6029 C C . THR A 1 790 ? 29.292 26.946 -23.916 1.00 87.56 790 THR A C 1
ATOM 6031 O O . THR A 1 790 ? 29.536 26.077 -23.090 1.00 87.56 790 THR A O 1
ATOM 6034 N N . THR A 1 791 ? 29.709 28.196 -23.741 1.00 87.19 791 THR A N 1
ATOM 6035 C CA . THR A 1 791 ? 30.272 28.679 -22.467 1.00 87.19 791 THR A CA 1
ATOM 6036 C C . THR A 1 791 ? 29.211 29.345 -21.590 1.00 87.19 791 THR A C 1
ATOM 6038 O O . THR A 1 791 ? 29.526 29.828 -20.505 1.00 87.19 791 THR A O 1
ATOM 6041 N N . ASP A 1 792 ? 27.967 29.425 -22.069 1.00 89.50 792 ASP A N 1
ATOM 6042 C CA . ASP A 1 792 ? 26.862 30.078 -21.378 1.00 89.50 792 ASP A CA 1
ATOM 6043 C C . ASP A 1 792 ? 26.125 29.078 -20.467 1.00 89.50 792 ASP A C 1
ATOM 6045 O O . ASP A 1 792 ? 25.487 28.147 -20.972 1.00 89.50 792 ASP A O 1
ATOM 6049 N N . PRO A 1 793 ? 26.171 29.253 -19.132 1.00 87.00 793 PRO A N 1
ATOM 6050 C CA . PRO A 1 793 ? 25.535 28.325 -18.199 1.00 87.00 793 PRO A CA 1
ATOM 6051 C C . PRO A 1 793 ? 24.010 28.283 -18.363 1.00 87.00 793 PRO A C 1
ATOM 6053 O O . PRO A 1 793 ? 23.406 27.231 -18.167 1.00 87.00 793 PRO A O 1
ATOM 6056 N N . VAL A 1 794 ? 23.375 29.389 -18.771 1.00 91.94 794 VAL A N 1
ATOM 6057 C CA . VAL A 1 794 ? 21.924 29.431 -19.011 1.00 91.94 794 VAL A CA 1
ATOM 6058 C C . VAL A 1 794 ? 21.556 28.565 -20.209 1.00 91.94 794 VAL A C 1
ATOM 6060 O O . VAL A 1 794 ? 20.573 27.830 -20.145 1.00 91.94 794 VAL A O 1
ATOM 6063 N N . GLN A 1 795 ? 22.350 28.623 -21.281 1.00 91.50 795 GLN A N 1
ATOM 6064 C CA . GLN A 1 795 ? 22.109 27.827 -22.482 1.00 91.50 795 GLN A CA 1
ATOM 6065 C C . GLN A 1 795 ? 22.313 26.332 -22.209 1.00 91.50 795 GLN A C 1
ATOM 6067 O O . GLN A 1 795 ? 21.491 25.523 -22.627 1.00 91.50 795 GLN A O 1
ATOM 6072 N N . ALA A 1 796 ? 23.352 25.974 -21.448 1.00 87.88 796 ALA A N 1
ATOM 6073 C CA . ALA A 1 796 ? 23.626 24.588 -21.070 1.00 87.88 796 ALA A CA 1
ATOM 6074 C C . ALA A 1 796 ? 22.526 23.986 -20.176 1.00 87.88 796 ALA A C 1
ATOM 6076 O O . ALA A 1 796 ? 22.058 22.876 -20.420 1.00 87.88 796 ALA A O 1
ATOM 6077 N N . VAL A 1 797 ? 22.063 24.729 -19.163 1.00 89.25 797 VAL A N 1
ATOM 6078 C CA . VAL A 1 797 ? 20.959 24.282 -18.298 1.00 89.25 797 VAL A CA 1
ATOM 6079 C C . VAL A 1 797 ? 19.650 24.198 -19.076 1.00 89.25 797 VAL A C 1
ATOM 6081 O O . VAL A 1 797 ? 18.904 23.235 -18.920 1.00 89.25 797 VAL A O 1
ATOM 6084 N N . TYR A 1 798 ? 19.350 25.183 -19.924 1.00 91.44 798 TYR A N 1
ATOM 6085 C CA . TYR A 1 798 ? 18.143 25.145 -20.743 1.00 91.44 798 TYR A CA 1
ATOM 6086 C C . TYR A 1 798 ? 18.102 23.898 -21.632 1.00 91.44 798 TYR A C 1
ATOM 6088 O O . TYR A 1 798 ? 17.062 23.241 -21.716 1.00 91.44 798 TYR A O 1
ATOM 6096 N N . ASP A 1 799 ? 19.244 23.546 -22.225 1.00 88.25 799 ASP A N 1
ATOM 6097 C CA . ASP A 1 799 ? 19.390 22.358 -23.057 1.00 88.25 799 ASP A CA 1
ATOM 6098 C C . ASP A 1 799 ? 19.106 21.064 -22.291 1.00 88.25 799 ASP A C 1
ATOM 6100 O O . ASP A 1 799 ? 18.307 20.251 -22.745 1.00 88.25 799 ASP A O 1
ATOM 6104 N N . LEU A 1 800 ? 19.673 20.917 -21.088 1.00 83.81 800 LEU A N 1
ATOM 6105 C CA . LEU A 1 800 ? 19.457 19.750 -20.229 1.00 83.81 800 LEU A CA 1
ATOM 6106 C C . LEU A 1 800 ? 17.983 19.577 -19.823 1.00 83.81 800 LEU A C 1
ATOM 6108 O O . LEU A 1 800 ? 17.484 18.455 -19.730 1.00 83.81 800 LEU A O 1
ATOM 6112 N N . PHE A 1 801 ? 17.278 20.676 -19.540 1.00 85.31 801 PHE A N 1
ATOM 6113 C CA . PHE A 1 801 ? 15.917 20.635 -18.994 1.00 85.31 801 PHE A CA 1
ATOM 6114 C C . PHE A 1 801 ? 14.819 20.570 -20.061 1.00 85.31 801 PHE A C 1
ATOM 6116 O O . PHE A 1 801 ? 13.738 20.043 -19.791 1.00 85.31 801 PHE A O 1
ATOM 6123 N N . CYS A 1 802 ? 15.065 21.089 -21.262 1.00 84.81 802 CYS A N 1
ATOM 6124 C CA . CYS A 1 802 ? 14.062 21.166 -22.322 1.00 84.81 802 CYS A CA 1
ATOM 6125 C C . CYS A 1 802 ? 13.468 19.799 -22.754 1.00 84.81 802 CYS A C 1
ATOM 6127 O O . CYS A 1 802 ? 12.238 19.715 -22.873 1.00 84.81 802 CYS A O 1
ATOM 6129 N N . PRO A 1 803 ? 14.250 18.703 -22.890 1.00 73.94 803 PRO A N 1
ATOM 6130 C CA . PRO A 1 803 ? 13.716 17.371 -23.200 1.00 73.94 803 PRO A CA 1
ATOM 6131 C C . PRO A 1 803 ? 12.709 16.860 -22.160 1.00 73.94 803 PRO A C 1
ATOM 6133 O O . PRO A 1 803 ? 11.808 16.087 -22.480 1.00 73.94 803 PRO A O 1
ATOM 6136 N N . PHE A 1 804 ? 12.819 17.338 -20.918 1.00 73.50 804 PHE A N 1
ATOM 6137 C CA . PHE A 1 804 ? 12.001 16.930 -19.778 1.00 73.50 804 PHE A CA 1
ATOM 6138 C C . PHE A 1 804 ? 11.001 18.020 -19.373 1.00 73.50 804 PHE A C 1
ATOM 6140 O O . PHE A 1 804 ? 10.711 18.217 -18.198 1.00 73.50 804 PHE A O 1
ATOM 6147 N N . SER A 1 805 ? 10.422 18.721 -20.351 1.00 70.44 805 SER A N 1
ATOM 6148 C CA . SER A 1 805 ? 9.524 19.876 -20.157 1.00 70.44 805 SER A CA 1
ATOM 6149 C C . SER A 1 805 ? 8.268 19.657 -19.283 1.00 70.44 805 SER A C 1
ATOM 6151 O O . SER A 1 805 ? 7.556 20.611 -18.931 1.00 70.44 805 SER A O 1
ATOM 6153 N N . GLN A 1 806 ? 7.976 18.405 -18.929 1.00 71.19 806 GLN A N 1
ATOM 6154 C CA . GLN A 1 806 ? 6.870 17.991 -18.058 1.00 71.19 806 GLN A CA 1
ATOM 6155 C C . GLN A 1 806 ? 7.337 17.458 -16.692 1.00 71.19 806 GLN A C 1
ATOM 6157 O O . GLN A 1 806 ? 6.503 17.069 -15.878 1.00 71.19 806 GLN A O 1
ATOM 6162 N N . ASN A 1 807 ? 8.649 17.408 -16.449 1.00 73.06 807 ASN A N 1
ATOM 6163 C CA . ASN A 1 807 ? 9.251 16.898 -15.226 1.00 73.06 807 ASN A CA 1
ATOM 6164 C C . ASN A 1 807 ? 10.577 17.616 -14.933 1.00 73.06 807 ASN A C 1
ATOM 6166 O O . ASN A 1 807 ? 11.625 17.259 -15.461 1.00 73.06 807 ASN A O 1
ATOM 6170 N N . GLU A 1 808 ? 10.542 18.585 -14.025 1.00 77.38 808 GLU A N 1
ATOM 6171 C CA . GLU A 1 808 ? 11.702 19.384 -13.629 1.00 77.38 808 GLU A CA 1
ATOM 6172 C C . GLU A 1 808 ? 12.630 18.680 -12.617 1.00 77.38 808 GLU A C 1
ATOM 6174 O O . GLU A 1 808 ? 13.673 19.225 -12.263 1.00 77.38 808 GLU A O 1
ATOM 6179 N N . THR A 1 809 ? 12.284 17.477 -12.140 1.00 77.88 809 THR A N 1
ATOM 6180 C CA . THR A 1 809 ? 13.095 16.722 -11.159 1.00 77.88 809 THR A CA 1
ATOM 6181 C C . THR A 1 809 ? 14.072 15.740 -11.802 1.00 77.88 809 THR A C 1
ATOM 6183 O O . THR A 1 809 ? 15.170 15.553 -11.287 1.00 77.88 809 THR A O 1
ATOM 6186 N N . THR A 1 810 ? 13.729 15.157 -12.951 1.00 77.00 810 THR A N 1
ATOM 6187 C CA . THR A 1 810 ? 14.621 14.277 -13.727 1.00 77.00 810 THR A CA 1
ATOM 6188 C C . THR A 1 810 ? 15.891 14.979 -14.241 1.00 77.00 810 THR A C 1
ATOM 6190 O O . THR A 1 810 ? 16.982 14.493 -13.952 1.00 77.00 810 THR A O 1
ATOM 6193 N N . PRO A 1 811 ? 15.818 16.125 -14.944 1.00 78.88 811 PRO A N 1
ATOM 6194 C CA . PRO A 1 811 ? 17.013 16.868 -15.351 1.00 78.88 811 PRO A CA 1
ATOM 6195 C C . PRO A 1 811 ? 17.796 17.417 -14.155 1.00 78.88 811 PRO A C 1
ATOM 6197 O O . PRO A 1 811 ? 19.021 17.468 -14.210 1.00 78.88 811 PRO A O 1
ATOM 6200 N N . LEU A 1 812 ? 17.123 17.744 -13.044 1.00 82.94 812 LEU A N 1
ATOM 6201 C CA . LEU A 1 812 ? 17.794 18.100 -11.793 1.00 82.94 812 LEU A CA 1
ATOM 6202 C C . LEU A 1 812 ? 18.593 16.920 -11.221 1.00 82.94 812 LEU A C 1
ATOM 6204 O O . LEU A 1 812 ? 19.715 17.109 -10.766 1.00 82.94 812 LEU A O 1
ATOM 6208 N N . PHE A 1 813 ? 18.053 15.699 -11.283 1.00 78.62 813 PHE A N 1
ATOM 6209 C CA . PHE A 1 813 ? 18.791 14.485 -10.931 1.00 78.62 813 PHE A CA 1
ATOM 6210 C C . PHE A 1 813 ? 19.994 14.269 -11.852 1.00 78.62 813 PHE A C 1
ATOM 6212 O O . PHE A 1 813 ? 21.072 13.948 -11.361 1.00 78.62 813 PHE A O 1
ATOM 6219 N N . PHE A 1 814 ? 19.852 14.465 -13.166 1.00 76.19 814 PHE A N 1
ATOM 6220 C CA . PHE A 1 814 ? 20.991 14.342 -14.077 1.00 76.19 814 PHE A CA 1
ATOM 6221 C C . PHE A 1 814 ? 22.071 15.380 -13.791 1.00 76.19 814 PHE A C 1
ATOM 6223 O O . PHE A 1 814 ? 23.248 15.023 -13.797 1.00 76.19 814 PHE A O 1
ATOM 6230 N N . LEU A 1 815 ? 21.667 16.615 -13.483 1.00 78.75 815 LEU A N 1
ATOM 6231 C CA . LEU A 1 815 ? 22.568 17.685 -13.078 1.00 78.75 815 LEU A CA 1
ATOM 6232 C C . LEU A 1 815 ? 23.325 17.319 -11.793 1.00 78.75 815 LEU A C 1
ATOM 6234 O O . LEU A 1 815 ? 24.542 17.480 -11.753 1.00 78.75 815 LEU A O 1
ATOM 6238 N N . ASP A 1 816 ? 22.623 16.802 -10.777 1.00 77.94 816 ASP A N 1
ATOM 6239 C CA . ASP A 1 816 ? 23.180 16.515 -9.451 1.00 77.94 816 ASP A CA 1
ATOM 6240 C C . ASP A 1 816 ? 23.917 15.177 -9.323 1.00 77.94 816 ASP A C 1
ATOM 6242 O O . ASP A 1 816 ? 24.989 15.167 -8.736 1.00 77.94 816 ASP A O 1
ATOM 6246 N N . TYR A 1 817 ? 23.335 14.063 -9.781 1.00 68.50 817 TYR A N 1
ATOM 6247 C CA . TYR A 1 817 ? 23.771 12.682 -9.492 1.00 68.50 817 TYR A CA 1
ATOM 6248 C C . TYR A 1 817 ? 24.022 11.814 -10.728 1.00 68.50 817 TYR A C 1
ATOM 6250 O O . TYR A 1 817 ? 24.733 10.820 -10.607 1.00 68.50 817 TYR A O 1
ATOM 6258 N N . GLY A 1 818 ? 23.423 12.139 -11.876 1.00 63.34 818 GLY A N 1
ATOM 6259 C CA . GLY A 1 818 ? 23.583 11.360 -13.105 1.00 63.34 818 GLY A CA 1
ATOM 6260 C C . GLY A 1 818 ? 24.944 11.596 -13.755 1.00 63.34 818 GLY A C 1
ATOM 6261 O O . GLY A 1 818 ? 25.912 10.896 -13.472 1.00 63.34 818 GLY A O 1
ATOM 6262 N N . PHE A 1 819 ? 25.014 12.603 -14.628 1.00 63.84 819 PHE A N 1
ATOM 6263 C CA . PHE A 1 819 ? 26.194 12.876 -15.453 1.00 63.84 819 PHE A CA 1
ATOM 6264 C C . PHE A 1 819 ? 26.546 14.367 -15.540 1.00 63.84 819 PHE A C 1
ATOM 6266 O O . PHE A 1 819 ? 27.406 14.722 -16.326 1.00 63.84 819 PHE A O 1
ATOM 6273 N N . GLY A 1 820 ? 25.896 15.259 -14.786 1.00 72.69 820 GLY A N 1
ATOM 6274 C CA . GLY A 1 820 ? 26.121 16.710 -14.859 1.00 72.69 820 GLY A CA 1
ATOM 6275 C C . GLY A 1 820 ? 26.000 17.305 -16.255 1.00 72.69 820 GLY A C 1
ATOM 6276 O O . GLY A 1 820 ? 25.339 16.755 -17.132 1.00 72.69 820 GLY A O 1
ATOM 6277 N N . LEU A 1 821 ? 26.658 18.447 -16.465 1.00 78.25 821 LEU A N 1
ATOM 6278 C CA . LEU A 1 821 ? 26.898 18.982 -17.807 1.00 78.25 821 LEU A CA 1
ATOM 6279 C C . LEU A 1 821 ? 28.275 18.501 -18.276 1.00 78.25 821 LEU A C 1
ATOM 6281 O O . LEU A 1 821 ? 29.235 18.586 -17.525 1.00 78.25 821 LEU A O 1
ATOM 6285 N N . PHE A 1 822 ? 28.422 18.006 -19.496 1.00 76.25 822 PHE A N 1
ATOM 6286 C CA . PHE A 1 822 ? 29.706 17.463 -19.956 1.00 76.25 822 PHE A CA 1
ATOM 6287 C C . PHE A 1 822 ? 30.707 18.561 -20.356 1.00 76.25 822 PHE A C 1
ATOM 6289 O O . PHE A 1 822 ? 30.312 19.550 -20.976 1.00 76.25 822 PHE A O 1
ATOM 6296 N N . ASP A 1 823 ? 31.997 18.370 -20.047 1.00 77.50 823 ASP A N 1
ATOM 6297 C CA . ASP A 1 823 ? 33.089 19.220 -20.550 1.00 77.50 823 ASP A CA 1
ATOM 6298 C C . ASP A 1 823 ? 33.578 18.720 -21.913 1.00 77.50 823 ASP A C 1
ATOM 6300 O O . ASP A 1 823 ? 34.103 17.612 -22.032 1.00 77.50 823 ASP A O 1
ATOM 6304 N N . VAL A 1 824 ? 33.439 19.546 -22.954 1.00 75.94 824 VAL A N 1
ATOM 6305 C CA . VAL A 1 824 ? 33.881 19.185 -24.315 1.00 75.94 824 VAL A CA 1
ATOM 6306 C C . VAL A 1 824 ? 35.395 19.075 -24.465 1.00 75.94 824 VAL A C 1
ATOM 6308 O O . VAL A 1 824 ? 35.868 18.493 -25.440 1.00 75.94 824 VAL A O 1
ATOM 6311 N N . ASN A 1 825 ? 36.158 19.635 -23.526 1.00 75.94 825 ASN A N 1
ATOM 6312 C CA . ASN A 1 825 ? 37.614 19.597 -23.529 1.00 75.94 825 ASN A CA 1
ATOM 6313 C C . ASN A 1 825 ? 38.178 18.417 -22.724 1.00 75.94 825 ASN A C 1
ATOM 6315 O O . ASN A 1 825 ? 39.398 18.247 -22.708 1.00 75.94 825 ASN A O 1
ATOM 6319 N N . ASP A 1 826 ? 37.337 17.597 -22.081 1.00 71.06 826 ASP A N 1
ATOM 6320 C CA . ASP A 1 826 ? 37.784 16.361 -21.441 1.00 71.06 826 ASP A CA 1
ATOM 6321 C C . ASP A 1 826 ? 37.861 15.211 -22.465 1.00 71.06 826 ASP A C 1
ATOM 6323 O O . ASP A 1 826 ? 36.831 14.676 -22.884 1.00 71.06 826 ASP A O 1
ATOM 6327 N N . PRO A 1 827 ? 39.071 14.748 -22.834 1.00 58.97 827 PRO A N 1
ATOM 6328 C CA . PRO A 1 827 ? 39.243 13.654 -23.785 1.00 58.97 827 PRO A CA 1
ATOM 6329 C C . PRO A 1 827 ? 38.758 12.295 -23.253 1.00 58.97 827 PRO A C 1
ATOM 6331 O O . PRO A 1 827 ? 38.655 11.348 -24.031 1.00 58.97 827 PRO A O 1
ATOM 6334 N N . THR A 1 828 ? 38.492 12.169 -21.948 1.00 59.88 828 THR A N 1
ATOM 6335 C CA . THR A 1 828 ? 37.933 10.954 -21.335 1.00 59.88 828 THR A CA 1
ATOM 6336 C C . THR A 1 828 ? 36.408 10.963 -21.277 1.00 59.88 828 THR A C 1
ATOM 6338 O O . THR A 1 828 ? 35.816 9.904 -21.086 1.00 59.88 828 THR A O 1
ATOM 6341 N N . GLY A 1 829 ? 35.780 12.135 -21.440 1.00 59.94 829 GLY A N 1
ATOM 6342 C CA . GLY A 1 829 ? 34.332 12.323 -21.360 1.00 59.94 829 GLY A CA 1
ATOM 6343 C C . GLY A 1 829 ? 33.706 12.016 -19.990 1.00 59.94 829 GLY A C 1
ATOM 6344 O O . GLY A 1 829 ? 32.484 11.985 -19.867 1.00 59.94 829 GLY A O 1
ATOM 6345 N N . ASN A 1 830 ? 34.531 11.796 -18.963 1.00 56.88 830 ASN A N 1
ATOM 6346 C CA . ASN A 1 830 ? 34.105 11.419 -17.614 1.00 56.88 830 ASN A CA 1
ATOM 6347 C C . ASN A 1 830 ? 34.029 12.620 -16.663 1.00 56.88 830 ASN A C 1
ATOM 6349 O O . ASN A 1 830 ? 33.504 12.505 -15.557 1.00 56.88 830 ASN A O 1
ATOM 6353 N N . THR A 1 831 ? 34.579 13.764 -17.067 1.00 60.56 831 THR A N 1
ATOM 6354 C CA . THR A 1 831 ? 34.535 15.007 -16.311 1.00 60.56 831 THR A CA 1
ATOM 6355 C C . THR A 1 831 ? 33.295 15.773 -16.695 1.00 60.56 831 THR A C 1
ATOM 6357 O O . THR A 1 831 ? 33.076 16.175 -17.839 1.00 60.56 831 THR A O 1
ATOM 6360 N N . THR A 1 832 ? 32.484 15.985 -15.680 1.00 63.53 832 THR A N 1
ATOM 6361 C CA . THR A 1 832 ? 31.188 16.606 -15.801 1.00 63.53 832 THR A CA 1
ATOM 6362 C C . THR A 1 832 ? 31.147 17.779 -14.835 1.00 63.53 832 THR A C 1
ATOM 6364 O O . THR A 1 832 ? 31.586 17.685 -13.685 1.00 63.53 832 THR A O 1
ATOM 6367 N N . TYR A 1 833 ? 30.652 18.922 -15.301 1.00 70.44 833 TYR A N 1
ATOM 6368 C CA . TYR A 1 833 ? 30.235 20.035 -14.467 1.00 70.44 833 TYR A CA 1
ATOM 6369 C C . TYR A 1 833 ? 29.023 19.568 -13.661 1.00 70.44 833 TYR A C 1
ATOM 6371 O O . TYR A 1 833 ? 27.867 19.732 -14.051 1.00 70.44 833 TYR A O 1
ATOM 6379 N N . THR A 1 834 ? 29.309 18.899 -12.551 1.00 61.06 834 THR A N 1
ATOM 6380 C CA . THR A 1 834 ? 28.310 18.441 -11.596 1.00 61.06 834 THR A CA 1
ATOM 6381 C C . THR A 1 834 ? 28.431 19.225 -10.297 1.00 61.06 834 THR A C 1
ATOM 6383 O O . THR A 1 834 ? 29.530 19.581 -9.860 1.00 61.06 834 THR A O 1
ATOM 6386 N N . PRO A 1 835 ? 27.313 19.417 -9.594 1.00 53.78 835 PRO A N 1
ATOM 6387 C CA . PRO A 1 835 ? 27.312 19.664 -8.167 1.00 53.78 835 PRO A CA 1
ATOM 6388 C C . PRO A 1 835 ? 27.610 18.415 -7.310 1.00 53.78 835 PRO A C 1
ATOM 6390 O O . PRO A 1 835 ? 27.655 18.553 -6.087 1.00 53.78 835 PRO A O 1
ATOM 6393 N N . THR A 1 836 ? 27.849 17.210 -7.855 1.00 47.06 836 THR A N 1
ATOM 6394 C CA . THR A 1 836 ? 28.203 16.034 -7.033 1.00 47.06 836 THR A CA 1
ATOM 6395 C C . THR A 1 836 ? 29.557 16.232 -6.358 1.00 47.06 836 THR A C 1
ATOM 6397 O O . THR A 1 836 ? 30.598 16.249 -7.005 1.00 47.06 836 THR A O 1
ATOM 6400 N N . SER A 1 837 ? 29.527 16.391 -5.028 1.00 49.59 837 SER A N 1
ATOM 6401 C CA . SER A 1 837 ? 30.603 16.906 -4.147 1.00 49.59 837 SER A CA 1
ATOM 6402 C C . SER A 1 837 ? 30.909 18.414 -4.247 1.00 49.59 837 SER A C 1
ATOM 6404 O O . SER A 1 837 ? 31.719 18.926 -3.476 1.00 49.59 837 SER A O 1
ATOM 6406 N N . GLY A 1 838 ? 30.205 19.143 -5.115 1.00 58.06 838 GLY A N 1
ATOM 6407 C CA . GLY A 1 838 ? 30.316 20.588 -5.307 1.00 58.06 838 GLY A CA 1
ATOM 6408 C C . GLY A 1 838 ? 29.452 21.427 -4.356 1.00 58.06 838 GLY A C 1
ATOM 6409 O O . GLY A 1 838 ? 28.665 20.925 -3.554 1.00 58.06 838 GLY A O 1
ATOM 6410 N N . VAL A 1 839 ? 29.600 22.748 -4.448 1.00 64.38 839 VAL A N 1
ATOM 6411 C CA . VAL A 1 839 ? 29.004 23.741 -3.532 1.00 64.38 839 VAL A CA 1
ATOM 6412 C C . VAL A 1 839 ? 27.484 23.957 -3.678 1.00 64.38 839 VAL A C 1
ATOM 6414 O O . VAL A 1 839 ? 26.933 24.669 -2.848 1.00 64.38 839 VAL A O 1
ATOM 6417 N N . ASN A 1 840 ? 26.798 23.317 -4.644 1.00 80.31 840 ASN A N 1
ATOM 6418 C CA . ASN A 1 840 ? 25.404 23.637 -5.027 1.00 80.31 840 ASN A CA 1
ATOM 6419 C C . ASN A 1 840 ? 24.468 22.413 -5.237 1.00 80.31 840 ASN A C 1
ATOM 6421 O O . ASN A 1 840 ? 23.555 22.479 -6.049 1.00 80.31 840 ASN A O 1
ATOM 6425 N N . SER A 1 841 ? 24.685 21.277 -4.560 1.00 84.50 841 SER A N 1
ATOM 6426 C CA . SER A 1 841 ? 23.804 20.091 -4.709 1.00 84.50 841 SER A CA 1
ATOM 6427 C C . SER A 1 841 ? 22.392 20.297 -4.132 1.00 84.50 841 SER A C 1
ATOM 6429 O O . SER A 1 841 ? 22.244 20.801 -3.016 1.00 84.50 841 SER A O 1
ATOM 6431 N N . PHE A 1 842 ? 21.355 19.847 -4.843 1.00 88.81 842 PHE A N 1
ATOM 6432 C CA . PHE A 1 842 ? 19.939 19.957 -4.457 1.00 88.81 842 PHE A CA 1
ATOM 6433 C C . PHE A 1 842 ? 19.419 18.699 -3.750 1.00 88.81 842 PHE A C 1
ATOM 6435 O O . PHE A 1 842 ? 18.661 18.793 -2.780 1.00 88.81 842 PHE A O 1
ATOM 6442 N N . PHE A 1 843 ? 19.827 17.521 -4.214 1.00 87.56 843 PHE A N 1
ATOM 6443 C CA . PHE A 1 843 ? 19.393 16.231 -3.686 1.00 87.56 843 PHE A CA 1
ATOM 6444 C C . PHE A 1 843 ? 20.261 15.723 -2.526 1.00 87.56 843 PHE A C 1
ATOM 6446 O O . PHE A 1 843 ? 21.481 15.917 -2.482 1.00 87.56 843 PHE A O 1
ATOM 6453 N N . SER A 1 844 ? 19.632 14.996 -1.596 1.00 87.94 844 SER A N 1
ATOM 6454 C CA . SER A 1 844 ? 20.351 14.297 -0.527 1.00 87.94 844 SER A CA 1
ATOM 6455 C C . SER A 1 844 ? 21.175 13.126 -1.088 1.00 87.94 844 SER A C 1
ATOM 6457 O O . SER A 1 844 ? 20.675 12.375 -1.924 1.00 87.94 844 SER A O 1
ATOM 6459 N N . PRO A 1 845 ? 22.402 12.890 -0.583 1.00 83.88 845 PRO A N 1
ATOM 6460 C CA . PRO A 1 845 ? 23.219 11.745 -1.004 1.00 83.88 845 PRO A CA 1
ATOM 6461 C C . PRO A 1 845 ? 22.669 10.383 -0.585 1.00 83.88 845 PRO A C 1
ATOM 6463 O O . PRO A 1 845 ? 23.018 9.363 -1.176 1.00 83.88 845 PRO A O 1
ATOM 6466 N N . GLN A 1 846 ? 21.802 10.342 0.426 1.00 87.19 846 GLN A N 1
ATOM 6467 C CA . GLN A 1 846 ? 21.241 9.091 0.933 1.00 87.19 846 GLN A CA 1
ATOM 6468 C C . GLN A 1 846 ? 19.850 8.796 0.367 1.00 87.19 846 GLN A C 1
ATOM 6470 O O . GLN A 1 846 ? 19.501 7.631 0.191 1.00 87.19 846 GLN A O 1
ATOM 6475 N N . TYR A 1 847 ? 19.071 9.832 0.054 1.00 88.19 847 TYR A N 1
ATOM 6476 C CA . TYR A 1 847 ? 17.643 9.705 -0.222 1.00 88.19 847 TYR A CA 1
ATOM 6477 C C . TYR A 1 847 ? 17.241 10.552 -1.432 1.00 88.19 847 TYR A C 1
ATOM 6479 O O . TYR A 1 847 ? 17.465 11.760 -1.445 1.00 88.19 847 TYR A O 1
ATOM 6487 N N . SER A 1 848 ? 16.593 9.922 -2.409 1.00 85.94 848 SER A N 1
ATOM 6488 C CA . SER A 1 848 ? 15.806 10.632 -3.424 1.00 85.94 848 SER A CA 1
ATOM 6489 C C . SER A 1 848 ? 14.483 11.117 -2.821 1.00 85.94 848 SER A C 1
ATOM 6491 O O . SER A 1 848 ? 14.083 12.259 -3.030 1.00 85.94 848 SER A O 1
ATOM 6493 N N . SER A 1 849 ? 13.878 10.267 -1.979 1.00 88.75 849 SER A N 1
ATOM 6494 C CA . SER A 1 849 ? 12.708 10.572 -1.153 1.00 88.75 849 SER A CA 1
ATOM 6495 C C . SER A 1 849 ? 12.797 9.849 0.192 1.00 88.75 849 SER A C 1
ATOM 6497 O O . SER A 1 849 ? 13.206 8.687 0.264 1.00 88.75 849 SER A O 1
ATOM 6499 N N . LEU A 1 850 ? 12.382 10.519 1.268 1.00 90.88 850 LEU A N 1
ATOM 6500 C CA . LEU A 1 850 ? 12.309 9.966 2.621 1.00 90.88 850 LEU A CA 1
ATOM 6501 C C . LEU A 1 850 ? 10.942 10.271 3.229 1.00 90.88 850 LEU A C 1
ATOM 6503 O O . LEU A 1 850 ? 10.748 11.278 3.912 1.00 90.88 850 LEU A O 1
ATOM 6507 N N . TYR A 1 851 ? 9.991 9.372 3.004 1.00 91.31 851 TYR A N 1
ATOM 6508 C CA . TYR A 1 851 ? 8.621 9.543 3.458 1.00 91.31 851 TYR A CA 1
ATOM 6509 C C . TYR A 1 851 ? 8.472 9.235 4.947 1.00 91.31 851 TYR A C 1
ATOM 6511 O O . TYR A 1 851 ? 8.497 8.070 5.348 1.00 91.31 851 TYR A O 1
ATOM 6519 N N . ALA A 1 852 ? 8.233 10.246 5.778 1.00 89.69 852 ALA A N 1
ATOM 6520 C CA . ALA A 1 852 ? 8.069 10.061 7.219 1.00 89.69 852 ALA A CA 1
ATOM 6521 C C . ALA A 1 852 ? 6.718 10.559 7.734 1.00 89.69 852 ALA A C 1
ATOM 6523 O O . ALA A 1 852 ? 6.179 11.568 7.279 1.00 89.69 852 ALA A O 1
ATOM 6524 N N . TRP A 1 853 ? 6.180 9.851 8.726 1.00 88.31 853 TRP A N 1
ATOM 6525 C CA . TRP A 1 853 ? 4.955 10.246 9.416 1.00 88.31 853 TRP A CA 1
ATOM 6526 C C . TRP A 1 853 ? 5.194 11.424 10.359 1.00 88.31 853 TRP A C 1
ATOM 6528 O O . TRP A 1 853 ? 6.130 11.403 11.155 1.00 88.31 853 TRP A O 1
ATOM 6538 N N . ARG A 1 854 ? 4.315 12.431 10.307 1.00 88.94 854 ARG A N 1
ATOM 6539 C CA . ARG A 1 854 ? 4.365 13.646 11.134 1.00 88.94 854 ARG A CA 1
ATOM 6540 C C . ARG A 1 854 ? 2.976 14.044 11.630 1.00 88.94 854 ARG A C 1
ATOM 6542 O O . ARG A 1 854 ? 1.967 13.838 10.960 1.00 88.94 854 ARG A O 1
ATOM 6549 N N . SER A 1 855 ? 2.915 14.666 12.806 1.00 91.19 855 SER A N 1
ATOM 6550 C CA . SER A 1 855 ? 1.665 15.101 13.455 1.00 91.19 855 SER A CA 1
ATOM 6551 C C . SER A 1 855 ? 1.257 16.527 13.063 1.00 91.19 855 SER A C 1
ATOM 6553 O O . SER A 1 855 ? 1.215 17.419 13.916 1.00 91.19 855 SER A O 1
ATOM 6555 N N . MET A 1 856 ? 0.978 16.754 11.778 1.00 90.19 856 MET A N 1
ATOM 6556 C CA . MET A 1 856 ? 0.761 18.098 11.212 1.00 90.19 856 MET A CA 1
ATOM 6557 C C . MET A 1 856 ? -0.612 18.328 10.565 1.00 90.19 856 MET A C 1
ATOM 6559 O O . MET A 1 856 ? -0.979 19.478 10.339 1.00 90.19 856 MET A O 1
ATOM 6563 N N . GLY A 1 857 ? -1.393 17.276 10.309 1.00 92.06 857 GLY A N 1
ATOM 6564 C CA . GLY A 1 857 ? -2.681 17.408 9.632 1.00 92.06 857 GLY A CA 1
ATOM 6565 C C . GLY A 1 857 ? -3.786 18.010 10.509 1.00 92.06 857 GLY A C 1
ATOM 6566 O O . GLY A 1 857 ? -3.777 17.898 11.743 1.00 92.06 857 GLY A O 1
ATOM 6567 N N . PHE A 1 858 ? -4.774 18.617 9.857 1.00 94.94 858 PHE A N 1
ATOM 6568 C CA . PHE A 1 858 ? -5.988 19.158 10.467 1.00 94.94 858 PHE A CA 1
ATOM 6569 C C . PHE A 1 858 ? -7.203 18.849 9.586 1.00 94.94 858 PHE A C 1
ATOM 6571 O O . PHE A 1 858 ? -7.059 18.613 8.391 1.00 94.94 858 PHE A O 1
ATOM 6578 N N . SER A 1 859 ? -8.395 18.822 10.179 1.00 95.00 859 SER A N 1
ATOM 6579 C CA . SER A 1 859 ? -9.648 18.702 9.427 1.00 95.00 859 SER A CA 1
ATOM 6580 C C . SER A 1 859 ? -10.780 19.407 10.157 1.00 95.00 859 SER A C 1
ATOM 6582 O O . SER A 1 859 ? -10.872 19.349 11.391 1.00 95.00 859 SER A O 1
ATOM 6584 N N . HIS A 1 860 ? -11.652 20.056 9.389 1.00 95.25 860 HIS A N 1
ATOM 6585 C CA . HIS A 1 860 ? -12.790 20.791 9.918 1.00 95.25 860 HIS A CA 1
ATOM 6586 C C . HIS A 1 860 ? -14.076 20.361 9.224 1.00 95.25 860 HIS A C 1
ATOM 6588 O O . HIS A 1 860 ? -14.275 20.590 8.032 1.00 95.25 860 HIS A O 1
ATOM 6594 N N . TYR A 1 861 ? -14.986 19.781 10.000 1.00 96.62 861 TYR A N 1
ATOM 6595 C CA . TYR A 1 861 ? -16.324 19.437 9.552 1.00 96.62 861 TYR A CA 1
ATOM 6596 C C . TYR A 1 861 ? -17.367 20.204 10.352 1.00 96.62 861 TYR A C 1
ATOM 6598 O O . TYR A 1 861 ? -17.348 20.211 11.584 1.00 96.62 861 TYR A O 1
ATOM 6606 N N . HIS A 1 862 ? -18.311 20.808 9.639 1.00 96.69 862 HIS A N 1
ATOM 6607 C CA . HIS A 1 862 ? -19.454 21.497 10.215 1.00 96.69 862 HIS A CA 1
ATOM 6608 C C . HIS A 1 862 ? -20.717 21.078 9.478 1.00 96.69 862 HIS A C 1
ATOM 6610 O O . HIS A 1 862 ? -20.752 21.104 8.247 1.00 96.69 862 HIS A O 1
ATOM 6616 N N . ALA A 1 863 ? -21.774 20.757 10.218 1.00 96.94 863 ALA A N 1
ATOM 6617 C CA . ALA A 1 863 ? -23.086 20.551 9.630 1.00 96.94 863 ALA A CA 1
ATOM 6618 C C . ALA A 1 863 ? -24.199 21.150 10.483 1.00 96.94 863 ALA A C 1
ATOM 6620 O O . ALA A 1 863 ? -24.166 21.096 11.710 1.00 96.94 863 ALA A O 1
ATOM 6621 N N . GLY A 1 864 ? -25.190 21.721 9.807 1.00 96.62 864 GLY A N 1
ATOM 6622 C CA . GLY A 1 864 ? -26.442 22.184 10.383 1.00 96.62 864 GLY A CA 1
ATOM 6623 C C . GLY A 1 864 ? -27.607 21.381 9.819 1.00 96.62 864 GLY A C 1
ATOM 6624 O O . GLY A 1 864 ? -27.648 21.108 8.620 1.00 96.62 864 GLY A O 1
ATOM 6625 N N . GLN A 1 865 ? -28.563 21.029 10.671 1.00 96.69 865 GLN A N 1
ATOM 6626 C CA . GLN A 1 865 ? -29.810 20.378 10.291 1.00 96.69 865 GLN A CA 1
ATOM 6627 C C . GLN A 1 865 ? -30.994 21.185 10.818 1.00 96.69 865 GLN A C 1
ATOM 6629 O O . GLN A 1 865 ? -31.005 21.617 11.967 1.00 96.69 865 GLN A O 1
ATOM 6634 N N . ILE A 1 866 ? -32.019 21.355 9.994 1.00 96.75 866 ILE A N 1
ATOM 6635 C CA . ILE A 1 866 ? -33.297 21.945 10.378 1.00 96.75 866 ILE A CA 1
ATOM 6636 C C . ILE A 1 866 ? -34.381 20.919 10.082 1.00 96.75 866 ILE A C 1
ATOM 6638 O O . ILE A 1 866 ? -34.517 20.469 8.948 1.00 96.75 866 ILE A O 1
ATOM 6642 N N . THR A 1 867 ? -35.159 20.564 11.098 1.00 97.12 867 THR A N 1
ATOM 6643 C CA . THR A 1 867 ? -36.301 19.659 10.984 1.00 97.12 867 THR A CA 1
ATOM 6644 C C . THR A 1 867 ? -37.557 20.366 11.469 1.00 97.12 867 THR A C 1
ATOM 6646 O O . THR A 1 867 ? -37.644 20.765 12.627 1.00 97.12 867 THR A O 1
ATOM 6649 N N . LEU A 1 868 ? -38.558 20.500 10.607 1.00 96.44 868 LEU A N 1
ATOM 6650 C CA . LEU A 1 868 ? -39.877 21.010 10.962 1.00 96.44 868 LEU A CA 1
ATOM 6651 C C . LEU A 1 868 ? -40.900 19.890 10.800 1.00 96.44 868 LEU A C 1
ATOM 6653 O O . LEU A 1 868 ? -41.045 19.333 9.718 1.00 96.44 868 LEU A O 1
ATOM 6657 N N . ARG A 1 869 ? -41.636 19.579 11.865 1.00 96.25 869 ARG A N 1
ATOM 6658 C CA . ARG A 1 869 ? -42.688 18.554 11.862 1.00 96.25 869 ARG A CA 1
ATOM 6659 C C . ARG A 1 869 ? -44.021 19.199 12.187 1.00 96.25 869 ARG A C 1
ATOM 6661 O O . ARG A 1 869 ? -44.103 19.971 13.139 1.00 96.25 869 ARG A O 1
ATOM 6668 N N . LYS A 1 870 ? -45.069 18.866 11.440 1.00 94.00 870 LYS A N 1
ATOM 6669 C CA . LYS A 1 870 ? -46.445 19.309 11.685 1.00 94.00 870 LYS A CA 1
ATOM 6670 C C . LYS A 1 870 ? -47.382 18.113 11.668 1.00 94.00 870 LYS A C 1
ATOM 6672 O O . LYS A 1 870 ? -47.463 17.397 10.670 1.00 94.00 870 LYS A O 1
ATOM 6677 N N . ARG A 1 871 ? -48.121 17.910 12.759 1.00 90.75 871 ARG A N 1
ATOM 6678 C CA . ARG A 1 871 ? -49.237 16.955 12.783 1.00 90.75 871 ARG A CA 1
ATOM 6679 C C . ARG A 1 871 ? -50.496 17.657 12.282 1.00 90.75 871 ARG A C 1
ATOM 6681 O O . ARG A 1 871 ? -50.973 18.599 12.911 1.00 90.75 871 ARG A O 1
ATOM 6688 N N . MET A 1 872 ? -51.000 17.210 11.140 1.00 86.19 872 MET A N 1
ATOM 6689 C CA . MET A 1 872 ? -52.250 17.680 10.548 1.00 86.19 872 MET A CA 1
ATOM 6690 C C . MET A 1 872 ? -53.426 16.850 11.097 1.00 86.19 872 MET A C 1
ATOM 6692 O O . MET A 1 872 ? -53.248 15.964 11.937 1.00 86.19 872 MET A O 1
ATOM 6696 N N . SER A 1 873 ? -54.648 17.136 10.648 1.00 86.62 873 SER A N 1
ATOM 6697 C CA . SER A 1 873 ? -55.819 16.316 10.977 1.00 86.62 873 SER A CA 1
ATOM 6698 C C . SER A 1 873 ? -55.783 14.956 10.252 1.00 86.62 873 SER A C 1
ATOM 6700 O O . SER A 1 873 ? -55.043 14.770 9.287 1.00 86.62 873 SER A O 1
ATOM 6702 N N . HIS A 1 874 ? -56.580 13.993 10.731 1.00 86.50 874 HIS A N 1
ATOM 6703 C CA . HIS A 1 874 ? -56.784 12.678 10.095 1.00 86.50 874 HIS A CA 1
ATOM 6704 C C . HIS A 1 874 ? -55.516 11.817 9.911 1.00 86.50 874 HIS A C 1
ATOM 6706 O O . HIS A 1 874 ? -55.416 11.042 8.968 1.00 86.50 874 HIS A O 1
ATOM 6712 N N . GLY A 1 875 ? -54.534 11.938 10.811 1.00 84.56 875 GLY A N 1
ATOM 6713 C CA . GLY A 1 875 ? -53.327 11.097 10.796 1.00 84.56 875 GLY A CA 1
ATOM 6714 C C . GLY A 1 875 ? -52.248 11.528 9.796 1.00 84.56 875 GLY A C 1
ATOM 6715 O O . GLY A 1 875 ? -51.200 10.890 9.730 1.00 84.56 875 GLY A O 1
ATOM 6716 N N . VAL A 1 876 ? -52.454 12.628 9.062 1.00 87.94 876 VAL A N 1
ATOM 6717 C CA . VAL A 1 876 ? -51.459 13.169 8.127 1.00 87.94 876 VAL A CA 1
ATOM 6718 C C . VAL A 1 876 ? -50.356 13.912 8.890 1.00 87.94 876 VAL A C 1
ATOM 6720 O O . VAL A 1 876 ? -50.619 14.731 9.774 1.00 87.94 876 VAL A O 1
ATOM 6723 N N . ARG A 1 877 ? -49.096 13.654 8.534 1.00 90.44 877 ARG A N 1
ATOM 6724 C CA . ARG A 1 877 ? -47.915 14.320 9.097 1.00 90.44 877 ARG A CA 1
ATOM 6725 C C . ARG A 1 877 ? -47.074 14.918 7.976 1.00 90.44 877 ARG A C 1
ATOM 6727 O O . ARG A 1 877 ? -46.778 14.236 7.003 1.00 90.44 877 ARG A O 1
ATOM 6734 N N . PHE A 1 878 ? -46.684 16.179 8.136 1.00 92.75 878 PHE A N 1
ATOM 6735 C CA . PHE A 1 878 ? -45.733 16.858 7.260 1.00 92.75 878 PHE A CA 1
ATOM 6736 C C . PHE A 1 878 ? -44.389 16.985 7.974 1.00 92.75 878 PHE A C 1
ATOM 6738 O O . PHE A 1 878 ? -44.343 17.533 9.077 1.00 92.75 878 PHE A O 1
ATOM 6745 N N . ASP A 1 879 ? -43.319 16.516 7.335 1.00 94.69 879 ASP A N 1
ATOM 6746 C CA . ASP A 1 879 ? -41.946 16.640 7.816 1.00 94.69 879 ASP A CA 1
ATOM 6747 C C . ASP A 1 879 ? -41.092 17.331 6.740 1.00 94.69 879 ASP A C 1
ATOM 6749 O O . ASP A 1 879 ? -40.992 16.853 5.612 1.00 94.69 879 ASP A O 1
ATOM 6753 N N . PHE A 1 880 ? -40.456 18.443 7.099 1.00 95.56 880 PHE A N 1
ATOM 6754 C CA . PHE A 1 880 ? -39.436 19.119 6.299 1.00 95.56 880 PHE A CA 1
ATOM 6755 C C . PHE A 1 880 ? -38.082 18.933 6.978 1.00 95.56 880 PHE A C 1
ATOM 6757 O O . PHE A 1 880 ? -37.957 19.212 8.169 1.00 95.56 880 PHE A O 1
ATOM 6764 N N . ASN A 1 881 ? -37.079 18.478 6.228 1.00 96.38 881 ASN A N 1
ATOM 6765 C CA . ASN A 1 881 ? -35.711 18.310 6.709 1.00 96.38 881 ASN A CA 1
ATOM 6766 C C . ASN A 1 881 ? -34.759 19.008 5.736 1.00 96.38 881 ASN A C 1
ATOM 6768 O O . ASN A 1 881 ? -34.831 18.771 4.532 1.00 96.38 881 ASN A O 1
ATOM 6772 N N . TYR A 1 882 ? -33.863 19.835 6.258 1.00 95.62 882 TYR A N 1
ATOM 6773 C CA . TYR A 1 882 ? -32.806 20.485 5.495 1.00 95.62 882 TYR A CA 1
ATOM 6774 C C . TYR A 1 882 ? -31.475 20.277 6.205 1.00 95.62 882 TYR A C 1
ATOM 6776 O O . TYR A 1 882 ? -31.377 20.557 7.398 1.00 95.62 882 TYR A O 1
ATOM 6784 N N . THR A 1 883 ? -30.463 19.817 5.475 1.00 95.12 883 THR A N 1
ATOM 6785 C CA . THR A 1 883 ? -29.109 19.620 5.996 1.00 95.12 883 THR A CA 1
ATOM 6786 C C . THR A 1 883 ? -28.131 20.397 5.131 1.00 95.12 883 THR A C 1
ATOM 6788 O O . THR A 1 883 ? -28.145 20.275 3.910 1.00 95.12 883 THR A O 1
ATOM 6791 N N . PHE A 1 884 ? -27.269 21.180 5.770 1.00 93.81 884 PHE A N 1
ATOM 6792 C CA . PHE A 1 884 ? -26.141 21.847 5.134 1.00 93.81 884 PHE A CA 1
ATOM 6793 C C . PHE A 1 884 ? -24.857 21.382 5.810 1.00 93.81 884 PHE A C 1
ATOM 6795 O O . PHE A 1 884 ? -24.753 21.456 7.033 1.00 93.81 884 PHE A O 1
ATOM 6802 N N . SER A 1 885 ? -23.881 20.927 5.031 1.00 93.81 885 SER A N 1
ATOM 6803 C CA . SER A 1 885 ? -22.587 20.470 5.536 1.00 93.81 885 SER A CA 1
ATOM 6804 C C . SER A 1 885 ? -21.443 21.086 4.744 1.00 93.81 885 SER A C 1
ATOM 6806 O O . SER A 1 885 ? -21.536 21.238 3.527 1.00 93.81 885 SER A O 1
ATOM 6808 N N . ARG A 1 886 ? -20.344 21.392 5.433 1.00 92.88 886 ARG A N 1
ATOM 6809 C CA . ARG A 1 886 ? -19.084 21.847 4.846 1.00 92.88 886 ARG A CA 1
ATOM 6810 C C . ARG A 1 886 ? -17.928 21.087 5.490 1.00 92.88 886 ARG A C 1
ATOM 6812 O O . ARG A 1 886 ? -17.846 21.022 6.717 1.00 92.88 886 ARG A O 1
ATOM 6819 N N . SER A 1 887 ? -17.041 20.558 4.657 1.00 84.94 887 SER A N 1
ATOM 6820 C CA . SER A 1 887 ? -15.785 19.915 5.051 1.00 84.94 887 SER A CA 1
ATOM 6821 C C . SER A 1 887 ? -14.606 20.625 4.389 1.00 84.94 887 SER A C 1
ATOM 6823 O O . SER A 1 887 ? -14.721 21.022 3.227 1.00 84.94 887 SER A O 1
ATOM 6825 N N . ILE A 1 888 ? -13.503 20.783 5.122 1.00 63.00 888 ILE A N 1
ATOM 6826 C CA . ILE A 1 888 ? -12.180 21.174 4.613 1.00 63.00 888 ILE A CA 1
ATOM 6827 C C . ILE A 1 888 ? -11.146 20.214 5.191 1.00 63.00 888 ILE A C 1
ATOM 6829 O O . ILE A 1 888 ? -11.242 19.910 6.412 1.00 63.00 888 ILE A O 1
#

Foldseek 3Di:
DDDDDDDEDADKDKDKDKDKDWCVPPAADPVQQQLCVLVVHDRDHWGWIKIKIKMKIKHAPDHLFKIKIKIKIKIKTKTWDKDKWKAWAPCLLQQKAKFFFADPDPPPPDQPQFCWADWDAGNVRDIDTGHRRMDIDYQVLLLVLFPVSPGFDPQLSVVRVLADHARAAPDADWDADPVRGTDHTIGMHIDIFIKIKIKMKMKMKMKGQPDSVSQKIKMKMKIWIFMKILPAGQPADPPGVSHPDRQKIKTWGKIKIKMKMWHNPDPFKIKIKMKMKTKTKMKIAGPDLFEFEAFPPTDDSGDHIKIKIKIKIWIKMWMWGDDPQKTKIKMKIKIKIKMKMWTLLLQYKYFYLAQCLALQRFQFLALGRPHQVVSVGGGGHPVCRVSRGRSSSSRNQFGSKIKAKWAWDADLAFQFTDTDHRSGIDIFMKIWIKMKIKIKMFGCPDPFKTKIKMKMFMKTFAIFTQQQLAKAWWDQDPVGIDGDQLVVLLVVLQVCQLVLFAQQPRDFTWMTTAGVNSVHHHLAGIARPDMKMKIKMKGQDCDPVCCVPRNHDRQKIKIKIKIKDWDDDHPVQVVQCQNFQVRPLRIHIAMQHGSPHHSNFGDHDPHRRDGDQGTPVRHGGNADHDHRGPTGTFFLANNNRFAAATEHAGRHQDIKMKMKIKIWMWGDDPQQKIKIKIKIKIKIAQDKDKDWSFAFRQHADPVLRDTPVLLVVLLLVVLVVVDFLQQWFLVNSCVSPVPCRPVSQVVLVVQFDDPCVQHPWWFAADDQSWDDFLNRTAHFRAHPPGDRTGNTSRSQLSGLCSVVSVDNVVSLCCQERNQRTFTPSDPNRRDHRHCPVHRRHGGHSHHNTYIYITRGDMKIKMKMKMWMWHDDPPRDIDIDIDMDMDID

Radius of gyration: 34.95 Å; Cα contacts (8 Å, |Δi|>4): 2311; chains: 1; bounding box: 98×68×93 Å

Nearest PDB structures (foldseek):
  6v81-assembly1_A  TM=5.979E-01  e=2.469E-07  Escherichia coli BW25113
  6z8q-assembly1_A  TM=6.227E-01  e=4.172E-07  Pseudomonas aeruginosa PAO1
  6z8q-assembly2_B  TM=6.378E-01  e=7.830E-07  Pseudomonas aeruginosa PAO1
  6z9n-assembly4_D  TM=6.155E-01  e=9.164E-07  Pseudomonas aeruginosa PAO1
  5nec-assembly1_A  TM=4.293E-01  e=2.046E-03  Pseudomonas aeruginosa 39016

pLDDT: mean 88.34, std 10.85, range [29.06, 98.44]

Solvent-accessible surface area (backbone atoms only — not comparable to full-atom values): 44644 Å² total; per-residue (Å²): 134,85,88,76,87,73,81,65,44,78,53,79,52,68,52,75,54,77,47,79,48,60,49,81,90,58,76,52,51,71,65,46,38,52,21,25,54,69,62,75,41,76,83,66,49,49,50,39,35,41,38,41,36,38,37,39,41,34,18,46,83,37,74,94,34,29,20,35,35,40,36,42,41,37,38,46,37,34,44,26,53,83,44,78,38,34,35,54,18,64,35,36,46,23,41,25,46,39,42,46,44,49,68,95,52,100,74,85,76,75,49,80,88,27,70,34,70,57,70,35,57,24,81,84,68,50,78,49,67,22,54,66,44,25,42,64,41,18,36,66,54,46,21,72,29,30,80,79,58,75,27,62,24,68,51,40,35,54,56,45,62,40,53,75,77,54,42,37,65,93,35,66,70,26,47,65,48,100,86,65,48,69,36,27,33,26,15,13,32,57,44,52,52,62,24,48,35,39,38,35,42,38,41,38,36,38,42,36,37,80,35,96,86,55,43,31,33,40,37,41,35,43,34,42,32,55,31,36,34,38,78,32,43,29,64,37,62,66,92,36,72,72,22,59,43,50,30,26,37,34,42,31,67,25,37,37,38,37,42,35,41,39,37,50,81,45,104,45,31,39,40,38,41,35,42,33,39,39,32,47,31,40,37,37,45,31,65,40,82,70,36,43,53,45,47,47,86,44,68,76,73,78,34,52,32,38,34,41,39,36,44,33,40,37,41,36,38,41,38,41,38,54,56,90,54,33,38,36,38,40,35,39,39,38,38,46,35,38,35,43,37,41,32,30,76,74,17,51,37,34,23,30,13,39,33,65,24,22,45,69,49,44,32,52,77,53,68,44,68,71,6,42,55,64,66,76,39,71,46,49,19,80,95,37,28,71,67,37,26,20,51,47,24,29,40,40,20,32,43,43,35,33,41,33,45,44,38,38,51,55,41,50,85,74,34,40,39,45,77,51,59,76,59,50,63,51,73,49,42,37,36,37,48,38,44,34,41,38,46,35,36,43,33,48,80,43,102,50,30,36,43,34,42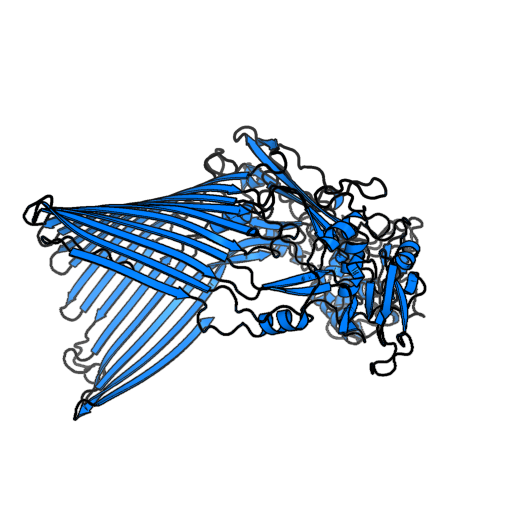,34,43,31,43,39,38,42,48,56,57,38,32,67,79,14,74,34,53,35,52,35,43,81,52,99,91,42,84,43,77,36,42,49,61,58,51,34,54,47,53,59,55,31,9,70,66,36,47,28,29,75,75,52,85,79,66,21,29,27,78,18,14,62,58,36,77,34,67,51,73,36,68,65,44,76,81,43,70,30,46,34,41,36,38,42,38,34,59,80,50,81,94,45,31,90,81,42,39,71,66,78,32,22,41,40,34,39,38,42,34,43,45,73,58,92,79,50,70,72,56,50,51,50,25,48,74,43,41,36,19,55,70,41,28,32,71,31,44,44,56,69,43,71,30,43,84,62,38,28,25,66,58,82,40,60,56,55,67,74,50,40,36,66,83,67,50,76,41,46,54,77,79,71,71,55,49,47,68,41,68,59,37,58,39,52,92,66,33,14,47,32,81,34,28,39,69,31,27,77,47,53,78,26,35,33,38,43,37,40,38,38,42,39,33,64,45,84,78,61,24,38,40,36,41,38,38,42,35,40,43,38,38,30,31,79,39,77,45,63,60,25,51,62,48,59,39,16,35,81,89,79,69,48,35,42,65,61,38,51,50,56,55,50,60,46,44,75,72,68,59,46,30,76,70,39,35,65,83,40,32,34,74,78,34,76,87,52,18,63,58,32,37,53,41,37,52,69,60,51,65,83,64,67,87,76,62,87,57,31,33,42,41,30,37,64,74,45,46,73,55,69,87,42,69,43,61,10,33,23,48,99,83,42,66,66,53,40,80,43,50,42,24,41,51,47,13,50,38,44,74,36,76,90,42,80,61,61,40,47,42,30,34,35,74,65,59,30,41,39,32,70,72,40,93,76,46,76,52,41,51,38,28,64,96,42,79,53,17,39,52,35,43,43,21,55,29,28,40,22,49,38,45,73,33,70,37,44,37,40,36,39,37,41,38,40,39,33,55,53,75,94,83,42,70,50,77,49,78,49,77,50,75,51,76,92

Sequence (888 aa):
MALVTTGGTNNFHGDLYEINRSALGESNDFFVKSAQLASGQPNHPPQLVHNVFGGSVGGPFMKDRFFFFFNYEGHRFADASSELRTIPTKSLRDGAVFYSCADTNSDKSNLDECPGGRTVTGASGATYTAPPGFFVLGPSDLKTMDPVGMGPSAVTMTYFNSFPLPNDTTTGDAFRDANGNIVGNYSGFRFAPASHNRDNWYIARLDYRLTSNGNHTLFWRGSARDDTDDLIAPFLPAGFVQGGVPQLTRFSPTKGFALGYTAVLRSNLVNNLRYGLTRQSSVIAGNSNQPWNFIRGINQGVNYSNAFNFPVHNIVDDLSWAKGKHTLGFGTNIRLVHNGSISQLSSFSSGTMNASWLSTAGIAGTGTAFDPPSGGFPAVDSSFANSYDFPVMGLIGMVSEVNAQYNFTLDTKTGAGTQINQGLPVQHHYALYEYELYAQDSWKVKPNFTFNYGVRYLLMTPPWETKGQEVAPYYLNSAGKKIFDLGTWFQGRGSSMQQGIPSNQDPLVSFDLAGRSSGRPDLWPNSSKNFAPRISFAYTPRINWLKPLFGEGDKTVIRAGFGMYYDHFGQGMLSSFTTSGGSFGLSSLLINPAGIEDESTSPRVTNMNVIPTTDNTGAAIFTPAPPAQFPQTFPSTLSTGGFCICWGLDSSIKSPYSYALDLSIQRELPGNMSLEIGYVGHLAHRLLMQDDLAMPKDLVDTRNGMDYFTAITTLAKIYRTGVPTDNVTSATLPTLDPKNGAAAVQFWTDMIQPANTFGGGAYAVFPATGTTFAGNKVFGCVSSTGPSSTTDPVQAVYDLFCPFSQNETTPLFFLDYGFGLFDVNDPTGNTTYTPTSGVNSFFSPQYSSLYAWRSMGFSHYHAGQITLRKRMSHGVRFDFNYTFSRSI

Secondary structure (DSSP, 8-state):
----PPPP-SS-EEEEEEEEEESTTPPPPHHHHHHHHHTT----PPPEEEEEEEEEEEEEEETTTEEEEEEEEEEEEEEE--EEEEEE-TTGGGT-EEEEBPPSSTTS---TT--S--EEE-TTS-EEEPPTTEEEE-HHHHHHH-TTS--S-HHHHHHHTTSPPP-EEEEES-EE-TTS-EESSEEEEEE-PEEEEEEEEEEEEEEEESSTTSSEEEEEEEEEEEEEEEEE--SB-TTSTTBSS-SEEEEEEEEEEEEEEEEEEETTEEEEEEEEEEEEEEEEEES--S-EEEETTS-------EEEEEEEEEEEEEEEEEETTEEEEEEEEEEEEEEEEEE-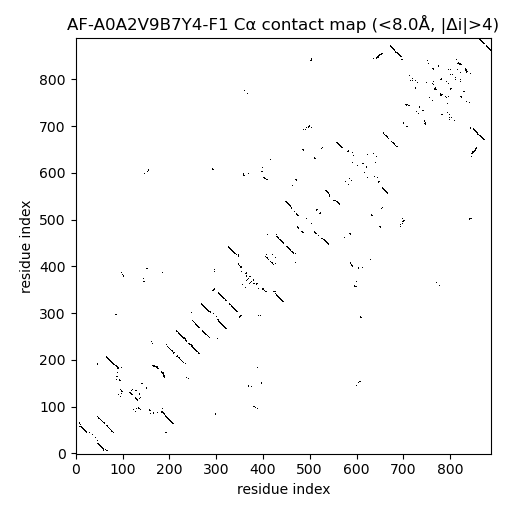TTS--EEEE-GGGBTTS-STTS-STT-GGGGTSPPBPGGGHHHHHHHHHHHHTB--EEEEEEEEEE-TTT-BEEEEPTTSPEEEEEEEEEEEEEEEEEEEEETTEEEEEEEEEEEEPPPEETTS--EEEEEEETTEEEE--HHHHHHHHHHHHHTT--GGGSPPPEEEE-SGGGTS--SS--EEEEEEEEEEEEE----GGGHHHH-STT-EEEEEEEEEEE---SHHHHHHHHHTT-STTTEEEEEPPTTSB-TTTSPBPS-TT---SB-TTS-B-SPPPPPSBSSEEPP-SGGGT-SEEEEEE-TT----EEEEEEEEEEEEETTTEEEEEEEEEEEEEEEEEEEETTPPP--B-TTT--BHHHHHHHHHHHHTTT--GGG-STTTHHHH-TTTHHHHHHHHHHHS---GGGSS--EE--BTT-EEETTEEE---B-TTS-SEES-HHHHHHHHHGGGTT-SSHHHHIIIII--EEBTT-TTS--EE--TTSTT--S-SSEEEEEEEEEEEEEEEEEEEEEEEEE-STT-EEEEEEEEEEE-

=== Feature glossary ===
Legend for the data blocks above and below:

— What the protein is —

The amino-acid sequence is the protein's primary structure: the linear order of residues from the N-terminus to the C-terminus, written in one-letter code. Everything else here — the 3D coordinates, the secondary structure, the domain annotations — is ultimately a consequence of this string.

Database cross-references. InterPro integrates a dozen domain/family signature databases into unified entries with residue-range hits. GO terms attach function/process/location labels with evidence codes. CATH codes position the fold in a four-level structural taxonomy. Organism is the NCBI-taxonomy species name.

— Where its atoms are —

The mmCIF block holds the 3D Cartesian coordinates of each backbone atom (N, Cα, C, O) in ångströms. mmCIF is the PDB's canonical archive format — a tagged-loop text representation of the atomic model.

The six renders are orthographic views along the three Cartesian axes in both directions. Representation (cartoon, sticks, or surface) and color scheme (sequence-rainbow or by-chain) vary across proteins so the training set covers all the common visualization conventions.

— Local backbone conformation —

Secondary structure is the local, repeating backbone conformation. DSSP classifies it into eight states by reading the hydrogen-bond network: three helix types (H, G, I), two β types (E, B), two non-regular types (T, S), and unstructured coil (-).

SS3 is a coarse helix/strand/coil call (letters a/b/c) made by the P-SEA algorithm from inter-Cα distances and dihedrals. It is less detailed than DSSP but needs only Cα positions.

Backbone dihedral angles. Every residue except chain termini has a φ (preceding-C → N → Cα → C) and a ψ (N → Cα → C → next-N). They are reported in degrees following the IUPAC sign convention. Secondary structure is essentially a statement about which (φ, ψ) basin each residue occupies.

— Global shape and packing —

The geometric summary reports three shape descriptors. Rg (radius of gyration) measures how spread out the Cα atoms are about their centre of mass; compact globular proteins have small Rg, elongated or unfolded ones large. Cα contacts (<8 Å, |i−j|>4) count long-range residue pairs in spatial proximity — high for tightly packed folds, near zero for rods or random coil. The bounding-box extents give the protein's footprint along x, y, z in Å.

Solvent accessibility: the surface area of each residue that a 1.4 Å water probe can touch, in Å². When only backbone atoms are present the absolute values are lower than full-atom SASA (side chains contribute most of the area) and are flagged as backbone-only.

Plot images: a contact map (which residues are close in 3D, as an N×N binary image), a Ramachandran scatter (backbone torsion angles, revealing secondary-structure composition at a glance), and — for AlphaFold structures — a PAE heatmap (pairwise prediction confidence).

— Structural neighborhood —

Foldseek's 3Di representation compresses backbone geometry into a per-residue letter drawn from a learned twenty-state alphabet. It captures the tertiary interaction pattern around each residue — which residues are packed against it in space, regardless of where they are in sequence.

Structural nearest neighbors (via Foldseek easy-search vs the PDB). Reported per hit: target PDB id, E-value, and alignment TM-score. A TM-score above ~0.5 is the conventional threshold for 'same fold'.

— Confidence and disorder —

pLDDT (predicted Local Distance Difference Test) is AlphaFold's per-residue confidence score, ranging from 0 to 100. Values above 90 indicate high confidence (typically well-packed cores); 70–90 is confident; 50–70 low confidence; below 50 usually means the region is disordered or the prediction is unreliable there. AlphaFold stores pLDDT in the mmCIF B-factor column.

For experimental (PDB) structures, the B-factor (temperature factor) quantifies the positional spread of each atom in the crystal — a combination of thermal vibration and static disorder — in units of Å². High B-factors mark flexible loops or poorly resolved regions; low B-factors mark the rigid, well-ordered core.

Predicted Aligned Error (PAE) is an AlphaFold confidence matrix: entry (i, j) is the expected error in the position of residue j, in ångströms, when the prediction is superimposed on the true structure at residue i. Low PAE within a block of residues means that block is internally rigid and well-predicted; high PAE between two blocks means their relative placement is uncertain even if each block individually is confident.